Protein AF-0000000068125112 (afdb_homodimer)

Solvent-accessible surface area (backbone atoms only — not comparable to full-atom values): 53174 Å² total; per-residue (Å²): 128,83,69,82,81,51,43,52,24,69,34,86,68,44,39,35,29,38,34,38,37,20,48,44,50,42,70,38,46,65,47,46,39,58,64,42,50,53,56,45,29,73,60,17,17,50,37,38,30,30,38,28,36,14,78,69,53,71,76,71,11,41,48,46,48,35,49,50,35,47,52,32,53,47,47,36,57,68,40,71,85,39,63,68,61,30,50,51,36,48,52,50,34,47,50,54,46,48,50,53,39,51,51,54,39,51,46,32,63,71,70,35,78,47,64,66,59,28,51,50,48,37,51,51,42,50,51,54,47,48,49,53,49,50,47,53,52,45,35,64,75,66,61,47,84,78,50,56,60,51,49,48,54,52,40,39,49,30,13,49,51,31,17,46,48,50,20,49,42,25,45,65,71,42,30,36,42,35,65,40,82,30,54,78,66,45,82,67,65,88,75,50,86,66,89,46,72,65,52,54,52,49,50,9,46,54,46,26,51,59,51,58,70,45,58,46,31,29,32,20,27,32,22,52,52,39,72,44,74,69,15,47,59,79,30,78,58,22,89,42,38,43,55,33,38,44,29,31,38,25,53,41,60,64,22,68,31,35,34,42,34,36,88,42,61,44,49,46,27,26,58,55,92,76,25,82,82,40,44,80,40,58,66,45,36,55,68,48,45,36,44,42,24,66,38,56,38,86,71,50,51,56,68,25,49,52,51,22,59,69,30,90,73,61,32,36,37,33,29,26,13,65,88,43,67,84,53,84,27,16,36,36,41,76,46,83,88,64,47,80,83,55,63,74,67,73,86,74,79,74,76,79,72,73,66,84,68,75,73,75,76,74,72,78,74,83,66,78,82,49,65,57,30,44,46,59,25,68,52,20,29,37,42,35,35,37,42,67,71,67,52,50,64,24,57,44,52,21,50,54,31,40,45,30,34,74,43,66,45,52,70,56,37,38,13,31,49,80,47,37,38,24,35,31,28,63,54,73,85,56,56,66,63,38,55,54,51,33,54,57,58,46,44,77,62,22,53,67,33,73,47,73,65,20,18,39,42,33,42,33,14,82,50,39,64,74,38,76,32,51,67,8,51,57,35,31,53,36,21,75,69,70,44,59,73,43,29,34,23,20,23,65,75,30,40,43,44,36,30,30,29,49,40,89,48,43,64,59,50,51,42,54,48,46,48,52,53,69,68,57,62,118,129,82,69,82,80,52,45,54,25,68,34,85,69,44,38,35,29,38,29,38,38,19,48,45,50,42,70,38,45,64,45,44,39,59,64,41,49,53,57,43,28,72,60,18,17,49,38,36,29,30,39,29,38,13,78,68,50,71,77,70,11,41,47,47,47,35,49,49,35,46,52,33,51,46,48,36,57,70,40,72,86,38,65,69,61,30,49,52,37,50,53,50,35,48,51,54,45,48,50,53,38,49,52,54,38,50,48,32,63,70,72,35,78,48,64,68,58,26,49,50,48,37,51,50,41,48,50,53,47,49,48,53,50,49,47,52,51,44,34,65,74,67,62,46,84,76,50,57,60,51,49,46,56,53,39,40,49,30,14,50,51,31,17,45,47,49,20,48,42,24,46,64,70,42,29,36,43,34,64,40,82,30,53,79,68,45,81,65,66,89,75,50,86,66,91,45,72,66,52,53,52,50,50,9,46,54,45,25,52,60,50,59,71,45,57,47,30,29,32,18,27,34,22,51,51,39,72,45,75,69,15,46,59,80,29,75,59,22,90,40,39,43,54,32,37,42,30,32,38,26,54,41,60,63,22,67,32,36,35,43,34,35,89,43,59,43,48,48,26,26,59,55,91,78,25,82,83,39,43,79,40,59,65,44,37,55,68,48,44,36,43,42,25,66,39,56,40,87,70,49,49,57,69,26,49,52,49,22,57,69,31,88,73,60,32,36,37,33,30,26,15,63,88,43,68,85,53,84,27,16,34,37,40,75,46,85,89,64,47,80,83,55,62,74,65,72,86,73,78,72,76,79,73,74,65,84,68,73,72,74,74,74,72,78,74,85,64,77,84,50,63,60,32,43,45,59,26,68,52,21,29,36,42,36,34,35,44,67,72,69,51,50,64,23,55,44,52,22,50,53,31,41,46,30,33,74,44,66,46,53,69,56,37,35,13,30,50,79,48,37,39,24,36,32,28,62,55,71,86,55,56,66,61,37,55,53,51,34,56,58,58,46,45,79,61,22,54,68,33,73,46,73,66,20,18,38,42,33,39,31,13,84,51,39,65,76,38,74,32,52,69,8,52,56,35,32,53,37,21,75,69,71,46,57,73,45,30,35,23,20,24,65,75,31,39,43,44,35,32,31,29,49,40,89,46,44,65,58,49,51,42,52,48,46,48,51,52,69,69,56,63,118

pLDDT: mean 83.74, std 16.55, range [23.48, 98.56]

InterPro domains:
  IPR001048 Aspartate/glutamate/uridylate kinase [PF00696] (15-321)
  IPR001341 Aspartate kinase [TIGR00657] (15-518)
  IPR002912 ACT domain [PS51671] (459-522)
  IPR018042 Aspartate kinase, conserved site [PS00324] (17-25)
  IPR036393 Acetylglutamate kinase-like superfamily [G3DSA:3.40.1160.10] (15-335)
  IPR036393 Acetylglutamate kinase-like superfamily [SSF53633] (15-335)
  IPR041747 Aspartokinase HOM3, catalytic domain [cd04247] (14-335)
  IPR045865 ACT-like domain [SSF55021] (370-447)
  IPR045865 ACT-like domain [SSF55021] (446-518)
  IPR054352 Aspartokinase, ACT domain [PF22468] (457-516)

Structure (mmCIF, N/CA/C/O backbone):
data_AF-0000000068125112-model_v1
#
loop_
_entity.id
_entity.type
_entity.pdbx_description
1 polymer Aspartokinase
#
loop_
_atom_site.group_PDB
_atom_site.id
_atom_site.type_symbol
_atom_site.label_atom_id
_atom_site.label_alt_id
_atom_site.label_comp_id
_atom_site.label_asym_id
_atom_site.label_entity_id
_atom_site.label_seq_id
_atom_site.pdbx_PDB_ins_code
_atom_site.Cartn_x
_atom_site.Cartn_y
_atom_site.Cartn_z
_atom_site.occupancy
_atom_site.B_iso_or_equiv
_atom_site.auth_seq_id
_atom_site.auth_comp_id
_atom_site.auth_asym_id
_atom_site.auth_atom_id
_atom_site.pdbx_PDB_model_num
ATOM 1 N N . MET A 1 1 ? -2.592 -62.75 -36.188 1 27.77 1 MET A N 1
ATOM 2 C CA . MET A 1 1 ? -2.682 -62.469 -34.75 1 27.77 1 MET A CA 1
ATOM 3 C C . MET A 1 1 ? -2.936 -60.969 -34.5 1 27.77 1 MET A C 1
ATOM 5 O O . MET A 1 1 ? -2.186 -60.125 -34.969 1 27.77 1 MET A O 1
ATOM 9 N N . ALA A 1 2 ? -4.109 -60.531 -34.406 1 40.06 2 ALA A N 1
ATOM 10 C CA . ALA A 1 2 ? -4.539 -59.125 -34.312 1 40.06 2 ALA A CA 1
ATOM 11 C C . ALA A 1 2 ? -3.775 -58.406 -33.219 1 40.06 2 ALA A C 1
ATOM 13 O O . ALA A 1 2 ? -3.584 -58.938 -32.125 1 40.06 2 ALA A O 1
ATOM 14 N N . GLY A 1 3 ? -2.666 -57.688 -33.406 1 43.34 3 GLY A N 1
ATOM 15 C CA . GLY A 1 3 ? -1.862 -56.969 -32.438 1 43.34 3 GLY A CA 1
ATOM 16 C C . GLY A 1 3 ? -2.666 -56.469 -31.25 1 43.34 3 GLY A C 1
ATOM 17 O O . GLY A 1 3 ? -3.891 -56.375 -31.312 1 43.34 3 GLY A O 1
ATOM 18 N N . PRO A 1 4 ? -2.197 -56.781 -30.016 1 57.75 4 PRO A N 1
ATOM 19 C CA . PRO A 1 4 ? -2.977 -56.531 -28.797 1 57.75 4 PRO A CA 1
ATOM 20 C C . PRO A 1 4 ? -3.725 -55.188 -28.828 1 57.75 4 PRO A C 1
ATOM 22 O O . PRO A 1 4 ? -3.217 -54.219 -29.375 1 57.75 4 PRO A O 1
ATOM 25 N N . GLN A 1 5 ? -5.035 -55.219 -28.828 1 79.31 5 GLN A N 1
ATOM 26 C CA . GLN A 1 5 ? -5.973 -54.094 -28.938 1 79.31 5 GLN A CA 1
ATOM 27 C C . GLN A 1 5 ? -5.656 -53 -27.906 1 79.31 5 GLN A C 1
ATOM 29 O O . GLN A 1 5 ? -5.543 -53.312 -26.703 1 79.31 5 GLN A O 1
ATOM 34 N N . LEU A 1 6 ? -5.043 -51.875 -28.328 1 91.12 6 LEU A N 1
ATOM 35 C CA . LEU A 1 6 ? -4.723 -50.75 -27.469 1 91.12 6 LEU A CA 1
ATOM 36 C C . LEU A 1 6 ? -5.965 -50.25 -26.734 1 91.12 6 LEU A C 1
ATOM 38 O O . LEU A 1 6 ? -7.074 -50.312 -27.266 1 91.12 6 LEU A O 1
ATOM 42 N N . LEU A 1 7 ? -5.758 -50 -25.469 1 94.38 7 LEU A N 1
ATOM 43 C CA . LEU A 1 7 ? -6.816 -49.406 -24.656 1 94.38 7 LEU A CA 1
ATOM 44 C C . LEU A 1 7 ? -7.285 -48.062 -25.266 1 94.38 7 LEU A C 1
ATOM 46 O O . LEU A 1 7 ? -6.465 -47.219 -25.609 1 94.38 7 LEU A O 1
ATOM 50 N N . GLN A 1 8 ? -8.617 -47.938 -25.406 1 94.5 8 GLN A N 1
ATOM 51 C CA . GLN A 1 8 ? -9.18 -46.75 -26.047 1 94.5 8 GLN A CA 1
ATOM 52 C C . GLN A 1 8 ? -9.711 -45.781 -25 1 94.5 8 GLN A C 1
ATOM 54 O O . GLN A 1 8 ? -10.086 -46.156 -23.906 1 94.5 8 GLN A O 1
ATOM 59 N N . ASN A 1 9 ? -9.766 -44.5 -25.359 1 95.38 9 ASN A N 1
ATOM 60 C CA . ASN A 1 9 ? -10.273 -43.406 -24.547 1 95.38 9 ASN A CA 1
ATOM 61 C C . ASN A 1 9 ? -11.766 -43.156 -24.797 1 95.38 9 ASN A C 1
ATOM 63 O O . ASN A 1 9 ? -12.156 -42.094 -25.25 1 95.38 9 ASN A O 1
ATOM 67 N N . ASP A 1 10 ? -12.641 -44.062 -24.5 1 92.06 10 ASP A N 1
ATOM 68 C CA . ASP A 1 10 ? -14.047 -44 -24.891 1 92.06 10 ASP A CA 1
ATOM 69 C C . ASP A 1 10 ? -14.961 -44.25 -23.688 1 92.06 10 ASP A C 1
ATOM 71 O O . ASP A 1 10 ? -16.125 -44.625 -23.844 1 92.06 10 ASP A O 1
ATOM 75 N N . SER A 1 11 ? -14.453 -44.031 -22.547 1 92.06 11 SER A N 1
ATOM 76 C CA . SER A 1 11 ? -15.289 -44.188 -21.359 1 92.06 11 SER A CA 1
ATOM 77 C C . SER A 1 11 ? -16.453 -43.219 -21.359 1 92.06 11 SER A C 1
ATOM 79 O O . SER A 1 11 ? -16.297 -42.062 -21.75 1 92.06 11 SER A O 1
ATOM 81 N N . PRO A 1 12 ? -17.562 -43.656 -20.859 1 89.56 12 PRO A N 1
ATOM 82 C CA . PRO A 1 12 ? -18.719 -42.781 -20.797 1 89.56 12 PRO A CA 1
ATOM 83 C C . PRO A 1 12 ? -18.75 -41.906 -19.531 1 89.56 12 PRO A C 1
ATOM 85 O O . PRO A 1 12 ? -19.594 -41.031 -19.406 1 89.56 12 PRO A O 1
ATOM 88 N N . ASN A 1 13 ? -17.844 -42.094 -18.625 1 89.44 13 ASN A N 1
ATOM 89 C CA . ASN A 1 13 ? -17.859 -41.5 -17.297 1 89.44 13 ASN A CA 1
ATOM 90 C C . ASN A 1 13 ? -17.297 -40.094 -17.312 1 89.44 13 ASN A C 1
ATOM 92 O O . ASN A 1 13 ? -16.828 -39.594 -16.281 1 89.44 13 ASN A O 1
ATOM 96 N N . GLY A 1 14 ? -17.203 -39.406 -18.391 1 92.19 14 GLY A N 1
ATOM 97 C CA . GLY A 1 14 ? -16.828 -38 -18.438 1 92.19 14 GLY A CA 1
ATOM 98 C C . GLY A 1 14 ? -15.344 -37.812 -18.672 1 92.19 14 GLY A C 1
ATOM 99 O O . GLY A 1 14 ? -14.586 -38.75 -18.797 1 92.19 14 GLY A O 1
ATOM 100 N N . TRP A 1 15 ? -14.844 -36.5 -18.609 1 96.5 15 TRP A N 1
ATOM 101 C CA . TRP A 1 15 ? -13.477 -36.125 -18.953 1 96.5 15 TRP A CA 1
ATOM 102 C C . TRP A 1 15 ? -12.672 -35.75 -17.703 1 96.5 15 TRP A C 1
ATOM 104 O O . TRP A 1 15 ? -13.195 -35.125 -16.781 1 96.5 15 TRP A O 1
ATOM 114 N N . ILE A 1 16 ? -11.469 -36.219 -17.594 1 97.62 16 ILE A N 1
ATOM 115 C CA . ILE A 1 16 ? -10.469 -35.75 -16.625 1 97.62 16 ILE A CA 1
ATOM 116 C C . ILE A 1 16 ? -9.242 -35.219 -17.359 1 97.62 16 ILE A C 1
ATOM 118 O O . ILE A 1 16 ? -8.727 -35.875 -18.281 1 97.62 16 ILE A O 1
ATOM 122 N N . VAL A 1 17 ? -8.867 -34.031 -17 1 98.12 17 VAL A N 1
ATOM 123 C CA . VAL A 1 17 ? -7.66 -33.469 -17.578 1 98.12 17 VAL A CA 1
ATOM 124 C C . VAL A 1 17 ? -6.492 -33.625 -16.609 1 98.12 17 VAL A C 1
ATOM 126 O O . VAL A 1 17 ? -6.594 -33.219 -15.445 1 98.12 17 VAL A O 1
ATOM 129 N N . GLN A 1 18 ? -5.422 -34.188 -17.078 1 98.25 18 GLN A N 1
ATOM 130 C CA . GLN A 1 18 ? -4.242 -34.406 -16.25 1 98.25 18 GLN A CA 1
ATOM 131 C C . GLN A 1 18 ? -3.049 -33.594 -16.766 1 98.25 18 GLN A C 1
ATOM 133 O O . GLN A 1 18 ? -2.656 -33.75 -17.922 1 98.25 18 GLN A O 1
ATOM 138 N N . LYS A 1 19 ? -2.541 -32.75 -15.969 1 97 19 LYS A N 1
ATOM 139 C CA . LYS A 1 19 ? -1.338 -32 -16.312 1 97 19 LYS A CA 1
ATOM 140 C C . LYS A 1 19 ? -0.123 -32.531 -15.555 1 97 19 LYS A C 1
ATOM 142 O O . LYS A 1 19 ? -0.168 -32.688 -14.336 1 97 19 LYS A O 1
ATOM 147 N N . PHE A 1 20 ? 0.963 -32.812 -16.266 1 96.44 20 PHE A N 1
ATOM 148 C CA . PHE A 1 20 ? 2.18 -33.344 -15.656 1 96.44 20 PHE A CA 1
ATOM 149 C C . PHE A 1 20 ? 3.324 -32.344 -15.781 1 96.44 20 PHE A C 1
ATOM 151 O O . PHE A 1 20 ? 3.604 -31.844 -16.875 1 96.44 20 PHE A O 1
ATOM 158 N N . GLY A 1 21 ? 3.957 -32.094 -14.672 1 91.25 21 GLY A N 1
ATOM 159 C CA . GLY A 1 21 ? 5.113 -31.203 -14.664 1 91.25 21 GLY A CA 1
ATOM 160 C C . GLY A 1 21 ? 6.324 -31.797 -15.359 1 91.25 21 GLY A C 1
ATOM 161 O O . GLY A 1 21 ? 6.418 -33.031 -15.516 1 91.25 21 GLY A O 1
ATOM 162 N N . GLY A 1 22 ? 7.254 -30.953 -15.664 1 90.69 22 GLY A N 1
ATOM 163 C CA . GLY A 1 22 ? 8.414 -31.344 -16.438 1 90.69 22 GLY A CA 1
ATOM 164 C C . GLY A 1 22 ? 9.32 -32.312 -15.711 1 90.69 22 GLY A C 1
ATOM 165 O O . GLY A 1 22 ? 9.836 -33.281 -16.312 1 90.69 22 GLY A O 1
ATOM 166 N N . THR A 1 23 ? 9.531 -32.094 -14.492 1 90.88 23 THR A N 1
ATOM 167 C CA . THR A 1 23 ? 10.383 -32.969 -13.703 1 90.88 23 THR A CA 1
ATOM 168 C C . THR A 1 23 ? 9.734 -34.344 -13.539 1 90.88 23 THR A C 1
ATOM 170 O O . THR A 1 23 ? 10.422 -35.375 -13.562 1 90.88 23 THR A O 1
ATOM 173 N N . SER A 1 24 ? 8.492 -34.344 -13.406 1 93 24 SER A N 1
ATOM 174 C CA . SER A 1 24 ? 7.77 -35.594 -13.305 1 93 24 SER A CA 1
ATOM 175 C C . SER A 1 24 ? 7.875 -36.406 -14.594 1 93 24 SER A C 1
ATOM 177 O O . SER A 1 24 ? 8.109 -37.625 -14.562 1 93 24 SER A O 1
ATOM 179 N N . VAL A 1 25 ? 7.746 -35.719 -15.695 1 94.5 25 VAL A N 1
ATOM 180 C CA . VAL A 1 25 ? 7.801 -36.375 -17 1 94.5 25 VAL A CA 1
ATOM 181 C C . VAL A 1 25 ? 9.211 -36.906 -17.25 1 94.5 25 VAL A C 1
ATOM 183 O O . VAL A 1 25 ? 9.391 -37.938 -17.875 1 94.5 25 VAL A O 1
ATOM 186 N N . GLY A 1 26 ? 10.133 -36.125 -16.781 1 93.5 26 GLY A N 1
ATOM 187 C CA . GLY A 1 26 ? 11.516 -36.531 -17 1 93.5 26 GLY A CA 1
ATOM 188 C C . GLY A 1 26 ? 11.953 -37.688 -16.141 1 93.5 26 GLY A C 1
ATOM 189 O O . GLY A 1 26 ? 12.617 -38.625 -16.625 1 93.5 26 GLY A O 1
ATOM 190 N N . LYS A 1 27 ? 11.547 -37.75 -14.938 1 93.12 27 LYS A N 1
ATOM 191 C CA . LYS A 1 27 ? 12.039 -38.719 -13.969 1 93.12 27 LYS A CA 1
ATOM 192 C C . LYS A 1 27 ? 11.156 -39.969 -13.945 1 93.12 27 LYS A C 1
ATOM 194 O O . LYS A 1 27 ? 11.648 -41.094 -13.75 1 93.12 27 LYS A O 1
ATOM 199 N N . PHE A 1 28 ? 9.859 -39.781 -14.109 1 95.38 28 PHE A N 1
ATOM 200 C CA . PHE A 1 28 ? 8.945 -40.875 -13.875 1 95.38 28 PHE A CA 1
ATOM 201 C C . PHE A 1 28 ? 7.988 -41.062 -15.047 1 95.38 28 PHE A C 1
ATOM 203 O O . PHE A 1 28 ? 6.777 -41.156 -14.852 1 95.38 28 PHE A O 1
ATOM 210 N N . PRO A 1 29 ? 8.469 -41.094 -16.25 1 96.12 29 PRO A N 1
ATOM 211 C CA . PRO A 1 29 ? 7.539 -41.25 -17.375 1 96.12 29 PRO A CA 1
ATOM 212 C C . PRO A 1 29 ? 6.82 -42.594 -17.375 1 96.12 29 PRO A C 1
ATOM 214 O O . PRO A 1 29 ? 5.656 -42.688 -17.766 1 96.12 29 PRO A O 1
ATOM 217 N N . ASP A 1 30 ? 7.445 -43.625 -16.922 1 95.31 30 ASP A N 1
ATOM 218 C CA . ASP A 1 30 ? 6.867 -44.969 -16.875 1 95.31 30 ASP A CA 1
ATOM 219 C C . ASP A 1 30 ? 5.719 -45.031 -15.875 1 95.31 30 ASP A C 1
ATOM 221 O O . ASP A 1 30 ? 4.656 -45.562 -16.172 1 95.31 30 ASP A O 1
ATOM 225 N N . ARG A 1 31 ? 5.969 -44.438 -14.75 1 95.5 31 ARG A N 1
ATOM 226 C CA . ARG A 1 31 ? 4.922 -44.406 -13.727 1 95.5 31 ARG A CA 1
ATOM 227 C C . ARG A 1 31 ? 3.709 -43.625 -14.211 1 95.5 31 ARG A C 1
ATOM 229 O O . ARG A 1 31 ? 2.568 -44 -13.922 1 95.5 31 ARG A O 1
ATOM 236 N N . ILE A 1 32 ? 3.963 -42.531 -14.828 1 97.62 32 ILE A N 1
ATOM 237 C CA . ILE A 1 32 ? 2.893 -41.719 -15.352 1 97.62 32 ILE A CA 1
ATOM 238 C C . ILE A 1 32 ? 2.055 -42.5 -16.344 1 97.62 32 ILE A C 1
ATOM 240 O O . ILE A 1 32 ? 0.825 -42.5 -16.266 1 97.62 32 ILE A O 1
ATOM 244 N N . ALA A 1 33 ? 2.691 -43.25 -17.25 1 97.25 33 ALA A N 1
ATOM 245 C CA . ALA A 1 33 ? 2.01 -43.969 -18.312 1 97.25 33 ALA A CA 1
ATOM 246 C C . ALA A 1 33 ? 1.287 -45.188 -17.75 1 97.25 33 ALA A C 1
ATOM 248 O O . ALA A 1 33 ? 0.117 -45.438 -18.062 1 97.25 33 ALA A O 1
ATOM 249 N N . GLU A 1 34 ? 1.907 -45.875 -16.844 1 95.62 34 GLU A N 1
ATOM 250 C CA . GLU A 1 34 ? 1.411 -47.188 -16.406 1 95.62 34 GLU A CA 1
ATOM 251 C C . GLU A 1 34 ? 0.464 -47.062 -15.227 1 95.62 34 GLU A C 1
ATOM 253 O O . GLU A 1 34 ? -0.612 -47.656 -15.203 1 95.62 34 GLU A O 1
ATOM 258 N N . ASP A 1 35 ? 0.909 -46.25 -14.305 1 95.94 35 ASP A N 1
ATOM 259 C CA . ASP A 1 35 ? 0.207 -46.25 -13.023 1 95.94 35 ASP A CA 1
ATOM 260 C C . ASP A 1 35 ? -0.874 -45.156 -12.992 1 95.94 35 ASP A C 1
ATOM 262 O O . ASP A 1 35 ? -1.814 -45.25 -12.203 1 95.94 35 ASP A O 1
ATOM 266 N N . ILE A 1 36 ? -0.751 -44.156 -13.742 1 97.5 36 ILE A N 1
ATOM 267 C CA . ILE A 1 36 ? -1.68 -43.031 -13.625 1 97.5 36 ILE A CA 1
ATOM 268 C C . ILE A 1 36 ? -2.59 -43 -14.852 1 97.5 36 ILE A C 1
ATOM 270 O O . ILE A 1 36 ? -3.771 -43.344 -14.766 1 97.5 36 ILE A O 1
ATOM 274 N N . ILE A 1 37 ? -2.021 -42.781 -16.062 1 97.69 37 ILE A N 1
ATOM 275 C CA . ILE A 1 37 ? -2.836 -42.531 -17.25 1 97.69 37 ILE A CA 1
ATOM 276 C C . ILE A 1 37 ? -3.607 -43.812 -17.609 1 97.69 37 ILE A C 1
ATOM 278 O O . ILE A 1 37 ? -4.824 -43.781 -17.781 1 97.69 37 ILE A O 1
ATOM 282 N N . ARG A 1 38 ? -2.93 -44.938 -17.703 1 96.19 38 ARG A N 1
ATOM 283 C CA . ARG A 1 38 ? -3.574 -46.188 -18.062 1 96.19 38 ARG A CA 1
ATOM 284 C C . ARG A 1 38 ? -4.684 -46.531 -17.078 1 96.19 38 ARG A C 1
ATOM 286 O O . ARG A 1 38 ? -5.738 -47.031 -17.484 1 96.19 38 ARG A O 1
ATOM 293 N N . ALA A 1 39 ? -4.434 -46.281 -15.836 1 94.62 39 ALA A N 1
ATOM 294 C CA . ALA A 1 39 ? -5.41 -46.594 -14.797 1 94.62 39 ALA A CA 1
ATOM 295 C C . ALA A 1 39 ? -6.66 -45.719 -14.938 1 94.62 39 ALA A C 1
ATOM 297 O O . ALA A 1 39 ? -7.773 -46.188 -14.695 1 94.62 39 ALA A O 1
ATOM 298 N N . TYR A 1 40 ? -6.5 -44.5 -15.289 1 95.69 40 TYR A N 1
ATOM 299 C CA . TYR A 1 40 ? -7.621 -43.562 -15.375 1 95.69 40 TYR A CA 1
ATOM 300 C C . TYR A 1 40 ? -8.406 -43.781 -16.672 1 95.69 40 TYR A C 1
ATOM 302 O O . TYR A 1 40 ? -9.625 -43.562 -16.703 1 95.69 40 TYR A O 1
ATOM 310 N N . VAL A 1 41 ? -7.762 -44.188 -17.75 1 95.75 41 VAL A N 1
ATOM 311 C CA . VAL A 1 41 ? -8.383 -44.344 -19.047 1 95.75 41 VAL A CA 1
ATOM 312 C C . VAL A 1 41 ? -9.453 -45.438 -18.984 1 95.75 41 VAL A C 1
ATOM 314 O O . VAL A 1 41 ? -10.422 -45.406 -19.75 1 95.75 41 VAL A O 1
ATOM 317 N N . LYS A 1 42 ? -9.328 -46.281 -18.031 1 93.19 42 LYS A N 1
ATOM 318 C CA . LYS A 1 42 ? -10.281 -47.406 -17.875 1 93.19 42 LYS A CA 1
ATOM 319 C C . LYS A 1 42 ? -11.641 -46.875 -17.438 1 93.19 42 LYS A C 1
ATOM 321 O O . LYS A 1 42 ? -12.672 -47.438 -17.812 1 93.19 42 LYS A O 1
ATOM 326 N N . ASP A 1 43 ? -11.586 -45.812 -16.688 1 93.81 43 ASP A N 1
ATOM 327 C CA . ASP A 1 43 ? -12.82 -45.406 -16.031 1 93.81 43 ASP A CA 1
ATOM 328 C C . ASP A 1 43 ? -13.25 -44 -16.5 1 93.81 43 ASP A C 1
ATOM 330 O O . ASP A 1 43 ? -14.359 -43.562 -16.219 1 93.81 43 ASP A O 1
ATOM 334 N N . HIS A 1 44 ? -12.359 -43.312 -17.219 1 95.56 44 HIS A N 1
ATOM 335 C CA . HIS A 1 44 ? -12.648 -41.938 -17.609 1 95.56 44 HIS A CA 1
ATOM 336 C C . HIS A 1 44 ? -12.078 -41.656 -19 1 95.56 44 HIS A C 1
ATOM 338 O O . HIS A 1 44 ? -11.203 -42.375 -19.484 1 95.56 44 HIS A O 1
ATOM 344 N N . ARG A 1 45 ? -12.602 -40.625 -19.625 1 96.69 45 ARG A N 1
ATOM 345 C CA . ARG A 1 45 ? -11.914 -40.031 -20.766 1 96.69 45 ARG A CA 1
ATOM 346 C C . ARG A 1 45 ? -10.82 -39.062 -20.312 1 96.69 45 ARG A C 1
ATOM 348 O O . ARG A 1 45 ? -11.047 -38.25 -19.422 1 96.69 45 ARG A O 1
ATOM 355 N N . LEU A 1 46 ? -9.742 -39.219 -20.922 1 97.62 46 LEU A N 1
ATOM 356 C CA . LEU A 1 46 ? -8.594 -38.5 -20.375 1 97.62 46 LEU A CA 1
ATOM 357 C C . LEU A 1 46 ? -7.984 -37.594 -21.438 1 97.62 46 LEU A C 1
ATOM 359 O O . LEU A 1 46 ? -7.996 -37.906 -22.625 1 97.62 46 LEU A O 1
ATOM 363 N N . VAL A 1 47 ? -7.535 -36.469 -20.984 1 98 47 VAL A N 1
ATOM 364 C CA . VAL A 1 47 ? -6.625 -35.594 -21.719 1 98 47 VAL A CA 1
ATOM 365 C C . VAL A 1 47 ? -5.344 -35.375 -20.906 1 98 47 VAL A C 1
ATOM 367 O O . VAL A 1 47 ? -5.391 -35.188 -19.703 1 98 47 VAL A O 1
ATOM 370 N N . VAL A 1 48 ? -4.246 -35.469 -21.578 1 98.5 48 VAL A N 1
ATOM 371 C CA . VAL A 1 48 ? -2.957 -35.344 -20.906 1 98.5 48 VAL A CA 1
ATOM 372 C C . VAL A 1 48 ? -2.229 -34.094 -21.422 1 98.5 48 VAL A C 1
ATOM 374 O O . VAL A 1 48 ? -2.064 -33.938 -22.641 1 98.5 48 VAL A O 1
ATOM 377 N N . VAL A 1 49 ? -1.885 -33.219 -20.547 1 98.06 49 VAL A N 1
ATOM 378 C CA . VAL A 1 49 ? -1.08 -32.062 -20.875 1 98.06 49 VAL A CA 1
ATOM 379 C C . VAL A 1 49 ? 0.302 -32.188 -20.234 1 98.06 49 VAL A C 1
ATOM 381 O O . VAL A 1 49 ? 0.419 -32.344 -19.016 1 98.06 49 VAL A O 1
ATOM 384 N N . CYS A 1 50 ? 1.362 -32.062 -21.016 1 96.62 50 CYS A N 1
ATOM 385 C CA . CYS A 1 50 ? 2.709 -32.281 -20.484 1 96.62 50 CYS A CA 1
ATOM 386 C C . CYS A 1 50 ? 3.549 -31 -20.656 1 96.62 50 CYS A C 1
ATOM 388 O O . CYS A 1 50 ? 3.473 -30.328 -21.672 1 96.62 50 CYS A O 1
ATOM 390 N N . SER A 1 51 ? 4.312 -30.734 -19.609 1 94.5 51 SER A N 1
ATOM 391 C CA . SER A 1 51 ? 5.355 -29.719 -19.719 1 94.5 51 SER A CA 1
ATOM 392 C C . SER A 1 51 ? 6.621 -30.312 -20.328 1 94.5 51 SER A C 1
ATOM 394 O O . SER A 1 51 ? 6.719 -31.516 -20.547 1 94.5 51 SER A O 1
ATOM 396 N N . ALA A 1 52 ? 7.547 -29.406 -20.609 1 94.69 52 ALA A N 1
ATOM 397 C CA . ALA A 1 52 ? 8.828 -29.859 -21.156 1 94.69 52 ALA A CA 1
ATOM 398 C C . ALA A 1 52 ? 9.578 -30.719 -20.156 1 94.69 52 ALA A C 1
ATOM 400 O O . ALA A 1 52 ? 9.547 -30.453 -18.953 1 94.69 52 ALA A O 1
ATOM 401 N N . ARG A 1 53 ? 10.211 -31.656 -20.688 1 93.44 53 ARG A N 1
ATOM 402 C CA . ARG A 1 53 ? 10.891 -32.625 -19.844 1 93.44 53 ARG A CA 1
ATOM 403 C C . ARG A 1 53 ? 12.109 -32.031 -19.172 1 93.44 53 ARG A C 1
ATOM 405 O O . ARG A 1 53 ? 12.852 -31.266 -19.781 1 93.44 53 ARG A O 1
ATOM 412 N N . SER A 1 54 ? 12.242 -32.406 -17.828 1 90.31 54 SER A N 1
ATOM 413 C CA . SER A 1 54 ? 13.43 -32.031 -17.078 1 90.31 54 SER A CA 1
ATOM 414 C C . SER A 1 54 ? 13.953 -33.188 -16.234 1 90.31 54 SER A C 1
ATOM 416 O O . SER A 1 54 ? 13.18 -33.906 -15.609 1 90.31 54 SER A O 1
ATOM 418 N N . THR A 1 55 ? 15.273 -33.625 -16.328 1 77.56 55 THR A N 1
ATOM 419 C CA . THR A 1 55 ? 15.859 -34.781 -15.672 1 77.56 55 THR A CA 1
ATOM 420 C C . THR A 1 55 ? 16.266 -34.438 -14.234 1 77.56 55 THR A C 1
ATOM 422 O O . THR A 1 55 ? 16.844 -35.281 -13.539 1 77.56 55 THR A O 1
ATOM 425 N N . GLY A 1 56 ? 15.961 -33.406 -13.594 1 67.69 56 GLY A N 1
ATOM 426 C CA . GLY A 1 56 ? 16.172 -33.219 -12.172 1 67.69 56 GLY A CA 1
ATOM 427 C C . GLY A 1 56 ? 16.516 -31.781 -11.797 1 67.69 56 GLY A C 1
ATOM 428 O O . GLY A 1 56 ? 15.914 -31.219 -10.875 1 67.69 56 GLY A O 1
ATOM 429 N N . LYS A 1 57 ? 17.672 -31.281 -12.297 1 64.88 57 LYS A N 1
ATOM 430 C CA . LYS A 1 57 ? 18.047 -29.922 -11.914 1 64.88 57 LYS A CA 1
ATOM 431 C C . LYS A 1 57 ? 17.406 -28.891 -12.828 1 64.88 57 LYS A C 1
ATOM 433 O O . LYS A 1 57 ? 17.406 -29.047 -14.047 1 64.88 57 LYS A O 1
ATOM 438 N N . LYS A 1 58 ? 16.719 -27.984 -12.266 1 60.41 58 LYS A N 1
ATOM 439 C CA . LYS A 1 58 ? 16.016 -26.938 -13 1 60.41 58 LYS A CA 1
ATOM 440 C C . LYS A 1 58 ? 16.922 -26.297 -14.055 1 60.41 58 LYS A C 1
ATOM 442 O O . LYS A 1 58 ? 16.484 -26.047 -15.18 1 60.41 58 LYS A O 1
ATOM 447 N N . VAL A 1 59 ? 18.172 -26.219 -13.805 1 65.12 59 VAL A N 1
ATOM 448 C CA . VAL A 1 59 ? 19.094 -25.531 -14.703 1 65.12 59 VAL A CA 1
ATOM 449 C C . VAL A 1 59 ? 19.344 -26.391 -15.938 1 65.12 59 VAL A C 1
ATOM 451 O O . VAL A 1 59 ? 19.547 -25.859 -17.031 1 65.12 59 VAL A O 1
ATOM 454 N N . THR A 1 60 ? 19.172 -27.641 -15.812 1 74.44 60 THR A N 1
ATOM 455 C CA . THR A 1 60 ? 19.438 -28.531 -16.938 1 74.44 60 THR A CA 1
ATOM 456 C C . THR A 1 60 ? 18.141 -28.984 -17.594 1 74.44 60 THR A C 1
ATOM 458 O O . THR A 1 60 ? 18.141 -29.906 -18.406 1 74.44 60 THR A O 1
ATOM 461 N N . GLY A 1 61 ? 17.188 -28.344 -17.219 1 86.88 61 GLY A N 1
ATOM 462 C CA . GLY A 1 61 ? 15.898 -28.656 -17.828 1 86.88 61 GLY A CA 1
ATOM 463 C C . GLY A 1 61 ? 15.789 -28.172 -19.266 1 86.88 61 GLY A C 1
ATOM 464 O O . GLY A 1 61 ? 16.531 -27.266 -19.672 1 86.88 61 GLY A O 1
ATOM 465 N N . THR A 1 62 ? 14.977 -28.828 -20.047 1 92.56 62 THR A N 1
ATOM 466 C CA . THR A 1 62 ? 14.805 -28.516 -21.453 1 92.56 62 THR A CA 1
ATOM 467 C C . THR A 1 62 ? 14.383 -27.062 -21.641 1 92.56 62 THR A C 1
ATOM 469 O O . THR A 1 62 ? 14.898 -26.359 -22.516 1 92.56 62 THR A O 1
ATOM 472 N N . THR A 1 63 ? 13.461 -26.609 -20.828 1 90.44 63 THR A N 1
ATOM 473 C CA . THR A 1 63 ? 12.992 -25.234 -20.938 1 90.44 63 THR A CA 1
ATOM 474 C C . THR A 1 63 ? 14.133 -24.25 -20.688 1 90.44 63 THR A C 1
ATOM 476 O O . THR A 1 63 ? 14.297 -23.281 -21.438 1 90.44 63 THR A O 1
ATOM 479 N N . SER A 1 64 ? 14.883 -24.5 -19.656 1 88.94 64 SER A N 1
ATOM 480 C CA . SER A 1 64 ? 16.016 -23.641 -19.344 1 88.94 64 SER A CA 1
ATOM 481 C C . SER A 1 64 ? 17.031 -23.609 -20.484 1 88.94 64 SER A C 1
ATOM 483 O O . SER A 1 64 ? 17.562 -22.562 -20.812 1 88.94 64 SER A O 1
ATOM 485 N N . ARG A 1 65 ? 17.312 -24.703 -21.047 1 92.56 65 ARG A N 1
ATOM 486 C CA . ARG A 1 65 ? 18.25 -24.797 -22.156 1 92.56 65 ARG A CA 1
ATOM 487 C C . ARG A 1 65 ? 17.703 -24.062 -23.375 1 92.56 65 ARG A C 1
ATOM 489 O O . ARG A 1 65 ? 18.469 -23.406 -24.109 1 92.56 65 ARG A O 1
ATOM 496 N N . LEU A 1 66 ? 16.469 -24.203 -23.625 1 93.94 66 LEU A N 1
ATOM 497 C CA . LEU A 1 66 ? 15.859 -23.5 -24.75 1 93.94 66 LEU A CA 1
ATOM 498 C C . LEU A 1 66 ? 15.891 -21.984 -24.547 1 93.94 66 LEU A C 1
ATOM 500 O O . LEU A 1 66 ? 16.031 -21.219 -25.5 1 93.94 66 LEU A O 1
ATOM 504 N N . LEU A 1 67 ? 15.75 -21.609 -23.281 1 91.19 67 LEU A N 1
ATOM 505 C CA . LEU A 1 67 ? 15.875 -20.188 -22.969 1 91.19 67 LEU A CA 1
ATOM 506 C C . LEU A 1 67 ? 17.297 -19.703 -23.25 1 91.19 67 LEU A C 1
ATOM 508 O O . LEU A 1 67 ? 17.484 -18.562 -23.688 1 91.19 67 LEU A O 1
ATOM 512 N N . GLU A 1 68 ? 18.234 -20.516 -22.984 1 91.62 68 GLU A N 1
ATOM 513 C CA . GLU A 1 68 ? 19.609 -20.188 -23.344 1 91.62 68 GLU A CA 1
ATOM 514 C C . GLU A 1 68 ? 19.781 -20.047 -24.844 1 91.62 68 GLU A C 1
ATOM 516 O O . GLU A 1 68 ? 20.484 -19.156 -25.312 1 91.62 68 GLU A O 1
ATOM 521 N N . VAL A 1 69 ? 19.203 -20.922 -25.516 1 93.12 69 VAL A N 1
ATOM 522 C CA . VAL A 1 69 ? 19.234 -20.859 -26.984 1 93.12 69 VAL A CA 1
ATOM 523 C C . VAL A 1 69 ? 18.625 -19.531 -27.453 1 93.12 69 VAL A C 1
ATOM 525 O O . VAL A 1 69 ? 19.156 -18.891 -28.344 1 93.12 69 VAL A O 1
ATOM 528 N N . PHE A 1 70 ? 17.531 -19.172 -26.859 1 92 70 PHE A N 1
ATOM 529 C CA . PHE A 1 70 ? 16.875 -17.922 -27.219 1 92 70 PHE A CA 1
ATOM 530 C C . PHE A 1 70 ? 17.781 -16.734 -26.922 1 92 70 PHE A C 1
ATOM 532 O O . PHE A 1 70 ? 17.828 -15.773 -27.688 1 92 70 PHE A O 1
ATOM 539 N N . LYS A 1 71 ? 18.359 -16.75 -25.797 1 90.62 71 LYS A N 1
ATOM 540 C CA . LYS A 1 71 ? 19.297 -15.68 -25.438 1 90.62 71 LYS A CA 1
ATOM 541 C C . LYS A 1 71 ? 20.391 -15.531 -26.484 1 90.62 71 LYS A C 1
ATOM 543 O O . LYS A 1 71 ? 20.766 -14.414 -26.844 1 90.62 71 LYS A O 1
ATOM 548 N N . ASN A 1 72 ? 20.906 -16.609 -26.922 1 90.5 72 ASN A N 1
ATOM 549 C CA . ASN A 1 72 ? 21.906 -16.609 -27.984 1 90.5 72 ASN A CA 1
ATOM 550 C C . ASN A 1 72 ? 21.344 -16.031 -29.281 1 90.5 72 ASN A C 1
ATOM 552 O O . ASN A 1 72 ? 22.016 -15.258 -29.969 1 90.5 72 ASN A O 1
ATOM 556 N N . LEU A 1 73 ? 20.172 -16.422 -29.562 1 88.81 73 LEU A N 1
ATOM 557 C CA . LEU A 1 73 ? 19.5 -15.914 -30.75 1 88.81 73 LEU A CA 1
ATOM 558 C C . LEU A 1 73 ? 19.344 -14.398 -30.672 1 88.81 73 LEU A C 1
ATOM 560 O O . LEU A 1 73 ? 19.547 -13.703 -31.672 1 88.81 73 LEU A O 1
ATOM 564 N N . LYS A 1 74 ? 18.891 -13.953 -29.562 1 88.69 74 LYS A N 1
ATOM 565 C CA . LYS A 1 74 ? 18.719 -12.523 -29.359 1 88.69 74 LYS A CA 1
ATOM 566 C C . LYS A 1 74 ? 20.047 -11.789 -29.516 1 88.69 74 LYS A C 1
ATOM 568 O O . LYS A 1 74 ? 20.094 -10.695 -30.078 1 88.69 74 LYS A O 1
ATOM 573 N N . ALA A 1 75 ? 21.094 -12.359 -28.984 1 86.38 75 ALA A N 1
ATOM 574 C CA . ALA A 1 75 ? 22.438 -11.773 -29.078 1 86.38 75 ALA A CA 1
ATOM 575 C C . ALA A 1 75 ? 22.922 -11.727 -30.531 1 86.38 75 ALA A C 1
ATOM 577 O O . ALA A 1 75 ? 23.578 -10.773 -30.938 1 86.38 75 ALA A O 1
ATOM 578 N N . ILE A 1 76 ? 22.688 -12.719 -31.234 1 85.12 76 ILE A N 1
ATOM 579 C CA . ILE A 1 76 ? 23.047 -12.781 -32.656 1 85.12 76 ILE A CA 1
ATOM 580 C C . ILE A 1 76 ? 22.391 -11.617 -33.406 1 85.12 76 ILE A C 1
ATOM 582 O O . ILE A 1 76 ? 23.031 -10.969 -34.219 1 85.12 76 ILE A O 1
ATOM 586 N N . ALA A 1 77 ? 21.125 -11.406 -33 1 79.94 77 ALA A N 1
ATOM 587 C CA . ALA A 1 77 ? 20.391 -10.32 -33.656 1 79.94 77 ALA A CA 1
ATOM 588 C C . ALA A 1 77 ? 20.984 -8.961 -33.281 1 79.94 77 ALA A C 1
ATOM 590 O O . ALA A 1 77 ? 20.969 -8.023 -34.062 1 79.94 77 ALA A O 1
ATOM 591 N N . ALA A 1 78 ? 21.438 -8.898 -32.094 1 78.81 78 ALA A N 1
ATOM 592 C CA . ALA A 1 78 ? 21.969 -7.633 -31.594 1 78.81 78 ALA A CA 1
ATOM 593 C C . ALA A 1 78 ? 23.328 -7.328 -32.219 1 78.81 78 ALA A C 1
ATOM 595 O O . ALA A 1 78 ? 23.688 -6.164 -32.406 1 78.81 78 ALA A O 1
ATOM 596 N N . TYR A 1 79 ? 24.125 -8.344 -32.406 1 74.38 79 TYR A N 1
ATOM 597 C CA . TYR A 1 79 ? 25.469 -8.172 -32.938 1 74.38 79 TYR A CA 1
ATOM 598 C C . TYR A 1 79 ? 25.453 -8.211 -34.469 1 74.38 79 TYR A C 1
ATOM 600 O O . TYR A 1 79 ? 26.188 -9 -35.062 1 74.38 79 TYR A O 1
ATOM 608 N N . ALA A 1 80 ? 24.719 -7.43 -35.031 1 68.12 80 ALA A N 1
ATOM 609 C CA . ALA A 1 80 ? 24.469 -7.469 -36.469 1 68.12 80 ALA A CA 1
ATOM 610 C C . ALA A 1 80 ? 25.781 -7.316 -37.25 1 68.12 80 ALA A C 1
ATOM 612 O O . ALA A 1 80 ? 25.922 -7.883 -38.344 1 68.12 80 ALA A O 1
ATOM 613 N N . SER A 1 81 ? 26.734 -6.672 -36.75 1 76.75 81 SER A N 1
ATOM 614 C CA . SER A 1 81 ? 27.875 -6.301 -37.562 1 76.75 81 SER A CA 1
ATOM 615 C C . SER A 1 81 ? 29.078 -7.207 -37.281 1 76.75 81 SER A C 1
ATOM 617 O O . SER A 1 81 ? 30.078 -7.152 -38 1 76.75 81 SER A O 1
ATOM 619 N N . ASP A 1 82 ? 28.938 -8.094 -36.344 1 82.88 82 ASP A N 1
ATOM 620 C CA . ASP A 1 82 ? 30.047 -8.945 -35.969 1 82.88 82 ASP A CA 1
ATOM 621 C C . ASP A 1 82 ? 29.781 -10.406 -36.312 1 82.88 82 ASP A C 1
ATOM 623 O O . ASP A 1 82 ? 29.281 -11.164 -35.5 1 82.88 82 ASP A O 1
ATOM 627 N N . GLU A 1 83 ? 30.25 -10.789 -37.469 1 84.25 83 GLU A N 1
ATOM 628 C CA . GLU A 1 83 ? 29.938 -12.125 -38 1 84.25 83 GLU A CA 1
ATOM 629 C C . GLU A 1 83 ? 30.625 -13.203 -37.156 1 84.25 83 GLU A C 1
ATOM 631 O O . GLU A 1 83 ? 30.062 -14.289 -36.969 1 84.25 83 GLU A O 1
ATOM 636 N N . HIS A 1 84 ? 31.812 -12.898 -36.688 1 88.38 84 HIS A N 1
ATOM 637 C CA . HIS A 1 84 ? 32.531 -13.875 -35.875 1 88.38 84 HIS A CA 1
ATOM 638 C C . HIS A 1 84 ? 31.812 -14.148 -34.562 1 88.38 84 HIS A C 1
ATOM 640 O O . HIS A 1 84 ? 31.703 -15.305 -34.156 1 88.38 84 HIS A O 1
ATOM 646 N N . LYS A 1 85 ? 31.328 -13.109 -33.969 1 87.38 85 LYS A N 1
ATOM 647 C CA . LYS A 1 85 ? 30.562 -13.266 -32.719 1 87.38 85 LYS A CA 1
ATOM 648 C C . LYS A 1 85 ? 29.234 -13.977 -32.969 1 87.38 85 LYS A C 1
ATOM 650 O O . LYS A 1 85 ? 28.812 -14.805 -32.156 1 87.38 85 LYS A O 1
ATOM 655 N N . GLN A 1 86 ? 28.703 -13.664 -34.062 1 89 86 GLN A N 1
ATOM 656 C CA . GLN A 1 86 ? 27.438 -14.312 -34.438 1 89 86 GLN A CA 1
ATOM 657 C C . GLN A 1 86 ? 27.641 -15.812 -34.625 1 89 86 GLN A C 1
ATOM 659 O O . GLN A 1 86 ? 26.812 -16.609 -34.188 1 89 86 GLN A O 1
ATOM 664 N N . ASP A 1 87 ? 28.703 -16.141 -35.281 1 91 87 ASP A N 1
ATOM 665 C CA . ASP A 1 87 ? 28.984 -17.547 -35.562 1 91 87 ASP A CA 1
ATOM 666 C C . ASP A 1 87 ? 29.266 -18.312 -34.281 1 91 87 ASP A C 1
ATOM 668 O O . ASP A 1 87 ? 28.875 -19.469 -34.125 1 91 87 ASP A O 1
ATOM 672 N N . ALA A 1 88 ? 29.953 -17.688 -33.438 1 92.38 88 ALA A N 1
ATOM 673 C CA . ALA A 1 88 ? 30.25 -18.312 -32.156 1 92.38 88 ALA A CA 1
ATOM 674 C C . ALA A 1 88 ? 28.969 -18.562 -31.359 1 92.38 88 ALA A C 1
ATOM 676 O O . ALA A 1 88 ? 28.812 -19.625 -30.734 1 92.38 88 ALA A O 1
ATOM 677 N N . LEU A 1 89 ? 28.109 -17.609 -31.375 1 92.5 89 LEU A N 1
ATOM 678 C CA . LEU A 1 89 ? 26.828 -17.719 -30.672 1 92.5 89 LEU A CA 1
ATOM 679 C C . LEU A 1 89 ? 25.953 -18.797 -31.297 1 92.5 89 LEU A C 1
ATOM 681 O O . LEU A 1 89 ? 25.266 -19.547 -30.594 1 92.5 89 LEU A O 1
ATOM 685 N N . LEU A 1 90 ? 26.016 -18.859 -32.562 1 92.06 90 LEU A N 1
ATOM 686 C CA . LEU A 1 90 ? 25.25 -19.875 -33.281 1 92.06 90 LEU A CA 1
ATOM 687 C C . LEU A 1 90 ? 25.781 -21.266 -32.969 1 92.06 90 LEU A C 1
ATOM 689 O O . LEU A 1 90 ? 25.016 -22.219 -32.812 1 92.06 90 LEU A O 1
ATOM 693 N N . LYS A 1 91 ? 27.062 -21.391 -32.969 1 93.94 91 LYS A N 1
ATOM 694 C CA . LYS A 1 91 ? 27.688 -22.656 -32.625 1 93.94 91 LYS A CA 1
ATOM 695 C C . LYS A 1 91 ? 27.312 -23.109 -31.203 1 93.94 91 LYS A C 1
ATOM 697 O O . LYS A 1 91 ? 27.047 -24.281 -30.969 1 93.94 91 LYS A O 1
ATOM 702 N N . ASP A 1 92 ? 27.281 -22.219 -30.391 1 94.81 92 ASP A N 1
ATOM 703 C CA . ASP A 1 92 ? 26.875 -22.516 -29.016 1 94.81 92 ASP A CA 1
ATOM 704 C C . ASP A 1 92 ? 25.422 -22.953 -28.953 1 94.81 92 ASP A C 1
ATOM 706 O O . ASP A 1 92 ? 25.094 -23.906 -28.234 1 94.81 92 ASP A O 1
ATOM 710 N N . ALA A 1 93 ? 24.578 -22.234 -29.609 1 94.44 93 ALA A N 1
ATOM 711 C CA . ALA A 1 93 ? 23.172 -22.594 -29.656 1 94.44 93 ALA A CA 1
ATOM 712 C C . ALA A 1 93 ? 22.969 -23.984 -30.219 1 94.44 93 ALA A C 1
ATOM 714 O O . ALA A 1 93 ? 22.141 -24.766 -29.734 1 94.44 93 ALA A O 1
ATOM 715 N N . LYS A 1 94 ? 23.734 -24.297 -31.219 1 94.69 94 LYS A N 1
ATOM 716 C CA . LYS A 1 94 ? 23.656 -25.625 -31.844 1 94.69 94 LYS A CA 1
ATOM 717 C C . LYS A 1 94 ? 24.109 -26.703 -30.875 1 94.69 94 LYS A C 1
ATOM 719 O O . LYS A 1 94 ? 23.547 -27.812 -30.859 1 94.69 94 LYS A O 1
ATOM 724 N N . ARG A 1 95 ? 25.094 -26.391 -30.125 1 95.56 95 ARG A N 1
ATOM 725 C CA . ARG A 1 95 ? 25.594 -27.344 -29.141 1 95.56 95 ARG A CA 1
ATOM 726 C C . ARG A 1 95 ? 24.516 -27.656 -28.094 1 95.56 95 ARG A C 1
ATOM 728 O O . ARG A 1 95 ? 24.297 -28.812 -27.734 1 95.56 95 ARG A O 1
ATOM 735 N N . VAL A 1 96 ? 23.875 -26.641 -27.625 1 94.88 96 VAL A N 1
ATOM 736 C CA . VAL A 1 96 ? 22.812 -26.812 -26.641 1 94.88 96 VAL A CA 1
ATOM 737 C C . VAL A 1 96 ? 21.672 -27.641 -27.234 1 94.88 96 VAL A C 1
ATOM 739 O O . VAL A 1 96 ? 21.109 -28.5 -26.562 1 94.88 96 VAL A O 1
ATOM 742 N N . MET A 1 97 ? 21.391 -27.422 -28.5 1 95 97 MET A N 1
ATOM 743 C CA . MET A 1 97 ? 20.344 -28.172 -29.188 1 95 97 MET A CA 1
ATOM 744 C C . MET A 1 97 ? 20.734 -29.641 -29.312 1 95 97 MET A C 1
ATOM 746 O O . MET A 1 97 ? 19.875 -30.531 -29.203 1 95 97 MET A O 1
ATOM 750 N N . GLN A 1 98 ? 21.953 -29.859 -29.562 1 95 98 GLN A N 1
ATOM 751 C CA . GLN A 1 98 ? 22.438 -31.234 -29.656 1 95 98 GLN A CA 1
ATOM 752 C C . GLN A 1 98 ? 22.312 -31.953 -28.312 1 95 98 GLN A C 1
ATOM 754 O O . GLN A 1 98 ? 21.984 -33.125 -28.266 1 95 98 GLN A O 1
ATOM 759 N N . ASP A 1 99 ? 22.594 -31.234 -27.312 1 94.38 99 ASP A N 1
ATOM 760 C CA . ASP A 1 99 ? 22.438 -31.797 -25.984 1 94.38 99 ASP A CA 1
ATOM 761 C C . ASP A 1 99 ? 20.984 -32.188 -25.703 1 94.38 99 ASP A C 1
ATOM 763 O O . ASP A 1 99 ? 20.703 -33.25 -25.156 1 94.38 99 ASP A O 1
ATOM 767 N N . ILE A 1 100 ? 20.094 -31.297 -26.062 1 95.06 100 ILE A N 1
ATOM 768 C CA . ILE A 1 100 ? 18.672 -31.547 -25.891 1 95.06 100 ILE A CA 1
ATOM 769 C C . ILE A 1 100 ? 18.281 -32.781 -26.688 1 95.06 100 ILE A C 1
ATOM 771 O O . ILE A 1 100 ? 17.594 -33.688 -26.156 1 95.06 100 ILE A O 1
ATOM 775 N N . CYS A 1 101 ? 18.719 -32.875 -27.891 1 96 101 CYS A N 1
ATOM 776 C CA . CYS A 1 101 ? 18.422 -34 -28.766 1 96 101 CYS A CA 1
ATOM 777 C C . CYS A 1 101 ? 18.938 -35.312 -28.188 1 96 101 CYS A C 1
ATOM 779 O O . CYS A 1 101 ? 18.219 -36.312 -28.156 1 96 101 CYS A O 1
ATOM 781 N N . SER A 1 102 ? 20.125 -35.25 -27.719 1 95.62 102 SER A N 1
ATOM 782 C CA . SER A 1 102 ? 20.75 -36.438 -27.156 1 95.62 102 SER A CA 1
ATOM 783 C C . SER A 1 102 ? 20.016 -36.906 -25.906 1 95.62 102 SER A C 1
ATOM 785 O O . SER A 1 102 ? 19.812 -38.125 -25.719 1 95.62 102 SER A O 1
ATOM 787 N N . ASP A 1 103 ? 19.688 -36.031 -25.141 1 94 103 ASP A N 1
ATOM 788 C CA . ASP A 1 103 ? 18.969 -36.375 -23.906 1 94 103 ASP A CA 1
ATOM 789 C C . ASP A 1 103 ? 17.625 -37 -24.219 1 94 103 ASP A C 1
ATOM 791 O O . ASP A 1 103 ? 17.234 -37.969 -23.578 1 94 103 ASP A O 1
ATOM 795 N N . HIS A 1 104 ? 16.906 -36.469 -25.125 1 95.75 104 HIS A N 1
ATOM 796 C CA . HIS A 1 104 ? 15.586 -36.969 -25.453 1 95.75 104 HIS A CA 1
ATOM 797 C C . HIS A 1 104 ? 15.656 -38.312 -26.172 1 95.75 104 HIS A C 1
ATOM 799 O O . HIS A 1 104 ? 14.812 -39.188 -25.953 1 95.75 104 HIS A O 1
ATOM 805 N N . THR A 1 105 ? 16.625 -38.469 -27 1 96.56 105 THR A N 1
ATOM 806 C CA . THR A 1 105 ? 16.797 -39.75 -27.672 1 96.56 105 THR A CA 1
ATOM 807 C C . THR A 1 105 ? 17.219 -40.844 -26.656 1 96.56 105 THR A C 1
ATOM 809 O O . THR A 1 105 ? 16.781 -41.969 -26.75 1 96.56 105 THR A O 1
ATOM 812 N N . ALA A 1 106 ? 18.078 -40.406 -25.766 1 95.62 106 ALA A N 1
ATOM 813 C CA . ALA A 1 106 ? 18.484 -41.344 -24.703 1 95.62 106 ALA A CA 1
ATOM 814 C C . ALA A 1 106 ? 17.297 -41.781 -23.859 1 95.62 106 ALA A C 1
ATOM 816 O O . ALA A 1 106 ? 17.203 -42.906 -23.422 1 95.62 106 ALA A O 1
ATOM 817 N N . ALA A 1 107 ? 16.453 -40.875 -23.625 1 95.31 107 ALA A N 1
ATOM 818 C CA . ALA A 1 107 ? 15.25 -41.188 -22.844 1 95.31 107 ALA A CA 1
ATOM 819 C C . ALA A 1 107 ? 14.352 -42.188 -23.578 1 95.31 107 ALA A C 1
ATOM 821 O O . ALA A 1 107 ? 13.766 -43.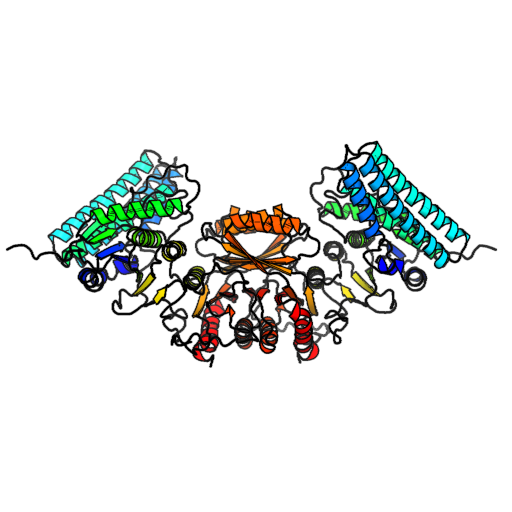062 -22.969 1 95.31 107 ALA A O 1
ATOM 822 N N . ALA A 1 108 ? 14.172 -42 -24.875 1 96.19 108 ALA A N 1
ATOM 823 C CA . ALA A 1 108 ? 13.383 -42.906 -25.688 1 96.19 108 ALA A CA 1
ATOM 824 C C . ALA A 1 108 ? 13.945 -44.344 -25.594 1 96.19 108 ALA A C 1
ATOM 826 O O . ALA A 1 108 ? 13.188 -45.312 -25.469 1 96.19 108 ALA A O 1
ATOM 827 N N . ASP A 1 109 ? 15.273 -44.438 -25.578 1 96.06 109 ASP A N 1
ATOM 828 C CA . ASP A 1 109 ? 15.938 -45.719 -25.516 1 96.06 109 ASP A CA 1
ATOM 829 C C . ASP A 1 109 ? 15.766 -46.344 -24.125 1 96.06 109 ASP A C 1
ATOM 831 O O . ASP A 1 109 ? 15.625 -47.562 -24.016 1 96.06 109 ASP A O 1
ATOM 835 N N . LYS A 1 110 ? 15.734 -45.562 -23.25 1 95.88 110 LYS A N 1
ATOM 836 C CA . LYS A 1 110 ? 15.703 -46.062 -21.875 1 95.88 110 LYS A CA 1
ATOM 837 C C . LYS A 1 110 ? 14.297 -46.5 -21.484 1 95.88 110 LYS A C 1
ATOM 839 O O . LYS A 1 110 ? 14.133 -47.531 -20.812 1 95.88 110 LYS A O 1
ATOM 844 N N . PHE A 1 111 ? 13.273 -45.812 -21.922 1 96.5 111 PHE A N 1
ATOM 845 C CA . PHE A 1 111 ? 11.961 -46 -21.328 1 96.5 111 PHE A CA 1
ATOM 846 C C . PHE A 1 111 ? 11.023 -46.719 -22.281 1 96.5 111 PHE A C 1
ATOM 848 O O . PHE A 1 111 ? 10.055 -47.344 -21.844 1 96.5 111 PHE A O 1
ATOM 855 N N . ILE A 1 112 ? 11.219 -46.594 -23.578 1 95.94 112 ILE A N 1
ATOM 856 C CA . ILE A 1 112 ? 10.328 -47.25 -24.531 1 95.94 112 ILE A CA 1
ATOM 857 C C . ILE A 1 112 ? 10.828 -48.656 -24.844 1 95.94 112 ILE A C 1
ATOM 859 O O . ILE A 1 112 ? 11.961 -48.844 -25.297 1 95.94 112 ILE A O 1
ATOM 863 N N . GLN A 1 113 ? 10.039 -49.625 -24.703 1 95.25 113 GLN A N 1
ATOM 864 C CA . GLN A 1 113 ? 10.414 -51.031 -24.844 1 95.25 113 GLN A CA 1
ATOM 865 C C . GLN A 1 113 ? 10.32 -51.5 -26.297 1 95.25 113 GLN A C 1
ATOM 867 O O . GLN A 1 113 ? 11.18 -52.219 -26.781 1 95.25 113 GLN A O 1
ATOM 872 N N . ASP A 1 114 ? 9.25 -51.062 -26.984 1 95.44 114 ASP A N 1
ATOM 873 C CA . ASP A 1 114 ? 9.078 -51.438 -28.391 1 95.44 114 ASP A CA 1
ATOM 874 C C . ASP A 1 114 ? 10.109 -50.719 -29.266 1 95.44 114 ASP A C 1
ATOM 876 O O . ASP A 1 114 ? 10.141 -49.5 -29.344 1 95.44 114 ASP A O 1
ATOM 880 N N . ALA A 1 115 ? 10.852 -51.469 -29.938 1 94.81 115 ALA A N 1
ATOM 881 C CA . ALA A 1 115 ? 11.969 -50.938 -30.719 1 94.81 115 ALA A CA 1
ATOM 882 C C . ALA A 1 115 ? 11.469 -50.062 -31.859 1 94.81 115 ALA A C 1
ATOM 884 O O . ALA A 1 115 ? 12.109 -49.062 -32.219 1 94.81 115 ALA A O 1
ATOM 885 N N . GLU A 1 116 ? 10.414 -50.406 -32.469 1 95.5 116 GLU A N 1
ATOM 886 C CA . GLU A 1 116 ? 9.867 -49.625 -33.562 1 95.5 116 GLU A CA 1
ATOM 887 C C . GLU A 1 116 ? 9.367 -48.281 -33.062 1 95.5 116 GLU A C 1
ATOM 889 O O . GLU A 1 116 ? 9.602 -47.25 -33.719 1 95.5 116 GLU A O 1
ATOM 894 N N . LEU A 1 117 ? 8.656 -48.344 -31.984 1 95.38 117 LEU A N 1
ATOM 895 C CA . LEU A 1 117 ? 8.156 -47.094 -31.422 1 95.38 117 LEU A CA 1
ATOM 896 C C . LEU A 1 117 ? 9.305 -46.188 -30.984 1 95.38 117 LEU A C 1
ATOM 898 O O . LEU A 1 117 ? 9.258 -45 -31.172 1 95.38 117 LEU A O 1
ATOM 902 N N . ALA A 1 118 ? 10.305 -46.781 -30.375 1 96.56 118 ALA A N 1
ATOM 903 C CA . ALA A 1 118 ? 11.484 -46 -29.953 1 96.56 118 ALA A CA 1
ATOM 904 C C . ALA A 1 118 ? 12.156 -45.344 -31.141 1 96.56 118 ALA A C 1
ATOM 906 O O . ALA A 1 118 ? 12.594 -44.188 -31.047 1 96.56 118 ALA A O 1
ATOM 907 N N . ALA A 1 119 ? 12.258 -46.062 -32.219 1 96.81 119 ALA A N 1
ATOM 908 C CA . ALA A 1 119 ? 12.875 -45.531 -33.406 1 96.81 119 ALA A CA 1
ATOM 909 C C . ALA A 1 119 ? 12.078 -44.344 -33.969 1 96.81 119 ALA A C 1
ATOM 911 O O . ALA A 1 119 ? 12.648 -43.344 -34.438 1 96.81 119 ALA A O 1
ATOM 912 N N . ILE A 1 120 ? 10.828 -44.5 -33.906 1 95.5 120 ILE A N 1
ATOM 913 C CA . ILE A 1 120 ? 9.953 -43.469 -34.438 1 95.5 120 ILE A CA 1
ATOM 914 C C . ILE A 1 120 ? 10.141 -42.188 -33.625 1 95.5 120 ILE A C 1
ATOM 916 O O . ILE A 1 120 ? 10.305 -41.094 -34.188 1 95.5 120 ILE A O 1
ATOM 920 N N . VAL A 1 121 ? 10.102 -42.25 -32.281 1 96.19 121 VAL A N 1
ATOM 921 C CA . VAL A 1 121 ? 10.219 -41.094 -31.438 1 96.19 121 VAL A CA 1
ATOM 922 C C . VAL A 1 121 ? 11.602 -40.469 -31.594 1 96.19 121 VAL A C 1
ATOM 924 O O . VAL A 1 121 ? 11.742 -39.219 -31.594 1 96.19 121 VAL A O 1
ATOM 927 N N . LYS A 1 122 ? 12.602 -41.25 -31.703 1 97.38 122 LYS A N 1
ATOM 928 C CA . LYS A 1 122 ? 13.961 -40.75 -31.891 1 97.38 122 LYS A CA 1
ATOM 929 C C . LYS A 1 122 ? 14.078 -39.969 -33.219 1 97.38 122 LYS A C 1
ATOM 931 O O . LYS A 1 122 ? 14.672 -38.906 -33.25 1 97.38 122 LYS A O 1
ATOM 936 N N . GLU A 1 123 ? 13.523 -40.531 -34.188 1 97.12 123 GLU A N 1
ATOM 937 C CA . GLU A 1 123 ? 13.555 -39.875 -35.5 1 97.12 123 GLU A CA 1
ATOM 938 C C . GLU A 1 123 ? 12.828 -38.531 -35.438 1 97.12 123 GLU A C 1
ATOM 940 O O . GLU A 1 123 ? 13.312 -37.531 -35.969 1 97.12 123 GLU A O 1
ATOM 945 N N . GLU A 1 124 ? 11.711 -38.594 -34.875 1 95.5 124 GLU A N 1
ATOM 946 C CA . GLU A 1 124 ? 10.93 -37.344 -34.75 1 95.5 124 GLU A CA 1
ATOM 947 C C . GLU A 1 124 ? 11.672 -36.312 -33.906 1 95.5 124 GLU A C 1
ATOM 949 O O . GLU A 1 124 ? 11.609 -35.125 -34.188 1 95.5 124 GLU A O 1
ATOM 954 N N . THR A 1 125 ? 12.305 -36.719 -32.844 1 96.94 125 THR A N 1
ATOM 955 C CA . THR A 1 125 ? 13.078 -35.844 -32 1 96.94 125 THR A CA 1
ATOM 956 C C . THR A 1 125 ? 14.203 -35.188 -32.781 1 96.94 125 THR A C 1
ATOM 958 O O . THR A 1 125 ? 14.398 -33.969 -32.688 1 96.94 125 THR A O 1
ATOM 961 N N . VAL A 1 126 ? 14.898 -35.938 -33.531 1 96.75 126 VAL A N 1
ATOM 962 C CA . VAL A 1 126 ? 16.016 -35.438 -34.312 1 96.75 126 VAL A CA 1
ATOM 963 C C . VAL A 1 126 ? 15.484 -34.438 -35.344 1 96.75 126 VAL A C 1
ATOM 965 O O . VAL A 1 126 ? 16.094 -33.375 -35.562 1 96.75 126 VAL A O 1
ATOM 968 N N . LYS A 1 127 ? 14.406 -34.781 -35.938 1 95.69 127 LYS A N 1
ATOM 969 C CA . LYS A 1 127 ? 13.805 -33.906 -36.938 1 95.69 127 LYS A CA 1
ATOM 970 C C . LYS A 1 127 ? 13.414 -32.562 -36.344 1 95.69 127 LYS A C 1
ATOM 972 O O . LYS A 1 127 ? 13.672 -31.516 -36.938 1 95.69 127 LYS A O 1
ATOM 977 N N . GLU A 1 128 ? 12.766 -32.625 -35.188 1 94.5 128 GLU A N 1
ATOM 978 C CA . GLU A 1 128 ? 12.336 -31.391 -34.531 1 94.5 128 GLU A CA 1
ATOM 979 C C . GLU A 1 128 ? 13.539 -30.547 -34.125 1 94.5 128 GLU A C 1
ATOM 981 O O . GLU A 1 128 ? 13.5 -29.312 -34.219 1 94.5 128 GLU A O 1
ATOM 986 N N . CYS A 1 129 ? 14.547 -31.125 -33.594 1 95.5 129 CYS A N 1
ATOM 987 C CA . CYS A 1 129 ? 15.75 -30.391 -33.188 1 95.5 129 CYS A CA 1
ATOM 988 C C . CYS A 1 129 ? 16.406 -29.734 -34.406 1 95.5 129 CYS A C 1
ATOM 990 O O . CYS A 1 129 ? 16.875 -28.609 -34.312 1 95.5 129 CYS A O 1
ATOM 992 N N . GLN A 1 130 ? 16.406 -30.484 -35.5 1 94.12 130 GLN A N 1
ATOM 993 C CA . GLN A 1 130 ? 16.984 -29.938 -36.719 1 94.12 130 GLN A CA 1
ATOM 994 C C . GLN A 1 130 ? 16.188 -28.75 -37.219 1 94.12 130 GLN A C 1
ATOM 996 O O . GLN A 1 130 ? 16.766 -27.781 -37.75 1 94.12 130 GLN A O 1
ATOM 1001 N N . LEU A 1 131 ? 14.953 -28.844 -37.094 1 92.25 131 LEU A N 1
ATOM 1002 C CA . LEU A 1 131 ? 14.094 -27.734 -37.5 1 92.25 131 LEU A CA 1
ATOM 1003 C C . LEU A 1 131 ? 14.43 -26.469 -36.719 1 92.25 131 LEU A C 1
ATOM 1005 O O . LEU A 1 131 ? 14.461 -25.375 -37.281 1 92.25 131 LEU A O 1
ATOM 1009 N N . LEU A 1 132 ? 14.602 -26.578 -35.438 1 92.56 132 LEU A N 1
ATOM 1010 C CA . LEU A 1 132 ? 14.93 -25.406 -34.625 1 92.56 132 LEU A CA 1
ATOM 1011 C C . LEU A 1 132 ? 16.312 -24.875 -34.969 1 92.56 132 LEU A C 1
ATOM 1013 O O . LEU A 1 132 ? 16.516 -23.656 -34.969 1 92.56 132 LEU A O 1
ATOM 1017 N N . ILE A 1 133 ? 17.25 -25.781 -35.281 1 92.75 133 ILE A N 1
ATOM 1018 C CA . ILE A 1 133 ? 18.594 -25.359 -35.719 1 92.75 133 ILE A CA 1
ATOM 1019 C C . ILE A 1 133 ? 18.484 -24.562 -37 1 92.75 133 ILE A C 1
ATOM 1021 O O . ILE A 1 133 ? 19.141 -23.531 -37.156 1 92.75 133 ILE A O 1
ATOM 1025 N N . GLU A 1 134 ? 17.703 -25.031 -37.875 1 91.25 134 GLU A N 1
ATOM 1026 C CA . GLU A 1 134 ? 17.484 -24.328 -39.156 1 91.25 134 GLU A CA 1
ATOM 1027 C C . GLU A 1 134 ? 16.859 -22.953 -38.906 1 91.25 134 GLU A C 1
ATOM 1029 O O . GLU A 1 134 ? 17.188 -21.984 -39.594 1 91.25 134 GLU A O 1
ATOM 1034 N N . TYR A 1 135 ? 15.961 -22.969 -38 1 88.19 135 TYR A N 1
ATOM 1035 C CA . TYR A 1 135 ? 15.359 -21.688 -37.625 1 88.19 135 TYR A CA 1
ATOM 1036 C C . TYR A 1 135 ? 16.422 -20.703 -37.125 1 88.19 135 TYR A C 1
ATOM 1038 O O . TYR A 1 135 ? 16.406 -19.531 -37.5 1 88.19 135 TYR A O 1
ATOM 1046 N N . LEU A 1 136 ? 17.297 -21.141 -36.312 1 88.88 136 LEU A N 1
ATOM 1047 C CA . LEU A 1 136 ? 18.375 -20.312 -35.781 1 88.88 136 LEU A CA 1
ATOM 1048 C C . LEU A 1 136 ? 19.266 -19.797 -36.906 1 88.88 136 LEU A C 1
ATOM 1050 O O . LEU A 1 136 ? 19.625 -18.609 -36.938 1 88.88 136 LEU A O 1
ATOM 1054 N N . GLU A 1 137 ? 19.547 -20.641 -37.812 1 89.81 137 GLU A N 1
ATOM 1055 C CA . GLU A 1 137 ? 20.375 -20.281 -38.969 1 89.81 137 GLU A CA 1
ATOM 1056 C C . GLU A 1 137 ? 19.656 -19.25 -39.844 1 89.81 137 GLU A C 1
ATOM 1058 O O . GLU A 1 137 ? 20.281 -18.312 -40.344 1 89.81 137 GLU A O 1
ATOM 1063 N N . ALA A 1 138 ? 18.406 -19.5 -40 1 86.44 138 ALA A N 1
ATOM 1064 C CA . ALA A 1 138 ? 17.594 -18.578 -40.781 1 86.44 138 ALA A CA 1
ATOM 1065 C C . ALA A 1 138 ? 17.516 -17.203 -40.125 1 86.44 138 ALA A C 1
ATOM 1067 O O . ALA A 1 138 ? 17.547 -16.172 -40.781 1 86.44 138 ALA A O 1
ATOM 1068 N N . ALA A 1 139 ? 17.266 -17.25 -38.844 1 84.19 139 ALA A N 1
ATOM 1069 C CA . ALA A 1 139 ? 17.188 -16 -38.094 1 84.19 139 ALA A CA 1
ATOM 1070 C C . ALA A 1 139 ? 18.469 -15.195 -38.219 1 84.19 139 ALA A C 1
ATOM 1072 O O . ALA A 1 139 ? 18.438 -13.969 -38.312 1 84.19 139 ALA A O 1
ATOM 1073 N N . LYS A 1 140 ? 19.641 -15.844 -38.156 1 84.94 140 LYS A N 1
ATOM 1074 C CA . LYS A 1 140 ? 20.922 -15.18 -38.344 1 84.94 140 LYS A CA 1
ATOM 1075 C C . LYS A 1 140 ? 21.062 -14.633 -39.75 1 84.94 140 LYS A C 1
ATOM 1077 O O . LYS A 1 140 ? 21.406 -13.469 -39.969 1 84.94 140 LYS A O 1
ATOM 1082 N N . ARG A 1 141 ? 20.75 -15.469 -40.75 1 83.12 141 ARG A N 1
ATOM 1083 C CA . ARG A 1 141 ? 20.969 -15.164 -42.156 1 83.12 141 ARG A CA 1
ATOM 1084 C C . ARG A 1 141 ? 20.078 -14.016 -42.594 1 83.12 141 ARG A C 1
ATOM 1086 O O . ARG A 1 141 ? 20.5 -13.148 -43.344 1 83.12 141 ARG A O 1
ATOM 1093 N N . PHE A 1 142 ? 18.812 -14.055 -42.156 1 79.06 142 PHE A N 1
ATOM 1094 C CA . PHE A 1 142 ? 17.844 -13.094 -42.656 1 79.06 142 PHE A CA 1
ATOM 1095 C C . PHE A 1 142 ? 17.562 -12.008 -41.625 1 79.06 142 PHE A C 1
ATOM 1097 O O . PHE A 1 142 ? 16.641 -11.195 -41.812 1 79.06 142 PHE A O 1
ATOM 1104 N N . HIS A 1 143 ? 18.203 -11.969 -40.562 1 77.81 143 HIS A N 1
ATOM 1105 C CA . HIS A 1 143 ? 18.078 -10.953 -39.531 1 77.81 143 HIS A CA 1
ATOM 1106 C C . HIS A 1 143 ? 16.641 -10.805 -39.062 1 77.81 143 HIS A C 1
ATOM 1108 O O . HIS A 1 143 ? 16.109 -9.695 -39.031 1 77.81 143 HIS A O 1
ATOM 1114 N N . LEU A 1 144 ? 16.141 -11.953 -38.75 1 77.06 144 LEU A N 1
ATOM 1115 C CA . LEU A 1 144 ? 14.75 -11.945 -38.312 1 77.06 144 LEU A CA 1
ATOM 1116 C C . LEU A 1 144 ? 14.617 -11.266 -36.938 1 77.06 144 LEU A C 1
ATOM 1118 O O . LEU A 1 144 ? 15.539 -11.305 -36.125 1 77.06 144 LEU A O 1
ATOM 1122 N N . GLU A 1 145 ? 13.523 -10.648 -36.75 1 77.5 145 GLU A N 1
ATOM 1123 C CA . GLU A 1 145 ? 13.242 -9.992 -35.5 1 77.5 145 GLU A CA 1
ATOM 1124 C C . GLU A 1 145 ? 12.969 -11.016 -34.375 1 77.5 145 GLU A C 1
ATOM 1126 O O . GLU A 1 145 ? 12.242 -11.984 -34.594 1 77.5 145 GLU A O 1
ATOM 1131 N N . VAL A 1 146 ? 13.742 -10.875 -33.281 1 81.25 146 VAL A N 1
ATOM 1132 C CA . VAL A 1 146 ? 13.586 -11.742 -32.125 1 81.25 146 VAL A CA 1
ATOM 1133 C C . VAL A 1 146 ? 12.758 -11.023 -31.047 1 81.25 146 VAL A C 1
ATOM 1135 O O . VAL A 1 146 ? 13.281 -10.195 -30.312 1 81.25 146 VAL A O 1
ATOM 1138 N N . ASN A 1 147 ? 11.461 -11.297 -31.094 1 81.81 147 ASN A N 1
ATOM 1139 C CA . ASN A 1 147 ? 10.547 -10.68 -30.125 1 81.81 147 ASN A CA 1
ATOM 1140 C C . ASN A 1 147 ? 9.969 -11.703 -29.156 1 81.81 147 ASN A C 1
ATOM 1142 O O . ASN A 1 147 ? 10.469 -12.828 -29.078 1 81.81 147 ASN A O 1
ATOM 1146 N N . SER A 1 148 ? 8.969 -11.375 -28.406 1 82.56 148 SER A N 1
ATOM 1147 C CA . SER A 1 148 ? 8.367 -12.234 -27.391 1 82.56 148 SER A CA 1
ATOM 1148 C C . SER A 1 148 ? 7.703 -13.453 -28.031 1 82.56 148 SER A C 1
ATOM 1150 O O . SER A 1 148 ? 7.684 -14.531 -27.438 1 82.56 148 SER A O 1
ATOM 1152 N N . ARG A 1 149 ? 7.305 -13.281 -29.188 1 81.69 149 ARG A N 1
ATOM 1153 C CA . ARG A 1 149 ? 6.66 -14.383 -29.891 1 81.69 149 ARG A CA 1
ATOM 1154 C C . ARG A 1 149 ? 7.68 -15.453 -30.281 1 81.69 149 ARG A C 1
ATOM 1156 O O . ARG A 1 149 ? 7.387 -16.641 -30.219 1 81.69 149 ARG A O 1
ATOM 1163 N N . ALA A 1 150 ? 8.758 -14.969 -30.688 1 85.19 150 ALA A N 1
ATOM 1164 C CA . ALA A 1 150 ? 9.836 -15.898 -31.031 1 85.19 150 ALA A CA 1
ATOM 1165 C C . ALA A 1 150 ? 10.281 -16.688 -29.797 1 85.19 150 ALA A C 1
ATOM 1167 O O . ALA A 1 150 ? 10.594 -17.875 -29.891 1 85.19 150 ALA A O 1
ATOM 1168 N N . LYS A 1 151 ? 10.281 -16.031 -28.734 1 89.62 151 LYS A N 1
ATOM 1169 C CA . LYS A 1 151 ? 10.641 -16.672 -27.469 1 89.62 151 LYS A CA 1
ATOM 1170 C C . LYS A 1 151 ? 9.672 -17.812 -27.141 1 89.62 151 LYS A C 1
ATOM 1172 O O . LYS A 1 151 ? 10.094 -18.922 -26.828 1 89.62 151 LYS A O 1
ATOM 1177 N N . ASP A 1 152 ? 8.422 -17.5 -27.281 1 90 152 ASP A N 1
ATOM 1178 C CA . ASP A 1 152 ? 7.395 -18.5 -27 1 90 152 ASP A CA 1
ATOM 1179 C C . ASP A 1 152 ? 7.527 -19.703 -27.922 1 90 152 ASP A C 1
ATOM 1181 O O . ASP A 1 152 ? 7.371 -20.844 -27.484 1 90 152 ASP A O 1
ATOM 1185 N N . ARG A 1 153 ? 7.816 -19.453 -29.094 1 87.06 153 ARG A N 1
ATOM 1186 C CA . ARG A 1 153 ? 7.93 -20.531 -30.094 1 87.06 153 ARG A CA 1
ATOM 1187 C C . ARG A 1 153 ? 9.133 -21.406 -29.797 1 87.06 153 ARG A C 1
ATOM 1189 O O . ARG A 1 153 ? 9.047 -22.641 -29.906 1 87.06 153 ARG A O 1
ATOM 1196 N N . VAL A 1 154 ? 10.172 -20.797 -29.469 1 91.5 154 VAL A N 1
ATOM 1197 C CA . VAL A 1 154 ? 11.383 -21.547 -29.172 1 91.5 154 VAL A CA 1
ATOM 1198 C C . VAL A 1 154 ? 11.148 -22.453 -27.969 1 91.5 154 VAL A C 1
ATOM 1200 O O . VAL A 1 154 ? 11.484 -23.625 -27.984 1 91.5 154 VAL A O 1
ATOM 1203 N N . ILE A 1 155 ? 10.547 -21.953 -26.984 1 91.94 155 ILE A N 1
ATOM 1204 C CA . ILE A 1 155 ? 10.352 -22.672 -25.734 1 91.94 155 ILE A CA 1
ATOM 1205 C C . ILE A 1 155 ? 9.32 -23.781 -25.938 1 91.94 155 ILE A C 1
ATOM 1207 O O . ILE A 1 155 ? 9.414 -24.844 -25.328 1 91.94 155 ILE A O 1
ATOM 1211 N N . SER A 1 156 ? 8.391 -23.547 -26.828 1 93.19 156 SER A N 1
ATOM 1212 C CA . SER A 1 156 ? 7.328 -24.5 -27.078 1 93.19 156 SER A CA 1
ATOM 1213 C C . SER A 1 156 ? 7.883 -25.812 -27.656 1 93.19 156 SER A C 1
ATOM 1215 O O . SER A 1 156 ? 7.242 -26.859 -27.562 1 93.19 156 SER A O 1
ATOM 1217 N N . PHE A 1 157 ? 9.062 -25.781 -28.172 1 93.94 157 PHE A N 1
ATOM 1218 C CA . PHE A 1 157 ? 9.695 -26.984 -28.734 1 93.94 157 PHE A CA 1
ATOM 1219 C C . PHE A 1 157 ? 9.906 -28.031 -27.656 1 93.94 157 PHE A C 1
ATOM 1221 O O . PHE A 1 157 ? 9.828 -29.234 -27.922 1 93.94 157 PHE A O 1
ATOM 1228 N N . GLY A 1 158 ? 10.195 -27.547 -26.516 1 95.31 158 GLY A N 1
ATOM 1229 C CA . GLY A 1 158 ? 10.375 -28.484 -25.422 1 95.31 158 GLY A CA 1
ATOM 1230 C C . GLY A 1 158 ? 9.141 -29.312 -25.125 1 95.31 158 GLY A C 1
ATOM 1231 O O . GLY A 1 158 ? 9.242 -30.516 -24.859 1 95.31 158 GLY A O 1
ATOM 1232 N N . GLU A 1 159 ? 8.031 -28.719 -25.156 1 95.88 159 GLU A N 1
ATOM 1233 C CA . GLU A 1 159 ? 6.77 -29.406 -24.906 1 95.88 159 GLU A CA 1
ATOM 1234 C C . GLU A 1 159 ? 6.418 -30.359 -26.047 1 95.88 159 GLU A C 1
ATOM 1236 O O . GLU A 1 159 ? 5.836 -31.422 -25.812 1 95.88 159 GLU A O 1
ATOM 1241 N N . LYS A 1 160 ? 6.785 -29.969 -27.234 1 95.94 160 LYS A N 1
ATOM 1242 C CA . LYS A 1 160 ? 6.555 -30.844 -28.375 1 95.94 160 LYS A CA 1
ATOM 1243 C C . LYS A 1 160 ? 7.293 -32.188 -28.203 1 95.94 160 LYS A C 1
ATOM 1245 O O . LYS A 1 160 ? 6.711 -33.25 -28.406 1 95.94 160 LYS A O 1
ATOM 1250 N N . LEU A 1 161 ? 8.508 -32 -27.859 1 97.06 161 LEU A N 1
ATOM 1251 C CA . LEU A 1 161 ? 9.312 -33.219 -27.672 1 97.06 161 LEU A CA 1
ATOM 1252 C C . LEU A 1 161 ? 8.742 -34.062 -26.547 1 97.06 161 LEU A C 1
ATOM 1254 O O . LEU A 1 161 ? 8.656 -35.281 -26.672 1 97.06 161 LEU A O 1
ATOM 1258 N N . SER A 1 162 ? 8.344 -33.438 -25.516 1 97.06 162 SER A N 1
ATOM 1259 C CA . SER A 1 162 ? 7.82 -34.125 -24.359 1 97.06 162 SER A CA 1
ATOM 1260 C C . SER A 1 162 ? 6.52 -34.844 -24.672 1 97.06 162 SER A C 1
ATOM 1262 O O . SER A 1 162 ? 6.34 -36 -24.297 1 97.06 162 SER A O 1
ATOM 1264 N N . CYS A 1 163 ? 5.672 -34.219 -25.344 1 97.81 163 CYS A N 1
ATOM 1265 C CA . CYS A 1 163 ? 4.367 -34.781 -25.672 1 97.81 163 CYS A CA 1
ATOM 1266 C C . CYS A 1 163 ? 4.5 -35.938 -26.656 1 97.81 163 CYS A C 1
ATOM 1268 O O . CYS A 1 163 ? 3.799 -36.969 -26.531 1 97.81 163 CYS A O 1
ATOM 1270 N N . ARG A 1 164 ? 5.359 -35.812 -27.641 1 96.88 164 ARG A N 1
ATOM 1271 C CA . ARG A 1 164 ? 5.605 -36.906 -28.578 1 96.88 164 ARG A CA 1
ATOM 1272 C C . ARG A 1 164 ? 6.156 -38.125 -27.844 1 96.88 164 ARG A C 1
ATOM 1274 O O . ARG A 1 164 ? 5.738 -39.25 -28.109 1 96.88 164 ARG A O 1
ATOM 1281 N N . PHE A 1 165 ? 7.039 -37.844 -27 1 97.44 165 PHE A N 1
ATOM 1282 C CA . PHE A 1 165 ? 7.625 -38.906 -26.188 1 97.44 165 PHE A CA 1
ATOM 1283 C C . PHE A 1 165 ? 6.555 -39.594 -25.359 1 97.44 165 PHE A C 1
ATOM 1285 O O . PHE A 1 165 ? 6.469 -40.844 -25.344 1 97.44 165 PHE A O 1
ATOM 1292 N N . MET A 1 166 ? 5.723 -38.844 -24.703 1 98 166 MET A N 1
ATOM 1293 C CA . MET A 1 166 ? 4.703 -39.406 -23.828 1 98 166 MET A CA 1
ATOM 1294 C C . MET A 1 166 ? 3.648 -40.156 -24.625 1 98 166 MET A C 1
ATOM 1296 O O . MET A 1 166 ? 3.164 -41.219 -24.188 1 98 166 MET A O 1
ATOM 1300 N N . ALA A 1 167 ? 3.256 -39.656 -25.75 1 97.69 167 ALA A N 1
ATOM 1301 C CA . ALA A 1 167 ? 2.297 -40.344 -26.594 1 97.69 167 ALA A CA 1
ATOM 1302 C C . ALA A 1 167 ? 2.824 -41.719 -27 1 97.69 167 ALA A C 1
ATOM 1304 O O . ALA A 1 167 ? 2.086 -42.719 -26.984 1 97.69 167 ALA A O 1
ATOM 1305 N N . CYS A 1 168 ? 4.074 -41.75 -27.359 1 96.81 168 CYS A N 1
ATOM 1306 C CA . CYS A 1 168 ? 4.695 -43.031 -27.734 1 96.81 168 CYS A CA 1
ATOM 1307 C C . CYS A 1 168 ? 4.82 -43.969 -26.547 1 96.81 168 CYS A C 1
ATOM 1309 O O . CYS A 1 168 ? 4.625 -45.156 -26.672 1 96.81 168 CYS A O 1
ATOM 1311 N N . MET A 1 169 ? 5.133 -43.375 -25.5 1 96.5 169 MET A N 1
ATOM 1312 C CA . MET A 1 169 ? 5.234 -44.156 -24.266 1 96.5 169 MET A CA 1
ATOM 1313 C C . MET A 1 169 ? 3.902 -44.812 -23.922 1 96.5 169 MET A C 1
ATOM 1315 O O . MET A 1 169 ? 3.875 -45.969 -23.469 1 96.5 169 MET A O 1
ATOM 1319 N N . LEU A 1 170 ? 2.871 -44.094 -24.094 1 97.62 170 LEU A N 1
ATOM 1320 C CA . LEU A 1 170 ? 1.542 -44.625 -23.812 1 97.62 170 LEU A CA 1
ATOM 1321 C C . LEU A 1 170 ? 1.201 -45.781 -24.75 1 97.62 170 LEU A C 1
ATOM 1323 O O . LEU A 1 170 ? 0.686 -46.812 -24.328 1 97.62 170 LEU A O 1
ATOM 1327 N N . LYS A 1 171 ? 1.519 -45.656 -26 1 96.62 171 LYS A N 1
ATOM 1328 C CA . LYS A 1 171 ? 1.304 -46.75 -26.969 1 96.62 171 LYS A CA 1
ATOM 1329 C C . LYS A 1 171 ? 2.123 -47.969 -26.594 1 96.62 171 LYS A C 1
ATOM 1331 O O . LYS A 1 171 ? 1.639 -49.094 -26.703 1 96.62 171 LYS A O 1
ATOM 1336 N N . ASP A 1 172 ? 3.287 -47.656 -26.172 1 96.56 172 ASP A N 1
ATOM 1337 C CA . ASP A 1 172 ? 4.184 -48.719 -25.734 1 96.56 172 ASP A CA 1
ATOM 1338 C C . ASP A 1 172 ? 3.594 -49.469 -24.562 1 96.56 172 ASP A C 1
ATOM 1340 O O . ASP A 1 172 ? 3.863 -50.688 -24.391 1 96.56 172 ASP A O 1
ATOM 1344 N N . ARG A 1 173 ? 2.787 -48.844 -23.812 1 95.69 173 ARG A N 1
ATOM 1345 C CA . ARG A 1 173 ? 2.209 -49.438 -22.625 1 95.69 173 ARG A CA 1
ATOM 1346 C C . ARG A 1 173 ? 0.75 -49.812 -22.859 1 95.69 173 ARG A C 1
ATOM 1348 O O . ARG A 1 173 ? -0.003 -50 -21.891 1 95.69 173 ARG A O 1
ATOM 1355 N N . GLY A 1 174 ? 0.311 -49.812 -24 1 95 174 GLY A N 1
ATOM 1356 C CA . GLY A 1 174 ? -0.972 -50.406 -24.359 1 95 174 GLY A CA 1
ATOM 1357 C C . GLY A 1 174 ? -2.104 -49.375 -24.375 1 95 174 GLY A C 1
ATOM 1358 O O . GLY A 1 174 ? -3.277 -49.75 -24.328 1 95 174 GLY A O 1
ATOM 1359 N N . VAL A 1 175 ? -1.839 -48.156 -24.391 1 96.88 175 VAL A N 1
ATOM 1360 C CA . VAL A 1 175 ? -2.859 -47.094 -24.453 1 96.88 175 VAL A CA 1
ATOM 1361 C C . VAL A 1 175 ? -2.795 -46.406 -25.797 1 96.88 175 VAL A C 1
ATOM 1363 O O . VAL A 1 175 ? -1.725 -45.969 -26.234 1 96.88 175 VAL A O 1
ATOM 1366 N N . ASP A 1 176 ? -3.887 -46.344 -26.469 1 96.88 176 ASP A N 1
ATOM 1367 C CA . ASP A 1 176 ? -3.936 -45.625 -27.734 1 96.88 176 ASP A CA 1
ATOM 1368 C C . ASP A 1 176 ? -3.895 -44.094 -27.5 1 96.88 176 ASP A C 1
ATOM 1370 O O . ASP A 1 176 ? -4.836 -43.531 -26.938 1 96.88 176 ASP A O 1
ATOM 1374 N N . ALA A 1 177 ? -2.844 -43.531 -27.859 1 97.75 177 ALA A N 1
ATOM 1375 C CA . ALA A 1 177 ? -2.646 -42.094 -27.578 1 97.75 177 ALA A CA 1
ATOM 1376 C C . ALA A 1 177 ? -2.248 -41.344 -28.859 1 97.75 177 ALA A C 1
ATOM 1378 O O . ALA A 1 177 ? -1.757 -41.938 -29.812 1 97.75 177 ALA A O 1
ATOM 1379 N N . GLU A 1 178 ? -2.525 -40.094 -28.844 1 97.69 178 GLU A N 1
ATOM 1380 C CA . GLU A 1 178 ? -2.217 -39.25 -29.984 1 97.69 178 GLU A CA 1
ATOM 1381 C C . GLU A 1 178 ? -1.602 -37.906 -29.531 1 97.69 178 GLU A C 1
ATOM 1383 O O . GLU A 1 178 ? -2.09 -37.281 -28.594 1 97.69 178 GLU A O 1
ATOM 1388 N N . TYR A 1 179 ? -0.521 -37.625 -30.203 1 97.44 179 TYR A N 1
ATOM 1389 C CA . TYR A 1 179 ? 0.135 -36.344 -29.984 1 97.44 179 TYR A CA 1
ATOM 1390 C C . TYR A 1 179 ? -0.662 -35.219 -30.609 1 97.44 179 TYR A C 1
ATOM 1392 O O . TYR A 1 179 ? -1.039 -35.281 -31.781 1 97.44 179 TYR A O 1
ATOM 1400 N N . VAL A 1 180 ? -0.944 -34.125 -29.781 1 97.38 180 VAL A N 1
ATOM 1401 C CA . VAL A 1 180 ? -1.704 -32.969 -30.266 1 97.38 180 VAL A CA 1
ATOM 1402 C C . VAL A 1 180 ? -0.89 -31.688 -30.062 1 97.38 180 VAL A C 1
ATOM 1404 O O . VAL A 1 180 ? -0.561 -31.328 -28.922 1 97.38 180 VAL A O 1
ATOM 1407 N N . ASP A 1 181 ? -0.597 -30.969 -31.109 1 95.5 181 ASP A N 1
ATOM 1408 C CA . ASP A 1 181 ? 0.105 -29.688 -31.078 1 95.5 181 ASP A CA 1
ATOM 1409 C C . ASP A 1 181 ? -0.878 -28.531 -31.156 1 95.5 181 ASP A C 1
ATOM 1411 O O . ASP A 1 181 ? -1.601 -28.375 -32.125 1 95.5 181 ASP A O 1
ATOM 1415 N N . LEU A 1 182 ? -0.821 -27.688 -30.172 1 94.5 182 LEU A N 1
ATOM 1416 C CA . LEU A 1 182 ? -1.771 -26.578 -30.109 1 94.5 182 LEU A CA 1
ATOM 1417 C C . LEU A 1 182 ? -1.119 -25.281 -30.562 1 94.5 182 LEU A C 1
ATOM 1419 O O . LEU A 1 182 ? -1.732 -24.219 -30.5 1 94.5 182 LEU A O 1
ATOM 1423 N N . ALA A 1 183 ? 0.061 -25.234 -31.047 1 88.44 183 ALA A N 1
ATOM 1424 C CA . ALA A 1 183 ? 0.866 -24.047 -31.312 1 88.44 183 ALA A CA 1
ATOM 1425 C C . ALA A 1 183 ? 0.16 -23.109 -32.281 1 88.44 183 ALA A C 1
ATOM 1427 O O . ALA A 1 183 ? 0.311 -21.891 -32.219 1 88.44 183 ALA A O 1
ATOM 1428 N N . ASP A 1 184 ? -0.615 -23.656 -33.156 1 84.31 184 ASP A N 1
ATOM 1429 C CA . ASP A 1 184 ? -1.177 -22.812 -34.219 1 84.31 184 ASP A CA 1
ATOM 1430 C C . ASP A 1 184 ? -2.703 -22.828 -34.188 1 84.31 184 ASP A C 1
ATOM 1432 O O . ASP A 1 184 ? -3.359 -22.641 -35.219 1 84.31 184 ASP A O 1
ATOM 1436 N N . VAL A 1 185 ? -3.184 -23.016 -33.031 1 83.62 185 VAL A N 1
ATOM 1437 C CA . VAL A 1 185 ? -4.633 -23.172 -32.938 1 83.62 185 VAL A CA 1
ATOM 1438 C C . VAL A 1 185 ? -5.289 -21.797 -32.781 1 83.62 185 VAL A C 1
ATOM 1440 O O . VAL A 1 185 ? -6.398 -21.578 -33.281 1 83.62 185 VAL A O 1
ATOM 1443 N N . LEU A 1 186 ? -4.617 -20.938 -32 1 79.81 186 LEU A N 1
ATOM 1444 C CA . LEU A 1 186 ? -5.203 -19.625 -31.766 1 79.81 186 LEU A CA 1
ATOM 1445 C C . LEU A 1 186 ? -4.742 -18.625 -32.812 1 79.81 186 LEU A C 1
ATOM 1447 O O . LEU A 1 186 ? -3.541 -18.469 -33.062 1 79.81 186 LEU A O 1
ATOM 1451 N N . HIS A 1 187 ? -5.672 -18.141 -33.688 1 68.12 187 HIS A N 1
ATOM 1452 C CA . HIS A 1 187 ? -5.363 -17.094 -34.656 1 68.12 187 HIS A CA 1
ATOM 1453 C C . HIS A 1 187 ? -5.902 -15.742 -34.219 1 68.12 187 HIS A C 1
ATOM 1455 O O . HIS A 1 187 ? -7.055 -15.406 -34.5 1 68.12 187 HIS A O 1
ATOM 1461 N N . LEU A 1 188 ? -5.344 -15.32 -33.156 1 60.78 188 LEU A N 1
ATOM 1462 C CA . LEU A 1 188 ? -5.953 -14.078 -32.688 1 60.78 188 LEU A CA 1
ATOM 1463 C C . LEU A 1 188 ? -5.414 -12.883 -33.469 1 60.78 188 LEU A C 1
ATOM 1465 O O . LEU A 1 188 ? -4.238 -12.859 -33.844 1 60.78 188 LEU A O 1
ATOM 1469 N N . ASP A 1 189 ? -6.395 -12.07 -33.875 1 55.38 189 ASP A N 1
ATOM 1470 C CA . ASP A 1 189 ? -6.109 -10.797 -34.531 1 55.38 189 ASP A CA 1
ATOM 1471 C C . ASP A 1 189 ? -5.27 -9.891 -33.625 1 55.38 189 ASP A C 1
ATOM 1473 O O . ASP A 1 189 ? -5.41 -9.914 -32.406 1 55.38 189 ASP A O 1
ATOM 1477 N N . ALA A 1 190 ? -4.16 -9.453 -34.125 1 51.84 190 ALA A N 1
ATOM 1478 C CA . ALA A 1 190 ? -3.184 -8.531 -33.562 1 51.84 190 ALA A CA 1
ATOM 1479 C C . ALA A 1 190 ? -3.871 -7.445 -32.75 1 51.84 190 ALA A C 1
ATOM 1481 O O . ALA A 1 190 ? -3.227 -6.762 -31.938 1 51.84 190 ALA A O 1
ATOM 1482 N N . SER A 1 191 ? -5.121 -7.277 -32.938 1 51.47 191 SER A N 1
ATOM 1483 C CA . SER A 1 191 ? -5.758 -6.074 -32.406 1 51.47 191 SER A CA 1
ATOM 1484 C C . SER A 1 191 ? -6.207 -6.266 -30.969 1 51.47 191 SER A C 1
ATOM 1486 O O . SER A 1 191 ? -6.656 -5.32 -30.328 1 51.47 191 SER A O 1
ATOM 1488 N N . ILE A 1 192 ? -6.102 -7.461 -30.531 1 55.66 192 ILE A N 1
ATOM 1489 C CA . ILE A 1 192 ? -6.625 -7.645 -29.188 1 55.66 192 ILE A CA 1
ATOM 1490 C C . ILE A 1 192 ? -5.59 -7.188 -28.172 1 55.66 192 ILE A C 1
ATOM 1492 O O . ILE A 1 192 ? -4.488 -7.738 -28.094 1 55.66 192 ILE A O 1
ATOM 1496 N N . GLU A 1 193 ? -5.809 -6.062 -27.672 1 55.94 193 GLU A N 1
ATOM 1497 C CA . GLU A 1 193 ? -4.883 -5.406 -26.75 1 55.94 193 GLU A CA 1
ATOM 1498 C C . GLU A 1 193 ? -4.887 -6.082 -25.391 1 55.94 193 GLU A C 1
ATOM 1500 O O . GLU A 1 193 ? -3.91 -5.996 -24.641 1 55.94 193 GLU A O 1
ATOM 1505 N N . ARG A 1 194 ? -6.137 -6.855 -25.047 1 60.5 194 ARG A N 1
ATOM 1506 C CA . ARG A 1 194 ? -6.203 -7.363 -23.672 1 60.5 194 ARG A CA 1
ATOM 1507 C C . ARG A 1 194 ? -6.793 -8.773 -23.641 1 60.5 194 ARG A C 1
ATOM 1509 O O . ARG A 1 194 ? -7.676 -9.102 -24.438 1 60.5 194 ARG A O 1
ATOM 1516 N N . LEU A 1 195 ? -6.113 -9.672 -22.797 1 71.88 195 LEU A N 1
ATOM 1517 C CA . LEU A 1 195 ? -6.648 -11.008 -22.547 1 71.88 195 LEU A CA 1
ATOM 1518 C C . LEU A 1 195 ? -7.906 -10.938 -21.688 1 71.88 195 LEU A C 1
ATOM 1520 O O . LEU A 1 195 ? -7.82 -10.773 -20.469 1 71.88 195 LEU A O 1
ATOM 1524 N N . ASP A 1 196 ? -9.07 -10.859 -22.344 1 73.69 196 ASP A N 1
ATOM 1525 C CA . ASP A 1 196 ? -10.32 -10.742 -21.594 1 73.69 196 ASP A CA 1
ATOM 1526 C C . ASP A 1 196 ? -11.062 -12.078 -21.562 1 73.69 196 ASP A C 1
ATOM 1528 O O . ASP A 1 196 ? -10.539 -13.102 -22 1 73.69 196 ASP A O 1
ATOM 1532 N N . ALA A 1 197 ? -12.281 -12.062 -21.016 1 76.81 197 ALA A N 1
ATOM 1533 C CA . ALA A 1 197 ? -13.086 -13.266 -20.828 1 76.81 197 ALA A CA 1
ATOM 1534 C C . ALA A 1 197 ? -13.461 -13.891 -22.172 1 76.81 197 ALA A C 1
ATOM 1536 O O . ALA A 1 197 ? -13.539 -15.109 -22.297 1 76.81 197 ALA A O 1
ATOM 1537 N N . THR A 1 198 ? -13.586 -13.078 -23.125 1 81.12 198 THR A N 1
ATOM 1538 C CA . THR A 1 198 ? -13.938 -13.562 -24.453 1 81.12 198 THR A CA 1
ATOM 1539 C C . THR A 1 198 ? -12.781 -14.336 -25.062 1 81.12 198 THR A C 1
ATOM 1541 O O . THR A 1 198 ? -13 -15.367 -25.719 1 81.12 198 THR A O 1
ATOM 1544 N N . PHE A 1 199 ? -11.625 -13.891 -24.812 1 83.25 199 PHE A N 1
ATOM 1545 C CA . PHE A 1 199 ? -10.438 -14.578 -25.312 1 83.25 199 PHE A CA 1
ATOM 1546 C C . PHE A 1 199 ? -10.352 -15.984 -24.734 1 83.25 199 PHE A C 1
ATOM 1548 O O . PHE A 1 199 ? -10.141 -16.953 -25.453 1 83.25 199 PHE A O 1
ATOM 1555 N N . TYR A 1 200 ? -10.547 -16.078 -23.5 1 86.75 200 TYR A N 1
ATOM 1556 C CA . TYR A 1 200 ? -10.383 -17.359 -22.828 1 86.75 200 TYR A CA 1
ATOM 1557 C C . TYR A 1 200 ? -11.5 -18.328 -23.234 1 86.75 200 TYR A C 1
ATOM 1559 O O . TYR A 1 200 ? -11.273 -19.531 -23.344 1 86.75 200 TYR A O 1
ATOM 1567 N N . ARG A 1 201 ? -12.617 -17.797 -23.453 1 88.69 201 ARG A N 1
ATOM 1568 C CA . ARG A 1 201 ? -13.719 -18.641 -23.906 1 88.69 201 ARG A CA 1
ATOM 1569 C C . ARG A 1 201 ? -13.438 -19.219 -25.297 1 88.69 201 ARG A C 1
ATOM 1571 O O . ARG A 1 201 ? -13.656 -20.406 -25.531 1 88.69 201 ARG A O 1
ATOM 1578 N N . GLU A 1 202 ? -12.961 -18.359 -26.078 1 88.62 202 GLU A N 1
ATOM 1579 C CA . GLU A 1 202 ? -12.625 -18.797 -27.438 1 88.62 202 GLU A CA 1
ATOM 1580 C C . GLU A 1 202 ? -11.477 -19.797 -27.422 1 88.62 202 GLU A C 1
ATOM 1582 O O . GLU A 1 202 ? -11.492 -20.781 -28.156 1 88.62 202 GLU A O 1
ATOM 1587 N N . ALA A 1 203 ? -10.539 -19.531 -26.703 1 90.88 203 ALA A N 1
ATOM 1588 C CA . ALA A 1 203 ? -9.406 -20.438 -26.594 1 90.88 203 ALA A CA 1
ATOM 1589 C C . ALA A 1 203 ? -9.844 -21.797 -26.078 1 90.88 203 ALA A C 1
ATOM 1591 O O . ALA A 1 203 ? -9.398 -22.828 -26.594 1 90.88 203 ALA A O 1
ATOM 1592 N N . ALA A 1 204 ? -10.727 -21.828 -25.094 1 94.31 204 ALA A N 1
ATOM 1593 C CA . ALA A 1 204 ? -11.227 -23.078 -24.531 1 94.31 204 ALA A CA 1
ATOM 1594 C C . ALA A 1 204 ? -11.984 -23.891 -25.578 1 94.31 204 ALA A C 1
ATOM 1596 O O . ALA A 1 204 ? -11.828 -25.109 -25.656 1 94.31 204 ALA A O 1
ATOM 1597 N N . GLU A 1 205 ? -12.703 -23.203 -26.344 1 94.44 205 GLU A N 1
ATOM 1598 C CA . GLU A 1 205 ? -13.492 -23.875 -27.375 1 94.44 205 GLU A CA 1
ATOM 1599 C C . GLU A 1 205 ? -12.602 -24.469 -28.453 1 94.44 205 GLU A C 1
ATOM 1601 O O . GLU A 1 205 ? -12.82 -25.609 -28.891 1 94.44 205 GLU A O 1
ATOM 1606 N N . VAL A 1 206 ? -11.656 -23.719 -28.859 1 94.44 206 VAL A N 1
ATOM 1607 C CA . VAL A 1 206 ? -10.758 -24.172 -29.922 1 94.44 206 VAL A CA 1
ATOM 1608 C C . VAL A 1 206 ? -9.922 -25.344 -29.422 1 94.44 206 VAL A C 1
ATOM 1610 O O . VAL A 1 206 ? -9.703 -26.312 -30.156 1 94.44 206 VAL A O 1
ATOM 1613 N N . ILE A 1 207 ? -9.477 -25.297 -28.281 1 96.12 207 ILE A N 1
ATOM 1614 C CA . ILE A 1 207 ? -8.688 -26.359 -27.688 1 96.12 207 ILE A CA 1
ATOM 1615 C C . ILE A 1 207 ? -9.531 -27.625 -27.578 1 96.12 207 ILE A C 1
ATOM 1617 O O . ILE A 1 207 ? -9.086 -28.719 -27.922 1 96.12 207 ILE A O 1
ATOM 1621 N N . ALA A 1 208 ? -10.758 -27.469 -27.109 1 96.94 208 ALA A N 1
ATOM 1622 C CA . ALA A 1 208 ? -11.664 -28.609 -26.969 1 96.94 208 ALA A CA 1
ATOM 1623 C C . ALA A 1 208 ? -11.922 -29.281 -28.328 1 96.94 208 ALA A C 1
ATOM 1625 O O . ALA A 1 208 ? -11.969 -30.5 -28.422 1 96.94 208 ALA A O 1
ATOM 1626 N N . LYS A 1 209 ? -12.062 -28.438 -29.312 1 96.38 209 LYS A N 1
ATOM 1627 C CA . LYS A 1 209 ? -12.305 -28.969 -30.656 1 96.38 209 LYS A CA 1
ATOM 1628 C C . LYS A 1 209 ? -11.133 -29.828 -31.125 1 96.38 209 LYS A C 1
ATOM 1630 O O . LYS A 1 209 ? -11.336 -30.906 -31.703 1 96.38 209 LYS A O 1
ATOM 1635 N N . LYS A 1 210 ? -9.969 -29.359 -30.891 1 96.5 210 LYS A N 1
ATOM 1636 C CA . LYS A 1 210 ? -8.781 -30.094 -31.281 1 96.5 210 LYS A CA 1
ATOM 1637 C C . LYS A 1 210 ? -8.664 -31.406 -30.516 1 96.5 210 LYS A C 1
ATOM 1639 O O . LYS A 1 210 ? -8.242 -32.438 -31.062 1 96.5 210 LYS A O 1
ATOM 1644 N N . ILE A 1 211 ? -9.008 -31.391 -29.297 1 96.94 211 ILE A N 1
ATOM 1645 C CA . ILE A 1 211 ? -8.93 -32.562 -28.438 1 96.94 211 ILE A CA 1
ATOM 1646 C C . ILE A 1 211 ? -9.992 -33.562 -28.875 1 96.94 211 ILE A C 1
ATOM 1648 O O . ILE A 1 211 ? -9.703 -34.781 -28.969 1 96.94 211 ILE A O 1
ATOM 1652 N N . LEU A 1 212 ? -11.164 -33.156 -29.156 1 96.5 212 LEU A N 1
ATOM 1653 C CA . LEU A 1 212 ? -12.266 -34.031 -29.547 1 96.5 212 LEU A CA 1
ATOM 1654 C C . LEU A 1 212 ? -12 -34.688 -30.891 1 96.5 212 LEU A C 1
ATOM 1656 O O . LEU A 1 212 ? -12.508 -35.75 -31.188 1 96.5 212 LEU A O 1
ATOM 1660 N N . ALA A 1 213 ? -11.195 -34.031 -31.672 1 96.5 213 ALA A N 1
ATOM 1661 C CA . ALA A 1 213 ? -10.844 -34.594 -33 1 96.5 213 ALA A CA 1
ATOM 1662 C C . ALA A 1 213 ? -10.031 -35.875 -32.875 1 96.5 213 ALA A C 1
ATOM 1664 O O . ALA A 1 213 ? -9.914 -36.625 -33.812 1 96.5 213 ALA A O 1
ATOM 1665 N N . CYS A 1 214 ? -9.531 -36.094 -31.656 1 96.81 214 CYS A N 1
ATOM 1666 C CA . CYS A 1 214 ? -8.75 -37.312 -31.438 1 96.81 214 CYS A CA 1
ATOM 1667 C C . CYS A 1 214 ? -9.664 -38.531 -31.281 1 96.81 214 CYS A C 1
ATOM 1669 O O . CYS A 1 214 ? -9.188 -39.688 -31.281 1 96.81 214 CYS A O 1
ATOM 1671 N N . GLU A 1 215 ? -10.906 -38.375 -31.078 1 95.25 215 GLU A N 1
ATOM 1672 C CA . GLU A 1 215 ? -11.906 -39.406 -30.953 1 95.25 215 GLU A CA 1
ATOM 1673 C C . GLU A 1 215 ? -11.602 -40.312 -29.75 1 95.25 215 GLU A C 1
ATOM 1675 O O . GLU A 1 215 ? -11.5 -39.844 -28.625 1 95.25 215 GLU A O 1
ATOM 1680 N N . ASN A 1 216 ? -11.234 -41.594 -30.109 1 95.38 216 ASN A N 1
ATOM 1681 C CA . ASN A 1 216 ? -11.086 -42.562 -29 1 95.38 216 ASN A CA 1
ATOM 1682 C C . ASN A 1 216 ? -9.625 -42.719 -28.609 1 95.38 216 ASN A C 1
ATOM 1684 O O . ASN A 1 216 ? -9.273 -43.719 -27.938 1 95.38 216 ASN A O 1
ATOM 1688 N N . ARG A 1 217 ? -8.758 -41.875 -29.016 1 97.25 217 ARG A N 1
ATOM 1689 C CA . ARG A 1 217 ? -7.363 -41.875 -28.594 1 97.25 217 ARG A CA 1
ATOM 1690 C C . ARG A 1 217 ? -7.133 -40.875 -27.469 1 97.25 217 ARG A C 1
ATOM 1692 O O . ARG A 1 217 ? -7.793 -39.844 -27.422 1 97.25 217 ARG A O 1
ATOM 1699 N N . VAL A 1 218 ? -6.266 -41.188 -26.609 1 97.88 218 VAL A N 1
ATOM 1700 C CA . VAL A 1 218 ? -5.934 -40.25 -25.531 1 97.88 218 VAL A CA 1
ATOM 1701 C C . VAL A 1 218 ? -5.102 -39.094 -26.078 1 97.88 218 VAL A C 1
ATOM 1703 O O . VAL A 1 218 ? -3.959 -39.281 -26.5 1 97.88 218 VAL A O 1
ATOM 1706 N N . PRO A 1 219 ? -5.656 -37.906 -26.062 1 98.44 219 PRO A N 1
ATOM 1707 C CA . PRO A 1 219 ? -4.879 -36.75 -26.547 1 98.44 219 PRO A CA 1
ATOM 1708 C C . PRO A 1 219 ? -3.766 -36.344 -25.578 1 98.44 219 PRO A C 1
ATOM 1710 O O . PRO A 1 219 ? -4.016 -36.156 -24.391 1 98.44 219 PRO A O 1
ATOM 1713 N N . VAL A 1 220 ? -2.566 -36.312 -26.031 1 98.5 220 VAL A N 1
ATOM 1714 C CA . VAL A 1 220 ? -1.429 -35.719 -25.328 1 98.5 220 VAL A CA 1
ATOM 1715 C C . VAL A 1 220 ? -1.102 -34.344 -25.906 1 98.5 220 VAL A C 1
ATOM 1717 O O . VAL A 1 220 ? -0.511 -34.25 -26.984 1 98.5 220 VAL A O 1
ATOM 1720 N N . VAL A 1 221 ? -1.381 -33.344 -25.125 1 97.88 221 VAL A N 1
ATOM 1721 C CA . VAL A 1 221 ? -1.497 -32 -25.672 1 97.88 221 VAL A CA 1
ATOM 1722 C C . VAL A 1 221 ? -0.348 -31.141 -25.156 1 97.88 221 VAL A C 1
ATOM 1724 O O . VAL A 1 221 ? 0.057 -31.266 -24 1 97.88 221 VAL A O 1
ATOM 1727 N N . THR A 1 222 ? 0.16 -30.281 -25.984 1 96.62 222 THR A N 1
ATOM 1728 C CA . THR A 1 222 ? 1.183 -29.328 -25.594 1 96.62 222 THR A CA 1
ATOM 1729 C C . THR A 1 222 ? 0.583 -28.219 -24.734 1 96.62 222 THR A C 1
ATOM 1731 O O . THR A 1 222 ? -0.594 -27.875 -24.891 1 96.62 222 THR A O 1
ATOM 1734 N N . GLY A 1 223 ? 1.36 -27.641 -23.859 1 94.12 223 GLY A N 1
ATOM 1735 C CA . GLY A 1 223 ? 0.919 -26.531 -23.047 1 94.12 223 GLY A CA 1
ATOM 1736 C C . GLY A 1 223 ? 0.831 -25.219 -23.812 1 94.12 223 GLY A C 1
ATOM 1737 O O . GLY A 1 223 ? -0.057 -24.406 -23.562 1 94.12 223 GLY A O 1
ATOM 1738 N N . PHE A 1 224 ? 1.798 -25.047 -24.688 1 91.44 224 PHE A N 1
ATOM 1739 C CA . PHE A 1 224 ? 1.771 -23.875 -25.562 1 91.44 224 PHE A CA 1
ATOM 1740 C C . PHE A 1 224 ? 0.609 -23.953 -26.547 1 91.44 224 PHE A C 1
ATOM 1742 O O . PHE A 1 224 ? 0.496 -24.906 -27.297 1 91.44 224 PHE A O 1
ATOM 1749 N N . PHE A 1 225 ? -0.214 -22.922 -26.5 1 89.12 225 PHE A N 1
ATOM 1750 C CA . PHE A 1 225 ? -1.422 -23 -27.312 1 89.12 225 PHE A CA 1
ATOM 1751 C C . PHE A 1 225 ? -1.509 -21.828 -28.281 1 89.12 225 PHE A C 1
ATOM 1753 O O . PHE A 1 225 ? -2.605 -21.375 -28.625 1 89.12 225 PHE A O 1
ATOM 1760 N N . GLY A 1 226 ? -0.354 -21.266 -28.562 1 84 226 GLY A N 1
ATOM 1761 C CA . GLY A 1 226 ? -0.33 -20.266 -29.609 1 84 226 GLY A CA 1
ATOM 1762 C C . GLY A 1 226 ? 0.096 -18.891 -29.125 1 84 226 GLY A C 1
ATOM 1763 O O . GLY A 1 226 ? 0.491 -18.734 -27.969 1 84 226 GLY A O 1
ATOM 1764 N N . ASN A 1 227 ? -0.024 -17.969 -30.078 1 78.56 227 ASN A N 1
ATOM 1765 C CA . ASN A 1 227 ? 0.429 -16.609 -29.812 1 78.56 227 ASN A CA 1
ATOM 1766 C C . ASN A 1 227 ? -0.648 -15.797 -29.094 1 78.56 227 ASN A C 1
ATOM 1768 O O . ASN A 1 227 ? -1.822 -15.859 -29.469 1 78.56 227 ASN A O 1
ATOM 1772 N N . VAL A 1 228 ? -0.21 -15.242 -27.969 1 78.5 228 VAL A N 1
ATOM 1773 C CA . VAL A 1 228 ? -1.095 -14.359 -27.219 1 78.5 228 VAL A CA 1
ATOM 1774 C C . VAL A 1 228 ? -0.554 -12.938 -27.25 1 78.5 228 VAL A C 1
ATOM 1776 O O . VAL A 1 228 ? 0.653 -12.727 -27.391 1 78.5 228 VAL A O 1
ATOM 1779 N N . PRO A 1 229 ? -1.484 -12 -27.234 1 71.69 229 PRO A N 1
ATOM 1780 C CA . PRO A 1 229 ? -1 -10.617 -27.172 1 71.69 229 PRO A CA 1
ATOM 1781 C C . PRO A 1 229 ? -0.03 -10.383 -26.016 1 71.69 229 PRO A C 1
ATOM 1783 O O . PRO A 1 229 ? -0.317 -10.766 -24.891 1 71.69 229 PRO A O 1
ATOM 1786 N N . GLY A 1 230 ? 1.114 -9.852 -26.297 1 69.75 230 GLY A N 1
ATOM 1787 C CA . GLY A 1 230 ? 2.113 -9.555 -25.281 1 69.75 230 GLY A CA 1
ATOM 1788 C C . GLY A 1 230 ? 3.016 -10.734 -24.969 1 69.75 230 GLY A C 1
ATOM 1789 O O . GLY A 1 230 ? 4.016 -10.586 -24.266 1 69.75 230 GLY A O 1
ATOM 1790 N N . GLY A 1 231 ? 2.658 -11.898 -25.578 1 75.56 231 GLY A N 1
ATOM 1791 C CA . GLY A 1 231 ? 3.457 -13.086 -25.312 1 75.56 231 GLY A CA 1
ATOM 1792 C C . GLY A 1 231 ? 2.979 -13.859 -24.109 1 75.56 231 GLY A C 1
ATOM 1793 O O . GLY A 1 231 ? 2.393 -13.289 -23.188 1 75.56 231 GLY A O 1
ATOM 1794 N N . LEU A 1 232 ? 3.268 -15.109 -24.109 1 78.31 232 LEU A N 1
ATOM 1795 C CA . LEU A 1 232 ? 2.854 -15.969 -23 1 78.31 232 LEU A CA 1
ATOM 1796 C C . LEU A 1 232 ? 3.809 -15.836 -21.828 1 78.31 232 LEU A C 1
ATOM 1798 O O . LEU A 1 232 ? 3.387 -15.508 -20.703 1 78.31 232 LEU A O 1
ATOM 1802 N N . LEU A 1 233 ? 5.059 -15.938 -22.109 1 76.94 233 LEU A N 1
ATOM 1803 C CA . LEU A 1 233 ? 6.066 -15.961 -21.047 1 76.94 233 LEU A CA 1
ATOM 1804 C C . LEU A 1 233 ? 6.344 -14.547 -20.531 1 76.94 233 LEU A C 1
ATOM 1806 O O . LEU A 1 233 ? 6.504 -14.352 -19.328 1 76.94 233 LEU A O 1
ATOM 1810 N N . ASP A 1 234 ? 6.406 -13.648 -21.469 1 72.62 234 ASP A N 1
ATOM 1811 C CA . ASP A 1 234 ? 6.754 -12.281 -21.109 1 72.62 234 ASP A CA 1
ATOM 1812 C C . ASP A 1 234 ? 5.504 -11.461 -20.797 1 72.62 234 ASP A C 1
ATOM 1814 O O . ASP A 1 234 ? 5.602 -10.32 -20.328 1 72.62 234 ASP A O 1
ATOM 1818 N N . GLY A 1 235 ? 4.414 -12.023 -21.078 1 67.31 235 GLY A N 1
ATOM 1819 C CA . GLY A 1 235 ? 3.168 -11.297 -20.875 1 67.31 235 GLY A CA 1
ATOM 1820 C C . GLY A 1 235 ? 2.529 -11.578 -19.531 1 67.31 235 GLY A C 1
ATOM 1821 O O . GLY A 1 235 ? 3.227 -11.805 -18.547 1 67.31 235 GLY A O 1
ATOM 1822 N N . ASP A 1 236 ? 1.236 -11.586 -19.5 1 64.94 236 ASP A N 1
ATOM 1823 C CA . ASP A 1 236 ? 0.438 -11.664 -18.281 1 64.94 236 ASP A CA 1
ATOM 1824 C C . ASP A 1 236 ? 0.43 -13.086 -17.734 1 64.94 236 ASP A C 1
ATOM 1826 O O . ASP A 1 236 ? 0.18 -13.297 -16.531 1 64.94 236 ASP A O 1
ATOM 1830 N N . VAL A 1 237 ? 0.696 -14.109 -18.562 1 72.75 237 VAL A N 1
ATOM 1831 C CA . VAL A 1 237 ? 0.543 -15.5 -18.141 1 72.75 237 VAL A CA 1
ATOM 1832 C C . VAL A 1 237 ? 1.83 -15.984 -17.484 1 72.75 237 VAL A C 1
ATOM 1834 O O . VAL A 1 237 ? 1.794 -16.578 -16.406 1 72.75 237 VAL A O 1
ATOM 1837 N N . GLY A 1 238 ? 2.891 -15.719 -18.141 1 73.56 238 GLY A N 1
ATOM 1838 C CA . GLY A 1 238 ? 4.172 -16.109 -17.562 1 73.56 238 GLY A CA 1
ATOM 1839 C C . GLY A 1 238 ? 4.43 -17.594 -17.641 1 73.56 238 GLY A C 1
ATOM 1840 O O . GLY A 1 238 ? 4.012 -18.266 -18.594 1 73.56 238 GLY A O 1
ATOM 1841 N N . ARG A 1 239 ? 5.141 -18.188 -16.656 1 70.06 239 ARG A N 1
ATOM 1842 C CA . ARG A 1 239 ? 5.637 -19.547 -16.703 1 70.06 239 ARG A CA 1
ATOM 1843 C C . ARG A 1 239 ? 4.512 -20.547 -16.438 1 70.06 239 ARG A C 1
ATOM 1845 O O . ARG A 1 239 ? 4.645 -21.734 -16.734 1 70.06 239 ARG A O 1
ATOM 1852 N N . GLY A 1 240 ? 3.412 -20.188 -16.016 1 78.69 240 GLY A N 1
ATOM 1853 C CA . GLY A 1 240 ? 2.307 -21.078 -15.688 1 78.69 240 GLY A CA 1
ATOM 1854 C C . GLY A 1 240 ? 1.371 -21.312 -16.859 1 78.69 240 GLY A C 1
ATOM 1855 O O . GLY A 1 240 ? 0.252 -21.797 -16.672 1 78.69 240 GLY A O 1
ATOM 1856 N N . TYR A 1 241 ? 1.896 -21.156 -18.078 1 86.5 241 TYR A N 1
ATOM 1857 C CA . TYR A 1 241 ? 1.015 -21.219 -19.234 1 86.5 241 TYR A CA 1
ATOM 1858 C C . TYR A 1 241 ? 0.573 -22.656 -19.516 1 86.5 241 TYR A C 1
ATOM 1860 O O . TYR A 1 241 ? -0.507 -22.875 -20.062 1 86.5 241 TYR A O 1
ATOM 1868 N N . THR A 1 242 ? 1.379 -23.625 -19.094 1 92.38 242 THR A N 1
ATOM 1869 C CA . THR A 1 242 ? 0.962 -25.016 -19.297 1 92.38 242 THR A CA 1
ATOM 1870 C C . THR A 1 242 ? -0.228 -25.344 -18.391 1 92.38 242 THR A C 1
ATOM 1872 O O . THR A 1 242 ? -1.143 -26.062 -18.812 1 92.38 242 THR A O 1
ATOM 1875 N N . ASP A 1 243 ? -0.207 -24.875 -17.172 1 90.19 243 ASP A N 1
ATOM 1876 C CA . ASP A 1 243 ? -1.342 -25.047 -16.281 1 90.19 243 ASP A CA 1
ATOM 1877 C C . ASP A 1 243 ? -2.59 -24.359 -16.828 1 90.19 243 ASP A C 1
ATOM 1879 O O . ASP A 1 243 ? -3.695 -24.906 -16.719 1 90.19 243 ASP A O 1
ATOM 1883 N N . LEU A 1 244 ? -2.312 -23.234 -17.344 1 89.94 244 LEU A N 1
ATOM 1884 C CA . LEU A 1 244 ? -3.424 -22.5 -17.938 1 89.94 244 LEU A CA 1
ATOM 1885 C C . LEU A 1 244 ? -4.035 -23.266 -19.094 1 89.94 244 LEU A C 1
ATOM 1887 O O . LEU A 1 244 ? -5.262 -23.359 -19.219 1 89.94 244 LEU A O 1
ATOM 1891 N N . CYS A 1 245 ? -3.23 -23.828 -19.938 1 94.19 245 CYS A N 1
ATOM 1892 C CA . CYS A 1 245 ? -3.711 -24.625 -21.062 1 94.19 245 CYS A CA 1
ATOM 1893 C C . CYS A 1 245 ? -4.555 -25.797 -20.562 1 94.19 245 CYS A C 1
ATOM 1895 O O . CYS A 1 245 ? -5.617 -26.078 -21.125 1 94.19 245 CYS A O 1
ATOM 1897 N N . ALA A 1 246 ? -4.074 -26.422 -19.547 1 96 246 ALA A N 1
ATOM 1898 C CA . ALA A 1 246 ? -4.816 -27.531 -18.969 1 96 246 ALA A CA 1
ATOM 1899 C C . ALA A 1 246 ? -6.18 -27.078 -18.453 1 96 246 ALA A C 1
ATOM 1901 O O . ALA A 1 246 ? -7.176 -27.781 -18.625 1 96 246 ALA A O 1
ATOM 1902 N N . SER A 1 247 ? -6.188 -25.969 -17.844 1 94.81 247 SER A N 1
ATOM 1903 C CA . SER A 1 247 ? -7.445 -25.438 -17.328 1 94.81 247 SER A CA 1
ATOM 1904 C C . SER A 1 247 ? -8.406 -25.094 -18.469 1 94.81 247 SER A C 1
ATOM 1906 O O . SER A 1 247 ? -9.609 -25.328 -18.359 1 94.81 247 SER A O 1
ATOM 1908 N N . LEU A 1 248 ? -7.875 -24.531 -19.516 1 94.62 248 LEU A N 1
ATOM 1909 C CA . LEU A 1 248 ? -8.703 -24.188 -20.672 1 94.62 248 LEU A CA 1
ATOM 1910 C C . LEU A 1 248 ? -9.266 -25.438 -21.328 1 94.62 248 LEU A C 1
ATOM 1912 O O . LEU A 1 248 ? -10.422 -25.453 -21.766 1 94.62 248 LEU A O 1
ATOM 1916 N N . ALA A 1 249 ? -8.492 -26.453 -21.391 1 97.12 249 ALA A N 1
ATOM 1917 C CA . ALA A 1 249 ? -8.969 -27.734 -21.906 1 97.12 249 ALA A CA 1
ATOM 1918 C C . ALA A 1 249 ? -10.094 -28.281 -21.031 1 97.12 249 ALA A C 1
ATOM 1920 O O . ALA A 1 249 ? -11.102 -28.781 -21.547 1 97.12 249 ALA A O 1
ATOM 1921 N N . ALA A 1 250 ? -9.898 -28.188 -19.766 1 97 250 ALA A N 1
ATOM 1922 C CA . ALA A 1 250 ? -10.914 -28.672 -18.828 1 97 250 ALA A CA 1
ATOM 1923 C C . ALA A 1 250 ? -12.227 -27.906 -18.984 1 97 250 ALA A C 1
ATOM 1925 O O . ALA A 1 250 ? -13.305 -28.5 -19 1 97 250 ALA A O 1
ATOM 1926 N N . VAL A 1 251 ? -12.125 -26.641 -19.109 1 95.69 251 VAL A N 1
ATOM 1927 C CA . VAL A 1 251 ? -13.305 -25.797 -19.266 1 95.69 251 VAL A CA 1
ATOM 1928 C C . VAL A 1 251 ? -14 -26.109 -20.594 1 95.69 251 VAL A C 1
ATOM 1930 O O . VAL A 1 251 ? -15.219 -26.281 -20.641 1 95.69 251 VAL A O 1
ATOM 1933 N N . GLY A 1 252 ? -13.219 -26.172 -21.609 1 96.12 252 GLY A N 1
ATOM 1934 C CA . GLY A 1 252 ? -13.773 -26.453 -22.938 1 96.12 252 GLY A CA 1
ATOM 1935 C C . GLY A 1 252 ? -14.477 -27.797 -23.016 1 96.12 252 GLY A C 1
ATOM 1936 O O . GLY A 1 252 ? -15.484 -27.938 -23.719 1 96.12 252 GLY A O 1
ATOM 1937 N N . LEU A 1 253 ? -14 -28.766 -22.281 1 96.69 253 LEU A N 1
ATOM 1938 C CA . LEU A 1 253 ? -14.531 -30.109 -22.328 1 96.69 253 LEU A CA 1
ATOM 1939 C C . LEU A 1 253 ? -15.57 -30.328 -21.219 1 96.69 253 LEU A C 1
ATOM 1941 O O . LEU A 1 253 ? -16.188 -31.391 -21.141 1 96.69 253 LEU A O 1
ATOM 1945 N N . LYS A 1 254 ? -15.734 -29.297 -20.375 1 95.25 254 LYS A N 1
ATOM 1946 C CA . LYS A 1 254 ? -16.562 -29.438 -19.172 1 95.25 254 LYS A CA 1
ATOM 1947 C C . LYS A 1 254 ? -16.172 -30.672 -18.375 1 95.25 254 LYS A C 1
ATOM 1949 O O . LYS A 1 254 ? -17.016 -31.516 -18.047 1 95.25 254 LYS A O 1
ATOM 1954 N N . ALA A 1 255 ? -14.898 -30.703 -18.125 1 96.38 255 ALA A N 1
ATOM 1955 C CA . ALA A 1 255 ? -14.32 -31.844 -17.422 1 96.38 255 ALA A CA 1
ATOM 1956 C C . ALA A 1 255 ? -14.828 -31.938 -15.992 1 96.38 255 ALA A C 1
ATOM 1958 O O . ALA A 1 255 ? -15.219 -30.922 -15.398 1 96.38 255 ALA A O 1
ATOM 1959 N N . ASP A 1 256 ? -14.75 -33.125 -15.469 1 95 256 ASP A N 1
ATOM 1960 C CA . ASP A 1 256 ? -15.164 -33.375 -14.086 1 95 256 ASP A CA 1
ATOM 1961 C C . ASP A 1 256 ? -14.102 -32.875 -13.102 1 95 256 ASP A C 1
ATOM 1963 O O . ASP A 1 256 ? -14.414 -32.531 -11.969 1 95 256 ASP A O 1
ATOM 1967 N N . GLU A 1 257 ? -12.914 -32.969 -13.562 1 94.75 257 GLU A N 1
ATOM 1968 C CA . GLU A 1 257 ? -11.805 -32.625 -12.672 1 94.75 257 GLU A CA 1
ATOM 1969 C C . GLU A 1 257 ? -10.547 -32.312 -13.461 1 94.75 257 GLU A C 1
ATOM 1971 O O . GLU A 1 257 ? -10.305 -32.875 -14.523 1 94.75 257 GLU A O 1
ATOM 1976 N N . LEU A 1 258 ? -9.852 -31.328 -12.977 1 96 258 LEU A N 1
ATOM 1977 C CA . LEU A 1 258 ? -8.492 -31.047 -13.43 1 96 258 LEU A CA 1
ATOM 1978 C C . LEU A 1 258 ? -7.461 -31.516 -12.414 1 96 258 LEU A C 1
ATOM 1980 O O . LEU A 1 258 ? -7.492 -31.109 -11.258 1 96 258 LEU A O 1
ATOM 1984 N N . GLN A 1 259 ? -6.602 -32.375 -12.867 1 95.94 259 GLN A N 1
ATOM 1985 C CA . GLN A 1 259 ? -5.57 -32.906 -11.977 1 95.94 259 GLN A CA 1
ATOM 1986 C C . GLN A 1 259 ? -4.195 -32.375 -12.344 1 95.94 259 GLN A C 1
ATOM 1988 O O . GLN A 1 259 ? -3.773 -32.438 -13.5 1 95.94 259 GLN A O 1
ATOM 1993 N N . ILE A 1 260 ? -3.594 -31.781 -11.398 1 93.75 260 ILE A N 1
ATOM 1994 C CA . ILE A 1 260 ? -2.215 -31.328 -11.562 1 93.75 260 ILE A CA 1
ATOM 1995 C C . ILE A 1 260 ? -1.271 -32.281 -10.836 1 93.75 260 ILE A C 1
ATOM 1997 O O . ILE A 1 260 ? -1.298 -32.406 -9.609 1 93.75 260 ILE A O 1
ATOM 2001 N N . TRP A 1 261 ? -0.453 -32.969 -11.602 1 95.12 261 TRP A N 1
ATOM 2002 C CA . TRP A 1 261 ? 0.449 -33.969 -11.055 1 95.12 261 TRP A CA 1
ATOM 2003 C C . TRP A 1 261 ? 1.86 -33.406 -10.906 1 95.12 261 TRP A C 1
ATOM 2005 O O . TRP A 1 261 ? 2.455 -32.938 -11.875 1 95.12 261 TRP A O 1
ATOM 2015 N N . LYS A 1 262 ? 2.305 -33.469 -9.719 1 90.06 262 LYS A N 1
ATOM 2016 C CA . LYS A 1 262 ? 3.646 -33.031 -9.359 1 90.06 262 LYS A CA 1
ATOM 2017 C C . LYS A 1 262 ? 4.398 -34.094 -8.586 1 90.06 262 LYS A C 1
ATOM 2019 O O . LYS A 1 262 ? 4.113 -35.281 -8.727 1 90.06 262 LYS A O 1
ATOM 2024 N N . GLU A 1 263 ? 5.5 -33.719 -7.91 1 87.38 263 GLU A N 1
ATOM 2025 C CA . GLU A 1 263 ? 6.289 -34.688 -7.137 1 87.38 263 GLU A CA 1
ATOM 2026 C C . GLU A 1 263 ? 6.012 -34.531 -5.641 1 87.38 263 GLU A C 1
ATOM 2028 O O . GLU A 1 263 ? 6.832 -34.938 -4.812 1 87.38 263 GLU A O 1
ATOM 2033 N N . VAL A 1 264 ? 4.879 -33.844 -5.32 1 85.88 264 VAL A N 1
ATOM 2034 C CA . VAL A 1 264 ? 4.477 -33.656 -3.93 1 85.88 264 VAL A CA 1
ATOM 2035 C C . VAL A 1 264 ? 3.051 -34.188 -3.73 1 85.88 264 VAL A C 1
ATOM 2037 O O . VAL A 1 264 ? 2.262 -34.219 -4.676 1 85.88 264 VAL A O 1
ATOM 2040 N N . ASP A 1 265 ? 2.701 -34.562 -2.514 1 89.38 265 ASP A N 1
ATOM 2041 C CA . ASP A 1 265 ? 1.413 -35.188 -2.217 1 89.38 265 ASP A CA 1
ATOM 2042 C C . ASP A 1 265 ? 0.283 -34.156 -2.289 1 89.38 265 ASP A C 1
ATOM 2044 O O . ASP A 1 265 ? -0.887 -34.531 -2.42 1 89.38 265 ASP A O 1
ATOM 2048 N N . GLY A 1 266 ? 0.602 -33 -2.297 1 89.56 266 GLY A N 1
ATOM 2049 C CA . GLY A 1 266 ? -0.374 -31.922 -2.301 1 89.56 266 GLY A CA 1
ATOM 2050 C C . GLY A 1 266 ? 0.127 -30.672 -1.623 1 89.56 266 GLY A C 1
ATOM 2051 O O . GLY A 1 266 ? 1.325 -30.375 -1.649 1 89.56 266 GLY A O 1
ATOM 2052 N N . ILE A 1 267 ? -0.804 -29.906 -1.188 1 88.81 267 ILE A N 1
ATOM 2053 C CA . ILE A 1 267 ? -0.475 -28.703 -0.45 1 88.81 267 ILE A CA 1
ATOM 2054 C C . ILE A 1 267 ? -0.406 -29 1.044 1 88.81 267 ILE A C 1
ATOM 2056 O O . ILE A 1 267 ? -1.294 -29.656 1.591 1 88.81 267 ILE A O 1
ATOM 2060 N N . PHE A 1 268 ? 0.677 -28.547 1.616 1 89.81 268 PHE A N 1
ATOM 2061 C CA . PHE A 1 268 ? 0.865 -28.797 3.039 1 89.81 268 PHE A CA 1
ATOM 2062 C C . PHE A 1 268 ? 0.621 -27.547 3.854 1 89.81 268 PHE A C 1
ATOM 2064 O O . PHE A 1 268 ? 0.596 -26.438 3.305 1 89.81 268 PHE A O 1
ATOM 2071 N N . THR A 1 269 ? 0.447 -27.719 5.117 1 91.25 269 THR A N 1
ATOM 2072 C CA . THR A 1 269 ? 0.248 -26.609 6.031 1 91.25 269 THR A CA 1
ATOM 2073 C C . THR A 1 269 ? 1.497 -25.734 6.098 1 91.25 269 THR A C 1
ATOM 2075 O O . THR A 1 269 ? 1.423 -24.562 6.48 1 91.25 269 THR A O 1
ATOM 2078 N N . ALA A 1 270 ? 2.574 -26.297 5.832 1 91.19 270 ALA A N 1
ATOM 2079 C CA . ALA A 1 270 ? 3.865 -25.625 5.695 1 91.19 270 ALA A CA 1
ATOM 2080 C C . ALA A 1 270 ? 4.809 -26.438 4.812 1 91.19 270 ALA A C 1
ATOM 2082 O O . ALA A 1 270 ? 4.52 -27.594 4.477 1 91.19 270 ALA A O 1
ATOM 2083 N N . ASP A 1 271 ? 5.855 -25.891 4.387 1 87.19 271 ASP A N 1
ATOM 2084 C CA . ASP A 1 271 ? 6.852 -26.641 3.625 1 87.19 271 ASP A CA 1
ATOM 2085 C C . ASP A 1 271 ? 7.363 -27.844 4.422 1 87.19 271 ASP A C 1
ATOM 2087 O O . ASP A 1 271 ? 8.07 -27.672 5.418 1 87.19 271 ASP A O 1
ATOM 2091 N N . PRO A 1 272 ? 7.043 -28.969 3.979 1 88.19 272 PRO A N 1
ATOM 2092 C CA . PRO A 1 272 ? 7.41 -30.172 4.746 1 88.19 272 PRO A CA 1
ATOM 2093 C C . PRO A 1 272 ? 8.922 -30.359 4.848 1 88.19 272 PRO A C 1
ATOM 2095 O O . PRO A 1 272 ? 9.398 -31.078 5.738 1 88.19 272 PRO A O 1
ATOM 2098 N N . SER A 1 273 ? 9.68 -29.828 3.947 1 85.56 273 SER A N 1
ATOM 2099 C CA . SER A 1 273 ? 11.133 -29.938 4 1 85.56 273 SER A CA 1
ATOM 2100 C C . SER A 1 273 ? 11.711 -29.062 5.121 1 85.56 273 SER A C 1
ATOM 2102 O O . SER A 1 273 ? 12.789 -29.359 5.637 1 85.56 273 SER A O 1
ATOM 2104 N N . LYS A 1 274 ? 10.984 -28.094 5.527 1 88 274 LYS A N 1
ATOM 2105 C CA . LYS A 1 274 ? 11.453 -27.156 6.539 1 88 274 LYS A CA 1
ATOM 2106 C C . LYS A 1 274 ? 10.75 -27.391 7.875 1 88 274 LYS A C 1
ATOM 2108 O O . LYS A 1 274 ? 11.32 -27.109 8.938 1 88 274 LYS A O 1
ATOM 2113 N N . VAL A 1 275 ? 9.531 -27.797 7.766 1 92.31 275 VAL A N 1
ATOM 2114 C CA . VAL A 1 275 ? 8.719 -28.031 8.961 1 92.31 275 VAL A CA 1
ATOM 2115 C C . VAL A 1 275 ? 8.289 -29.5 9.016 1 92.31 275 VAL A C 1
ATOM 2117 O O . VAL A 1 275 ? 7.297 -29.891 8.398 1 92.31 275 VAL A O 1
ATOM 2120 N N . PRO A 1 276 ? 8.836 -30.25 9.852 1 89.12 276 PRO A N 1
ATOM 2121 C CA . PRO A 1 276 ? 8.555 -31.688 9.906 1 89.12 276 PRO A CA 1
ATOM 2122 C C . PRO A 1 276 ? 7.121 -31.984 10.328 1 89.12 276 PRO A C 1
ATOM 2124 O O . PRO A 1 276 ? 6.582 -33.031 9.984 1 89.12 276 PRO A O 1
ATOM 2127 N N . THR A 1 277 ? 6.516 -31.109 11.023 1 89.31 277 THR A N 1
ATOM 2128 C CA . THR A 1 277 ? 5.164 -31.344 11.523 1 89.31 277 THR A CA 1
ATOM 2129 C C . THR A 1 277 ? 4.125 -30.906 10.5 1 89.31 277 THR A C 1
ATOM 2131 O O . THR A 1 277 ? 2.924 -30.953 10.766 1 89.31 277 THR A O 1
ATOM 2134 N N . ALA A 1 278 ? 4.594 -30.547 9.359 1 91.56 278 ALA A N 1
ATOM 2135 C CA . ALA A 1 278 ? 3.672 -30.125 8.305 1 91.56 278 ALA A CA 1
ATOM 2136 C C . ALA A 1 278 ? 2.723 -31.25 7.918 1 91.56 278 ALA A C 1
ATOM 2138 O O . ALA A 1 278 ? 3.123 -32.406 7.863 1 91.56 278 ALA A O 1
ATOM 2139 N N . ARG A 1 279 ? 1.503 -30.906 7.719 1 91.94 279 ARG A N 1
ATOM 2140 C CA . ARG A 1 279 ? 0.481 -31.891 7.355 1 91.94 279 ARG A CA 1
ATOM 2141 C C . ARG A 1 279 ? -0.153 -31.547 6.012 1 91.94 279 ARG A C 1
ATOM 2143 O O . ARG A 1 279 ? -0.237 -30.359 5.641 1 91.94 279 ARG A O 1
ATOM 2150 N N . LEU A 1 280 ? -0.629 -32.594 5.352 1 91.62 280 LEU A N 1
ATOM 2151 C CA . LEU A 1 280 ? -1.319 -32.406 4.078 1 91.62 280 LEU A CA 1
ATOM 2152 C C . LEU A 1 280 ? -2.695 -31.781 4.285 1 91.62 280 LEU A C 1
ATOM 2154 O O . LEU A 1 280 ? -3.432 -32.188 5.188 1 91.62 280 LEU A O 1
ATOM 2158 N N . VAL A 1 281 ? -3.016 -30.75 3.521 1 90.44 281 VAL A N 1
ATOM 2159 C CA . VAL A 1 281 ? -4.332 -30.125 3.557 1 90.44 281 VAL A CA 1
ATOM 2160 C C . VAL A 1 281 ? -5.266 -30.828 2.574 1 90.44 281 VAL A C 1
ATOM 2162 O O . VAL A 1 281 ? -5.004 -30.859 1.37 1 90.44 281 VAL A O 1
ATOM 2165 N N . PRO A 1 282 ? -6.324 -31.406 3.008 1 90.5 282 PRO A N 1
ATOM 2166 C CA . PRO A 1 282 ? -7.195 -32.156 2.105 1 90.5 282 PRO A CA 1
ATOM 2167 C C . PRO A 1 282 ? -7.934 -31.266 1.111 1 90.5 282 PRO A C 1
ATOM 2169 O O . PRO A 1 282 ? -8.117 -31.641 -0.047 1 90.5 282 PRO A O 1
ATOM 2172 N N . SER A 1 283 ? -8.383 -30.156 1.616 1 90.5 283 SER A N 1
ATOM 2173 C CA . SER A 1 283 ? -9.141 -29.25 0.76 1 90.5 283 SER A CA 1
ATOM 2174 C C . SER A 1 283 ? -8.828 -27.797 1.084 1 90.5 283 SER A C 1
ATOM 2176 O O . SER A 1 283 ? -8.633 -27.438 2.248 1 90.5 283 SER A O 1
ATOM 2178 N N . ILE A 1 284 ? -8.766 -27 0.026 1 87.38 284 ILE A N 1
ATOM 2179 C CA . ILE A 1 284 ? -8.539 -25.578 0.2 1 87.38 284 ILE A CA 1
ATOM 2180 C C . ILE A 1 284 ? -9.43 -24.797 -0.764 1 87.38 284 ILE A C 1
ATOM 2182 O O . ILE A 1 284 ? -9.883 -25.328 -1.778 1 87.38 284 ILE A O 1
ATOM 2186 N N . THR A 1 285 ? -9.641 -23.547 -0.443 1 83.62 285 THR A N 1
ATOM 2187 C CA . THR A 1 285 ? -10.406 -22.688 -1.337 1 83.62 285 THR A CA 1
ATOM 2188 C C . THR A 1 285 ? -9.5 -22.078 -2.408 1 83.62 285 THR A C 1
ATOM 2190 O O . THR A 1 285 ? -8.289 -21.984 -2.225 1 83.62 285 THR A O 1
ATOM 2193 N N . PRO A 1 286 ? -10.133 -21.672 -3.525 1 80.19 286 PRO A N 1
ATOM 2194 C CA . PRO A 1 286 ? -9.336 -21.016 -4.574 1 80.19 286 PRO A CA 1
ATOM 2195 C C . PRO A 1 286 ? -8.594 -19.781 -4.07 1 80.19 286 PRO A C 1
ATOM 2197 O O . PRO A 1 286 ? -7.457 -19.531 -4.477 1 80.19 286 PRO A O 1
ATOM 2200 N N . SER A 1 287 ? -9.211 -19.031 -3.213 1 79.12 287 SER A N 1
ATOM 2201 C CA . SER A 1 287 ? -8.578 -17.828 -2.678 1 79.12 287 SER A CA 1
ATOM 2202 C C . SER A 1 287 ? -7.344 -18.188 -1.845 1 79.12 287 SER A C 1
ATOM 2204 O O . SER A 1 287 ? -6.312 -17.516 -1.942 1 79.12 287 SER A O 1
ATOM 2206 N N . GLU A 1 288 ? -7.469 -19.156 -1.037 1 84.19 288 GLU A N 1
ATOM 2207 C CA . GLU A 1 288 ? -6.336 -19.625 -0.238 1 84.19 288 GLU A CA 1
ATOM 2208 C C . GLU A 1 288 ? -5.195 -20.109 -1.127 1 84.19 288 GLU A C 1
ATOM 2210 O O . GLU A 1 288 ? -4.031 -19.781 -0.886 1 84.19 288 GLU A O 1
ATOM 2215 N N . ALA A 1 289 ? -5.59 -20.891 -2.098 1 83.19 289 ALA A N 1
ATOM 2216 C CA . ALA A 1 289 ? -4.59 -21.438 -3.014 1 83.19 289 ALA A CA 1
ATOM 2217 C C . ALA A 1 289 ? -3.84 -20.312 -3.732 1 83.19 289 ALA A C 1
ATOM 2219 O O . ALA A 1 289 ? -2.629 -20.406 -3.943 1 83.19 289 ALA A O 1
ATOM 2220 N N . ALA A 1 290 ? -4.551 -19.359 -4.109 1 78.69 290 ALA A N 1
ATOM 2221 C CA . ALA A 1 290 ? -3.943 -18.219 -4.789 1 78.69 290 ALA A CA 1
ATOM 2222 C C . ALA A 1 290 ? -2.932 -17.516 -3.887 1 78.69 290 ALA A C 1
ATOM 2224 O O . ALA A 1 290 ? -1.838 -17.156 -4.332 1 78.69 290 ALA A O 1
ATOM 2225 N N . GLU A 1 291 ? -3.258 -17.297 -2.654 1 82.5 291 GLU A N 1
ATOM 2226 C CA . GLU A 1 291 ? -2.371 -16.656 -1.692 1 82.5 291 GLU A CA 1
ATOM 2227 C C . GLU A 1 291 ? -1.104 -17.484 -1.474 1 82.5 291 GLU A C 1
ATOM 2229 O O . GLU A 1 291 ? -0.001 -16.922 -1.426 1 82.5 291 GLU A O 1
ATOM 2234 N N . LEU A 1 292 ? -1.327 -18.719 -1.338 1 82.62 292 LEU A N 1
ATOM 2235 C CA . LEU A 1 292 ? -0.196 -19.609 -1.085 1 82.62 292 LEU A CA 1
ATOM 2236 C C . LEU A 1 292 ? 0.76 -19.625 -2.273 1 82.62 292 LEU A C 1
ATOM 2238 O O . LEU A 1 292 ? 1.979 -19.594 -2.096 1 82.62 292 LEU A O 1
ATOM 2242 N N . THR A 1 293 ? 0.208 -19.656 -3.436 1 74.62 293 THR A N 1
ATOM 2243 C CA . THR A 1 293 ? 1.018 -19.656 -4.648 1 74.62 293 THR A CA 1
ATOM 2244 C C . THR A 1 293 ? 1.813 -18.359 -4.773 1 74.62 293 THR A C 1
ATOM 2246 O O . THR A 1 293 ? 2.994 -18.375 -5.125 1 74.62 293 THR A O 1
ATOM 2249 N N . PHE A 1 294 ? 1.211 -17.344 -4.422 1 70.62 294 PHE A N 1
ATOM 2250 C CA . PHE A 1 294 ? 1.821 -16.016 -4.539 1 70.62 294 PHE A CA 1
ATOM 2251 C C . PHE A 1 294 ? 2.984 -15.875 -3.564 1 70.62 294 PHE A C 1
ATOM 2253 O O . PHE A 1 294 ? 3.994 -15.242 -3.885 1 70.62 294 PHE A O 1
ATOM 2260 N N . TYR A 1 295 ? 2.854 -16.438 -2.508 1 70.38 295 TYR A N 1
ATOM 2261 C CA . TYR A 1 295 ? 3.869 -16.234 -1.479 1 70.38 295 TYR A CA 1
ATOM 2262 C C . TYR A 1 295 ? 4.84 -17.406 -1.432 1 70.38 295 TYR A C 1
ATOM 2264 O O . TYR A 1 295 ? 5.488 -17.641 -0.411 1 70.38 295 TYR A O 1
ATOM 2272 N N . GLY A 1 296 ? 4.887 -18.109 -2.547 1 63.81 296 GLY A N 1
ATOM 2273 C CA . GLY A 1 296 ? 6.055 -18.953 -2.686 1 63.81 296 GLY A CA 1
ATOM 2274 C C . GLY A 1 296 ? 5.707 -20.438 -2.779 1 63.81 296 GLY A C 1
ATOM 2275 O O . GLY A 1 296 ? 6.586 -21.266 -3.01 1 63.81 296 GLY A O 1
ATOM 2276 N N . SER A 1 297 ? 4.484 -20.594 -2.516 1 59 297 SER A N 1
ATOM 2277 C CA . SER A 1 297 ? 4.152 -22.016 -2.66 1 59 297 SER A CA 1
ATOM 2278 C C . SER A 1 297 ? 3.754 -22.344 -4.098 1 59 297 SER A C 1
ATOM 2280 O O . SER A 1 297 ? 2.914 -21.656 -4.688 1 59 297 SER A O 1
ATOM 2282 N N . GLU A 1 298 ? 4.688 -22.781 -4.738 1 60.19 298 GLU A N 1
ATOM 2283 C CA . GLU A 1 298 ? 4.41 -23.109 -6.133 1 60.19 298 GLU A CA 1
ATOM 2284 C C . GLU A 1 298 ? 3.238 -24.094 -6.246 1 60.19 298 GLU A C 1
ATOM 2286 O O . GLU A 1 298 ? 3.438 -25.297 -6.359 1 60.19 298 GLU A O 1
ATOM 2291 N N . VAL A 1 299 ? 2.057 -23.594 -6.082 1 65.25 299 VAL A N 1
ATOM 2292 C CA . VAL A 1 299 ? 0.952 -24.547 -6.102 1 65.25 299 VAL A CA 1
ATOM 2293 C C . VAL A 1 299 ? 0.203 -24.453 -7.426 1 65.25 299 VAL A C 1
ATOM 2295 O O . VAL A 1 299 ? 0.164 -25.406 -8.203 1 65.25 299 VAL A O 1
ATOM 2298 N N . ILE A 1 300 ? -0.445 -23.484 -7.664 1 73.75 300 ILE A N 1
ATOM 2299 C CA . ILE A 1 300 ? -1.302 -23.375 -8.844 1 73.75 300 ILE A CA 1
ATOM 2300 C C . ILE A 1 300 ? -1.265 -21.938 -9.367 1 73.75 300 ILE A C 1
ATOM 2302 O O . ILE A 1 300 ? -1.304 -20.984 -8.594 1 73.75 300 ILE A O 1
ATOM 2306 N N . HIS A 1 301 ? -1.022 -21.844 -10.633 1 73.81 301 HIS A N 1
ATOM 2307 C CA . HIS A 1 301 ? -1.058 -20.531 -11.25 1 73.81 301 HIS A CA 1
ATOM 2308 C C . HIS A 1 301 ? -2.422 -19.875 -11.062 1 73.81 301 HIS A C 1
ATOM 2310 O O . HIS A 1 301 ? -3.455 -20.531 -11.156 1 73.81 301 HIS A O 1
ATOM 2316 N N . HIS A 1 302 ? -2.502 -18.641 -10.797 1 71.31 302 HIS A N 1
ATOM 2317 C CA . HIS A 1 302 ? -3.738 -17.953 -10.453 1 71.31 302 HIS A CA 1
ATOM 2318 C C . HIS A 1 302 ? -4.711 -17.953 -11.625 1 71.31 302 HIS A C 1
ATOM 2320 O O . HIS A 1 302 ? -5.922 -18.094 -11.438 1 71.31 302 HIS A O 1
ATOM 2326 N N . LEU A 1 303 ? -4.188 -17.781 -12.828 1 75.12 303 LEU A N 1
ATOM 2327 C CA . LEU A 1 303 ? -5.062 -17.766 -14 1 75.12 303 LEU A CA 1
ATOM 2328 C C . LEU A 1 303 ? -5.73 -19.109 -14.203 1 75.12 303 LEU A C 1
ATOM 2330 O O . LEU A 1 303 ? -6.871 -19.188 -14.664 1 75.12 303 LEU A O 1
ATOM 2334 N N . THR A 1 304 ? -4.973 -20.078 -13.836 1 79.44 304 THR A N 1
ATOM 2335 C CA . THR A 1 304 ? -5.52 -21.422 -13.898 1 79.44 304 THR A CA 1
ATOM 2336 C C . THR A 1 304 ? -6.711 -21.578 -12.953 1 79.44 304 THR A C 1
ATOM 2338 O O . THR A 1 304 ? -7.77 -22.062 -13.352 1 79.44 304 THR A O 1
ATOM 2341 N N . MET A 1 305 ? -6.508 -21.062 -11.852 1 79.5 305 MET A N 1
ATOM 2342 C CA . MET A 1 305 ? -7.555 -21.156 -10.836 1 79.5 305 MET A CA 1
ATOM 2343 C C . MET A 1 305 ? -8.781 -20.344 -11.242 1 79.5 305 MET A C 1
ATOM 2345 O O . MET A 1 305 ? -9.914 -20.797 -11.07 1 79.5 305 MET A O 1
ATOM 2349 N N . ASP A 1 306 ? -8.586 -19.297 -11.781 1 77.5 306 ASP A N 1
ATOM 2350 C CA . ASP A 1 306 ? -9.672 -18.406 -12.172 1 77.5 306 ASP A CA 1
ATOM 2351 C C . ASP A 1 306 ? -10.539 -19.047 -13.258 1 77.5 306 ASP A C 1
ATOM 2353 O O . ASP A 1 306 ? -11.766 -18.891 -13.25 1 77.5 306 ASP A O 1
ATOM 2357 N N . GLN A 1 307 ? -9.945 -19.656 -14.18 1 82.31 307 GLN A N 1
ATOM 2358 C CA . GLN A 1 307 ? -10.664 -20.266 -15.297 1 82.31 307 GLN A CA 1
ATOM 2359 C C . GLN A 1 307 ? -11.57 -21.391 -14.82 1 82.31 307 GLN A C 1
ATOM 2361 O O . GLN A 1 307 ? -12.703 -21.531 -15.281 1 82.31 307 GLN A O 1
ATOM 2366 N N . VAL A 1 308 ? -11.094 -22.141 -13.898 1 83.44 308 VAL A N 1
ATOM 2367 C CA . VAL A 1 308 ? -11.844 -23.328 -13.516 1 83.44 308 VAL A CA 1
ATOM 2368 C C . VAL A 1 308 ? -12.898 -22.953 -12.477 1 83.44 308 VAL A C 1
ATOM 2370 O O . VAL A 1 308 ? -13.977 -23.562 -12.438 1 83.44 308 VAL A O 1
ATOM 2373 N N . ILE A 1 309 ? -12.594 -22 -11.664 1 76.62 309 ILE A N 1
ATOM 2374 C CA . ILE A 1 309 ? -13.523 -21.578 -10.625 1 76.62 309 ILE A CA 1
ATOM 2375 C C . ILE A 1 309 ? -14.734 -20.906 -11.266 1 76.62 309 ILE A C 1
ATOM 2377 O O . ILE A 1 309 ? -15.867 -21.094 -10.812 1 76.62 309 ILE A O 1
ATOM 2381 N N . LYS A 1 310 ? -14.516 -20.203 -12.312 1 79.25 310 LYS A N 1
ATOM 2382 C CA . LYS A 1 310 ? -15.57 -19.422 -12.938 1 79.25 310 LYS A CA 1
ATOM 2383 C C . LYS A 1 310 ? -16.281 -20.234 -14.023 1 79.25 310 LYS A C 1
ATOM 2385 O O . LYS A 1 310 ? -17.25 -19.75 -14.625 1 79.25 310 LYS A O 1
ATOM 2390 N N . ALA A 1 311 ? -15.836 -21.375 -14.219 1 85.69 311 ALA A N 1
ATOM 2391 C CA . ALA A 1 311 ? -16.469 -22.234 -15.211 1 85.69 311 ALA A CA 1
ATOM 2392 C C . ALA A 1 311 ? -17.875 -22.641 -14.781 1 85.69 311 ALA A C 1
ATOM 2394 O O . ALA A 1 311 ? -18.219 -22.547 -13.594 1 85.69 311 ALA A O 1
ATOM 2395 N N . THR A 1 312 ? -18.719 -22.875 -15.719 1 83.88 312 THR A N 1
ATOM 2396 C CA . THR A 1 312 ? -20.062 -23.375 -15.453 1 83.88 312 THR A CA 1
ATOM 2397 C C . THR A 1 312 ? -20.234 -24.781 -16.031 1 83.88 312 THR A C 1
ATOM 2399 O O . THR A 1 312 ? -20.359 -24.953 -17.25 1 83.88 312 THR A O 1
ATOM 2402 N N . PRO A 1 313 ? -20.406 -25.766 -15.117 1 85.56 313 PRO A N 1
ATOM 2403 C CA . PRO A 1 313 ? -20.203 -25.812 -13.664 1 85.56 313 PRO A CA 1
ATOM 2404 C C . PRO A 1 313 ? -18.75 -25.641 -13.266 1 85.56 313 PRO A C 1
ATOM 2406 O O . PRO A 1 313 ? -17.844 -25.875 -14.086 1 85.56 313 PRO A O 1
ATOM 2409 N N . PRO A 1 314 ? -18.469 -25.297 -12.055 1 89.12 314 PRO A N 1
ATOM 2410 C CA . PRO A 1 314 ? -17.078 -25.188 -11.617 1 89.12 314 PRO A CA 1
ATOM 2411 C C . PRO A 1 314 ? -16.328 -26.516 -11.648 1 89.12 314 PRO A C 1
ATOM 2413 O O . PRO A 1 314 ? -16.922 -27.562 -11.359 1 89.12 314 PRO A O 1
ATOM 2416 N N . ILE A 1 315 ? -15.125 -26.453 -11.992 1 92.88 315 ILE A N 1
ATOM 2417 C CA . ILE A 1 315 ? -14.305 -27.656 -12.109 1 92.88 315 ILE A CA 1
ATOM 2418 C C . ILE A 1 315 ? -13.297 -27.703 -10.961 1 92.88 315 ILE A C 1
ATOM 2420 O O . ILE A 1 315 ? -12.484 -26.797 -10.805 1 92.88 315 ILE A O 1
ATOM 2424 N N . PRO A 1 316 ? -13.328 -28.688 -10.18 1 92.75 316 PRO A N 1
ATOM 2425 C CA . PRO A 1 316 ? -12.352 -28.797 -9.102 1 92.75 316 PRO A CA 1
ATOM 2426 C C . PRO A 1 316 ? -10.945 -29.109 -9.609 1 92.75 316 PRO A C 1
ATOM 2428 O O . PRO A 1 316 ? -10.789 -29.797 -10.617 1 92.75 316 PRO A O 1
ATOM 2431 N N . ILE A 1 317 ? -9.977 -28.609 -8.93 1 93.06 317 ILE A N 1
ATOM 2432 C CA . ILE A 1 317 ? -8.578 -28.891 -9.211 1 93.06 317 ILE A CA 1
ATOM 2433 C C . ILE A 1 317 ? -8.008 -29.812 -8.133 1 93.06 317 ILE A C 1
ATOM 2435 O O . ILE A 1 317 ? -8.219 -29.578 -6.938 1 93.06 317 ILE A O 1
ATOM 2439 N N . ARG A 1 318 ? -7.387 -30.844 -8.539 1 93.88 318 ARG A N 1
ATOM 2440 C CA . ARG A 1 318 ? -6.738 -31.75 -7.594 1 93.88 318 ARG A CA 1
ATOM 2441 C C . ARG A 1 318 ? -5.23 -31.781 -7.828 1 93.88 318 ARG A C 1
ATOM 2443 O O . ARG A 1 318 ? -4.777 -31.906 -8.969 1 93.88 318 ARG A O 1
ATOM 2450 N N . ILE A 1 319 ? -4.539 -31.594 -6.801 1 92.31 319 ILE A N 1
ATOM 2451 C CA . ILE A 1 319 ? -3.086 -31.703 -6.848 1 92.31 319 ILE A CA 1
ATOM 2452 C C . ILE A 1 319 ? -2.658 -33.094 -6.344 1 92.31 319 ILE A C 1
ATOM 2454 O O . ILE A 1 319 ? -2.979 -33.469 -5.215 1 92.31 319 ILE A O 1
ATOM 2458 N N . LYS A 1 320 ? -1.889 -33.781 -7.152 1 94.62 320 LYS A N 1
ATOM 2459 C CA . LYS A 1 320 ? -1.526 -35.156 -6.824 1 94.62 320 LYS A CA 1
ATOM 2460 C C . LYS A 1 320 ? -0.034 -35.375 -7.039 1 94.62 320 LYS A C 1
ATOM 2462 O O . LYS A 1 320 ? 0.662 -34.531 -7.602 1 94.62 320 LYS A O 1
ATOM 2467 N N . ASN A 1 321 ? 0.406 -36.531 -6.527 1 94.31 321 ASN A N 1
ATOM 2468 C CA . ASN A 1 321 ? 1.812 -36.906 -6.566 1 94.31 321 ASN A CA 1
ATOM 2469 C C . ASN A 1 321 ? 2.045 -38.094 -7.516 1 94.31 321 ASN A C 1
ATOM 2471 O O . ASN A 1 321 ? 1.44 -39.156 -7.359 1 94.31 321 ASN A O 1
ATOM 2475 N N . VAL A 1 322 ? 2.977 -37.938 -8.43 1 95.31 322 VAL A N 1
ATOM 2476 C CA . VAL A 1 322 ? 3.281 -39 -9.406 1 95.31 322 VAL A CA 1
ATOM 2477 C C . VAL A 1 322 ? 3.912 -40.188 -8.695 1 95.31 322 VAL A C 1
ATOM 2479 O O . VAL A 1 322 ? 3.791 -41.312 -9.156 1 95.31 322 VAL A O 1
ATOM 2482 N N . LYS A 1 323 ? 4.613 -39.938 -7.551 1 94.5 323 LYS A N 1
ATOM 2483 C CA . LYS A 1 323 ? 5.266 -41 -6.793 1 94.5 323 LYS A CA 1
ATOM 2484 C C . LYS A 1 323 ? 4.266 -41.75 -5.93 1 94.5 323 LYS A C 1
ATOM 2486 O O . LYS A 1 323 ? 4.523 -42.875 -5.512 1 94.5 323 LYS A O 1
ATOM 2491 N N . ASN A 1 324 ? 3.168 -41.125 -5.664 1 94 324 ASN A N 1
ATOM 2492 C CA . ASN A 1 324 ? 2.092 -41.688 -4.863 1 94 324 ASN A CA 1
ATOM 2493 C C . ASN A 1 324 ? 0.73 -41.469 -5.52 1 94 324 ASN A C 1
ATOM 2495 O O . ASN A 1 324 ? -0.122 -40.781 -4.973 1 94 324 ASN A O 1
ATOM 2499 N N . PRO A 1 325 ? 0.472 -42.219 -6.656 1 93.81 325 PRO A N 1
ATOM 2500 C CA . PRO A 1 325 ? -0.72 -41.969 -7.469 1 93.81 325 PRO A CA 1
ATOM 2501 C C . PRO A 1 325 ? -2.018 -42.281 -6.723 1 93.81 325 PRO A C 1
ATOM 2503 O O . PRO A 1 325 ? -3.078 -41.75 -7.086 1 93.81 325 PRO A O 1
ATOM 2506 N N . ARG A 1 326 ? -1.992 -43.094 -5.711 1 91.81 326 ARG A N 1
ATOM 2507 C CA . ARG A 1 326 ? -3.199 -43.5 -4.988 1 91.81 326 ARG A CA 1
ATOM 2508 C C . ARG A 1 326 ? -3.555 -42.469 -3.92 1 91.81 326 ARG A C 1
ATOM 2510 O O . ARG A 1 326 ? -4.652 -42.5 -3.359 1 91.81 326 ARG A O 1
ATOM 2517 N N . GLY A 1 327 ? -2.641 -41.594 -3.67 1 91.81 327 GLY A N 1
ATOM 2518 C CA . GLY A 1 327 ? -2.918 -40.562 -2.689 1 91.81 327 GLY A CA 1
ATOM 2519 C C . GLY A 1 327 ? -4.074 -39.656 -3.082 1 91.81 327 GLY A C 1
ATOM 2520 O O . GLY A 1 327 ? -4.305 -39.406 -4.27 1 91.81 327 GLY A O 1
ATOM 2521 N N . GLU A 1 328 ? -4.812 -39.188 -2.148 1 91.44 328 GLU A N 1
ATOM 2522 C CA . GLU A 1 328 ? -5.973 -38.344 -2.416 1 91.44 328 GLU A CA 1
ATOM 2523 C C . GLU A 1 328 ? -5.551 -36.938 -2.861 1 91.44 328 GLU A C 1
ATOM 2525 O O . GLU A 1 328 ? -6.273 -36.281 -3.611 1 91.44 328 GLU A O 1
ATOM 2530 N N . GLY A 1 329 ? -4.355 -36.531 -2.48 1 93.62 329 GLY A N 1
ATOM 2531 C CA . GLY A 1 329 ? -3.877 -35.219 -2.805 1 93.62 329 GLY A CA 1
ATOM 2532 C C . GLY A 1 329 ? -4.684 -34.094 -2.143 1 93.62 329 GLY A C 1
ATOM 2533 O O . GLY A 1 329 ? -5.285 -34.312 -1.089 1 93.62 329 GLY A O 1
ATOM 2534 N N . THR A 1 330 ? -4.594 -32.875 -2.598 1 93.12 330 THR A N 1
ATOM 2535 C CA . THR A 1 330 ? -5.348 -31.703 -2.137 1 93.12 330 THR A CA 1
ATOM 2536 C C . THR A 1 330 ? -6.336 -31.25 -3.203 1 93.12 330 THR A C 1
ATOM 2538 O O . THR A 1 330 ? -5.98 -31.125 -4.379 1 93.12 330 THR A O 1
ATOM 2541 N N . ILE A 1 331 ? -7.574 -31.047 -2.807 1 92.81 331 ILE A N 1
ATOM 2542 C CA . ILE A 1 331 ? -8.586 -30.594 -3.758 1 92.81 331 ILE A CA 1
ATOM 2543 C C . ILE A 1 331 ? -8.883 -29.109 -3.547 1 92.81 331 ILE A C 1
ATOM 2545 O O . ILE A 1 331 ? -8.992 -28.656 -2.408 1 92.81 331 ILE A O 1
ATOM 2549 N N . VAL A 1 332 ? -8.852 -28.391 -4.625 1 89 332 VAL A N 1
ATOM 2550 C CA . VAL A 1 332 ? -9.25 -26.984 -4.602 1 89 332 VAL A CA 1
ATOM 2551 C C . VAL A 1 332 ? -10.695 -26.844 -5.09 1 89 332 VAL A C 1
ATOM 2553 O O . VAL A 1 332 ? -10.984 -27.109 -6.258 1 89 332 VAL A O 1
ATOM 2556 N N . LYS A 1 333 ? -11.633 -26.5 -4.203 1 82 333 LYS A N 1
ATOM 2557 C CA . LYS A 1 333 ? -13.047 -26.375 -4.57 1 82 333 LYS A CA 1
ATOM 2558 C C . LYS A 1 333 ? -13.617 -25.031 -4.125 1 82 333 LYS A C 1
ATOM 2560 O O . LYS A 1 333 ? -13.273 -24.531 -3.057 1 82 333 LYS A O 1
ATOM 2565 N N . PRO A 1 334 ? -14.242 -24.375 -5.109 1 71.06 334 PRO A N 1
ATOM 2566 C CA . PRO A 1 334 ? -14.883 -23.109 -4.73 1 71.06 334 PRO A CA 1
ATOM 2567 C C . PRO A 1 334 ? -15.914 -23.281 -3.617 1 71.06 334 PRO A C 1
ATOM 2569 O O . PRO A 1 334 ? -16.594 -24.312 -3.553 1 71.06 334 PRO A O 1
ATOM 2572 N N . ASP A 1 335 ? -15.641 -22.703 -2.436 1 60.97 335 ASP A N 1
ATOM 2573 C CA . ASP A 1 335 ? -16.688 -22.703 -1.427 1 60.97 335 ASP A CA 1
ATOM 2574 C C . ASP A 1 335 ? -17.812 -21.75 -1.813 1 60.97 335 ASP A C 1
ATOM 2576 O O . ASP A 1 335 ? -17.594 -20.547 -1.994 1 60.97 335 ASP A O 1
ATOM 2580 N N . PRO A 1 336 ? -18.984 -22.375 -2.283 1 51.97 336 PRO A N 1
ATOM 2581 C CA . PRO A 1 336 ? -20.109 -21.484 -2.643 1 51.97 336 PRO A CA 1
ATOM 2582 C C . PRO A 1 336 ? -20.359 -20.406 -1.593 1 51.97 336 PRO A C 1
ATOM 2584 O O . PRO A 1 336 ? -20.844 -19.328 -1.926 1 51.97 336 PRO A O 1
ATOM 2587 N N . LEU A 1 337 ? -20.219 -20.766 -0.349 1 47.03 337 LEU A N 1
ATOM 2588 C CA . LEU A 1 337 ? -20.562 -19.812 0.703 1 47.03 337 LEU A CA 1
ATOM 2589 C C . LEU A 1 337 ? -19.5 -18.75 0.852 1 47.03 337 LEU A C 1
ATOM 2591 O O . LEU A 1 337 ? -19.75 -17.688 1.427 1 47.03 337 LEU A O 1
ATOM 2595 N N . LEU A 1 338 ? -18.312 -19.016 0.424 1 49.06 338 LEU A N 1
ATOM 2596 C CA . LEU A 1 338 ? -17.219 -18.094 0.725 1 49.06 338 LEU A CA 1
ATOM 2597 C C . LEU A 1 338 ? -16.703 -17.438 -0.547 1 49.06 338 LEU A C 1
ATOM 2599 O O . LEU A 1 338 ? -15.508 -17.109 -0.644 1 49.06 338 LEU A O 1
ATOM 2603 N N . ALA A 1 339 ? -17.5 -17.359 -1.51 1 42.25 339 ALA A N 1
ATOM 2604 C CA . ALA A 1 339 ? -17.062 -16.719 -2.748 1 42.25 339 ALA A CA 1
ATOM 2605 C C . ALA A 1 339 ? -16.516 -15.32 -2.48 1 42.25 339 ALA A C 1
ATOM 2607 O O . ALA A 1 339 ? -17.109 -14.555 -1.719 1 42.25 339 ALA A O 1
ATOM 2608 N N . PRO A 1 340 ? -15.375 -15.047 -2.826 1 45.34 340 PRO A N 1
ATOM 2609 C CA . PRO A 1 340 ? -14.664 -13.789 -2.574 1 45.34 340 PRO A CA 1
ATOM 2610 C C . PRO A 1 340 ? -15.508 -12.562 -2.895 1 45.34 340 PRO A C 1
ATOM 2612 O O . PRO A 1 340 ? -15.195 -11.453 -2.439 1 45.34 340 PRO A O 1
ATOM 2615 N N . ASP A 1 341 ? -16.453 -12.719 -3.846 1 41.84 341 ASP A N 1
ATOM 2616 C CA . ASP A 1 341 ? -17.25 -11.562 -4.25 1 41.84 341 ASP A CA 1
ATOM 2617 C C . ASP A 1 341 ? -18.062 -11.023 -3.08 1 41.84 341 ASP A C 1
ATOM 2619 O O . ASP A 1 341 ? -18.938 -10.172 -3.266 1 41.84 341 ASP A O 1
ATOM 2623 N N . GLN A 1 342 ? -17.969 -11.672 -2.025 1 45.12 342 GLN A N 1
ATOM 2624 C CA . GLN A 1 342 ? -18.922 -11.242 -0.999 1 45.12 342 GLN A CA 1
ATOM 2625 C C . GLN A 1 342 ? -18.5 -9.906 -0.392 1 45.12 342 GLN A C 1
ATOM 2627 O O . GLN A 1 342 ? -17.312 -9.664 -0.161 1 45.12 342 GLN A O 1
ATOM 2632 N N . THR A 1 343 ? -19.359 -9.008 -0.612 1 47.16 343 THR A N 1
ATOM 2633 C CA . THR A 1 343 ? -19.359 -7.676 -0.015 1 47.16 343 THR A CA 1
ATOM 2634 C C . THR A 1 343 ? -18.734 -7.703 1.377 1 47.16 343 THR A C 1
ATOM 2636 O O . THR A 1 343 ? -19 -8.617 2.164 1 47.16 343 THR A O 1
ATOM 2639 N N . LEU A 1 344 ? -17.625 -7.066 1.451 1 51.56 344 LEU A N 1
ATOM 2640 C CA . LEU A 1 344 ? -17.047 -6.891 2.777 1 51.56 344 LEU A CA 1
ATOM 2641 C C . LEU A 1 344 ? -18.141 -6.77 3.836 1 51.56 344 LEU A C 1
ATOM 2643 O O . LEU A 1 344 ? -19.047 -5.953 3.699 1 51.56 344 LEU A O 1
ATOM 2647 N N . GLN A 1 345 ? -18.562 -7.867 4.488 1 51.09 345 GLN A N 1
ATOM 2648 C CA . GLN A 1 345 ? -19.516 -7.734 5.59 1 51.09 345 GLN A CA 1
ATOM 2649 C C . GLN A 1 345 ? -18.797 -7.473 6.91 1 51.09 345 GLN A C 1
ATOM 2651 O O . GLN A 1 345 ? -17.719 -8 7.145 1 51.09 345 GLN A O 1
ATOM 2656 N N . ARG A 1 346 ? -19.359 -6.406 7.496 1 53.28 346 ARG A N 1
ATOM 2657 C CA . ARG A 1 346 ? -18.906 -6.156 8.859 1 53.28 346 ARG A CA 1
ATOM 2658 C C . ARG A 1 346 ? -19.016 -7.414 9.711 1 53.28 346 ARG A C 1
ATOM 2660 O O . ARG A 1 346 ? -19.938 -8.211 9.531 1 53.28 346 ARG A O 1
ATOM 2667 N N . HIS A 1 347 ? -18.094 -7.77 10.414 1 46.62 347 HIS A N 1
ATOM 2668 C CA . HIS A 1 347 ? -18.281 -8.836 11.391 1 46.62 347 HIS A CA 1
ATOM 2669 C C . HIS A 1 347 ? -19.562 -8.633 12.188 1 46.62 347 HIS A C 1
ATOM 2671 O O . HIS A 1 347 ? -19.766 -7.586 12.812 1 46.62 347 HIS A O 1
ATOM 2677 N N . GLN A 1 348 ? -20.906 -8.969 11.734 1 38.38 348 GLN A N 1
ATOM 2678 C CA . GLN A 1 348 ? -22.125 -8.898 12.531 1 38.38 348 GLN A CA 1
ATOM 2679 C C . GLN A 1 348 ? -21.891 -9.43 13.938 1 38.38 348 GLN A C 1
ATOM 2681 O O . GLN A 1 348 ? -21.281 -10.477 14.125 1 38.38 348 GLN A O 1
ATOM 2686 N N . GLN A 1 349 ? -22.125 -8.492 14.906 1 36.34 349 GLN A N 1
ATOM 2687 C CA . GLN A 1 349 ? -22.438 -8.945 16.25 1 36.34 349 GLN A CA 1
ATOM 2688 C C . GLN A 1 349 ? -23.656 -9.867 16.25 1 36.34 349 GLN A C 1
ATOM 2690 O O . GLN A 1 349 ? -24.797 -9.406 16.234 1 36.34 349 GLN A O 1
ATOM 2695 N N . ASN A 1 350 ? -24.062 -10.812 15.539 1 31.7 350 ASN A N 1
ATOM 2696 C CA . ASN A 1 350 ? -25.25 -11.602 15.867 1 31.7 350 ASN A CA 1
ATOM 2697 C C . ASN A 1 350 ? -25.344 -11.875 17.375 1 31.7 350 ASN A C 1
ATOM 2699 O O . ASN A 1 350 ? -24.516 -12.609 17.922 1 31.7 350 ASN A O 1
ATOM 2703 N N . GLY A 1 351 ? -25.828 -11.008 18.234 1 28.31 351 GLY A N 1
ATOM 2704 C CA . GLY A 1 351 ? -26.656 -11.531 19.312 1 28.31 351 GLY A CA 1
ATOM 2705 C C . GLY A 1 351 ? -27.734 -12.492 18.812 1 28.31 351 GLY A C 1
ATOM 2706 O O . GLY A 1 351 ? -28 -13.508 19.469 1 28.31 351 GLY A O 1
ATOM 2707 N N . THR A 1 352 ? -28.859 -12.023 18.062 1 25.7 352 THR A N 1
ATOM 2708 C CA . THR A 1 352 ? -30.031 -12.891 18 1 25.7 352 THR A CA 1
ATOM 2709 C C . THR A 1 352 ? -29.797 -14.062 17.062 1 25.7 352 THR A C 1
ATOM 2711 O O . THR A 1 352 ? -29.609 -13.859 15.859 1 25.7 352 THR A O 1
ATOM 2714 N N . CYS A 1 353 ? -29.266 -15.141 17.531 1 23.78 353 CYS A N 1
ATOM 2715 C CA . CYS A 1 353 ? -29.562 -16.5 17.109 1 23.78 353 CYS A CA 1
ATOM 2716 C C . CYS A 1 353 ? -31.031 -16.656 16.75 1 23.78 353 CYS A C 1
ATOM 2718 O O . CYS A 1 353 ? -31.891 -16.828 17.625 1 23.78 353 CYS A O 1
ATOM 2720 N N . ASN A 1 354 ? -31.719 -15.852 16.062 1 23.5 354 ASN A N 1
ATOM 2721 C CA . ASN A 1 354 ? -32.969 -16.547 15.734 1 23.5 354 ASN A CA 1
ATOM 2722 C C . ASN A 1 354 ? -32.688 -17.906 15.117 1 23.5 354 ASN A C 1
ATOM 2724 O O . ASN A 1 354 ? -31.797 -18.062 14.297 1 23.5 354 ASN A O 1
ATOM 2728 N N . GLY A 1 355 ? -33.25 -19.016 15.844 1 25.95 355 GLY A N 1
ATOM 2729 C CA . GLY A 1 355 ? -33.5 -20.438 15.773 1 25.95 355 GLY A CA 1
ATOM 2730 C C . GLY A 1 355 ? -33.969 -20.891 14.406 1 25.95 355 GLY A C 1
ATOM 2731 O O . GLY A 1 355 ? -34.531 -21.984 14.273 1 25.95 355 GLY A O 1
ATOM 2732 N N . THR A 1 356 ? -34.312 -20.141 13.477 1 23.75 356 THR A N 1
ATOM 2733 C CA . THR A 1 356 ? -34.844 -21.156 12.57 1 23.75 356 THR A CA 1
ATOM 2734 C C . THR A 1 356 ? -33.812 -22.234 12.312 1 23.75 356 THR A C 1
ATOM 2736 O O . THR A 1 356 ? -32.719 -21.938 11.82 1 23.75 356 THR A O 1
ATOM 2739 N N . LYS A 1 357 ? -34.031 -23.375 13.055 1 25.45 357 LYS A N 1
ATOM 2740 C CA . LYS A 1 357 ? -33.75 -24.812 12.992 1 25.45 357 LYS A CA 1
ATOM 2741 C C . LYS A 1 357 ? -33.688 -25.297 11.547 1 25.45 357 LYS A C 1
ATOM 2743 O O . LYS A 1 357 ? -34.688 -25.703 10.984 1 25.45 357 LYS A O 1
ATOM 2748 N N . THR A 1 358 ? -33.375 -24.531 10.547 1 24.38 358 THR A N 1
ATOM 2749 C CA . THR A 1 358 ? -33.469 -25.516 9.484 1 24.38 358 THR A CA 1
ATOM 2750 C C . THR A 1 358 ? -32.656 -26.766 9.836 1 24.38 358 THR A C 1
ATOM 2752 O O . THR A 1 358 ? -31.547 -26.672 10.344 1 24.38 358 THR A O 1
ATOM 2755 N N . ASN A 1 359 ? -33.281 -27.984 10.203 1 26.86 359 ASN A N 1
ATOM 2756 C CA . ASN A 1 359 ? -33.031 -29.391 10.469 1 26.86 359 ASN A CA 1
ATOM 2757 C C . ASN A 1 359 ? -31.891 -29.938 9.594 1 26.86 359 ASN A C 1
ATOM 2759 O O . ASN A 1 359 ? -31.672 -31.141 9.516 1 26.86 359 ASN A O 1
ATOM 2763 N N . GLY A 1 360 ? -31.719 -29.453 8.383 1 27.02 360 GLY A N 1
ATOM 2764 C CA . GLY A 1 360 ? -30.891 -30.453 7.723 1 27.02 360 GLY A CA 1
ATOM 2765 C C . GLY A 1 360 ? -29.547 -30.656 8.391 1 27.02 360 GLY A C 1
ATOM 2766 O O . GLY A 1 360 ? -29.031 -29.75 9.062 1 27.02 360 GLY A O 1
ATOM 2767 N N . THR A 1 361 ? -29.141 -31.875 8.844 1 29.05 361 THR A N 1
ATOM 2768 C CA . THR A 1 361 ? -28.031 -32.625 9.414 1 29.05 361 THR A CA 1
ATOM 2769 C C . THR A 1 361 ? -26.688 -32.094 8.945 1 29.05 361 THR A C 1
ATOM 2771 O O . THR A 1 361 ? -25.656 -32.719 9.109 1 29.05 361 THR A O 1
ATOM 2774 N N . GLY A 1 362 ? -26.641 -31.125 8.086 1 29.5 362 GLY A N 1
ATOM 2775 C CA . GLY A 1 362 ? -25.219 -31.047 7.746 1 29.5 362 GLY A CA 1
ATOM 2776 C C . GLY A 1 362 ? -24.344 -30.641 8.906 1 29.5 362 GLY A C 1
ATOM 2777 O O . GLY A 1 362 ? -24.703 -29.734 9.672 1 29.5 362 GLY A O 1
ATOM 2778 N N . GLN A 1 363 ? -23.547 -31.5 9.523 1 29.22 363 GLN A N 1
ATOM 2779 C CA . GLN A 1 363 ? -22.547 -31.469 10.586 1 29.22 363 GLN A CA 1
ATOM 2780 C C . GLN A 1 363 ? -21.781 -30.156 10.602 1 29.22 363 GLN A C 1
ATOM 2782 O O . GLN A 1 363 ? -21.047 -29.844 9.664 1 29.22 363 GLN A O 1
ATOM 2787 N N . LYS A 1 364 ? -22.312 -29.078 11.078 1 39.06 364 LYS A N 1
ATOM 2788 C CA . LYS A 1 364 ? -21.469 -28 11.594 1 39.06 364 LYS A CA 1
ATOM 2789 C C . LYS A 1 364 ? -20.172 -28.547 12.156 1 39.06 364 LYS A C 1
ATOM 2791 O O . LYS A 1 364 ? -20.172 -29.203 13.211 1 39.06 364 LYS A O 1
ATOM 2796 N N . SER A 1 365 ? -19.172 -29.188 11.43 1 36.06 365 SER A N 1
ATOM 2797 C CA . SER A 1 365 ? -17.938 -29.703 12.008 1 36.06 365 SER A CA 1
ATOM 2798 C C . SER A 1 365 ? -17.344 -28.734 13.023 1 36.06 365 SER A C 1
ATOM 2800 O O . SER A 1 365 ? -17.172 -27.547 12.727 1 36.06 365 SER A O 1
ATOM 2802 N N . ASN A 1 366 ? -17.484 -28.781 14.297 1 41.12 366 ASN A N 1
ATOM 2803 C CA . ASN A 1 366 ? -16.953 -28.297 15.562 1 41.12 366 ASN A CA 1
ATOM 2804 C C . ASN A 1 366 ? -15.445 -28.094 15.492 1 41.12 366 ASN A C 1
ATOM 2806 O O . ASN A 1 366 ? -14.75 -28.172 16.5 1 41.12 366 ASN A O 1
ATOM 2810 N N . LYS A 1 367 ? -14.852 -28.188 14.406 1 47.16 367 LYS A N 1
ATOM 2811 C CA . LYS A 1 367 ? -13.391 -28.078 14.422 1 47.16 367 LYS A CA 1
ATOM 2812 C C . LYS A 1 367 ? -12.961 -26.625 14.602 1 47.16 367 LYS A C 1
ATOM 2814 O O . LYS A 1 367 ? -13.523 -25.719 13.984 1 47.16 367 LYS A O 1
ATOM 2819 N N . PRO A 1 368 ? -12.203 -26.406 15.742 1 52.72 368 PRO A N 1
ATOM 2820 C CA . PRO A 1 368 ? -11.656 -25.062 15.984 1 52.72 368 PRO A CA 1
ATOM 2821 C C . PRO A 1 368 ? -11.094 -24.422 14.727 1 52.72 368 PRO A C 1
ATOM 2823 O O . PRO A 1 368 ? -10.484 -25.094 13.898 1 52.72 368 PRO A O 1
ATOM 2826 N N . LYS A 1 369 ? -11.57 -23.25 14.445 1 68.38 369 LYS A N 1
ATOM 2827 C CA . LYS A 1 369 ? -11.133 -22.469 13.281 1 68.38 369 LYS A CA 1
ATOM 2828 C C . LYS A 1 369 ? -9.625 -22.219 13.32 1 68.38 369 LYS A C 1
ATOM 2830 O O . LYS A 1 369 ? -9.07 -21.906 14.375 1 68.38 369 LYS A O 1
ATOM 2835 N N . ARG A 1 370 ? -8.852 -22.828 12.445 1 78.38 370 ARG A N 1
ATOM 2836 C CA . ARG A 1 370 ? -7.402 -22.703 12.359 1 78.38 370 ARG A CA 1
ATOM 2837 C C . ARG A 1 370 ? -6.984 -22.141 11 1 78.38 370 ARG A C 1
ATOM 2839 O O . ARG A 1 370 ? -7.758 -22.172 10.047 1 78.38 370 ARG A O 1
ATOM 2846 N N . PRO A 1 371 ? -5.781 -21.5 11.047 1 87.75 371 PRO A N 1
ATOM 2847 C CA . PRO A 1 371 ? -5.23 -21.156 9.734 1 87.75 371 PRO A CA 1
ATOM 2848 C C . PRO A 1 371 ? -4.961 -22.375 8.859 1 87.75 371 PRO A C 1
ATOM 2850 O O . PRO A 1 371 ? -4.801 -23.484 9.375 1 87.75 371 PRO A O 1
ATOM 2853 N N . THR A 1 372 ? -5.008 -22.219 7.656 1 88.25 372 THR A N 1
ATOM 2854 C CA . THR A 1 372 ? -4.836 -23.328 6.719 1 88.25 372 THR A CA 1
ATOM 2855 C C . THR A 1 372 ? -3.357 -23.641 6.516 1 88.25 372 THR A C 1
ATOM 2857 O O . THR A 1 372 ? -2.967 -24.797 6.469 1 88.25 372 THR A O 1
ATOM 2860 N N . ALA A 1 373 ? -2.557 -22.594 6.371 1 91.62 373 ALA A N 1
ATOM 2861 C CA . ALA A 1 373 ? -1.148 -22.844 6.078 1 91.62 373 ALA A CA 1
ATOM 2862 C C . ALA A 1 373 ? -0.293 -21.625 6.402 1 91.62 373 ALA A C 1
ATOM 2864 O O . ALA A 1 373 ? -0.808 -20.516 6.52 1 91.62 373 ALA A O 1
ATOM 2865 N N . VAL A 1 374 ? 0.971 -21.875 6.625 1 92.62 374 VAL A N 1
ATOM 2866 C CA . VAL A 1 374 ? 1.984 -20.828 6.789 1 92.62 374 VAL A CA 1
ATOM 2867 C C . VAL A 1 374 ? 3.053 -20.984 5.707 1 92.62 374 VAL A C 1
ATOM 2869 O O . VAL A 1 374 ? 3.449 -22.094 5.367 1 92.62 374 VAL A O 1
ATOM 2872 N N . THR A 1 375 ? 3.453 -19.938 5.125 1 91.38 375 THR A N 1
ATOM 2873 C CA . THR A 1 375 ? 4.418 -20 4.035 1 91.38 375 THR A CA 1
ATOM 2874 C C . THR A 1 375 ? 5.453 -18.891 4.164 1 91.38 375 THR A C 1
ATOM 2876 O O . THR A 1 375 ? 5.254 -17.938 4.918 1 91.38 375 THR A O 1
ATOM 2879 N N . ILE A 1 376 ? 6.555 -19.094 3.473 1 92.38 376 ILE A N 1
ATOM 2880 C CA . ILE A 1 376 ? 7.637 -18.125 3.439 1 92.38 376 ILE A CA 1
ATOM 2881 C C . ILE A 1 376 ? 8.008 -17.812 1.992 1 92.38 376 ILE A C 1
ATOM 2883 O O . ILE A 1 376 ? 8.039 -18.719 1.147 1 92.38 376 ILE A O 1
ATOM 2887 N N . LYS A 1 377 ? 8.141 -16.625 1.695 1 90 377 LYS A N 1
ATOM 2888 C CA . LYS A 1 377 ? 8.711 -16.172 0.43 1 90 377 LYS A CA 1
ATOM 2889 C C . LYS A 1 377 ? 10.086 -15.539 0.639 1 90 377 LYS A C 1
ATOM 2891 O O . LYS A 1 377 ? 10.211 -14.539 1.348 1 90 377 LYS A O 1
ATOM 2896 N N . ASP A 1 378 ? 11.086 -16.078 -0.026 1 90.06 378 ASP A N 1
ATOM 2897 C CA . ASP A 1 378 ? 12.469 -15.664 0.201 1 90.06 378 ASP A CA 1
ATOM 2898 C C . ASP A 1 378 ? 12.883 -14.57 -0.781 1 90.06 378 ASP A C 1
ATOM 2900 O O . ASP A 1 378 ? 12.102 -14.164 -1.642 1 90.06 378 ASP A O 1
ATOM 2904 N N . LYS A 1 379 ? 14.094 -14.047 -0.614 1 90.44 379 LYS A N 1
ATOM 2905 C CA . LYS A 1 379 ? 14.727 -13.055 -1.483 1 90.44 379 LYS A CA 1
ATOM 2906 C C . LYS A 1 379 ? 13.883 -11.789 -1.588 1 90.44 379 LYS A C 1
ATOM 2908 O O . LYS A 1 379 ? 13.586 -11.328 -2.689 1 90.44 379 LYS A O 1
ATOM 2913 N N . ILE A 1 380 ? 13.523 -11.344 -0.47 1 92.75 380 ILE A N 1
ATOM 2914 C CA . ILE A 1 380 ? 12.711 -10.141 -0.401 1 92.75 380 ILE A CA 1
ATOM 2915 C C . ILE A 1 380 ? 13.594 -8.945 -0.036 1 92.75 380 ILE A C 1
ATOM 2917 O O . ILE A 1 380 ? 14.492 -9.062 0.796 1 92.75 380 ILE A O 1
ATOM 2921 N N . SER A 1 381 ? 13.383 -7.875 -0.673 1 93.44 381 SER A N 1
ATOM 2922 C CA . SER A 1 381 ? 13.953 -6.586 -0.307 1 93.44 381 SER A CA 1
ATOM 2923 C C . SER A 1 381 ? 12.867 -5.562 -0.002 1 93.44 381 SER A C 1
ATOM 2925 O O . SER A 1 381 ? 11.773 -5.621 -0.577 1 93.44 381 SER A O 1
ATOM 2927 N N . ILE A 1 382 ? 13.172 -4.703 0.952 1 93.81 382 ILE A N 1
ATOM 2928 C CA . ILE A 1 382 ? 12.242 -3.615 1.26 1 93.81 382 ILE A CA 1
ATOM 2929 C C . ILE A 1 382 ? 12.797 -2.299 0.718 1 93.81 382 ILE A C 1
ATOM 2931 O O . ILE A 1 382 ? 13.977 -1.987 0.91 1 93.81 382 ILE A O 1
ATOM 2935 N N . ILE A 1 383 ? 11.977 -1.594 -0.021 1 93.19 383 ILE A N 1
ATOM 2936 C CA . ILE A 1 383 ? 12.266 -0.214 -0.4 1 93.19 383 ILE A CA 1
ATOM 2937 C C . ILE A 1 383 ? 11.477 0.74 0.499 1 93.19 383 ILE A C 1
ATOM 2939 O O . ILE A 1 383 ? 10.25 0.718 0.513 1 93.19 383 ILE A O 1
ATOM 2943 N N . ASN A 1 384 ? 12.164 1.429 1.247 1 91.25 384 ASN A N 1
ATOM 2944 C CA . ASN A 1 384 ? 11.539 2.443 2.092 1 91.25 384 ASN A CA 1
ATOM 2945 C C . ASN A 1 384 ? 11.727 3.844 1.515 1 91.25 384 ASN A C 1
ATOM 2947 O O . ASN A 1 384 ? 12.859 4.273 1.269 1 91.25 384 ASN A O 1
ATOM 2951 N N . ILE A 1 385 ? 10.648 4.52 1.304 1 88.31 385 ILE A N 1
ATOM 2952 C CA . ILE A 1 385 ? 10.688 5.852 0.716 1 88.31 385 ILE A CA 1
ATOM 2953 C C . ILE A 1 385 ? 10.172 6.875 1.724 1 88.31 385 ILE A C 1
ATOM 2955 O O . ILE A 1 385 ? 9.055 6.75 2.229 1 88.31 385 ILE A O 1
ATOM 2959 N N . HIS A 1 386 ? 10.945 7.703 2.074 1 81.88 386 HIS A N 1
ATOM 2960 C CA . HIS A 1 386 ? 10.555 8.852 2.893 1 81.88 386 HIS A CA 1
ATOM 2961 C C . HIS A 1 386 ? 10.203 10.055 2.025 1 81.88 386 HIS A C 1
ATOM 2963 O O . HIS A 1 386 ? 11.078 10.633 1.379 1 81.88 386 HIS A O 1
ATOM 2969 N N . SER A 1 387 ? 8.891 10.25 2.061 1 74.56 387 SER A N 1
ATOM 2970 C CA . SER A 1 387 ? 8.422 11.328 1.192 1 74.56 387 SER A CA 1
ATOM 2971 C C . SER A 1 387 ? 8.953 12.68 1.648 1 74.56 387 SER A C 1
ATOM 2973 O O . SER A 1 387 ? 8.984 12.969 2.846 1 74.56 387 SER A O 1
ATOM 2975 N N . ASN A 1 388 ? 9.68 13.297 0.86 1 56.22 388 ASN A N 1
ATOM 2976 C CA . ASN A 1 388 ? 10.125 14.648 1.182 1 56.22 388 ASN A CA 1
ATOM 2977 C C . ASN A 1 388 ? 8.977 15.656 1.116 1 56.22 388 ASN A C 1
ATOM 2979 O O . ASN A 1 388 ? 9.211 16.859 1.107 1 56.22 388 ASN A O 1
ATOM 2983 N N . LYS A 1 389 ? 7.742 15.047 1.709 1 54.25 389 LYS A N 1
ATOM 2984 C CA . LYS A 1 389 ? 6.523 15.719 2.145 1 54.25 389 LYS A CA 1
ATOM 2985 C C . LYS A 1 389 ? 6.07 16.75 1.117 1 54.25 389 LYS A C 1
ATOM 2987 O O . LYS A 1 389 ? 5.145 17.531 1.375 1 54.25 389 LYS A O 1
ATOM 2992 N N . ARG A 1 390 ? 6.875 16.859 -0.043 1 47.19 390 ARG A N 1
ATOM 2993 C CA . ARG A 1 390 ? 6.504 17.984 -0.898 1 47.19 390 ARG A CA 1
ATOM 2994 C C . ARG A 1 390 ? 5.191 17.703 -1.628 1 47.19 390 ARG A C 1
ATOM 2996 O O . ARG A 1 390 ? 4.523 18.641 -2.088 1 47.19 390 ARG A O 1
ATOM 3003 N N . SER A 1 391 ? 4.879 16.5 -1.607 1 48.34 391 SER A N 1
ATOM 3004 C CA . SER A 1 391 ? 3.793 16.234 -2.549 1 48.34 391 SER A CA 1
ATOM 3005 C C . SER A 1 391 ? 2.537 15.766 -1.826 1 48.34 391 SER A C 1
ATOM 3007 O O . SER A 1 391 ? 2.617 15.211 -0.727 1 48.34 391 SER A O 1
ATOM 3009 N N . ILE A 1 392 ? 1.493 16.359 -2.205 1 54.34 392 ILE A N 1
ATOM 3010 C CA . ILE A 1 392 ? 0.187 15.859 -1.794 1 54.34 392 ILE A CA 1
ATOM 3011 C C . ILE A 1 392 ? 0.19 14.328 -1.826 1 54.34 392 ILE A C 1
ATOM 3013 O O . ILE A 1 392 ? 0.677 13.727 -2.783 1 54.34 392 ILE A O 1
ATOM 3017 N N . ALA A 1 393 ? -0.248 13.734 -0.793 1 61.91 393 ALA A N 1
ATOM 3018 C CA . ALA A 1 393 ? -0.192 12.297 -0.54 1 61.91 393 ALA A CA 1
ATOM 3019 C C . ALA A 1 393 ? -0.682 11.508 -1.751 1 61.91 393 ALA A C 1
ATOM 3021 O O . ALA A 1 393 ? -0.058 10.523 -2.15 1 61.91 393 ALA A O 1
ATOM 3022 N N . HIS A 1 394 ? -1.673 12.055 -2.424 1 67.31 394 HIS A N 1
ATOM 3023 C CA . HIS A 1 394 ? -2.236 11.242 -3.494 1 67.31 394 HIS A CA 1
ATOM 3024 C C . HIS A 1 394 ? -1.359 11.289 -4.742 1 67.31 394 HIS A C 1
ATOM 3026 O O . HIS A 1 394 ? -1.275 10.305 -5.48 1 67.31 394 HIS A O 1
ATOM 3032 N N . THR A 1 395 ? -0.654 12.359 -4.965 1 73.5 395 THR A N 1
ATOM 3033 C CA . THR A 1 395 ? 0.233 12.453 -6.121 1 73.5 395 THR A CA 1
ATOM 3034 C C . THR A 1 395 ? 1.498 11.625 -5.895 1 73.5 395 THR A C 1
ATOM 3036 O O . THR A 1 395 ? 2.016 11.008 -6.824 1 73.5 395 THR A O 1
ATOM 3039 N N . PHE A 1 396 ? 1.829 11.664 -4.695 1 81.81 396 PHE A N 1
ATOM 3040 C CA . PHE A 1 396 ? 3.041 10.945 -4.316 1 81.81 396 PHE A CA 1
ATOM 3041 C C . PHE A 1 396 ? 2.9 9.453 -4.609 1 81.81 396 PHE A C 1
ATOM 3043 O O . PHE A 1 396 ? 3.77 8.859 -5.25 1 81.81 396 PHE A O 1
ATOM 3050 N N . LEU A 1 397 ? 1.844 8.859 -4.215 1 85.69 397 LEU A N 1
ATOM 3051 C CA . LEU A 1 397 ? 1.627 7.43 -4.395 1 85.69 397 LEU A CA 1
ATOM 3052 C C . LEU A 1 397 ? 1.474 7.082 -5.871 1 85.69 397 LEU A C 1
ATOM 3054 O O . LEU A 1 397 ? 2.014 6.078 -6.336 1 85.69 397 LEU A O 1
ATOM 3058 N N . ALA A 1 398 ? 0.774 7.922 -6.555 1 87.25 398 ALA A N 1
ATOM 3059 C CA . ALA A 1 398 ? 0.596 7.684 -7.984 1 87.25 398 ALA A CA 1
ATOM 3060 C C . ALA A 1 398 ? 1.938 7.68 -8.711 1 87.25 398 ALA A C 1
ATOM 3062 O O . ALA A 1 398 ? 2.186 6.82 -9.562 1 87.25 398 ALA A O 1
ATOM 3063 N N . ARG A 1 399 ? 2.738 8.602 -8.344 1 88.06 399 ARG A N 1
ATOM 3064 C CA . ARG A 1 399 ? 4.055 8.703 -8.969 1 88.06 399 ARG A CA 1
ATOM 3065 C C . ARG A 1 399 ? 4.93 7.508 -8.602 1 88.06 399 ARG A C 1
ATOM 3067 O O . ARG A 1 399 ? 5.625 6.949 -9.453 1 88.06 399 ARG A O 1
ATOM 3074 N N . LEU A 1 400 ? 4.93 7.227 -7.375 1 90.06 400 LEU A N 1
ATOM 3075 C CA . LEU A 1 400 ? 5.727 6.117 -6.863 1 90.06 400 LEU A CA 1
ATOM 3076 C C . LEU A 1 400 ? 5.398 4.828 -7.609 1 90.06 400 LEU A C 1
ATOM 3078 O O . LEU A 1 400 ? 6.297 4.156 -8.117 1 90.06 400 LEU A O 1
ATOM 3082 N N . PHE A 1 401 ? 4.18 4.473 -7.793 1 89.94 401 PHE A N 1
ATOM 3083 C CA . PHE A 1 401 ? 3.791 3.201 -8.398 1 89.94 401 PHE A CA 1
ATOM 3084 C C . PHE A 1 401 ? 3.885 3.275 -9.914 1 89.94 401 PHE A C 1
ATOM 3086 O O . PHE A 1 401 ? 4.016 2.248 -10.586 1 89.94 401 PHE A O 1
ATOM 3093 N N . ALA A 1 402 ? 3.799 4.477 -10.414 1 90.94 402 ALA A N 1
ATOM 3094 C CA . ALA A 1 402 ? 4.078 4.641 -11.844 1 90.94 402 ALA A CA 1
ATOM 3095 C C . ALA A 1 402 ? 5.527 4.289 -12.164 1 90.94 402 ALA A C 1
ATOM 3097 O O . ALA A 1 402 ? 5.809 3.67 -13.188 1 90.94 402 ALA A O 1
ATOM 3098 N N . ILE A 1 403 ? 6.383 4.707 -11.312 1 92.38 403 ILE A N 1
ATOM 3099 C CA . ILE A 1 403 ? 7.805 4.434 -11.5 1 92.38 403 ILE A CA 1
ATOM 3100 C C . ILE A 1 403 ? 8.055 2.932 -11.391 1 92.38 403 ILE A C 1
ATOM 3102 O O . ILE A 1 403 ? 8.773 2.357 -12.211 1 92.38 403 ILE A O 1
ATOM 3106 N N . LEU A 1 404 ? 7.5 2.314 -10.398 1 89.5 404 LEU A N 1
ATOM 3107 C CA . LEU A 1 404 ? 7.668 0.875 -10.242 1 89.5 404 LEU A CA 1
ATOM 3108 C C . LEU A 1 404 ? 7.113 0.124 -11.445 1 89.5 404 LEU A C 1
ATOM 3110 O O . LEU A 1 404 ? 7.703 -0.865 -11.891 1 89.5 404 LEU A O 1
ATOM 3114 N N . ASN A 1 405 ? 6.035 0.593 -11.93 1 86.62 405 ASN A N 1
ATOM 3115 C CA . ASN A 1 405 ? 5.441 -0.001 -13.125 1 86.62 405 ASN A CA 1
ATOM 3116 C C . ASN A 1 405 ? 6.348 0.168 -14.344 1 86.62 405 ASN A C 1
ATOM 3118 O O . ASN A 1 405 ? 6.492 -0.756 -15.148 1 86.62 405 ASN A O 1
ATOM 3122 N N . LYS A 1 406 ? 6.848 1.342 -14.492 1 88.06 406 LYS A N 1
ATOM 3123 C CA . LYS A 1 406 ? 7.754 1.642 -15.594 1 88.06 406 LYS A CA 1
ATOM 3124 C C . LYS A 1 406 ? 8.906 0.642 -15.648 1 88.06 406 LYS A C 1
ATOM 3126 O O . LYS A 1 406 ? 9.305 0.207 -16.734 1 88.06 406 LYS A O 1
ATOM 3131 N N . HIS A 1 407 ? 9.391 0.265 -14.555 1 87.12 407 HIS A N 1
ATOM 3132 C CA . HIS A 1 407 ? 10.539 -0.636 -14.492 1 87.12 407 HIS A CA 1
ATOM 3133 C C . HIS A 1 407 ? 10.094 -2.078 -14.266 1 87.12 407 HIS A C 1
ATOM 3135 O O . HIS A 1 407 ? 10.922 -2.951 -14 1 87.12 407 HIS A O 1
ATOM 3141 N N . ARG A 1 408 ? 8.797 -2.367 -14.188 1 80.88 408 ARG A N 1
ATOM 3142 C CA . ARG A 1 408 ? 8.188 -3.689 -14.086 1 80.88 408 ARG A CA 1
ATOM 3143 C C . ARG A 1 408 ? 8.578 -4.371 -12.781 1 80.88 408 ARG A C 1
ATOM 3145 O O . ARG A 1 408 ? 8.953 -5.547 -12.773 1 80.88 408 ARG A O 1
ATOM 3152 N N . VAL A 1 409 ? 8.609 -3.572 -11.75 1 83.69 409 VAL A N 1
ATOM 3153 C CA . VAL A 1 409 ? 8.883 -4.117 -10.422 1 83.69 409 VAL A CA 1
ATOM 3154 C C . VAL A 1 409 ? 7.566 -4.488 -9.734 1 83.69 409 VAL A C 1
ATOM 3156 O O . VAL A 1 409 ? 6.719 -3.623 -9.5 1 83.69 409 VAL A O 1
ATOM 3159 N N . SER A 1 410 ? 7.434 -5.754 -9.5 1 80.62 410 SER A N 1
ATOM 3160 C CA . SER A 1 410 ? 6.219 -6.227 -8.836 1 80.62 410 SER A CA 1
ATOM 3161 C C . SER A 1 410 ? 6.324 -6.086 -7.32 1 80.62 410 SER A C 1
ATOM 3163 O O . SER A 1 410 ? 7.344 -6.453 -6.727 1 80.62 410 SER A O 1
ATOM 3165 N N . VAL A 1 411 ? 5.273 -5.539 -6.703 1 86.81 411 VAL A N 1
ATOM 3166 C CA . VAL A 1 411 ? 5.238 -5.285 -5.266 1 86.81 411 VAL A CA 1
ATOM 3167 C C . VAL A 1 411 ? 4.438 -6.383 -4.566 1 86.81 411 VAL A C 1
ATOM 3169 O O . VAL A 1 411 ? 3.332 -6.723 -4.996 1 86.81 411 VAL A O 1
ATOM 3172 N N . ASP A 1 412 ? 5.051 -6.883 -3.504 1 87 412 ASP A N 1
ATOM 3173 C CA . ASP A 1 412 ? 4.379 -7.941 -2.758 1 87 412 ASP A CA 1
ATOM 3174 C C . ASP A 1 412 ? 3.576 -7.367 -1.593 1 87 412 ASP A C 1
ATOM 3176 O O . ASP A 1 412 ? 2.465 -7.824 -1.315 1 87 412 ASP A O 1
ATOM 3180 N N . LEU A 1 413 ? 4.164 -6.539 -0.888 1 90.06 413 LEU A N 1
ATOM 3181 C CA . LEU A 1 413 ? 3.52 -5.922 0.266 1 90.06 413 LEU A CA 1
ATOM 3182 C C . LEU A 1 413 ? 3.742 -4.414 0.272 1 90.06 413 LEU A C 1
ATOM 3184 O O . LEU A 1 413 ? 4.797 -3.936 -0.153 1 90.06 413 LEU A O 1
ATOM 3188 N N . ILE A 1 414 ? 2.766 -3.684 0.729 1 89.88 414 ILE A N 1
ATOM 3189 C CA . ILE A 1 414 ? 2.854 -2.234 0.878 1 89.88 414 ILE A CA 1
ATOM 3190 C C . ILE A 1 414 ? 2.418 -1.834 2.285 1 89.88 414 ILE A C 1
ATOM 3192 O O . ILE A 1 414 ? 1.447 -2.375 2.818 1 89.88 414 ILE A O 1
ATOM 3196 N N . SER A 1 415 ? 3.127 -1.042 2.834 1 88.06 415 SER A N 1
ATOM 3197 C CA . SER A 1 415 ? 2.744 -0.407 4.09 1 88.06 415 SER A CA 1
ATOM 3198 C C . SER A 1 415 ? 3.025 1.092 4.062 1 88.06 415 SER A C 1
ATOM 3200 O O . SER A 1 415 ? 4 1.534 3.451 1 88.06 415 SER A O 1
ATOM 3202 N N . THR A 1 416 ? 2.117 1.857 4.707 1 83.44 416 THR A N 1
ATOM 3203 C CA . THR A 1 416 ? 2.279 3.305 4.629 1 83.44 416 THR A CA 1
ATOM 3204 C C . THR A 1 416 ? 2.119 3.941 6.008 1 83.44 416 THR A C 1
ATOM 3206 O O . THR A 1 416 ? 1.469 3.371 6.887 1 83.44 416 THR A O 1
ATOM 3209 N N . SER A 1 417 ? 2.834 4.957 6.172 1 76.62 417 SER A N 1
ATOM 3210 C CA . SER A 1 417 ? 2.615 5.926 7.238 1 76.62 417 SER A CA 1
ATOM 3211 C C . SER A 1 417 ? 2.393 7.328 6.676 1 76.62 417 SER A C 1
ATOM 3213 O O . SER A 1 417 ? 2.059 7.484 5.5 1 76.62 417 SER A O 1
ATOM 3215 N N . GLU A 1 418 ? 2.525 8.336 7.508 1 69.94 418 GLU A N 1
ATOM 3216 C CA . GLU A 1 418 ? 2.32 9.695 7.02 1 69.94 418 GLU A CA 1
ATOM 3217 C C . GLU A 1 418 ? 3.334 10.055 5.934 1 69.94 418 GLU A C 1
ATOM 3219 O O . GLU A 1 418 ? 2.959 10.523 4.859 1 69.94 418 GLU A O 1
ATOM 3224 N N . VAL A 1 419 ? 4.633 9.742 6.266 1 72.62 419 VAL A N 1
ATOM 3225 C CA . VAL A 1 419 ? 5.645 10.25 5.348 1 72.62 419 VAL A CA 1
ATOM 3226 C C . VAL A 1 419 ? 6.453 9.094 4.777 1 72.62 419 VAL A C 1
ATOM 3228 O O . VAL A 1 419 ? 7.363 9.305 3.971 1 72.62 419 VAL A O 1
ATOM 3231 N N . HIS A 1 420 ? 6.051 7.922 5.188 1 79.75 420 HIS A N 1
ATOM 3232 C CA . HIS A 1 420 ? 6.844 6.785 4.727 1 79.75 420 HIS A CA 1
ATOM 3233 C C . HIS A 1 420 ? 5.98 5.797 3.949 1 79.75 420 HIS A C 1
ATOM 3235 O O . HIS A 1 420 ? 4.816 5.582 4.285 1 79.75 420 HIS A O 1
ATOM 3241 N N . VAL A 1 421 ? 6.637 5.297 2.965 1 87 421 VAL A N 1
ATOM 3242 C CA . VAL A 1 421 ? 6.066 4.168 2.238 1 87 421 VAL A CA 1
ATOM 3243 C C . VAL A 1 421 ? 7.09 3.035 2.164 1 87 421 VAL A C 1
ATOM 3245 O O . VAL A 1 421 ? 8.242 3.254 1.771 1 87 421 VAL A O 1
ATOM 3248 N N . SER A 1 422 ? 6.668 1.93 2.611 1 91.38 422 SER A N 1
ATOM 3249 C CA . SER A 1 422 ? 7.508 0.737 2.523 1 91.38 422 SER A CA 1
ATOM 3250 C C . SER A 1 422 ? 6.918 -0.282 1.556 1 91.38 422 SER A C 1
ATOM 3252 O O . SER A 1 422 ? 5.734 -0.624 1.648 1 91.38 422 SER A O 1
ATOM 3254 N N . VAL A 1 423 ? 7.777 -0.697 0.67 1 92.12 423 VAL A N 1
ATOM 3255 C CA . VAL A 1 423 ? 7.344 -1.692 -0.305 1 92.12 423 VAL A CA 1
ATOM 3256 C C . VAL A 1 423 ? 8.281 -2.898 -0.263 1 92.12 423 VAL A C 1
ATOM 3258 O O . VAL A 1 423 ? 9.5 -2.742 -0.281 1 92.12 423 VAL A O 1
ATOM 3261 N N . ALA A 1 424 ? 7.707 -4.059 -0.112 1 92.19 424 ALA A N 1
ATOM 3262 C CA . ALA A 1 424 ? 8.477 -5.301 -0.192 1 92.19 424 ALA A CA 1
ATOM 3263 C C . ALA A 1 424 ? 8.453 -5.867 -1.608 1 92.19 424 ALA A C 1
ATOM 3265 O O . ALA A 1 424 ? 7.387 -6.012 -2.211 1 92.19 424 ALA A O 1
ATOM 3266 N N . VAL A 1 425 ? 9.656 -6.195 -2.119 1 89.62 425 VAL A N 1
ATOM 3267 C CA . VAL A 1 425 ? 9.797 -6.652 -3.496 1 89.62 425 VAL A CA 1
ATOM 3268 C C . VAL A 1 425 ? 10.594 -7.957 -3.527 1 89.62 425 VAL A C 1
ATOM 3270 O O . VAL A 1 425 ? 11.562 -8.117 -2.779 1 89.62 425 VAL A O 1
ATOM 3273 N N . HIS A 1 426 ? 10.109 -8.828 -4.328 1 86.31 426 HIS A N 1
ATOM 3274 C CA . HIS A 1 426 ? 10.82 -10.078 -4.543 1 86.31 426 HIS A CA 1
ATOM 3275 C C . HIS A 1 426 ? 11.953 -9.906 -5.555 1 86.31 426 HIS A C 1
ATOM 3277 O O . HIS A 1 426 ? 11.727 -9.438 -6.672 1 86.31 426 HIS A O 1
ATOM 3283 N N . MET A 1 427 ? 13.195 -10.227 -5.219 1 76.38 427 MET A N 1
ATOM 3284 C CA . MET A 1 427 ? 14.375 -10.031 -6.059 1 76.38 427 MET A CA 1
ATOM 3285 C C . MET A 1 427 ? 14.625 -11.258 -6.93 1 76.38 427 MET A C 1
ATOM 3287 O O . MET A 1 427 ? 15.609 -11.305 -7.672 1 76.38 427 MET A O 1
ATOM 3291 N N . GLY A 1 428 ? 13.883 -12.211 -6.824 1 59.5 428 GLY A N 1
ATOM 3292 C CA . GLY A 1 428 ? 14.203 -13.414 -7.582 1 59.5 428 GLY A CA 1
ATOM 3293 C C . GLY A 1 428 ? 14.461 -13.141 -9.055 1 59.5 428 GLY A C 1
ATOM 3294 O O . GLY A 1 428 ? 15.547 -13.406 -9.562 1 59.5 428 GLY A O 1
ATOM 3295 N N . ASN A 1 429 ? 13.406 -13.172 -9.883 1 53.19 429 ASN A N 1
ATOM 3296 C CA . ASN A 1 429 ? 13.562 -13.273 -11.328 1 53.19 429 ASN A CA 1
ATOM 3297 C C . ASN A 1 429 ? 13.953 -11.938 -11.945 1 53.19 429 ASN A C 1
ATOM 3299 O O . ASN A 1 429 ? 14.203 -11.852 -13.148 1 53.19 429 ASN A O 1
ATOM 3303 N N . ALA A 1 430 ? 13.539 -10.836 -11.281 1 50.34 430 ALA A N 1
ATOM 3304 C CA . ALA A 1 430 ? 13.711 -9.57 -11.984 1 50.34 430 ALA A CA 1
ATOM 3305 C C . ALA A 1 430 ? 15.188 -9.219 -12.133 1 50.34 430 ALA A C 1
ATOM 3307 O O . ALA A 1 430 ? 16.016 -9.578 -11.281 1 50.34 430 ALA A O 1
ATOM 3308 N N . GLU A 1 431 ? 15.523 -8.914 -13.328 1 58.28 431 GLU A N 1
ATOM 3309 C CA . GLU A 1 431 ? 16.828 -8.328 -13.672 1 58.28 431 GLU A CA 1
ATOM 3310 C C . GLU A 1 431 ? 17.219 -7.246 -12.672 1 58.28 431 GLU A C 1
ATOM 3312 O O . GLU A 1 431 ? 16.484 -6.262 -12.5 1 58.28 431 GLU A O 1
ATOM 3317 N N . MET A 1 432 ? 18.062 -7.613 -11.688 1 65.81 432 MET A N 1
ATOM 3318 C CA . MET A 1 432 ? 18.688 -6.691 -10.742 1 65.81 432 MET A CA 1
ATOM 3319 C C . MET A 1 432 ? 18.844 -5.305 -11.367 1 65.81 432 MET A C 1
ATOM 3321 O O . MET A 1 432 ? 18.766 -4.293 -10.664 1 65.81 432 MET A O 1
ATOM 3325 N N . THR A 1 433 ? 18.812 -5.395 -12.641 1 74.12 433 THR A N 1
ATOM 3326 C CA . THR A 1 433 ? 19.016 -4.133 -13.336 1 74.12 433 THR A CA 1
ATOM 3327 C C . THR A 1 433 ? 17.766 -3.262 -13.258 1 74.12 433 THR A C 1
ATOM 3329 O O . THR A 1 433 ? 17.859 -2.057 -13.016 1 74.12 433 THR A O 1
ATOM 3332 N N . ASN A 1 434 ? 16.625 -3.881 -13.344 1 82.62 434 ASN A N 1
ATOM 3333 C CA . ASN A 1 434 ? 15.383 -3.121 -13.273 1 82.62 434 ASN A CA 1
ATOM 3334 C C . ASN A 1 434 ? 15.141 -2.576 -11.867 1 82.62 434 ASN A C 1
ATOM 3336 O O . ASN A 1 434 ? 14.656 -1.453 -11.711 1 82.62 434 ASN A O 1
ATOM 3340 N N . PHE A 1 435 ? 15.57 -3.328 -10.883 1 87.25 435 PHE A N 1
ATOM 3341 C CA . PHE A 1 435 ? 15.391 -2.93 -9.492 1 87.25 435 PHE A CA 1
ATOM 3342 C C . PHE A 1 435 ? 16.234 -1.703 -9.164 1 87.25 435 PHE A C 1
ATOM 3344 O O . PHE A 1 435 ? 15.727 -0.738 -8.578 1 87.25 435 PHE A O 1
ATOM 3351 N N . ASP A 1 436 ? 17.406 -1.764 -9.57 1 89.62 436 ASP A N 1
ATOM 3352 C CA . ASP A 1 436 ? 18.312 -0.653 -9.297 1 89.62 436 ASP A CA 1
ATOM 3353 C C . ASP A 1 436 ? 17.859 0.613 -10.023 1 89.62 436 ASP A C 1
ATOM 3355 O O . ASP A 1 436 ? 17.984 1.718 -9.492 1 89.62 436 ASP A O 1
ATOM 3359 N N . ALA A 1 437 ? 17.406 0.386 -11.211 1 91.38 437 ALA A N 1
ATOM 3360 C CA . ALA A 1 437 ? 16.906 1.521 -11.977 1 91.38 437 ALA A CA 1
ATOM 3361 C C . ALA A 1 437 ? 15.672 2.137 -11.305 1 91.38 437 ALA A C 1
ATOM 3363 O O . ALA A 1 437 ? 15.516 3.359 -11.281 1 91.38 437 ALA A O 1
ATOM 3364 N N . ALA A 1 438 ? 14.875 1.297 -10.82 1 92 438 ALA A N 1
ATOM 3365 C CA . ALA A 1 438 ? 13.688 1.775 -10.117 1 92 438 ALA A CA 1
ATOM 3366 C C . ALA A 1 438 ? 14.07 2.568 -8.875 1 92 438 ALA A C 1
ATOM 3368 O O . ALA A 1 438 ? 13.516 3.641 -8.617 1 92 438 ALA A O 1
ATOM 3369 N N . VAL A 1 439 ? 15.016 2.064 -8.109 1 92.62 439 VAL A N 1
ATOM 3370 C CA . VAL A 1 439 ? 15.461 2.709 -6.879 1 92.62 439 VAL A CA 1
ATOM 3371 C C . VAL A 1 439 ? 16.031 4.086 -7.195 1 92.62 439 VAL A C 1
ATOM 3373 O O . VAL A 1 439 ? 15.789 5.051 -6.469 1 92.62 439 VAL A O 1
ATOM 3376 N N . LYS A 1 440 ? 16.734 4.152 -8.227 1 93.06 440 LYS A N 1
ATOM 3377 C CA . LYS A 1 440 ? 17.312 5.422 -8.648 1 93.06 440 LYS A CA 1
ATOM 3378 C C . LYS A 1 440 ? 16.219 6.43 -9.008 1 93.06 440 LYS A C 1
ATOM 3380 O O . LYS A 1 440 ? 16.25 7.574 -8.555 1 93.06 440 LYS A O 1
ATOM 3385 N N . ASP A 1 441 ? 15.258 5.969 -9.758 1 93.5 441 ASP A N 1
ATOM 3386 C CA . ASP A 1 441 ? 14.18 6.848 -10.18 1 93.5 441 ASP A CA 1
ATOM 3387 C C . ASP A 1 441 ? 13.312 7.262 -8.992 1 93.5 441 ASP A C 1
ATOM 3389 O O . ASP A 1 441 ? 12.758 8.367 -8.977 1 93.5 441 ASP A O 1
ATOM 3393 N N . LEU A 1 442 ? 13.172 6.387 -8.047 1 91.94 442 LEU A N 1
ATOM 3394 C CA . LEU A 1 442 ? 12.375 6.684 -6.855 1 91.94 442 LEU A CA 1
ATOM 3395 C C . LEU A 1 442 ? 13.023 7.785 -6.027 1 91.94 442 LEU A C 1
ATOM 3397 O O . LEU A 1 442 ? 12.375 8.398 -5.18 1 91.94 442 LEU A O 1
ATOM 3401 N N . GLY A 1 443 ? 14.273 7.984 -6.211 1 86.88 443 GLY A N 1
ATOM 3402 C CA . GLY A 1 443 ? 14.977 9.078 -5.559 1 86.88 443 GLY A CA 1
ATOM 3403 C C . GLY A 1 443 ? 14.352 10.438 -5.836 1 86.88 443 GLY A C 1
ATOM 3404 O O . GLY A 1 443 ? 14.508 11.367 -5.047 1 86.88 443 GLY A O 1
ATOM 3405 N N . ASP A 1 444 ? 13.617 10.5 -6.918 1 80.62 444 ASP A N 1
ATOM 3406 C CA . ASP A 1 444 ? 12.93 11.742 -7.277 1 80.62 444 ASP A CA 1
ATOM 3407 C C . ASP A 1 444 ? 11.734 11.992 -6.359 1 80.62 444 ASP A C 1
ATOM 3409 O O . ASP A 1 444 ? 11.25 13.117 -6.25 1 80.62 444 ASP A O 1
ATOM 3413 N N . CYS A 1 445 ? 11.281 10.945 -5.785 1 80.06 445 CYS A N 1
ATOM 3414 C CA . CYS A 1 445 ? 10.102 11.062 -4.934 1 80.06 445 CYS A CA 1
ATOM 3415 C C . CYS A 1 445 ? 10.5 11.359 -3.494 1 80.06 445 CYS A C 1
ATOM 3417 O O . CYS A 1 445 ? 9.688 11.883 -2.723 1 80.06 445 CYS A O 1
ATOM 3419 N N . GLY A 1 446 ? 11.68 10.992 -3.1 1 81.19 446 GLY A N 1
ATOM 3420 C CA . GLY A 1 446 ? 12.125 11.18 -1.729 1 81.19 446 GLY A CA 1
ATOM 3421 C C . GLY A 1 446 ? 13.414 10.438 -1.418 1 81.19 446 GLY A C 1
ATOM 3422 O O . GLY A 1 446 ? 14.156 10.062 -2.328 1 81.19 446 GLY A O 1
ATOM 3423 N N . ASP A 1 447 ? 13.641 10.406 -0.094 1 83.5 447 ASP A N 1
ATOM 3424 C CA . ASP A 1 447 ? 14.805 9.641 0.353 1 83.5 447 ASP A CA 1
ATOM 3425 C C . ASP A 1 447 ? 14.508 8.141 0.35 1 83.5 447 ASP A C 1
ATOM 3427 O O . ASP A 1 447 ? 13.578 7.688 1.021 1 83.5 447 ASP A O 1
ATOM 3431 N N . VAL A 1 448 ? 15.391 7.434 -0.386 1 89.88 448 VAL A N 1
ATOM 3432 C CA . VAL A 1 448 ? 15.117 6.012 -0.573 1 89.88 448 VAL A CA 1
ATOM 3433 C C . VAL A 1 448 ? 16.172 5.184 0.157 1 89.88 448 VAL A C 1
ATOM 3435 O O . VAL A 1 448 ? 17.375 5.473 0.072 1 89.88 448 VAL A O 1
ATOM 3438 N N . SER A 1 449 ? 15.711 4.301 0.918 1 90.25 449 SER A N 1
ATOM 3439 C CA . SER A 1 449 ? 16.562 3.311 1.562 1 90.25 449 SER A CA 1
ATOM 3440 C C . SER A 1 449 ? 16.125 1.891 1.229 1 90.25 449 SER A C 1
ATOM 3442 O O . SER A 1 449 ? 14.922 1.626 1.104 1 90.25 449 SER A O 1
ATOM 3444 N N . VAL A 1 450 ? 17.172 0.985 1.042 1 92.62 450 VAL A N 1
ATOM 3445 C CA . VAL A 1 450 ? 16.859 -0.387 0.663 1 92.62 450 VAL A CA 1
ATOM 3446 C C . VAL A 1 450 ? 17.438 -1.356 1.687 1 92.62 450 VAL A C 1
ATOM 3448 O O . VAL A 1 450 ? 18.578 -1.175 2.146 1 92.62 450 VAL A O 1
ATOM 3451 N N . LEU A 1 451 ? 16.625 -2.254 2.117 1 92.06 451 LEU A N 1
ATOM 3452 C CA . LEU A 1 451 ? 17.062 -3.35 2.977 1 92.06 451 LEU A CA 1
ATOM 3453 C C . LEU A 1 451 ? 16.938 -4.688 2.256 1 92.06 451 LEU A C 1
ATOM 3455 O O . LEU A 1 451 ? 15.875 -5.016 1.729 1 92.06 451 LEU A O 1
ATOM 3459 N N . HIS A 1 452 ? 18.062 -5.457 2.189 1 92.19 452 HIS A N 1
ATOM 3460 C CA . HIS A 1 452 ? 18.062 -6.758 1.526 1 92.19 452 HIS A CA 1
ATOM 3461 C C . HIS A 1 452 ? 18.094 -7.895 2.543 1 92.19 452 HIS A C 1
ATOM 3463 O O . HIS A 1 452 ? 18.219 -7.652 3.746 1 92.19 452 HIS A O 1
ATOM 3469 N N . GLY A 1 453 ? 17.938 -9.117 2.061 1 93.06 453 GLY A N 1
ATOM 3470 C CA . GLY A 1 453 ? 18.094 -10.305 2.889 1 93.06 453 GLY A CA 1
ATOM 3471 C C . GLY A 1 453 ? 16.906 -10.57 3.795 1 93.06 453 GLY A C 1
ATOM 3472 O O . GLY A 1 453 ? 17.078 -10.938 4.957 1 93.06 453 GLY A O 1
ATOM 3473 N N . LEU A 1 454 ? 15.734 -10.297 3.295 1 95.19 454 LEU A N 1
ATOM 3474 C CA . LEU A 1 454 ? 14.523 -10.469 4.086 1 95.19 454 LEU A CA 1
ATOM 3475 C C . LEU A 1 454 ? 13.641 -11.57 3.506 1 95.19 454 LEU A C 1
ATOM 3477 O O . LEU A 1 454 ? 13.977 -12.156 2.475 1 95.19 454 LEU A O 1
ATOM 3481 N N . ALA A 1 455 ? 12.586 -11.906 4.27 1 95.44 455 ALA A N 1
ATOM 3482 C CA . ALA A 1 455 ? 11.602 -12.898 3.852 1 95.44 455 ALA A CA 1
ATOM 3483 C C . ALA A 1 455 ? 10.195 -12.484 4.289 1 95.44 455 ALA A C 1
ATOM 3485 O O . ALA A 1 455 ? 10.031 -11.805 5.305 1 95.44 455 ALA A O 1
ATOM 3486 N N . ILE A 1 456 ? 9.227 -12.828 3.484 1 94.38 456 ILE A N 1
ATOM 3487 C CA . ILE A 1 456 ? 7.832 -12.609 3.865 1 94.38 456 ILE A CA 1
ATOM 3488 C C . ILE A 1 456 ? 7.273 -13.867 4.512 1 94.38 456 ILE A C 1
ATOM 3490 O O . ILE A 1 456 ? 7.363 -14.961 3.945 1 94.38 456 ILE A O 1
ATOM 3494 N N . LEU A 1 457 ? 6.836 -13.758 5.688 1 94.75 457 LEU A N 1
ATOM 3495 C CA . LEU A 1 457 ? 6.102 -14.797 6.398 1 94.75 457 LEU A CA 1
ATOM 3496 C C . LEU A 1 457 ? 4.598 -14.547 6.328 1 94.75 457 LEU A C 1
ATOM 3498 O O . LEU A 1 457 ? 4.125 -13.469 6.695 1 94.75 457 LEU A O 1
ATOM 3502 N N . SER A 1 458 ? 3.844 -15.523 5.816 1 92.75 458 SER A N 1
ATOM 3503 C CA . SER A 1 458 ? 2.414 -15.305 5.617 1 92.75 458 SER A CA 1
ATOM 3504 C C . SER A 1 458 ? 1.592 -16.438 6.207 1 92.75 458 SER A C 1
ATOM 3506 O O . SER A 1 458 ? 1.935 -17.609 6.035 1 92.75 458 SER A O 1
ATOM 3508 N N . LEU A 1 459 ? 0.622 -16.062 6.945 1 91.81 459 LEU A N 1
ATOM 3509 C CA . LEU A 1 459 ? -0.414 -16.984 7.418 1 91.81 459 LEU A CA 1
ATOM 3510 C C . LEU A 1 459 ? -1.661 -16.891 6.547 1 91.81 459 LEU A C 1
ATOM 3512 O O . LEU A 1 459 ? -2.18 -15.789 6.312 1 91.81 459 LEU A O 1
ATOM 3516 N N . VAL A 1 460 ? -2.086 -17.984 6.031 1 89.81 460 VAL A N 1
ATOM 3517 C CA . VAL A 1 460 ? -3.221 -18 5.117 1 89.81 460 VAL A CA 1
A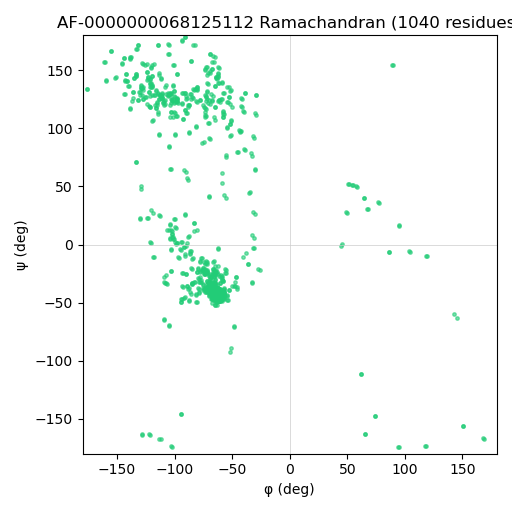TOM 3518 C C . VAL A 1 460 ? -4.328 -18.891 5.672 1 89.81 460 VAL A C 1
ATOM 3520 O O . VAL A 1 460 ? -4.055 -19.953 6.234 1 89.81 460 VAL A O 1
ATOM 3523 N N . GLY A 1 461 ? -5.621 -18.406 5.539 1 87.81 461 GLY A N 1
ATOM 3524 C CA . GLY A 1 461 ? -6.766 -19.188 5.969 1 87.81 461 GLY A CA 1
ATOM 3525 C C . GLY A 1 461 ? -8.094 -18.516 5.66 1 87.81 461 GLY A C 1
ATOM 3526 O O . GLY A 1 461 ? -8.289 -17.344 5.969 1 87.81 461 GLY A O 1
ATOM 3527 N N . ALA A 1 462 ? -8.977 -19.25 5.145 1 77.94 462 ALA A N 1
ATOM 3528 C CA . ALA A 1 462 ? -10.289 -18.719 4.801 1 77.94 462 ALA A CA 1
ATOM 3529 C C . ALA A 1 462 ? -11.102 -18.391 6.055 1 77.94 462 ALA A C 1
ATOM 3531 O O . ALA A 1 462 ? -11.922 -17.469 6.055 1 77.94 462 ALA A O 1
ATOM 3532 N N . GLU A 1 463 ? -10.781 -19.078 7.098 1 76.44 463 GLU A N 1
ATOM 3533 C CA . GLU A 1 463 ? -11.57 -18.922 8.312 1 76.44 463 GLU A CA 1
ATOM 3534 C C . GLU A 1 463 ? -10.961 -17.875 9.242 1 76.44 463 GLU A C 1
ATOM 3536 O O . GLU A 1 463 ? -11.5 -17.609 10.32 1 76.44 463 GLU A O 1
ATOM 3541 N N . MET A 1 464 ? -9.953 -17.312 8.805 1 79.5 464 MET A N 1
ATOM 3542 C CA . MET A 1 464 ? -9.25 -16.375 9.688 1 79.5 464 MET A CA 1
ATOM 3543 C C . MET A 1 464 ? -10.078 -15.117 9.93 1 79.5 464 MET A C 1
ATOM 3545 O O . MET A 1 464 ? -9.93 -14.469 10.961 1 79.5 464 MET A O 1
ATOM 3549 N N . LYS A 1 465 ? -10.875 -14.75 9 1 72.19 465 LYS A N 1
ATOM 3550 C CA . LYS A 1 465 ? -11.734 -13.578 9.156 1 72.19 465 LYS A CA 1
ATOM 3551 C C . LYS A 1 465 ? -12.602 -13.695 10.406 1 72.19 465 LYS A C 1
ATOM 3553 O O . LYS A 1 465 ? -12.984 -12.688 11 1 72.19 465 LYS A O 1
ATOM 3558 N N . ASN A 1 466 ? -12.82 -14.961 10.812 1 69.38 466 ASN A N 1
ATOM 3559 C CA . ASN A 1 466 ? -13.688 -15.211 11.961 1 69.38 466 ASN A CA 1
ATOM 3560 C C . ASN A 1 466 ? -12.875 -15.477 13.227 1 69.38 466 ASN A C 1
ATOM 3562 O O . ASN A 1 466 ? -13.438 -15.82 14.266 1 69.38 466 ASN A O 1
ATOM 3566 N N . MET A 1 467 ? -11.68 -15.359 13.109 1 73.06 467 MET A N 1
ATOM 3567 C CA . MET A 1 467 ? -10.805 -15.648 14.25 1 73.06 467 MET A CA 1
ATOM 3568 C C . MET A 1 467 ? -10.281 -14.359 14.875 1 73.06 467 MET A C 1
ATOM 3570 O O . MET A 1 467 ? -9.125 -13.992 14.664 1 73.06 467 MET A O 1
ATOM 3574 N N . ILE A 1 468 ? -11.109 -13.852 15.734 1 75.75 468 ILE A N 1
ATOM 3575 C CA . ILE A 1 468 ? -10.688 -12.633 16.422 1 75.75 468 ILE A CA 1
ATOM 3576 C C . ILE A 1 468 ? -9.438 -12.914 17.25 1 75.75 468 ILE A C 1
ATOM 3578 O O . ILE A 1 468 ? -9.375 -13.906 17.984 1 75.75 468 ILE A O 1
ATOM 3582 N N . GLY A 1 469 ? -8.336 -12.148 17.016 1 79 469 GLY A N 1
ATOM 3583 C CA . GLY A 1 469 ? -7.148 -12.258 17.844 1 79 469 GLY A CA 1
ATOM 3584 C C . GLY A 1 469 ? -6.02 -13.016 17.172 1 79 469 GLY A C 1
ATOM 3585 O O . GLY A 1 469 ? -4.918 -13.109 17.703 1 79 469 GLY A O 1
ATOM 3586 N N . ILE A 1 470 ? -6.273 -13.586 16.016 1 83.25 470 ILE A N 1
ATOM 3587 C CA . ILE A 1 470 ? -5.27 -14.406 15.336 1 83.25 470 ILE A CA 1
ATOM 3588 C C . ILE A 1 470 ? -4.027 -13.57 15.047 1 83.25 470 ILE A C 1
ATOM 3590 O O . ILE A 1 470 ? -2.902 -14.062 15.164 1 83.25 470 ILE A O 1
ATOM 3594 N N . SER A 1 471 ? -4.184 -12.367 14.625 1 86.5 471 SER A N 1
ATOM 3595 C CA . SER A 1 471 ? -3.035 -11.5 14.383 1 86.5 471 SER A CA 1
ATOM 3596 C C . SER A 1 471 ? -2.236 -11.273 15.664 1 86.5 471 SER A C 1
ATOM 3598 O O . SER A 1 471 ? -1.004 -11.32 15.648 1 86.5 471 SER A O 1
ATOM 3600 N N . GLY A 1 472 ? -2.971 -11.047 16.75 1 86.62 472 GLY A N 1
ATOM 3601 C CA . GLY A 1 472 ? -2.314 -10.898 18.031 1 86.62 472 GLY A CA 1
ATOM 3602 C C . GLY A 1 472 ? -1.507 -12.117 18.438 1 86.62 472 GLY A C 1
ATOM 3603 O O . GLY A 1 472 ? -0.373 -11.984 18.906 1 86.62 472 GLY A O 1
ATOM 3604 N N . LYS A 1 473 ? -2.07 -13.227 18.203 1 88.25 473 LYS A N 1
ATOM 3605 C CA . LYS A 1 473 ? -1.385 -14.469 18.531 1 88.25 473 LYS A CA 1
ATOM 3606 C C . LYS A 1 473 ? -0.141 -14.664 17.672 1 88.25 473 LYS A C 1
ATOM 3608 O O . LYS A 1 473 ? 0.917 -15.047 18.172 1 88.25 473 LYS A O 1
ATOM 3613 N N . MET A 1 474 ? -0.253 -14.438 16.391 1 91.19 474 MET A N 1
ATOM 3614 C CA . MET A 1 474 ? 0.874 -14.578 15.469 1 91.19 474 MET A CA 1
ATOM 3615 C C . MET A 1 474 ? 2.033 -13.68 15.891 1 91.19 474 MET A C 1
ATOM 3617 O O . MET A 1 474 ? 3.154 -14.156 16.078 1 91.19 474 MET A O 1
ATOM 3621 N N . PHE A 1 475 ? 1.721 -12.477 16.188 1 91 475 PHE A N 1
ATOM 3622 C CA . PHE A 1 475 ? 2.789 -11.508 16.422 1 91 475 PHE A CA 1
ATOM 3623 C C . PHE A 1 475 ? 3.324 -11.625 17.844 1 91 475 PHE A C 1
ATOM 3625 O O . PHE A 1 475 ? 4.512 -11.398 18.078 1 91 475 PHE A O 1
ATOM 3632 N N . SER A 1 476 ? 2.477 -11.977 18.75 1 90.25 476 SER A N 1
ATOM 3633 C CA . SER A 1 476 ? 2.963 -12.211 20.109 1 90.25 476 SER A CA 1
ATOM 3634 C C . SER A 1 476 ? 3.9 -13.414 20.156 1 90.25 476 SER A C 1
ATOM 3636 O O . SER A 1 476 ? 4.91 -13.391 20.859 1 90.25 476 SER A O 1
ATOM 3638 N N . THR A 1 477 ? 3.51 -14.438 19.453 1 92 477 THR A N 1
ATOM 3639 C CA . THR A 1 477 ? 4.352 -15.625 19.375 1 92 477 THR A CA 1
ATOM 3640 C C . THR A 1 477 ? 5.723 -15.281 18.797 1 92 477 THR A C 1
ATOM 3642 O O . THR A 1 477 ? 6.75 -15.711 19.328 1 92 477 THR A O 1
ATOM 3645 N N . LEU A 1 478 ? 5.762 -14.547 17.734 1 92.38 478 LEU A N 1
ATOM 3646 C CA . LEU A 1 478 ? 7.027 -14.141 17.141 1 92.38 478 LEU A CA 1
ATOM 3647 C C . LEU A 1 478 ? 7.832 -13.273 18.094 1 92.38 478 LEU A C 1
ATOM 3649 O O . LEU A 1 478 ? 9.047 -13.453 18.234 1 92.38 478 LEU A O 1
ATOM 3653 N N . GLY A 1 479 ? 7.152 -12.383 18.75 1 89.31 479 GLY A N 1
ATOM 3654 C CA . GLY A 1 479 ? 7.805 -11.539 19.734 1 89.31 479 GLY A CA 1
ATOM 3655 C C . GLY A 1 479 ? 8.391 -12.32 20.891 1 89.31 479 GLY A C 1
ATOM 3656 O O . GLY A 1 479 ? 9.516 -12.047 21.312 1 89.31 479 GLY A O 1
ATOM 3657 N N . ASP A 1 480 ? 7.664 -13.211 21.406 1 91.12 480 ASP A N 1
ATOM 3658 C CA . ASP A 1 480 ? 8.102 -14.047 22.516 1 91.12 480 ASP A CA 1
ATOM 3659 C C . ASP A 1 480 ? 9.367 -14.828 22.156 1 91.12 480 ASP A C 1
ATOM 3661 O O . ASP A 1 480 ? 10.164 -15.172 23.031 1 91.12 480 ASP A O 1
ATOM 3665 N N . HIS A 1 481 ? 9.547 -15.086 20.969 1 92.31 481 HIS A N 1
ATOM 3666 C CA . HIS A 1 481 ? 10.719 -15.828 20.516 1 92.31 481 HIS A CA 1
ATOM 3667 C C . HIS A 1 481 ? 11.766 -14.898 19.906 1 92.31 481 HIS A C 1
ATOM 3669 O O . HIS A 1 481 ? 12.648 -15.344 19.172 1 92.31 481 HIS A O 1
ATOM 3675 N N . ARG A 1 482 ? 11.555 -13.57 20.047 1 91.25 482 ARG A N 1
ATOM 3676 C CA . ARG A 1 482 ? 12.523 -12.523 19.719 1 91.25 482 ARG A CA 1
ATOM 3677 C C . ARG A 1 482 ? 12.773 -12.445 18.219 1 91.25 482 ARG A C 1
ATOM 3679 O O . ARG A 1 482 ? 13.914 -12.336 17.781 1 91.25 482 ARG A O 1
ATOM 3686 N N . ILE A 1 483 ? 11.805 -12.766 17.5 1 92.06 483 ILE A N 1
ATOM 3687 C CA . ILE A 1 483 ? 11.875 -12.539 16.062 1 92.06 483 ILE A CA 1
ATOM 3688 C C . ILE A 1 483 ? 11.383 -11.133 15.742 1 92.06 483 ILE A C 1
ATOM 3690 O O . ILE A 1 483 ? 10.242 -10.773 16.047 1 92.06 483 ILE A O 1
ATOM 3694 N N . ASN A 1 484 ? 12.203 -10.383 15.172 1 89.38 484 ASN A N 1
ATOM 3695 C CA . ASN A 1 484 ? 11.867 -9 14.852 1 89.38 484 ASN A CA 1
ATOM 3696 C C . ASN A 1 484 ? 11.031 -8.906 13.578 1 89.38 484 ASN A C 1
ATOM 3698 O O . ASN A 1 484 ? 11.289 -9.617 12.602 1 89.38 484 ASN A O 1
ATOM 3702 N N . ILE A 1 485 ? 10.031 -8.102 13.664 1 90.81 485 ILE A N 1
ATOM 3703 C CA . ILE A 1 485 ? 9.164 -7.859 12.516 1 90.81 485 ILE A CA 1
ATOM 3704 C C . ILE A 1 485 ? 9.5 -6.512 11.883 1 90.81 485 ILE A C 1
ATOM 3706 O O . ILE A 1 485 ? 9.484 -5.48 12.562 1 90.81 485 ILE A O 1
ATOM 3710 N N . GLU A 1 486 ? 9.789 -6.508 10.625 1 88.94 486 GLU A N 1
ATOM 3711 C CA . GLU A 1 486 ? 10.164 -5.289 9.914 1 88.94 486 GLU A CA 1
ATOM 3712 C C . GLU A 1 486 ? 8.938 -4.582 9.344 1 88.94 486 GLU A C 1
ATOM 3714 O O . GLU A 1 486 ? 8.938 -3.357 9.188 1 88.94 486 GLU A O 1
ATOM 3719 N N . MET A 1 487 ? 8.031 -5.367 8.938 1 91.06 487 MET A N 1
ATOM 3720 C CA . MET A 1 487 ? 6.836 -4.855 8.273 1 91.06 487 MET A CA 1
ATOM 3721 C C . MET A 1 487 ? 5.648 -5.785 8.5 1 91.06 487 MET A C 1
ATOM 3723 O O . MET A 1 487 ? 5.816 -7 8.617 1 91.06 487 MET A O 1
ATOM 3727 N N . ILE A 1 488 ? 4.504 -5.27 8.656 1 90.25 488 ILE A N 1
ATOM 3728 C CA . ILE A 1 488 ? 3.268 -6.039 8.758 1 90.25 488 ILE A CA 1
ATOM 3729 C C . ILE A 1 488 ? 2.246 -5.508 7.758 1 90.25 488 ILE A C 1
ATOM 3731 O O . ILE A 1 488 ? 2.109 -4.297 7.586 1 90.25 488 ILE A O 1
ATOM 3735 N N . SER A 1 489 ? 1.593 -6.348 7.07 1 88.31 489 SER A N 1
ATOM 3736 C CA . SER A 1 489 ? 0.501 -5.996 6.168 1 88.31 489 SER A CA 1
ATOM 3737 C C . SER A 1 489 ? -0.644 -6.996 6.266 1 88.31 489 SER A C 1
ATOM 3739 O O . SER A 1 489 ? -0.452 -8.195 6.027 1 88.31 489 SER A O 1
ATOM 3741 N N . GLN A 1 490 ? -1.755 -6.566 6.672 1 85.81 490 GLN A N 1
ATOM 3742 C CA . GLN A 1 490 ? -2.986 -7.348 6.695 1 85.81 490 GLN A CA 1
ATOM 3743 C C . GLN A 1 490 ? -4.145 -6.566 6.082 1 85.81 490 GLN A C 1
ATOM 3745 O O . GLN A 1 490 ? -4.461 -5.461 6.531 1 85.81 490 GLN A O 1
ATOM 3750 N N . GLY A 1 491 ? -4.754 -7.125 5.117 1 79.94 491 GLY A N 1
ATOM 3751 C CA . GLY A 1 491 ? -5.855 -6.465 4.441 1 79.94 491 GLY A CA 1
ATOM 3752 C C . GLY A 1 491 ? -7.207 -6.789 5.047 1 79.94 491 GLY A C 1
ATOM 3753 O O . GLY A 1 491 ? -7.301 -7.602 5.969 1 79.94 491 GLY A O 1
ATOM 3754 N N . ALA A 1 492 ? -8.164 -6.203 4.484 1 74.19 492 ALA A N 1
ATOM 3755 C CA . ALA A 1 492 ? -9.523 -6.285 5.008 1 74.19 492 ALA A CA 1
ATOM 3756 C C . ALA A 1 492 ? -10.148 -7.645 4.699 1 74.19 492 ALA A C 1
ATOM 3758 O O . ALA A 1 492 ? -11.094 -8.062 5.367 1 74.19 492 ALA A O 1
ATOM 3759 N N . SER A 1 493 ? -9.641 -8.32 3.766 1 68.94 493 SER A N 1
ATOM 3760 C CA . SER A 1 493 ? -10.18 -9.633 3.42 1 68.94 493 SER A CA 1
ATOM 3761 C C . SER A 1 493 ? -9.812 -10.68 4.465 1 68.94 493 SER A C 1
ATOM 3763 O O . SER A 1 493 ? -10.445 -11.734 4.543 1 68.94 493 SER A O 1
ATOM 3765 N N . GLU A 1 494 ? -8.914 -10.453 5.25 1 66.25 494 GLU A N 1
ATOM 3766 C CA . GLU A 1 494 ? -8.406 -11.227 6.379 1 66.25 494 GLU A CA 1
ATOM 3767 C C . GLU A 1 494 ? -8.133 -12.672 5.977 1 66.25 494 GLU A C 1
ATOM 3769 O O . GLU A 1 494 ? -8.352 -13.594 6.766 1 66.25 494 GLU A O 1
ATOM 3774 N N . ILE A 1 495 ? -7.852 -12.891 4.742 1 76.5 495 ILE A N 1
ATOM 3775 C CA . ILE A 1 495 ? -7.496 -14.227 4.297 1 76.5 495 ILE A CA 1
ATOM 3776 C C . ILE A 1 495 ? -6.008 -14.477 4.527 1 76.5 495 ILE A C 1
ATOM 3778 O O . ILE A 1 495 ? -5.562 -15.625 4.586 1 76.5 495 ILE A O 1
ATOM 3782 N N . ASN A 1 496 ? -5.344 -13.383 4.633 1 86.5 496 ASN A N 1
ATOM 3783 C CA . ASN A 1 496 ? -3.9 -13.5 4.816 1 86.5 496 ASN A CA 1
ATOM 3784 C C . ASN A 1 496 ? -3.367 -12.461 5.793 1 86.5 496 ASN A C 1
ATOM 3786 O O . ASN A 1 496 ? -3.887 -11.344 5.863 1 86.5 496 ASN A O 1
ATOM 3790 N N . ILE A 1 497 ? -2.43 -12.891 6.613 1 90.62 497 ILE A N 1
ATOM 3791 C CA . ILE A 1 497 ? -1.623 -12.016 7.457 1 90.62 497 ILE A CA 1
ATOM 3792 C C . ILE A 1 497 ? -0.145 -12.195 7.125 1 90.62 497 ILE A C 1
ATOM 3794 O O . ILE A 1 497 ? 0.398 -13.297 7.254 1 90.62 497 ILE A O 1
ATOM 3798 N N . SER A 1 498 ? 0.454 -11.141 6.688 1 92.81 498 SER A N 1
ATOM 3799 C CA . SER A 1 498 ? 1.84 -11.258 6.246 1 92.81 498 SER A CA 1
ATOM 3800 C C . SER A 1 498 ? 2.742 -10.281 6.992 1 92.81 498 SER A C 1
ATOM 3802 O O . SER A 1 498 ? 2.299 -9.211 7.402 1 92.81 498 SER A O 1
ATOM 3804 N N . CYS A 1 499 ? 3.926 -10.664 7.184 1 93.25 499 CYS A N 1
ATOM 3805 C CA . CYS A 1 499 ? 4.945 -9.789 7.754 1 93.25 499 CYS A CA 1
ATOM 3806 C C . CYS A 1 499 ? 6.312 -10.086 7.152 1 93.25 499 CYS A C 1
ATOM 3808 O O . CYS A 1 499 ? 6.523 -11.148 6.562 1 93.25 499 CYS A O 1
ATOM 3810 N N . VAL A 1 500 ? 7.148 -9.133 7.18 1 94.69 500 VAL A N 1
ATOM 3811 C CA . VAL A 1 500 ? 8.508 -9.281 6.672 1 94.69 500 VAL A CA 1
ATOM 3812 C C . VAL A 1 500 ? 9.477 -9.438 7.84 1 94.69 500 VAL A C 1
ATOM 3814 O O . VAL A 1 500 ? 9.438 -8.656 8.797 1 94.69 500 VAL A O 1
ATOM 3817 N N . ILE A 1 501 ? 10.305 -10.414 7.789 1 94.94 501 ILE A N 1
ATOM 3818 C CA . ILE A 1 501 ? 11.297 -10.703 8.82 1 94.94 501 ILE A CA 1
ATOM 3819 C C . ILE A 1 501 ? 12.656 -10.938 8.18 1 94.94 501 ILE A C 1
ATOM 3821 O O . ILE A 1 501 ? 12.773 -10.992 6.953 1 94.94 501 ILE A O 1
ATOM 3825 N N . ASP A 1 502 ? 13.633 -11.031 9.031 1 95 502 ASP A N 1
ATOM 3826 C CA . ASP A 1 502 ? 14.969 -11.367 8.531 1 95 502 ASP A CA 1
ATOM 3827 C C . ASP A 1 502 ? 14.992 -12.773 7.93 1 95 502 ASP A C 1
ATOM 3829 O O . ASP A 1 502 ? 14.422 -13.703 8.492 1 95 502 ASP A O 1
ATOM 3833 N N . ALA A 1 503 ? 15.656 -12.883 6.77 1 95 503 ALA A N 1
ATOM 3834 C CA . ALA A 1 503 ? 15.711 -14.164 6.074 1 95 503 ALA A CA 1
ATOM 3835 C C . ALA A 1 503 ? 16.328 -15.242 6.965 1 95 503 ALA A C 1
ATOM 3837 O O . ALA A 1 503 ? 15.953 -16.422 6.883 1 95 503 ALA A O 1
ATOM 3838 N N . ARG A 1 504 ? 17.25 -14.914 7.859 1 94.75 504 ARG A N 1
ATOM 3839 C CA . ARG A 1 504 ? 17.938 -15.859 8.742 1 94.75 504 ARG A CA 1
ATOM 3840 C C . ARG A 1 504 ? 16.953 -16.484 9.734 1 94.75 504 ARG A C 1
ATOM 3842 O O . ARG A 1 504 ? 17.172 -17.609 10.195 1 94.75 504 ARG A O 1
ATOM 3849 N N . ASP A 1 505 ? 15.875 -15.758 10.008 1 95.62 505 ASP A N 1
ATOM 3850 C CA . ASP A 1 505 ? 14.914 -16.219 11.008 1 95.62 505 ASP A CA 1
ATOM 3851 C C . ASP A 1 505 ? 13.711 -16.891 10.336 1 95.62 505 ASP A C 1
ATOM 3853 O O . ASP A 1 505 ? 12.805 -17.359 11.023 1 95.62 505 ASP A O 1
ATOM 3857 N N . ALA A 1 506 ? 13.68 -16.984 9.078 1 94.88 506 ALA A N 1
ATOM 3858 C CA . ALA A 1 506 ? 12.484 -17.391 8.336 1 94.88 506 ALA A CA 1
ATOM 3859 C C . ALA A 1 506 ? 12.07 -18.812 8.688 1 94.88 506 ALA A C 1
ATOM 3861 O O . ALA A 1 506 ? 10.914 -19.062 9.039 1 94.88 506 ALA A O 1
ATOM 3862 N N . GLU A 1 507 ? 12.977 -19.703 8.609 1 94.25 507 GLU A N 1
ATOM 3863 C CA . GLU A 1 507 ? 12.672 -21.109 8.898 1 94.25 507 GLU A CA 1
ATOM 3864 C C . GLU A 1 507 ? 12.266 -21.297 10.359 1 94.25 507 GLU A C 1
ATOM 3866 O O . GLU A 1 507 ? 11.312 -22.031 10.656 1 94.25 507 GLU A O 1
ATOM 3871 N N . ARG A 1 508 ? 12.977 -20.672 11.195 1 95.31 508 ARG A N 1
ATOM 3872 C CA . ARG A 1 508 ? 12.648 -20.734 12.617 1 95.31 508 ARG A CA 1
ATOM 3873 C C . ARG A 1 508 ? 11.25 -20.188 12.891 1 95.31 508 ARG A C 1
ATOM 3875 O O . ARG A 1 508 ? 10.477 -20.797 13.625 1 95.31 508 ARG A O 1
ATOM 3882 N N . ALA A 1 509 ? 10.969 -19.062 12.328 1 95.5 509 ALA A N 1
ATOM 3883 C CA . ALA A 1 509 ? 9.664 -18.422 12.508 1 95.5 509 ALA A CA 1
ATOM 3884 C C . ALA A 1 509 ? 8.547 -19.344 12.031 1 95.5 509 ALA A C 1
ATOM 3886 O O . ALA A 1 509 ? 7.508 -19.469 12.688 1 95.5 509 ALA A O 1
ATOM 3887 N N . MET A 1 510 ? 8.75 -19.922 10.906 1 94.44 510 MET A N 1
ATOM 3888 C CA . MET A 1 510 ? 7.75 -20.812 10.344 1 94.44 510 MET A CA 1
ATOM 3889 C C . MET A 1 510 ? 7.488 -22 11.273 1 94.44 510 MET A C 1
ATOM 3891 O O . MET A 1 510 ? 6.336 -22.391 11.484 1 94.44 510 MET A O 1
ATOM 3895 N N . ASN A 1 511 ? 8.523 -22.562 11.828 1 94.56 511 ASN A N 1
ATOM 3896 C CA . ASN A 1 511 ? 8.398 -23.688 12.75 1 94.56 511 ASN A CA 1
ATOM 3897 C C . ASN A 1 511 ? 7.664 -23.281 14.023 1 94.56 511 ASN A C 1
ATOM 3899 O O . ASN A 1 511 ? 6.793 -24.016 14.5 1 94.56 511 ASN A O 1
ATOM 3903 N N . ILE A 1 512 ? 8.047 -22.188 14.531 1 93.81 512 ILE A N 1
ATOM 3904 C CA . ILE A 1 512 ? 7.445 -21.688 15.766 1 93.81 512 ILE A CA 1
ATOM 3905 C C . ILE A 1 512 ? 5.953 -21.453 15.555 1 93.81 512 ILE A C 1
ATOM 3907 O O . ILE A 1 512 ? 5.133 -21.859 16.375 1 93.81 512 ILE A O 1
ATOM 3911 N N . LEU A 1 513 ? 5.617 -20.781 14.477 1 93.38 513 LEU A N 1
ATOM 3912 C CA . LEU A 1 513 ? 4.215 -20.484 14.211 1 93.38 513 LEU A CA 1
ATOM 3913 C C . LEU A 1 513 ? 3.418 -21.75 13.969 1 93.38 513 LEU A C 1
ATOM 3915 O O . LEU A 1 513 ? 2.283 -21.875 14.438 1 93.38 513 LEU A O 1
ATOM 3919 N N . HIS A 1 514 ? 4.004 -22.625 13.156 1 93 514 HIS A N 1
ATOM 3920 C CA . HIS A 1 514 ? 3.307 -23.875 12.875 1 93 514 HIS A CA 1
ATOM 3921 C C . HIS A 1 514 ? 3.025 -24.641 14.156 1 93 514 HIS A C 1
ATOM 3923 O O . HIS A 1 514 ? 1.92 -25.156 14.344 1 93 514 HIS A O 1
ATOM 3929 N N . THR A 1 515 ? 3.938 -24.734 15.055 1 90 515 THR A N 1
ATOM 3930 C CA . THR A 1 515 ? 3.787 -25.469 16.312 1 90 515 THR A CA 1
ATOM 3931 C C . THR A 1 515 ? 2.732 -24.797 17.188 1 90 515 THR A C 1
ATOM 3933 O O . THR A 1 515 ? 1.908 -25.484 17.797 1 90 515 THR A O 1
ATOM 3936 N N . ASN A 1 516 ? 2.686 -23.531 17.219 1 88.25 516 ASN A N 1
ATOM 3937 C CA . ASN A 1 516 ? 1.817 -22.812 18.141 1 88.25 516 ASN A CA 1
ATOM 3938 C C . ASN A 1 516 ? 0.407 -22.656 17.578 1 88.25 516 ASN A C 1
ATOM 3940 O O . ASN A 1 516 ? -0.566 -22.625 18.344 1 88.25 516 ASN A O 1
ATOM 3944 N N . LEU A 1 517 ? 0.28 -22.531 16.297 1 87.38 517 LEU A N 1
ATOM 3945 C CA . LEU A 1 517 ? -1.022 -22.203 15.734 1 87.38 517 LEU A CA 1
ATOM 3946 C C . LEU A 1 517 ? -1.676 -23.438 15.117 1 87.38 517 LEU A C 1
ATOM 3948 O O . LEU A 1 517 ? -2.893 -23.469 14.922 1 87.38 517 LEU A O 1
ATOM 3952 N N . PHE A 1 518 ? -0.939 -24.406 14.758 1 83.75 518 PHE A N 1
ATOM 3953 C CA . PHE A 1 518 ? -1.499 -25.562 14.07 1 83.75 518 PHE A CA 1
ATOM 3954 C C . PHE A 1 518 ? -1.505 -26.781 14.977 1 83.75 518 PHE A C 1
ATOM 3956 O O . PHE A 1 518 ? -2.34 -27.672 14.82 1 83.75 518 PHE A O 1
ATOM 3963 N N . THR A 1 519 ? -0.577 -26.922 15.836 1 71.06 519 THR A N 1
ATOM 3964 C CA . THR A 1 519 ? -0.487 -28.109 16.688 1 71.06 519 THR A CA 1
ATOM 3965 C C . THR A 1 519 ? -1.169 -27.859 18.031 1 71.06 519 THR A C 1
ATOM 3967 O O . THR A 1 519 ? -1.949 -28.688 18.5 1 71.06 519 THR A O 1
ATOM 3970 N N . PHE A 1 520 ? -0.8 -26.656 18.688 1 54.69 520 PHE A N 1
ATOM 3971 C CA . PHE A 1 520 ? -1.24 -26.453 20.062 1 54.69 520 PHE A CA 1
ATOM 3972 C C . PHE A 1 520 ? -2.506 -25.609 20.109 1 54.69 520 PHE A C 1
ATOM 3974 O O . PHE A 1 520 ? -3.023 -25.297 21.188 1 54.69 520 PHE A O 1
ATOM 3981 N N . LEU A 1 521 ? -2.928 -25.016 19.047 1 53.81 521 LEU A N 1
ATOM 3982 C CA . LEU A 1 521 ? -4.141 -24.219 19.203 1 53.81 521 LEU A CA 1
ATOM 3983 C C . LEU A 1 521 ? -5.297 -25.078 19.703 1 53.81 521 LEU A C 1
ATOM 3985 O O . LEU A 1 521 ? -5.832 -25.891 18.938 1 53.81 521 LEU A O 1
ATOM 3989 N N . GLU A 1 522 ? -5.312 -25.719 20.844 1 44.62 522 GLU A N 1
ATOM 3990 C CA . GLU A 1 522 ? -6.461 -26.297 21.531 1 44.62 522 GLU A CA 1
ATOM 3991 C C . GLU A 1 522 ? -7.438 -25.219 21.984 1 44.62 522 GLU A C 1
ATOM 3993 O O . GLU A 1 522 ? -7.027 -24.141 22.406 1 44.62 522 GLU A O 1
ATOM 3998 N N . MET B 1 1 ? 3.123 65.812 30.188 1 27.77 1 MET B N 1
ATOM 3999 C CA . MET B 1 1 ? 3.227 64.5 30.797 1 27.77 1 MET B CA 1
ATOM 4000 C C . MET B 1 1 ? 3.477 63.406 29.734 1 27.77 1 MET B C 1
ATOM 4002 O O . MET B 1 1 ? 2.725 63.312 28.766 1 27.77 1 MET B O 1
ATOM 4006 N N . ALA B 1 2 ? 4.645 63.062 29.422 1 40.38 2 ALA B N 1
ATOM 4007 C CA . ALA B 1 2 ? 5.082 62.188 28.344 1 40.38 2 ALA B CA 1
ATOM 4008 C C . ALA B 1 2 ? 4.316 60.844 28.375 1 40.38 2 ALA B C 1
ATOM 4010 O O . ALA B 1 2 ? 4.137 60.25 29.453 1 40.38 2 ALA B O 1
ATOM 4011 N N . GLY B 1 3 ? 3.217 60.594 27.688 1 43.41 3 GLY B N 1
ATOM 4012 C CA . GLY B 1 3 ? 2.398 59.406 27.656 1 43.41 3 GLY B CA 1
ATOM 4013 C C . GLY B 1 3 ? 3.186 58.125 27.938 1 43.41 3 GLY B C 1
ATOM 4014 O O . GLY B 1 3 ? 4.406 58.125 27.766 1 43.41 3 GLY B O 1
ATOM 4015 N N . PRO B 1 4 ? 2.701 57.312 28.891 1 57.47 4 PRO B N 1
ATOM 4016 C CA . PRO B 1 4 ? 3.467 56.156 29.391 1 57.47 4 PRO B CA 1
ATOM 4017 C C . PRO B 1 4 ? 4.211 55.406 28.281 1 57.47 4 PRO B C 1
ATOM 4019 O O . PRO B 1 4 ? 3.701 55.312 27.172 1 57.47 4 PRO B O 1
ATOM 4022 N N . GLN B 1 5 ? 5.512 55.406 28.281 1 79.31 5 GLN B N 1
ATOM 4023 C CA . GLN B 1 5 ? 6.449 54.844 27.312 1 79.31 5 GLN B CA 1
ATOM 4024 C C . GLN B 1 5 ? 6.125 53.375 27.016 1 79.31 5 GLN B C 1
ATOM 4026 O O . GLN B 1 5 ? 6 52.562 27.938 1 79.31 5 GLN B O 1
ATOM 4031 N N . LEU B 1 6 ? 5.512 53.062 25.859 1 91.12 6 LEU B N 1
ATOM 4032 C CA . LEU B 1 6 ? 5.188 51.719 25.422 1 91.12 6 LEU B CA 1
ATOM 4033 C C . LEU B 1 6 ? 6.418 50.812 25.469 1 91.12 6 LEU B C 1
ATOM 4035 O O . LEU B 1 6 ? 7.535 51.25 25.203 1 91.12 6 LEU B O 1
ATOM 4039 N N . LEU B 1 7 ? 6.195 49.625 25.984 1 94.44 7 LEU B N 1
ATOM 4040 C CA . LEU B 1 7 ? 7.25 48.625 25.969 1 94.44 7 LEU B CA 1
ATOM 4041 C C . LEU B 1 7 ? 7.723 48.344 24.547 1 94.44 7 LEU B C 1
ATOM 4043 O O . LEU B 1 7 ? 6.91 48.125 23.656 1 94.44 7 LEU B O 1
ATOM 4047 N N . GLN B 1 8 ? 9.047 48.375 24.359 1 94.5 8 GLN B N 1
ATOM 4048 C CA . GLN B 1 8 ? 9.625 48.219 23.031 1 94.5 8 GLN B CA 1
ATOM 4049 C C . GLN B 1 8 ? 10.141 46.781 22.828 1 94.5 8 GLN B C 1
ATOM 4051 O O . GLN B 1 8 ? 10.508 46.125 23.797 1 94.5 8 GLN B O 1
ATOM 4056 N N . ASN B 1 9 ? 10.203 46.344 21.609 1 95.5 9 ASN B N 1
ATOM 4057 C CA . ASN B 1 9 ? 10.711 45.062 21.172 1 95.5 9 ASN B CA 1
ATOM 4058 C C . ASN B 1 9 ? 12.195 45.094 20.859 1 95.5 9 ASN B C 1
ATOM 4060 O O . ASN B 1 9 ? 12.602 44.844 19.719 1 95.5 9 ASN B O 1
ATOM 4064 N N . ASP B 1 10 ? 13.07 45.375 21.781 1 92.12 10 ASP B N 1
ATOM 4065 C CA . ASP B 1 10 ? 14.477 45.656 21.5 1 92.12 10 ASP B CA 1
ATOM 4066 C C . ASP B 1 10 ? 15.383 44.812 22.406 1 92.12 10 ASP B C 1
ATOM 4068 O O . ASP B 1 10 ? 16.531 45.156 22.641 1 92.12 10 ASP B O 1
ATOM 4072 N N . SER B 1 11 ? 14.867 43.75 22.875 1 92.06 11 SER B N 1
ATOM 4073 C CA . SER B 1 11 ? 15.688 42.875 23.703 1 92.06 11 SER B CA 1
ATOM 4074 C C . SER B 1 11 ? 16.875 42.312 22.922 1 92.06 11 SER B C 1
ATOM 4076 O O . SER B 1 11 ? 16.734 41.969 21.75 1 92.06 11 SER B O 1
ATOM 4078 N N . PRO B 1 12 ? 17.969 42.156 23.594 1 89.44 12 PRO B N 1
ATOM 4079 C CA . PRO B 1 12 ? 19.141 41.594 22.922 1 89.44 12 PRO B CA 1
ATOM 4080 C C . PRO B 1 12 ? 19.156 40.062 22.938 1 89.44 12 PRO B C 1
ATOM 4082 O O . PRO B 1 12 ? 20 39.438 22.281 1 89.44 12 PRO B O 1
ATOM 4085 N N . ASN B 1 13 ? 18.234 39.438 23.609 1 89.25 13 ASN B N 1
ATOM 4086 C CA . ASN B 1 13 ? 18.25 38 23.875 1 89.25 13 ASN B CA 1
ATOM 4087 C C . ASN B 1 13 ? 17.688 37.219 22.703 1 89.25 13 ASN B C 1
ATOM 4089 O O . ASN B 1 13 ? 17.219 36.094 22.875 1 89.25 13 ASN B O 1
ATOM 4093 N N . GLY B 1 14 ? 17.594 37.719 21.531 1 92.19 14 GLY B N 1
ATOM 4094 C CA . GLY B 1 14 ? 17.219 36.938 20.359 1 92.19 14 GLY B CA 1
ATOM 4095 C C . GLY B 1 14 ? 15.734 37 20.047 1 92.19 14 GLY B C 1
ATOM 4096 O O . GLY B 1 14 ? 14.977 37.656 20.766 1 92.19 14 GLY B O 1
ATOM 4097 N N . TRP B 1 15 ? 15.242 36.188 19.016 1 96.5 15 TRP B N 1
ATOM 4098 C CA . TRP B 1 15 ? 13.883 36.25 18.5 1 96.5 15 TRP B CA 1
ATOM 4099 C C . TRP B 1 15 ? 13.078 35.031 18.938 1 96.5 15 TRP B C 1
ATOM 4101 O O . TRP B 1 15 ? 13.594 33.906 18.969 1 96.5 15 TRP B O 1
ATOM 4111 N N . ILE B 1 16 ? 11.859 35.219 19.344 1 97.62 16 ILE B N 1
ATOM 4112 C CA . ILE B 1 16 ? 10.852 34.188 19.531 1 97.62 16 ILE B CA 1
ATOM 4113 C C . ILE B 1 16 ? 9.633 34.469 18.656 1 97.62 16 ILE B C 1
ATOM 4115 O O . ILE B 1 16 ? 9.125 35.594 18.656 1 97.62 16 ILE B O 1
ATOM 4119 N N . VAL B 1 17 ? 9.258 33.469 17.906 1 98.12 17 VAL B N 1
ATOM 4120 C CA . VAL B 1 17 ? 8.055 33.625 17.094 1 98.12 17 VAL B CA 1
ATOM 4121 C C . VAL B 1 17 ? 6.883 32.938 17.781 1 98.12 17 VAL B C 1
ATOM 4123 O O . VAL B 1 17 ? 6.977 31.75 18.141 1 98.12 17 VAL B O 1
ATOM 4126 N N . GLN B 1 18 ? 5.809 33.625 17.953 1 98.25 18 GLN B N 1
ATOM 4127 C CA . GLN B 1 18 ? 4.617 33.094 18.609 1 98.25 18 GLN B CA 1
ATOM 4128 C C . GLN B 1 18 ? 3.434 33.062 17.641 1 98.25 18 GLN B C 1
ATOM 4130 O O . GLN B 1 18 ? 3.049 34.094 17.094 1 98.25 18 GLN B O 1
ATOM 4135 N N . LYS B 1 19 ? 2.92 31.922 17.406 1 97 19 LYS B N 1
ATOM 4136 C CA . LYS B 1 19 ? 1.722 31.766 16.594 1 97 19 LYS B CA 1
ATOM 4137 C C . LYS B 1 19 ? 0.5 31.469 17.453 1 97 19 LYS B C 1
ATOM 4139 O O . LYS B 1 19 ? 0.534 30.578 18.297 1 97 19 LYS B O 1
ATOM 4144 N N . PHE B 1 20 ? -0.575 32.219 17.266 1 96.5 20 PHE B N 1
ATOM 4145 C CA . PHE B 1 20 ? -1.798 32.031 18.047 1 96.5 20 PHE B CA 1
ATOM 4146 C C . PHE B 1 20 ? -2.941 31.562 17.156 1 96.5 20 PHE B C 1
ATOM 4148 O O . PHE B 1 20 ? -3.209 32.188 16.109 1 96.5 20 PHE B O 1
ATOM 4155 N N . GLY B 1 21 ? -3.588 30.516 17.594 1 91.31 21 GLY B N 1
ATOM 4156 C CA . GLY B 1 21 ? -4.746 30.016 16.875 1 91.31 21 GLY B CA 1
ATOM 4157 C C . GLY B 1 21 ? -5.945 30.938 16.953 1 91.31 21 GLY B C 1
ATOM 4158 O O . GLY B 1 21 ? -6.039 31.766 17.859 1 91.31 21 GLY B O 1
ATOM 4159 N N . GLY B 1 22 ? -6.871 30.688 16.062 1 90.94 22 GLY B N 1
ATOM 4160 C CA . GLY B 1 22 ? -8.023 31.562 15.938 1 90.94 22 GLY B CA 1
ATOM 4161 C C . GLY B 1 22 ? -8.93 31.547 17.156 1 90.94 22 GLY B C 1
ATOM 4162 O O . GLY B 1 22 ? -9.453 32.562 17.562 1 90.94 22 GLY B O 1
ATOM 4163 N N . THR B 1 23 ? -9.156 30.406 17.656 1 91 23 THR B N 1
ATOM 4164 C CA . THR B 1 23 ? -10.016 30.297 18.828 1 91 23 THR B CA 1
ATOM 4165 C C . THR B 1 23 ? -9.375 30.953 20.047 1 91 23 THR B C 1
ATOM 4167 O O . THR B 1 23 ? -10.062 31.562 20.859 1 91 23 THR B O 1
ATOM 4170 N N . SER B 1 24 ? -8.141 30.828 20.141 1 93 24 SER B N 1
ATOM 4171 C CA . SER B 1 24 ? -7.422 31.484 21.219 1 93 24 SER B CA 1
ATOM 4172 C C . SER B 1 24 ? -7.516 33 21.125 1 93 24 SER B C 1
ATOM 4174 O O . SER B 1 24 ? -7.754 33.688 22.125 1 93 24 SER B O 1
ATOM 4176 N N . VAL B 1 25 ? -7.371 33.5 19.938 1 94.62 25 VAL B N 1
ATOM 4177 C CA . VAL B 1 25 ? -7.41 34.938 19.719 1 94.62 25 VAL B CA 1
ATOM 4178 C C . VAL B 1 25 ? -8.82 35.469 19.984 1 94.62 25 VAL B C 1
ATOM 4180 O O . VAL B 1 25 ? -9 36.562 20.469 1 94.62 25 VAL B O 1
ATOM 4183 N N . GLY B 1 26 ? -9.742 34.656 19.625 1 93.62 26 GLY B N 1
ATOM 4184 C CA . GLY B 1 26 ? -11.125 35.062 19.797 1 93.62 26 GLY B CA 1
ATOM 4185 C C . GLY B 1 26 ? -11.562 35.031 21.25 1 93.62 26 GLY B C 1
ATOM 4186 O O . GLY B 1 26 ? -12.234 35.969 21.719 1 93.62 26 GLY B O 1
ATOM 4187 N N . LYS B 1 27 ? -11.172 34.094 22 1 93.38 27 LYS B N 1
ATOM 4188 C CA . LYS B 1 27 ? -11.68 33.875 23.344 1 93.38 27 LYS B CA 1
ATOM 4189 C C . LYS B 1 27 ? -10.789 34.562 24.391 1 93.38 27 LYS B C 1
ATOM 4191 O O . LYS B 1 27 ? -11.289 35.062 25.406 1 93.38 27 LYS B O 1
ATOM 4196 N N . PHE B 1 28 ? -9.5 34.562 24.141 1 95.44 28 PHE B N 1
ATOM 4197 C CA . PHE B 1 28 ? -8.586 35.031 25.188 1 95.44 28 PHE B CA 1
ATOM 4198 C C . PHE B 1 28 ? -7.621 36.062 24.656 1 95.44 28 PHE B C 1
ATOM 4200 O O . PHE B 1 28 ? -6.41 35.969 24.859 1 95.44 28 PHE B O 1
ATOM 4207 N N . PRO B 1 29 ? -8.086 37.062 23.984 1 96.19 29 PRO B N 1
ATOM 4208 C CA . PRO B 1 29 ? -7.152 38.062 23.453 1 96.19 29 PRO B CA 1
ATOM 4209 C C . PRO B 1 29 ? -6.438 38.844 24.562 1 96.19 29 PRO B C 1
ATOM 4211 O O . PRO B 1 29 ? -5.266 39.188 24.422 1 96.19 29 PRO B O 1
ATOM 4214 N N . ASP B 1 30 ? -7.074 39.062 25.656 1 95.31 30 ASP B N 1
ATOM 4215 C CA . ASP B 1 30 ? -6.5 39.812 26.766 1 95.31 30 ASP B CA 1
ATOM 4216 C C . ASP B 1 30 ? -5.363 39.031 27.422 1 95.31 30 ASP B C 1
ATOM 4218 O O . ASP B 1 30 ? -4.297 39.562 27.703 1 95.31 30 ASP B O 1
ATOM 4222 N N . ARG B 1 31 ? -5.613 37.75 27.594 1 95.5 31 ARG B N 1
ATOM 4223 C CA . ARG B 1 31 ? -4.582 36.906 28.172 1 95.5 31 ARG B CA 1
ATOM 4224 C C . ARG B 1 31 ? -3.361 36.844 27.25 1 95.5 31 ARG B C 1
ATOM 4226 O O . ARG B 1 31 ? -2.225 36.781 27.734 1 95.5 31 ARG B O 1
ATOM 4233 N N . ILE B 1 32 ? -3.607 36.719 26.016 1 97.69 32 ILE B N 1
ATOM 4234 C CA . ILE B 1 32 ? -2.529 36.656 25.047 1 97.69 32 ILE B CA 1
ATOM 4235 C C . ILE B 1 32 ? -1.684 37.906 25.125 1 97.69 32 ILE B C 1
ATOM 4237 O O . ILE B 1 32 ? -0.453 37.844 25.172 1 97.69 32 ILE B O 1
ATOM 4241 N N . ALA B 1 33 ? -2.318 39.094 25.188 1 97.25 33 ALA B N 1
ATOM 4242 C CA . ALA B 1 33 ? -1.625 40.375 25.188 1 97.25 33 ALA B CA 1
ATOM 4243 C C . ALA B 1 33 ? -0.913 40.625 26.516 1 97.25 33 ALA B C 1
ATOM 4245 O O . ALA B 1 33 ? 0.259 41 26.531 1 97.25 33 ALA B O 1
ATOM 4246 N N . GLU B 1 34 ? -1.543 40.281 27.594 1 95.62 34 GLU B N 1
ATOM 4247 C CA . GLU B 1 34 ? -1.057 40.688 28.906 1 95.62 34 GLU B CA 1
ATOM 4248 C C . GLU B 1 34 ? -0.121 39.625 29.484 1 95.62 34 GLU B C 1
ATOM 4250 O O . GLU B 1 34 ? 0.952 39.938 30 1 95.62 34 GLU B O 1
ATOM 4255 N N . ASP B 1 35 ? -0.562 38.406 29.375 1 95.94 35 ASP B N 1
ATOM 4256 C CA . ASP B 1 35 ? 0.127 37.375 30.109 1 95.94 35 ASP B CA 1
ATOM 4257 C C . ASP B 1 35 ? 1.209 36.719 29.266 1 95.94 35 ASP B C 1
ATOM 4259 O O . ASP B 1 35 ? 2.141 36.094 29.797 1 95.94 35 ASP B O 1
ATOM 4263 N N . ILE B 1 36 ? 1.099 36.75 28 1 97.56 36 ILE B N 1
ATOM 4264 C CA . ILE B 1 36 ? 2.025 36 27.156 1 97.56 36 ILE B CA 1
ATOM 4265 C C . ILE B 1 36 ? 2.947 36.969 26.422 1 97.56 36 ILE B C 1
ATOM 4267 O O . ILE B 1 36 ? 4.129 37.062 26.75 1 97.56 36 ILE B O 1
ATOM 4271 N N . ILE B 1 37 ? 2.385 37.812 25.531 1 97.75 37 ILE B N 1
ATOM 4272 C CA . ILE B 1 37 ? 3.209 38.656 24.656 1 97.75 37 ILE B CA 1
ATOM 4273 C C . ILE B 1 37 ? 3.982 39.656 25.484 1 97.75 37 ILE B C 1
ATOM 4275 O O . ILE B 1 37 ? 5.203 39.781 25.359 1 97.75 37 ILE B O 1
ATOM 4279 N N . ARG B 1 38 ? 3.307 40.406 26.359 1 96.25 38 ARG B N 1
ATOM 4280 C CA . ARG B 1 38 ? 3.951 41.438 27.172 1 96.25 38 ARG B CA 1
ATOM 4281 C C . ARG B 1 38 ? 5.055 40.812 28.031 1 96.25 38 ARG B C 1
ATOM 4283 O O . ARG B 1 38 ? 6.109 41.438 28.219 1 96.25 38 ARG B O 1
ATOM 4290 N N . ALA B 1 39 ? 4.797 39.656 28.531 1 94.69 39 ALA B N 1
ATOM 4291 C CA . ALA B 1 39 ? 5.766 38.969 29.391 1 94.69 39 ALA B CA 1
ATOM 4292 C C . ALA B 1 39 ? 7.016 38.594 28.609 1 94.69 39 ALA B C 1
ATOM 4294 O O . ALA B 1 39 ? 8.133 38.656 29.141 1 94.69 39 ALA B O 1
ATOM 4295 N N . TYR B 1 40 ? 6.859 38.156 27.406 1 95.75 40 TYR B N 1
ATOM 4296 C CA . TYR B 1 40 ? 7.98 37.688 26.609 1 95.75 40 TYR B CA 1
ATOM 4297 C C . TYR B 1 40 ? 8.781 38.844 26.047 1 95.75 40 TYR B C 1
ATOM 4299 O O . TYR B 1 40 ? 9.992 38.75 25.859 1 95.75 40 TYR B O 1
ATOM 4307 N N . VAL B 1 41 ? 8.141 39.969 25.734 1 95.75 41 VAL B N 1
ATOM 4308 C CA . VAL B 1 41 ? 8.773 41.125 25.109 1 95.75 41 VAL B CA 1
ATOM 4309 C C . VAL B 1 41 ? 9.844 41.688 26.047 1 95.75 41 VAL B C 1
ATOM 4311 O O . VAL B 1 41 ? 10.82 42.312 25.594 1 95.75 41 VAL B O 1
ATOM 4314 N N . LYS B 1 42 ? 9.711 41.438 27.297 1 93.25 42 LYS B N 1
ATOM 4315 C CA . LYS B 1 42 ? 10.664 41.938 28.281 1 93.25 42 LYS B CA 1
ATOM 4316 C C . LYS B 1 42 ? 12.023 41.25 28.125 1 93.25 42 LYS B C 1
ATOM 4318 O O . LYS B 1 42 ? 13.055 41.875 28.375 1 93.25 42 LYS B O 1
ATOM 4323 N N . ASP B 1 43 ? 11.969 40.031 27.703 1 93.88 43 ASP B N 1
ATOM 4324 C CA . ASP B 1 43 ? 13.195 39.25 27.75 1 93.88 43 ASP B CA 1
ATOM 4325 C C . ASP B 1 43 ? 13.625 38.812 26.344 1 93.88 43 ASP B C 1
ATOM 4327 O O . ASP B 1 43 ? 14.742 38.312 26.156 1 93.88 43 ASP B O 1
ATOM 4331 N N . HIS B 1 44 ? 12.742 39 25.375 1 95.62 44 HIS B N 1
ATOM 4332 C CA . HIS B 1 44 ? 13.039 38.531 24.016 1 95.62 44 HIS B CA 1
ATOM 4333 C C . HIS B 1 44 ? 12.477 39.5 22.969 1 95.62 44 HIS B C 1
ATOM 4335 O O . HIS B 1 44 ? 11.609 40.312 23.266 1 95.62 44 HIS B O 1
ATOM 4341 N N . ARG B 1 45 ? 13.008 39.406 21.781 1 96.75 45 ARG B N 1
ATOM 4342 C CA . ARG B 1 45 ? 12.328 40 20.625 1 96.75 45 ARG B CA 1
ATOM 4343 C C . ARG B 1 45 ? 11.234 39.094 20.109 1 96.75 45 ARG B C 1
ATOM 4345 O O . ARG B 1 45 ? 11.453 37.875 19.953 1 96.75 45 ARG B O 1
ATOM 4352 N N . LEU B 1 46 ? 10.156 39.688 19.875 1 97.62 46 LEU B N 1
ATOM 4353 C CA . LEU B 1 46 ? 9.008 38.812 19.594 1 97.62 46 LEU B CA 1
ATOM 4354 C C . LEU B 1 46 ? 8.414 39.156 18.219 1 97.62 46 LEU B C 1
ATOM 4356 O O . LEU B 1 46 ? 8.438 40.312 17.797 1 97.62 46 LEU B O 1
ATOM 4360 N N . VAL B 1 47 ? 7.961 38.125 17.562 1 98 47 VAL B N 1
ATOM 4361 C CA . VAL B 1 47 ? 7.059 38.219 16.422 1 98 47 VAL B CA 1
ATOM 4362 C C . VAL B 1 47 ? 5.77 37.469 16.719 1 98 47 VAL B C 1
ATOM 4364 O O . VAL B 1 47 ? 5.809 36.375 17.266 1 98 47 VAL B O 1
ATOM 4367 N N . VAL B 1 48 ? 4.676 38.062 16.391 1 98.5 48 VAL B N 1
ATOM 4368 C CA . VAL B 1 48 ? 3.381 37.469 16.672 1 98.5 48 VAL B CA 1
ATOM 4369 C C . VAL B 1 48 ? 2.66 37.156 15.359 1 98.5 48 VAL B C 1
ATOM 4371 O O . VAL B 1 48 ? 2.51 38.031 14.508 1 98.5 48 VAL B O 1
ATOM 4374 N N . VAL B 1 49 ? 2.311 35.938 15.148 1 98.06 49 VAL B N 1
ATOM 4375 C CA . VAL B 1 49 ? 1.513 35.531 14 1 98.06 49 VAL B CA 1
ATOM 4376 C C . VAL B 1 49 ? 0.124 35.094 14.461 1 98.06 49 VAL B C 1
ATOM 4378 O O . VAL B 1 49 ? -0.006 34.188 15.289 1 98.06 49 VAL B O 1
ATOM 4381 N N . CYS B 1 50 ? -0.925 35.656 13.914 1 96.69 50 CYS B N 1
ATOM 4382 C CA . CYS B 1 50 ? -2.277 35.375 14.367 1 96.69 50 CYS B CA 1
ATOM 4383 C C . CYS B 1 50 ? -3.111 34.781 13.242 1 96.69 50 CYS B C 1
ATOM 4385 O O . CYS B 1 50 ? -3.023 35.219 12.094 1 96.69 50 CYS B O 1
ATOM 4387 N N . SER B 1 51 ? -3.887 33.75 13.625 1 94.62 51 SER B N 1
ATOM 4388 C CA . SER B 1 51 ? -4.93 33.281 12.734 1 94.62 51 SER B CA 1
ATOM 4389 C C . SER B 1 51 ? -6.191 34.125 12.836 1 94.62 51 SER B C 1
ATOM 4391 O O . SER B 1 51 ? -6.281 35 13.688 1 94.62 51 SER B O 1
ATOM 4393 N N . ALA B 1 52 ? -7.113 33.844 11.93 1 94.75 52 ALA B N 1
ATOM 4394 C CA . ALA B 1 52 ? -8.391 34.531 11.977 1 94.75 52 ALA B CA 1
ATOM 4395 C C . ALA B 1 52 ? -9.148 34.219 13.258 1 94.75 52 ALA B C 1
ATOM 4397 O O . ALA B 1 52 ? -9.125 33.094 13.742 1 94.75 52 ALA B O 1
ATOM 4398 N N . ARG B 1 53 ? -9.773 35.219 13.695 1 93.56 53 ARG B N 1
ATOM 4399 C CA . ARG B 1 53 ? -10.461 35.094 14.984 1 93.56 53 ARG B CA 1
ATOM 4400 C C . ARG B 1 53 ? -11.68 34.219 14.883 1 93.56 53 ARG B C 1
ATOM 4402 O O . ARG B 1 53 ? -12.414 34.25 13.891 1 93.56 53 ARG B O 1
ATOM 4409 N N . SER B 1 54 ? -11.836 33.344 15.977 1 90.38 54 SER B N 1
ATOM 4410 C CA . SER B 1 54 ? -13.031 32.5 16.094 1 90.38 54 SER B CA 1
ATOM 4411 C C . SER B 1 54 ? -13.562 32.5 17.531 1 90.38 54 SER B C 1
ATOM 4413 O O . SER B 1 54 ? -12.797 32.375 18.484 1 90.38 54 SER B O 1
ATOM 4415 N N . THR B 1 55 ? -14.836 32.875 17.797 1 77.69 55 THR B N 1
ATOM 4416 C CA . THR B 1 55 ? -15.422 33 19.125 1 77.69 55 THR B CA 1
ATOM 4417 C C . THR B 1 55 ? -15.844 31.656 19.688 1 77.69 55 THR B C 1
ATOM 4419 O O . THR B 1 55 ? -16.438 31.578 20.766 1 77.69 55 THR B O 1
ATOM 4422 N N . GLY B 1 56 ? -15.477 30.516 19.141 1 66.88 56 GLY B N 1
ATOM 4423 C CA . GLY B 1 56 ? -15.727 29.234 19.797 1 66.88 56 GLY B CA 1
ATOM 4424 C C . GLY B 1 56 ? -16.094 28.125 18.828 1 66.88 56 GLY B C 1
ATOM 4425 O O . GLY B 1 56 ? -15.578 27.016 18.938 1 66.88 56 GLY B O 1
ATOM 4426 N N . LYS B 1 57 ? -17.219 28.406 18.125 1 63 57 LYS B N 1
ATOM 4427 C CA . LYS B 1 57 ? -17.609 27.297 17.266 1 63 57 LYS B CA 1
ATOM 4428 C C . LYS B 1 57 ? -16.969 27.422 15.891 1 63 57 LYS B C 1
ATOM 4430 O O . LYS B 1 57 ? -16.984 28.484 15.281 1 63 57 LYS B O 1
ATOM 4435 N N . LYS B 1 58 ? -16.375 26.375 15.57 1 59.62 58 LYS B N 1
ATOM 4436 C CA . LYS B 1 58 ? -15.656 26.344 14.297 1 59.62 58 LYS B CA 1
ATOM 4437 C C . LYS B 1 58 ? -16.547 26.828 13.156 1 59.62 58 LYS B C 1
ATOM 4439 O O . LYS B 1 58 ? -16.094 27.578 12.289 1 59.62 58 LYS B O 1
ATOM 4444 N N . VAL B 1 59 ? -17.75 26.531 13.203 1 64.75 59 VAL B N 1
ATOM 4445 C CA . VAL B 1 59 ? -18.672 26.859 12.125 1 64.75 59 VAL B CA 1
ATOM 4446 C C . VAL B 1 59 ? -18.906 28.359 12.094 1 64.75 59 VAL B C 1
ATOM 4448 O O . VAL B 1 59 ? -19.094 28.953 11.016 1 64.75 59 VAL B O 1
ATOM 4451 N N . THR B 1 60 ? -18.766 28.969 13.18 1 74.44 60 THR B N 1
ATOM 4452 C CA . THR B 1 60 ? -19.031 30.391 13.242 1 74.44 60 THR B CA 1
ATOM 4453 C C . THR B 1 60 ? -17.734 31.188 13.234 1 74.44 60 THR B C 1
ATOM 4455 O O . THR B 1 60 ? -17.719 32.375 13.516 1 74.44 60 THR B O 1
ATOM 4458 N N . GLY B 1 61 ? -16.781 30.516 12.961 1 87.06 61 GLY B N 1
ATOM 4459 C CA . GLY B 1 61 ? -15.492 31.188 12.867 1 87.06 61 GLY B CA 1
ATOM 4460 C C . GLY B 1 61 ? -15.375 32.062 11.641 1 87.06 61 GLY B C 1
ATOM 4461 O O . GLY B 1 61 ? -16.109 31.891 10.664 1 87.06 61 GLY B O 1
ATOM 4462 N N . THR B 1 62 ? -14.555 33.094 11.742 1 92.62 62 THR B N 1
ATOM 4463 C CA . THR B 1 62 ? -14.375 34.062 10.664 1 92.62 62 THR B CA 1
ATOM 4464 C C . THR B 1 62 ? -13.938 33.344 9.383 1 92.62 62 THR B C 1
ATOM 4466 O O . THR B 1 62 ? -14.438 33.656 8.297 1 92.62 62 THR B O 1
ATOM 4469 N N . THR B 1 63 ? -13.023 32.438 9.492 1 90.44 63 THR B N 1
ATOM 4470 C CA . THR B 1 63 ? -12.547 31.719 8.305 1 90.44 63 THR B CA 1
ATOM 4471 C C . THR B 1 63 ? -13.688 30.953 7.641 1 90.44 63 THR B C 1
ATOM 4473 O O . THR B 1 63 ? -13.844 31 6.418 1 90.44 63 THR B O 1
ATOM 4476 N N . SER B 1 64 ? -14.469 30.25 8.438 1 88.88 64 SER B N 1
ATOM 4477 C CA . SER B 1 64 ? -15.602 29.5 7.902 1 88.88 64 SER B CA 1
ATOM 4478 C C . SER B 1 64 ? -16.609 30.422 7.219 1 88.88 64 SER B C 1
ATOM 4480 O O . SER B 1 64 ? -17.141 30.094 6.156 1 88.88 64 SER B O 1
ATOM 4482 N N . ARG B 1 65 ? -16.875 31.516 7.777 1 92.69 65 ARG B N 1
ATOM 4483 C CA . ARG B 1 65 ? -17.797 32.5 7.199 1 92.69 65 ARG B CA 1
ATOM 4484 C C . ARG B 1 65 ? -17.25 33.062 5.895 1 92.69 65 ARG B C 1
ATOM 4486 O O . ARG B 1 65 ? -18 33.281 4.941 1 92.69 65 ARG B O 1
ATOM 4493 N N . LEU B 1 66 ? -16 33.312 5.875 1 94 66 LEU B N 1
ATOM 4494 C CA . LEU B 1 66 ? -15.383 33.844 4.656 1 94 66 LEU B CA 1
ATOM 4495 C C . LEU B 1 66 ? -15.414 32.781 3.553 1 94 66 LEU B C 1
ATOM 4497 O O . LEU B 1 66 ? -15.539 33.125 2.373 1 94 66 LEU B O 1
ATOM 4501 N N . LEU B 1 67 ? -15.281 31.531 3.973 1 91.25 67 LEU B N 1
ATOM 4502 C CA . LEU B 1 67 ? -15.414 30.453 2.994 1 91.25 67 LEU B CA 1
ATOM 4503 C C . LEU B 1 67 ? -16.828 30.406 2.42 1 91.25 67 LEU B C 1
ATOM 4505 O O . LEU B 1 67 ? -17.016 30.109 1.237 1 91.25 67 LEU B O 1
ATOM 4509 N N . GLU B 1 68 ? -17.766 30.688 3.223 1 91.69 68 GLU B N 1
ATOM 4510 C CA . GLU B 1 68 ? -19.141 30.797 2.75 1 91.69 68 GLU B CA 1
ATOM 4511 C C . GLU B 1 68 ? -19.297 31.938 1.759 1 91.69 68 GLU B C 1
ATOM 4513 O O . GLU B 1 68 ? -19.984 31.812 0.751 1 91.69 68 GLU B O 1
ATOM 4518 N N . VAL B 1 69 ? -18.719 33 2.086 1 93.25 69 VAL B N 1
ATOM 4519 C CA . VAL B 1 69 ? -18.719 34.156 1.192 1 93.25 69 VAL B CA 1
ATOM 4520 C C . VAL B 1 69 ? -18.109 33.75 -0.151 1 93.25 69 VAL B C 1
ATOM 4522 O O . VAL B 1 69 ? -18.625 34.125 -1.208 1 93.25 69 VAL B O 1
ATOM 4525 N N . PHE B 1 70 ? -17.016 33.062 -0.104 1 92.25 70 PHE B N 1
ATOM 4526 C CA . PHE B 1 70 ? -16.359 32.625 -1.33 1 92.25 70 PHE B CA 1
ATOM 4527 C C . PHE B 1 70 ? -17.266 31.688 -2.127 1 92.25 70 PHE B C 1
ATOM 4529 O O . PHE B 1 70 ? -17.312 31.766 -3.357 1 92.25 70 PHE B O 1
ATOM 4536 N N . LYS B 1 71 ? -17.859 30.797 -1.469 1 90.75 71 LYS B N 1
ATOM 4537 C CA . LYS B 1 71 ? -18.797 29.891 -2.135 1 90.75 71 LYS B CA 1
ATOM 4538 C C . LYS B 1 71 ? -19.875 30.672 -2.879 1 90.75 71 LYS B C 1
ATOM 4540 O O . LYS B 1 71 ? -20.25 30.312 -4.004 1 90.75 71 LYS B O 1
ATOM 4545 N N . ASN B 1 72 ? -20.391 31.656 -2.244 1 90.69 72 ASN B N 1
ATOM 4546 C CA . ASN B 1 72 ? -21.375 32.531 -2.877 1 90.69 72 ASN B CA 1
ATOM 4547 C C . ASN B 1 72 ? -20.797 33.25 -4.09 1 90.69 72 ASN B C 1
ATOM 4549 O O . ASN B 1 72 ? -21.469 33.375 -5.121 1 90.69 72 ASN B O 1
ATOM 4553 N N . LEU B 1 73 ? -19.625 33.688 -3.928 1 88.94 73 LEU B N 1
ATOM 4554 C CA . LEU B 1 73 ? -18.938 34.375 -5.027 1 88.94 73 LEU B CA 1
ATOM 4555 C C . LEU B 1 73 ? -18.781 33.406 -6.219 1 88.94 73 LEU B C 1
ATOM 4557 O O . LEU B 1 73 ? -18.984 33.812 -7.363 1 88.94 73 LEU B O 1
ATOM 4561 N N . LYS B 1 74 ? -18.344 32.25 -5.938 1 88.81 74 LYS B N 1
ATOM 4562 C CA . LYS B 1 74 ? -18.172 31.25 -6.988 1 88.81 74 LYS B CA 1
ATOM 4563 C C . LYS B 1 74 ? -19.5 30.969 -7.68 1 88.81 74 LYS B C 1
ATOM 4565 O O . LYS B 1 74 ? -19.547 30.797 -8.898 1 88.81 74 LYS B O 1
ATOM 4570 N N . ALA B 1 75 ? -20.547 30.875 -6.91 1 86.5 75 ALA B N 1
ATOM 4571 C CA . ALA B 1 75 ? -21.891 30.625 -7.449 1 86.5 75 ALA B CA 1
ATOM 4572 C C . ALA B 1 75 ? -22.359 31.781 -8.328 1 86.5 75 ALA B C 1
ATOM 4574 O O . ALA B 1 75 ? -23.016 31.562 -9.344 1 86.5 75 ALA B O 1
ATOM 4575 N N . ILE B 1 76 ? -22.125 32.938 -7.934 1 85.19 76 ILE B N 1
ATOM 4576 C CA . ILE B 1 76 ? -22.469 34.125 -8.703 1 85.19 76 ILE B CA 1
ATOM 4577 C C . ILE B 1 76 ? -21.812 34.062 -10.078 1 85.19 76 ILE B C 1
ATOM 4579 O O . ILE B 1 76 ? -22.438 34.344 -11.094 1 85.19 76 ILE B O 1
ATOM 4583 N N . ALA B 1 77 ? -20.547 33.594 -10.023 1 79.88 77 ALA B N 1
ATOM 4584 C CA . ALA B 1 77 ? -19.812 33.5 -11.281 1 79.88 77 ALA B CA 1
ATOM 4585 C C . ALA B 1 77 ? -20.406 32.406 -12.164 1 79.88 77 ALA B C 1
ATOM 4587 O O . ALA B 1 77 ? -20.375 32.5 -13.391 1 79.88 77 ALA B O 1
ATOM 4588 N N . ALA B 1 78 ? -20.859 31.391 -11.547 1 78.88 78 ALA B N 1
ATOM 4589 C CA . ALA B 1 78 ? -21.406 30.266 -12.289 1 78.88 78 ALA B CA 1
ATOM 4590 C C . ALA B 1 78 ? -22.766 30.594 -12.906 1 78.88 78 ALA B C 1
ATOM 4592 O O . ALA B 1 78 ? -23.109 30.078 -13.969 1 78.88 78 ALA B O 1
ATOM 4593 N N . TYR B 1 79 ? -23.547 31.359 -12.18 1 74 79 TYR B N 1
ATOM 4594 C CA . TYR B 1 79 ? -24.891 31.703 -12.648 1 74 79 TYR B CA 1
ATOM 4595 C C . TYR B 1 79 ? -24.859 32.969 -13.492 1 74 79 TYR B C 1
ATOM 4597 O O . TYR B 1 79 ? -25.578 33.938 -13.203 1 74 79 TYR B O 1
ATOM 4605 N N . ALA B 1 80 ? -24.141 32.969 -14.469 1 68.06 80 ALA B N 1
ATOM 4606 C CA . ALA B 1 80 ? -23.875 34.156 -15.273 1 68.06 80 ALA B CA 1
ATOM 4607 C C . ALA B 1 80 ? -25.172 34.719 -15.859 1 68.06 80 ALA B C 1
ATOM 4609 O O . ALA B 1 80 ? -25.297 35.938 -16.047 1 68.06 80 ALA B O 1
ATOM 4610 N N . SER B 1 81 ? -26.125 33.969 -16.078 1 76.69 81 SER B N 1
ATOM 4611 C CA . SER B 1 81 ? -27.281 34.406 -16.859 1 76.69 81 SER B CA 1
ATOM 4612 C C . SER B 1 81 ? -28.469 34.719 -15.961 1 76.69 81 SER B C 1
ATOM 4614 O O . SER B 1 81 ? -29.469 35.281 -16.406 1 76.69 81 SER B O 1
ATOM 4616 N N . ASP B 1 82 ? -28.328 34.469 -14.703 1 82.94 82 ASP B N 1
ATOM 4617 C CA . ASP B 1 82 ? -29.453 34.656 -13.789 1 82.94 82 ASP B CA 1
ATOM 4618 C C . ASP B 1 82 ? -29.172 35.781 -12.805 1 82.94 82 ASP B C 1
ATOM 4620 O O . ASP B 1 82 ? -28.672 35.531 -11.695 1 82.94 82 ASP B O 1
ATOM 4624 N N . GLU B 1 83 ? -29.641 36.969 -13.156 1 84.31 83 GLU B N 1
ATOM 4625 C CA . GLU B 1 83 ? -29.328 38.156 -12.359 1 84.31 83 GLU B CA 1
ATOM 4626 C C . GLU B 1 83 ? -30.016 38.094 -11 1 84.31 83 GLU B C 1
ATOM 4628 O O . GLU B 1 83 ? -29.453 38.562 -10 1 84.31 83 GLU B O 1
ATOM 4633 N N . HIS B 1 84 ? -31.203 37.562 -10.992 1 88.44 84 HIS B N 1
ATOM 4634 C CA . HIS B 1 84 ? -31.938 37.469 -9.734 1 88.44 84 HIS B CA 1
ATOM 4635 C C . HIS B 1 84 ? -31.219 36.562 -8.742 1 88.44 84 HIS B C 1
ATOM 4637 O O . HIS B 1 84 ? -31.109 36.875 -7.555 1 88.44 84 HIS B O 1
ATOM 4643 N N . LYS B 1 85 ? -30.734 35.438 -9.234 1 87.44 85 LYS B N 1
ATOM 4644 C CA . LYS B 1 85 ? -30 34.5 -8.375 1 87.44 85 LYS B CA 1
ATOM 4645 C C . LYS B 1 85 ? -28.672 35.125 -7.938 1 87.44 85 LYS B C 1
ATOM 4647 O O . LYS B 1 85 ? -28.25 34.938 -6.793 1 87.44 85 LYS B O 1
ATOM 4652 N N . GLN B 1 86 ? -28.109 35.844 -8.836 1 89.19 86 GLN B N 1
ATOM 4653 C CA . GLN B 1 86 ? -26.859 36.5 -8.508 1 89.19 86 GLN B CA 1
ATOM 4654 C C . GLN B 1 86 ? -27.047 37.531 -7.406 1 89.19 86 GLN B C 1
ATOM 4656 O O . GLN B 1 86 ? -26.234 37.625 -6.488 1 89.19 86 GLN B O 1
ATOM 4661 N N . ASP B 1 87 ? -28.109 38.25 -7.523 1 91.06 87 ASP B N 1
ATOM 4662 C CA . ASP B 1 87 ? -28.391 39.281 -6.539 1 91.06 87 ASP B CA 1
ATOM 4663 C C . ASP B 1 87 ? -28.688 38.688 -5.168 1 91.06 87 ASP B C 1
ATOM 4665 O O . ASP B 1 87 ? -28.297 39.25 -4.141 1 91.06 87 ASP B O 1
ATOM 4669 N N . ALA B 1 88 ? -29.359 37.656 -5.203 1 92.5 88 ALA B N 1
ATOM 4670 C CA . ALA B 1 88 ? -29.672 37 -3.945 1 92.5 88 ALA B CA 1
ATOM 4671 C C . ALA B 1 88 ? -28.406 36.469 -3.27 1 92.5 88 ALA B C 1
ATOM 4673 O O . ALA B 1 88 ? -28.266 36.594 -2.051 1 92.5 88 ALA B O 1
ATOM 4674 N N . LEU B 1 89 ? -27.547 35.906 -4.051 1 92.62 89 LEU B N 1
ATOM 4675 C CA . LEU B 1 89 ? -26.281 35.375 -3.541 1 92.62 89 LEU B CA 1
ATOM 4676 C C . LEU B 1 89 ? -25.406 36.531 -3.025 1 92.62 89 LEU B C 1
ATOM 4678 O O . LEU B 1 89 ? -24.719 36.375 -2.006 1 92.62 89 LEU B O 1
ATOM 4682 N N . LEU B 1 90 ? -25.438 37.594 -3.717 1 92.12 90 LEU B N 1
ATOM 4683 C CA . LEU B 1 90 ? -24.672 38.781 -3.289 1 92.12 90 LEU B CA 1
ATOM 4684 C C . LEU B 1 90 ? -25.219 39.344 -1.981 1 92.12 90 LEU B C 1
ATOM 4686 O O . LEU B 1 90 ? -24.453 39.75 -1.11 1 92.12 90 LEU B O 1
ATOM 4690 N N . LYS B 1 91 ? -26.5 39.375 -1.882 1 94.06 91 LYS B N 1
ATOM 4691 C CA . LYS B 1 91 ? -27.141 39.875 -0.652 1 94.06 91 LYS B CA 1
ATOM 4692 C C . LYS B 1 91 ? -26.766 38.969 0.531 1 94.06 91 LYS B C 1
ATOM 4694 O O . LYS B 1 91 ? -26.516 39.469 1.633 1 94.06 91 LYS B O 1
ATOM 4699 N N . ASP B 1 92 ? -26.734 37.812 0.281 1 94.94 92 ASP B N 1
ATOM 4700 C CA . ASP B 1 92 ? -26.359 36.844 1.323 1 94.94 92 ASP B CA 1
ATOM 4701 C C . ASP B 1 92 ? -24.891 37.031 1.736 1 94.94 92 ASP B C 1
ATOM 4703 O O . ASP B 1 92 ? -24.578 37 2.926 1 94.94 92 ASP B O 1
ATOM 4707 N N . ALA B 1 93 ? -24.047 37.125 0.768 1 94.56 93 ALA B N 1
ATOM 4708 C CA . ALA B 1 93 ? -22.641 37.375 1.04 1 94.56 93 ALA B CA 1
ATOM 4709 C C . ALA B 1 93 ? -22.438 38.656 1.849 1 94.56 93 ALA B C 1
ATOM 4711 O O . ALA B 1 93 ? -21.609 38.688 2.762 1 94.56 93 ALA B O 1
ATOM 4712 N N . LYS B 1 94 ? -23.172 39.656 1.521 1 94.81 94 LYS B N 1
ATOM 4713 C CA . LYS B 1 94 ? -23.094 40.906 2.238 1 94.81 94 LYS B CA 1
ATOM 4714 C C . LYS B 1 94 ? -23.578 40.75 3.682 1 94.81 94 LYS B C 1
ATOM 4716 O O . LYS B 1 94 ? -23.016 41.375 4.594 1 94.81 94 LYS B O 1
ATOM 4721 N N . ARG B 1 95 ? -24.562 40 3.854 1 95.69 95 ARG B N 1
ATOM 4722 C CA . ARG B 1 95 ? -25.062 39.719 5.199 1 95.69 95 ARG B CA 1
ATOM 4723 C C . ARG B 1 95 ? -24 39.062 6.059 1 95.69 95 ARG B C 1
ATOM 4725 O O . ARG B 1 95 ? -23.797 39.438 7.211 1 95.69 95 ARG B O 1
ATOM 4732 N N . VAL B 1 96 ? -23.375 38.062 5.504 1 95 96 VAL B N 1
ATOM 4733 C CA . VAL B 1 96 ? -22.312 37.344 6.215 1 95 96 VAL B CA 1
ATOM 4734 C C . VAL B 1 96 ? -21.172 38.312 6.555 1 95 96 VAL B C 1
ATOM 4736 O O . VAL B 1 96 ? -20.609 38.281 7.652 1 95 96 VAL B O 1
ATOM 4739 N N . MET B 1 97 ? -20.875 39.219 5.656 1 95.12 97 MET B N 1
ATOM 4740 C CA . MET B 1 97 ? -19.828 40.188 5.879 1 95.12 97 MET B CA 1
ATOM 4741 C C . MET B 1 97 ? -20.203 41.156 7 1 95.12 97 MET B C 1
ATOM 4743 O O . MET B 1 97 ? -19.344 41.562 7.785 1 95.12 97 MET B O 1
ATOM 4747 N N . GLN B 1 98 ? -21.422 41.5 7.02 1 95.06 98 GLN B N 1
ATOM 4748 C CA . GLN B 1 98 ? -21.906 42.375 8.086 1 95.06 98 GLN B CA 1
ATOM 4749 C C . GLN B 1 98 ? -21.797 41.688 9.445 1 95.06 98 GLN B C 1
ATOM 4751 O O . GLN B 1 98 ? -21.469 42.344 10.445 1 95.06 98 GLN B O 1
ATOM 4756 N N . ASP B 1 99 ? -22.094 40.469 9.438 1 94.44 99 ASP B N 1
ATOM 4757 C CA . ASP B 1 99 ? -21.953 39.719 10.672 1 94.44 99 ASP B CA 1
ATOM 4758 C C . ASP B 1 99 ? -20.5 39.688 11.148 1 94.44 99 ASP B C 1
ATOM 4760 O O . ASP B 1 99 ? -20.234 39.844 12.344 1 94.44 99 ASP B O 1
ATOM 4764 N N . ILE B 1 100 ? -19.625 39.469 10.234 1 95.12 100 ILE B N 1
ATOM 4765 C CA . ILE B 1 100 ? -18.188 39.469 10.555 1 95.12 100 ILE B CA 1
ATOM 4766 C C . ILE B 1 100 ? -17.781 40.812 11.109 1 95.12 100 ILE B C 1
ATOM 4768 O O . ILE B 1 100 ? -17.109 40.906 12.133 1 95.12 100 ILE B O 1
ATOM 4772 N N . CYS B 1 101 ? -18.219 41.844 10.461 1 96.06 101 CYS B N 1
ATOM 4773 C CA . CYS B 1 101 ? -17.906 43.219 10.875 1 96.06 101 CYS B CA 1
ATOM 4774 C C . CYS B 1 101 ? -18.438 43.5 12.273 1 96.06 101 CYS B C 1
ATOM 4776 O O . CYS B 1 101 ? -17.719 44.062 13.109 1 96.06 101 CYS B O 1
ATOM 4778 N N . SER B 1 102 ? -19.625 43.094 12.492 1 95.62 102 SER B N 1
ATOM 4779 C CA . SER B 1 102 ? -20.266 43.344 13.789 1 95.62 102 SER B CA 1
ATOM 4780 C C . SER B 1 102 ? -19.531 42.594 14.906 1 95.62 102 SER B C 1
ATOM 4782 O O . SER B 1 102 ? -19.344 43.125 15.992 1 95.62 102 SER B O 1
ATOM 4784 N N . ASP B 1 103 ? -19.219 41.438 14.625 1 94.06 103 ASP B N 1
ATOM 4785 C CA . ASP B 1 103 ? -18.516 40.625 15.617 1 94.06 103 ASP B CA 1
ATOM 4786 C C . ASP B 1 103 ? -17.172 41.25 15.977 1 94.06 103 ASP B C 1
ATOM 4788 O O . ASP B 1 103 ? -16.781 41.281 17.141 1 94.06 103 ASP B O 1
ATOM 4792 N N . HIS B 1 104 ? -16.438 41.688 15.023 1 95.81 104 HIS B N 1
ATOM 4793 C CA . HIS B 1 104 ? -15.109 42.219 15.242 1 95.81 104 HIS B CA 1
ATOM 4794 C C . HIS B 1 104 ? -15.18 43.594 15.922 1 95.81 104 HIS B C 1
ATOM 4796 O O . HIS B 1 104 ? -14.336 43.906 16.766 1 95.81 104 HIS B O 1
ATOM 4802 N N . THR B 1 105 ? -16.156 44.375 15.562 1 96.62 105 THR B N 1
ATOM 4803 C CA . THR B 1 105 ? -16.312 45.656 16.234 1 96.62 105 THR B CA 1
ATOM 4804 C C . THR B 1 105 ? -16.75 45.469 17.672 1 96.62 105 THR B C 1
ATOM 4806 O O . THR B 1 105 ? -16.312 46.188 18.562 1 96.62 105 THR B O 1
ATOM 4809 N N . ALA B 1 106 ? -17.609 44.5 17.859 1 95.69 106 ALA B N 1
ATOM 4810 C CA . ALA B 1 106 ? -18.031 44.188 19.219 1 95.69 106 ALA B CA 1
ATOM 4811 C C . ALA B 1 106 ? -16.844 43.719 20.078 1 95.69 106 ALA B C 1
ATOM 4813 O O . ALA B 1 106 ? -16.766 44.031 21.266 1 95.69 106 ALA B O 1
ATOM 4814 N N . ALA B 1 107 ? -16 43 19.484 1 95.38 107 ALA B N 1
ATOM 4815 C CA . ALA B 1 107 ? -14.812 42.531 20.203 1 95.38 107 ALA B CA 1
ATOM 4816 C C . ALA B 1 107 ? -13.914 43.719 20.578 1 95.38 107 ALA B C 1
ATOM 4818 O O . ALA B 1 107 ? -13.328 43.719 21.672 1 95.38 107 ALA B O 1
ATOM 4819 N N . ALA B 1 108 ? -13.727 44.656 19.688 1 96.25 108 ALA B N 1
ATOM 4820 C CA . ALA B 1 108 ? -12.93 45.844 19.969 1 96.25 108 ALA B CA 1
ATOM 4821 C C . ALA B 1 108 ? -13.492 46.594 21.172 1 96.25 108 ALA B C 1
ATOM 4823 O O . ALA B 1 108 ? -12.734 47.062 22.031 1 96.25 108 ALA B O 1
ATOM 4824 N N . ASP B 1 109 ? -14.812 46.656 21.25 1 96.12 109 ASP B N 1
ATOM 4825 C CA . ASP B 1 109 ? -15.477 47.344 22.344 1 96.12 109 ASP B CA 1
ATOM 4826 C C . ASP B 1 109 ? -15.32 46.594 23.656 1 96.12 109 ASP B C 1
ATOM 4828 O O . ASP B 1 109 ? -15.18 47.188 24.719 1 96.12 109 ASP B O 1
ATOM 4832 N N . LYS B 1 110 ? -15.305 45.406 23.531 1 95.88 110 LYS B N 1
ATOM 4833 C CA . LYS B 1 110 ? -15.281 44.562 24.734 1 95.88 110 LYS B CA 1
ATOM 4834 C C . LYS B 1 110 ? -13.883 44.5 25.328 1 95.88 110 LYS B C 1
ATOM 4836 O O . LYS B 1 110 ? -13.727 44.562 26.562 1 95.88 110 LYS B O 1
ATOM 4841 N N . PHE B 1 111 ? -12.859 44.438 24.5 1 96.5 111 PHE B N 1
ATOM 4842 C CA . PHE B 1 111 ? -11.547 44.062 25.016 1 96.5 111 PHE B CA 1
ATOM 4843 C C . PHE B 1 111 ? -10.602 45.25 25.062 1 96.5 111 PHE B C 1
ATOM 4845 O O . PHE B 1 111 ? -9.648 45.281 25.844 1 96.5 111 PHE B O 1
ATOM 4852 N N . ILE B 1 112 ? -10.797 46.25 24.219 1 96 112 ILE B N 1
ATOM 4853 C CA . ILE B 1 112 ? -9.898 47.406 24.188 1 96 112 ILE B CA 1
ATOM 4854 C C . ILE B 1 112 ? -10.398 48.469 25.141 1 96 112 ILE B C 1
ATOM 4856 O O . ILE B 1 112 ? -11.523 48.938 25.016 1 96 112 ILE B O 1
ATOM 4860 N N . GLN B 1 113 ? -9.609 48.906 26.031 1 95.31 113 GLN B N 1
ATOM 4861 C CA . GLN B 1 113 ? -9.992 49.844 27.094 1 95.31 113 GLN B CA 1
ATOM 4862 C C . GLN B 1 113 ? -9.883 51.281 26.625 1 95.31 113 GLN B C 1
ATOM 4864 O O . GLN B 1 113 ? -10.742 52.125 26.938 1 95.31 113 GLN B O 1
ATOM 4869 N N . ASP B 1 114 ? -8.805 51.625 25.891 1 95.5 114 ASP B N 1
ATOM 4870 C CA . ASP B 1 114 ? -8.617 52.969 25.375 1 95.5 114 ASP B CA 1
ATOM 4871 C C . ASP B 1 114 ? -9.641 53.281 24.281 1 95.5 114 ASP B C 1
ATOM 4873 O O . ASP B 1 114 ? -9.672 52.625 23.234 1 95.5 114 ASP B O 1
ATOM 4877 N N . ALA B 1 115 ? -10.383 54.25 24.484 1 94.88 115 ALA B N 1
ATOM 4878 C CA . ALA B 1 115 ? -11.484 54.562 23.594 1 94.88 115 ALA B CA 1
ATOM 4879 C C . ALA B 1 115 ? -10.977 55 22.219 1 94.88 115 ALA B C 1
ATOM 4881 O O . ALA B 1 115 ? -11.617 54.719 21.203 1 94.88 115 ALA B O 1
ATOM 4882 N N . GLU B 1 116 ? -9.914 55.688 22.188 1 95.56 116 GLU B N 1
ATOM 4883 C CA . GLU B 1 116 ? -9.352 56.125 20.922 1 95.56 116 GLU B CA 1
ATOM 4884 C C . GLU B 1 116 ? -8.852 54.938 20.094 1 95.56 116 GLU B C 1
ATOM 4886 O O . GLU B 1 116 ? -9.078 54.875 18.875 1 95.56 116 GLU B O 1
ATOM 4891 N N . LEU B 1 117 ? -8.164 54.094 20.781 1 95.38 117 LEU B N 1
ATOM 4892 C CA . LEU B 1 117 ? -7.664 52.906 20.094 1 95.38 117 LEU B CA 1
ATOM 4893 C C . LEU B 1 117 ? -8.812 52.031 19.609 1 95.38 117 LEU B C 1
ATOM 4895 O O . LEU B 1 117 ? -8.758 51.469 18.5 1 95.38 117 LEU B O 1
ATOM 4899 N N . ALA B 1 118 ? -9.812 51.875 20.422 1 96.62 118 ALA B N 1
ATOM 4900 C CA . ALA B 1 118 ? -10.992 51.094 20.031 1 96.62 118 ALA B CA 1
ATOM 4901 C C . ALA B 1 118 ? -11.656 51.688 18.797 1 96.62 118 ALA B C 1
ATOM 4903 O O . ALA B 1 118 ? -12.094 50.938 17.906 1 96.62 118 ALA B O 1
ATOM 4904 N N . ALA B 1 119 ? -11.75 52.969 18.75 1 96.88 119 ALA B N 1
ATOM 4905 C CA . ALA B 1 119 ? -12.359 53.625 17.609 1 96.88 119 ALA B CA 1
ATOM 4906 C C . ALA B 1 119 ? -11.547 53.406 16.344 1 96.88 119 ALA B C 1
ATOM 4908 O O . ALA B 1 119 ? -12.109 53.219 15.258 1 96.88 119 ALA B O 1
ATOM 4909 N N . ILE B 1 120 ? -10.297 53.438 16.516 1 95.5 120 ILE B N 1
ATOM 4910 C CA . ILE B 1 120 ? -9.414 53.25 15.375 1 95.5 120 ILE B CA 1
ATOM 4911 C C . ILE B 1 120 ? -9.609 51.844 14.797 1 95.5 120 ILE B C 1
ATOM 4913 O O . ILE B 1 120 ? -9.758 51.688 13.586 1 95.5 120 ILE B O 1
ATOM 4917 N N . VAL B 1 121 ? -9.586 50.812 15.633 1 96.19 121 VAL B N 1
ATOM 4918 C CA . VAL B 1 121 ? -9.703 49.438 15.164 1 96.19 121 VAL B CA 1
ATOM 4919 C C . VAL B 1 121 ? -11.086 49.219 14.555 1 96.19 121 VAL B C 1
ATOM 4921 O O . VAL B 1 121 ? -11.227 48.5 13.562 1 96.19 121 VAL B O 1
ATOM 4924 N N . LYS B 1 122 ? -12.094 49.781 15.141 1 97.44 122 LYS B N 1
ATOM 4925 C CA . LYS B 1 122 ? -13.445 49.656 14.609 1 97.44 122 LYS B CA 1
ATOM 4926 C C . LYS B 1 122 ? -13.555 50.25 13.219 1 97.44 122 LYS B C 1
ATOM 4928 O O . LYS B 1 122 ? -14.141 49.656 12.312 1 97.44 122 LYS B O 1
ATOM 4933 N N . GLU B 1 123 ? -12.984 51.406 13.094 1 97.12 123 GLU B N 1
ATOM 4934 C CA . GLU B 1 123 ? -13 52.062 11.797 1 97.12 123 GLU B CA 1
ATOM 4935 C C . GLU B 1 123 ? -12.273 51.25 10.742 1 97.12 123 GLU B C 1
ATOM 4937 O O . GLU B 1 123 ? -12.75 51.094 9.617 1 97.12 123 GLU B O 1
ATOM 4942 N N . GLU B 1 124 ? -11.156 50.781 11.141 1 95.56 124 GLU B N 1
ATOM 4943 C CA . GLU B 1 124 ? -10.383 49.969 10.219 1 95.56 124 GLU B CA 1
ATOM 4944 C C . GLU B 1 124 ? -11.125 48.688 9.852 1 95.56 124 GLU B C 1
ATOM 4946 O O . GLU B 1 124 ? -11.055 48.219 8.711 1 95.56 124 GLU B O 1
ATOM 4951 N N . THR B 1 125 ? -11.758 48.094 10.773 1 97 125 THR B N 1
ATOM 4952 C CA . THR B 1 125 ? -12.539 46.875 10.555 1 97 125 THR B CA 1
ATOM 4953 C C . THR B 1 125 ? -13.656 47.125 9.539 1 97 125 THR B C 1
ATOM 4955 O O . THR B 1 125 ? -13.852 46.344 8.609 1 97 125 THR B O 1
ATOM 4958 N N . VAL B 1 126 ? -14.359 48.188 9.742 1 96.81 126 VAL B N 1
ATOM 4959 C CA . VAL B 1 126 ? -15.461 48.562 8.852 1 96.81 126 VAL B CA 1
ATOM 4960 C C . VAL B 1 126 ? -14.93 48.812 7.441 1 96.81 126 VAL B C 1
ATOM 4962 O O . VAL B 1 126 ? -15.531 48.375 6.457 1 96.81 126 VAL B O 1
ATOM 4965 N N . LYS B 1 127 ? -13.852 49.5 7.395 1 95.75 127 LYS B N 1
ATOM 4966 C CA . LYS B 1 127 ? -13.234 49.781 6.105 1 95.75 127 LYS B CA 1
ATOM 4967 C C . LYS B 1 127 ? -12.852 48.5 5.367 1 95.75 127 LYS B C 1
ATOM 4969 O O . LYS B 1 127 ? -13.102 48.375 4.168 1 95.75 127 LYS B O 1
ATOM 4974 N N . GLU B 1 128 ? -12.203 47.594 6.07 1 94.62 128 GLU B N 1
ATOM 4975 C CA . GLU B 1 128 ? -11.781 46.344 5.457 1 94.62 128 GLU B CA 1
ATOM 4976 C C . GLU B 1 128 ? -12.977 45.531 5 1 94.62 128 GLU B C 1
ATOM 4978 O O . GLU B 1 128 ? -12.938 44.906 3.941 1 94.62 128 GLU B O 1
ATOM 4983 N N . CYS B 1 129 ? -14 45.438 5.766 1 95.62 129 CYS B N 1
ATOM 4984 C CA . CYS B 1 129 ? -15.203 44.719 5.395 1 95.62 129 CYS B CA 1
ATOM 4985 C C . CYS B 1 129 ? -15.852 45.312 4.156 1 95.62 129 CYS B C 1
ATOM 4987 O O . CYS B 1 129 ? -16.312 44.594 3.27 1 95.62 129 CYS B O 1
ATOM 4989 N N . GLN B 1 130 ? -15.844 46.656 4.137 1 94.25 130 GLN B N 1
ATOM 4990 C CA . GLN B 1 130 ? -16.406 47.344 2.98 1 94.25 130 GLN B CA 1
ATOM 4991 C C . GLN B 1 130 ? -15.602 47.062 1.719 1 94.25 130 GLN B C 1
ATOM 4993 O O . GLN B 1 130 ? -16.156 46.938 0.629 1 94.25 130 GLN B O 1
ATOM 4998 N N . LEU B 1 131 ? -14.359 46.969 1.886 1 92.38 131 LEU B N 1
ATOM 4999 C CA . LEU B 1 131 ? -13.492 46.656 0.754 1 92.38 131 LEU B CA 1
ATOM 5000 C C . LEU B 1 131 ? -13.836 45.312 0.173 1 92.38 131 LEU B C 1
ATOM 5002 O O . LEU B 1 131 ? -13.859 45.125 -1.048 1 92.38 131 LEU B O 1
ATOM 5006 N N . LEU B 1 132 ? -14.016 44.312 0.997 1 92.62 132 LEU B N 1
ATOM 5007 C CA . LEU B 1 132 ? -14.352 42.969 0.517 1 92.62 132 LEU B CA 1
ATOM 5008 C C . LEU B 1 132 ? -15.727 42.969 -0.145 1 92.62 132 LEU B C 1
ATOM 5010 O O . LEU B 1 132 ? -15.938 42.25 -1.132 1 92.62 132 LEU B O 1
ATOM 5014 N N . ILE B 1 133 ? -16.672 43.75 0.414 1 93 133 ILE B N 1
ATOM 5015 C CA . ILE B 1 133 ? -18 43.875 -0.181 1 93 133 ILE B CA 1
ATOM 5016 C C . ILE B 1 133 ? -17.891 44.469 -1.583 1 93 133 ILE B C 1
ATOM 5018 O O . ILE B 1 133 ? -18.531 43.969 -2.52 1 93 133 ILE B O 1
ATOM 5022 N N . GLU B 1 134 ? -17.094 45.438 -1.699 1 91.38 134 GLU B N 1
ATOM 5023 C CA . GLU B 1 134 ? -16.875 46.062 -3.004 1 91.38 134 GLU B CA 1
ATOM 5024 C C . GLU B 1 134 ? -16.234 45.062 -3.977 1 91.38 134 GLU B C 1
ATOM 5026 O O . GLU B 1 134 ? -16.547 45.062 -5.172 1 91.38 134 GLU B O 1
ATOM 5031 N N . TYR B 1 135 ? -15.352 44.312 -3.438 1 88.25 135 TYR B N 1
ATOM 5032 C CA . TYR B 1 135 ? -14.75 43.281 -4.266 1 88.25 135 TYR B CA 1
ATOM 5033 C C . TYR B 1 135 ? -15.812 42.312 -4.781 1 88.25 135 TYR B C 1
ATOM 5035 O O . TYR B 1 135 ? -15.797 41.938 -5.949 1 88.25 135 TYR B O 1
ATOM 5043 N N . LEU B 1 136 ? -16.719 41.906 -3.961 1 89 136 LEU B N 1
ATOM 5044 C CA . LEU B 1 136 ? -17.797 41 -4.344 1 89 136 LEU B CA 1
ATOM 5045 C C . LEU B 1 136 ? -18.672 41.625 -5.426 1 89 136 LEU B C 1
ATOM 5047 O O . LEU B 1 136 ? -19.031 40.969 -6.398 1 89 136 LEU B O 1
ATOM 5051 N N . GLU B 1 137 ? -18.938 42.844 -5.25 1 90 137 GLU B N 1
ATOM 5052 C CA . GLU B 1 137 ? -19.75 43.594 -6.223 1 90 137 GLU B CA 1
ATOM 5053 C C . GLU B 1 137 ? -19.016 43.719 -7.562 1 90 137 GLU B C 1
ATOM 5055 O O . GLU B 1 137 ? -19.641 43.562 -8.617 1 90 137 GLU B O 1
ATOM 5060 N N . ALA B 1 138 ? -17.766 43.969 -7.445 1 86.5 138 ALA B N 1
ATOM 5061 C CA . ALA B 1 138 ? -16.953 44.094 -8.656 1 86.5 138 ALA B CA 1
ATOM 5062 C C . ALA B 1 138 ? -16.875 42.75 -9.375 1 86.5 138 ALA B C 1
ATOM 5064 O O . ALA B 1 138 ? -16.891 42.688 -10.609 1 86.5 138 ALA B O 1
ATOM 5065 N N . ALA B 1 139 ? -16.641 41.719 -8.609 1 84.38 139 ALA B N 1
ATOM 5066 C CA . ALA B 1 139 ? -16.547 40.406 -9.195 1 84.38 139 ALA B CA 1
ATOM 5067 C C . ALA B 1 139 ? -17.844 40.031 -9.938 1 84.38 139 ALA B C 1
ATOM 5069 O O . ALA B 1 139 ? -17.797 39.406 -10.992 1 84.38 139 ALA B O 1
ATOM 5070 N N . LYS B 1 140 ? -19 40.344 -9.367 1 85.06 140 LYS B N 1
ATOM 5071 C CA . LYS B 1 140 ? -20.281 40.125 -10.023 1 85.06 140 LYS B CA 1
ATOM 5072 C C . LYS B 1 140 ? -20.406 40.969 -11.289 1 85.06 140 LYS B C 1
ATOM 5074 O O . LYS B 1 140 ? -20.75 40.469 -12.359 1 85.06 140 LYS B O 1
ATOM 5079 N N . ARG B 1 141 ? -20.078 42.25 -11.172 1 83.25 141 ARG B N 1
ATOM 5080 C CA . ARG B 1 141 ? -20.281 43.219 -12.234 1 83.25 141 ARG B CA 1
ATOM 5081 C C . ARG B 1 141 ? -19.391 42.938 -13.43 1 83.25 141 ARG B C 1
ATOM 5083 O O . ARG B 1 141 ? -19.812 43.062 -14.578 1 83.25 141 ARG B O 1
ATOM 5090 N N . PHE B 1 142 ? -18.125 42.594 -13.133 1 79.12 142 PHE B N 1
ATOM 5091 C CA . PHE B 1 142 ? -17.156 42.438 -14.203 1 79.12 142 PHE B CA 1
ATOM 5092 C C . PHE B 1 142 ? -16.875 40.969 -14.5 1 79.12 142 PHE B C 1
ATOM 5094 O O . PHE B 1 142 ? -15.961 40.656 -15.25 1 79.12 142 PHE B O 1
ATOM 5101 N N . HIS B 1 143 ? -17.531 40.125 -13.922 1 77.94 143 HIS B N 1
ATOM 5102 C CA . HIS B 1 143 ? -17.422 38.688 -14.141 1 77.94 143 HIS B CA 1
ATOM 5103 C C . HIS B 1 143 ? -15.977 38.188 -13.984 1 77.94 143 HIS B C 1
ATOM 5105 O O . HIS B 1 143 ? -15.43 37.531 -14.867 1 77.94 143 HIS B O 1
ATOM 5111 N N . LEU B 1 144 ? -15.484 38.594 -12.859 1 77.25 144 LEU B N 1
ATOM 5112 C CA . LEU B 1 144 ? -14.102 38.219 -12.602 1 77.25 144 LEU B CA 1
ATOM 5113 C C . LEU B 1 144 ? -13.977 36.719 -12.367 1 77.25 144 LEU B C 1
ATOM 5115 O O . LEU B 1 144 ? -14.906 36.062 -11.875 1 77.25 144 LEU B O 1
ATOM 5119 N N . GLU B 1 145 ? -12.875 36.219 -12.734 1 77.88 145 GLU B N 1
ATOM 5120 C CA . GLU B 1 145 ? -12.602 34.781 -12.539 1 77.88 145 GLU B CA 1
ATOM 5121 C C . GLU B 1 145 ? -12.359 34.469 -11.062 1 77.88 145 GLU B C 1
ATOM 5123 O O . GLU B 1 145 ? -11.648 35.188 -10.375 1 77.88 145 GLU B O 1
ATOM 5128 N N . VAL B 1 146 ? -13.141 33.469 -10.562 1 81.56 146 VAL B N 1
ATOM 5129 C CA . VAL B 1 146 ? -13 33 -9.188 1 81.56 146 VAL B CA 1
ATOM 5130 C C . VAL B 1 146 ? -12.188 31.719 -9.148 1 81.56 146 VAL B C 1
ATOM 5132 O O . VAL B 1 146 ? -12.711 30.641 -9.422 1 81.56 146 VAL B O 1
ATOM 5135 N N . ASN B 1 147 ? -10.891 31.891 -8.914 1 82.06 147 ASN B N 1
ATOM 5136 C CA . ASN B 1 147 ? -9.992 30.75 -8.852 1 82.06 147 ASN B CA 1
ATOM 5137 C C . ASN B 1 147 ? -9.422 30.547 -7.453 1 82.06 147 ASN B C 1
ATOM 5139 O O . ASN B 1 147 ? -9.922 31.125 -6.488 1 82.06 147 ASN B O 1
ATOM 5143 N N . SER B 1 148 ? -8.422 29.734 -7.285 1 82.81 148 SER B N 1
ATOM 5144 C CA . SER B 1 148 ? -7.828 29.406 -5.996 1 82.81 148 SER B CA 1
ATOM 5145 C C . SER B 1 148 ? -7.16 30.625 -5.363 1 82.81 148 SER B C 1
ATOM 5147 O O . SER B 1 148 ? -7.148 30.766 -4.141 1 82.81 148 SER B O 1
ATOM 5149 N N . ARG B 1 149 ? -6.758 31.469 -6.18 1 82 149 ARG B N 1
ATOM 5150 C CA . ARG B 1 149 ? -6.109 32.688 -5.676 1 82 149 ARG B CA 1
ATOM 5151 C C . ARG B 1 149 ? -7.125 33.625 -5.043 1 82 149 ARG B C 1
ATOM 5153 O O . ARG B 1 149 ? -6.832 34.281 -4.039 1 82 149 ARG B O 1
ATOM 5160 N N . ALA B 1 150 ? -8.195 33.688 -5.684 1 85.56 150 ALA B N 1
ATOM 5161 C CA . ALA B 1 150 ? -9.273 34.5 -5.125 1 85.56 150 ALA B CA 1
ATOM 5162 C C . ALA B 1 150 ? -9.734 33.969 -3.777 1 85.56 150 ALA B C 1
ATOM 5164 O O . ALA B 1 150 ? -10.055 34.719 -2.867 1 85.56 150 ALA B O 1
ATOM 5165 N N . LYS B 1 151 ? -9.742 32.719 -3.695 1 89.75 151 LYS B N 1
ATOM 5166 C CA . LYS B 1 151 ? -10.109 32.062 -2.438 1 89.75 151 LYS B CA 1
ATOM 5167 C C . LYS B 1 151 ? -9.148 32.469 -1.32 1 89.75 151 LYS B C 1
ATOM 5169 O O . LYS B 1 151 ? -9.57 32.844 -0.229 1 89.75 151 LYS B O 1
ATOM 5174 N N . ASP B 1 152 ? -7.902 32.375 -1.64 1 90.12 152 ASP B N 1
ATOM 5175 C CA . ASP B 1 152 ? -6.875 32.719 -0.662 1 90.12 152 ASP B CA 1
ATOM 5176 C C . ASP B 1 152 ? -7 34.156 -0.214 1 90.12 152 ASP B C 1
ATOM 5178 O O . ASP B 1 152 ? -6.852 34.469 0.971 1 90.12 152 ASP B O 1
ATOM 5182 N N . ARG B 1 153 ? -7.281 35 -1.1 1 87.25 153 ARG B N 1
ATOM 5183 C CA . ARG B 1 153 ? -7.387 36.406 -0.806 1 87.25 153 ARG B CA 1
ATOM 5184 C C . ARG B 1 153 ? -8.594 36.719 0.077 1 87.25 153 ARG B C 1
ATOM 5186 O O . ARG B 1 153 ? -8.508 37.5 1.011 1 87.25 153 ARG B O 1
ATOM 5193 N N . VAL B 1 154 ? -9.633 36.094 -0.241 1 91.62 154 VAL B N 1
ATOM 5194 C CA . VAL B 1 154 ? -10.844 36.281 0.54 1 91.62 154 VAL B CA 1
ATOM 5195 C C . VAL B 1 154 ? -10.625 35.812 1.975 1 91.62 154 VAL B C 1
ATOM 5197 O O . VAL B 1 154 ? -10.969 36.531 2.926 1 91.62 154 VAL B O 1
ATOM 5200 N N . ILE B 1 155 ? -10.031 34.719 2.143 1 92.06 155 ILE B N 1
ATOM 5201 C CA . ILE B 1 155 ? -9.852 34.125 3.461 1 92.06 155 ILE B CA 1
ATOM 5202 C C . ILE B 1 155 ? -8.82 34.938 4.254 1 92.06 155 ILE B C 1
ATOM 5204 O O . ILE B 1 155 ? -8.922 35.062 5.477 1 92.06 155 ILE B O 1
ATOM 5208 N N . SER B 1 156 ? -7.883 35.5 3.545 1 93.25 156 SER B N 1
ATOM 5209 C CA . SER B 1 156 ? -6.816 36.281 4.191 1 93.25 156 SER B CA 1
ATOM 5210 C C . SER B 1 156 ? -7.371 37.5 4.918 1 93.25 156 SER B C 1
ATOM 5212 O O . SER B 1 156 ? -6.734 38.031 5.832 1 93.25 156 SER B O 1
ATOM 5214 N N . PHE B 1 157 ? -8.547 37.906 4.598 1 94.06 157 PHE B N 1
ATOM 5215 C CA . PHE B 1 157 ? -9.18 39.062 5.238 1 94.06 157 PHE B CA 1
ATOM 5216 C C . PHE B 1 157 ? -9.398 38.781 6.723 1 94.06 157 PHE B C 1
ATOM 5218 O O . PHE B 1 157 ? -9.328 39.719 7.539 1 94.06 157 PHE B O 1
ATOM 5225 N N . GLY B 1 158 ? -9.703 37.594 6.977 1 95.44 158 GLY B N 1
ATOM 5226 C CA . GLY B 1 158 ? -9.898 37.219 8.375 1 95.44 158 GLY B CA 1
ATOM 5227 C C . GLY B 1 158 ? -8.672 37.469 9.234 1 95.44 158 GLY B C 1
ATOM 5228 O O . GLY B 1 158 ? -8.773 37.938 10.359 1 95.44 158 GLY B O 1
ATOM 5229 N N . GLU B 1 159 ? -7.559 37.125 8.727 1 95.88 159 GLU B N 1
ATOM 5230 C CA . GLU B 1 159 ? -6.305 37.312 9.453 1 95.88 159 GLU B CA 1
ATOM 5231 C C . GLU B 1 159 ? -5.941 38.781 9.562 1 95.88 159 GLU B C 1
ATOM 5233 O O . GLU B 1 159 ? -5.363 39.219 10.562 1 95.88 159 GLU B O 1
ATOM 5238 N N . LYS B 1 160 ? -6.293 39.562 8.57 1 96 160 LYS B N 1
ATOM 5239 C CA . LYS B 1 160 ? -6.051 41 8.617 1 96 160 LYS B CA 1
ATOM 5240 C C . LYS B 1 160 ? -6.793 41.625 9.789 1 96 160 LYS B C 1
ATOM 5242 O O . LYS B 1 160 ? -6.211 42.406 10.547 1 96 160 LYS B O 1
ATOM 5247 N N . LEU B 1 161 ? -8.008 41.25 9.844 1 97.12 161 LEU B N 1
ATOM 5248 C CA . LEU B 1 161 ? -8.82 41.781 10.938 1 97.12 161 LEU B CA 1
ATOM 5249 C C . LEU B 1 161 ? -8.258 41.375 12.289 1 97.12 161 LEU B C 1
ATOM 5251 O O . LEU B 1 161 ? -8.18 42.188 13.211 1 97.12 161 LEU B O 1
ATOM 5255 N N . SER B 1 162 ? -7.879 40.156 12.352 1 97.12 162 SER B N 1
ATOM 5256 C CA . SER B 1 162 ? -7.363 39.594 13.602 1 97.12 162 SER B CA 1
ATOM 5257 C C . SER B 1 162 ? -6.062 40.281 14.016 1 97.12 162 SER B C 1
ATOM 5259 O O . SER B 1 162 ? -5.887 40.656 15.18 1 97.12 162 SER B O 1
ATOM 5261 N N . CYS B 1 163 ? -5.199 40.469 13.117 1 97.81 163 CYS B N 1
ATOM 5262 C CA . CYS B 1 163 ? -3.893 41.031 13.406 1 97.81 163 CYS B CA 1
ATOM 5263 C C . CYS B 1 163 ? -4.02 42.531 13.781 1 97.81 163 CYS B C 1
ATOM 5265 O O . CYS B 1 163 ? -3.318 43 14.68 1 97.81 163 CYS B O 1
ATOM 5267 N N . ARG B 1 164 ? -4.863 43.25 13.094 1 96.88 164 ARG B N 1
ATOM 5268 C CA . ARG B 1 164 ? -5.105 44.656 13.445 1 96.88 164 ARG B CA 1
ATOM 5269 C C . ARG B 1 164 ? -5.664 44.781 14.859 1 96.88 164 ARG B C 1
ATOM 5271 O O . ARG B 1 164 ? -5.246 45.625 15.625 1 96.88 164 ARG B O 1
ATOM 5278 N N . PHE B 1 165 ? -6.57 43.938 15.117 1 97.5 165 PHE B N 1
ATOM 5279 C CA . PHE B 1 165 ? -7.164 43.875 16.453 1 97.5 165 PHE B CA 1
ATOM 5280 C C . PHE B 1 165 ? -6.102 43.594 17.5 1 97.5 165 PHE B C 1
ATOM 5282 O O . PHE B 1 165 ? -6.02 44.312 18.516 1 97.5 165 PHE B O 1
ATOM 5289 N N . MET B 1 166 ? -5.27 42.625 17.281 1 98 166 MET B N 1
ATOM 5290 C CA . MET B 1 166 ? -4.258 42.219 18.25 1 98 166 MET B CA 1
ATOM 5291 C C . MET B 1 166 ? -3.197 43.312 18.406 1 98 166 MET B C 1
ATOM 5293 O O . MET B 1 166 ? -2.715 43.562 19.516 1 98 166 MET B O 1
ATOM 5297 N N . ALA B 1 167 ? -2.797 43.938 17.344 1 97.69 167 ALA B N 1
ATOM 5298 C CA . ALA B 1 167 ? -1.831 45.031 17.422 1 97.69 167 ALA B CA 1
ATOM 5299 C C . ALA B 1 167 ? -2.357 46.156 18.297 1 97.69 167 ALA B C 1
ATOM 5301 O O . ALA B 1 167 ? -1.619 46.688 19.125 1 97.69 167 ALA B O 1
ATOM 5302 N N . CYS B 1 168 ? -3.6 46.469 18.125 1 96.88 168 CYS B N 1
ATOM 5303 C CA . CYS B 1 168 ? -4.223 47.531 18.922 1 96.88 168 CYS B CA 1
ATOM 5304 C C . CYS B 1 168 ? -4.355 47.094 20.391 1 96.88 168 CYS B C 1
ATOM 5306 O O . CYS B 1 168 ? -4.16 47.875 21.297 1 96.88 168 CYS B O 1
ATOM 5308 N N . MET B 1 169 ? -4.684 45.906 20.516 1 96.62 169 MET B N 1
ATOM 5309 C CA . MET B 1 169 ? -4.797 45.344 21.859 1 96.62 169 MET B CA 1
ATOM 5310 C C . MET B 1 169 ? -3.473 45.438 22.609 1 96.62 169 MET B C 1
ATOM 5312 O O . MET B 1 169 ? -3.451 45.719 23.797 1 96.62 169 MET B O 1
ATOM 5316 N N . LEU B 1 170 ? -2.439 45.156 21.938 1 97.69 170 LEU B N 1
ATOM 5317 C CA . LEU B 1 170 ? -1.113 45.219 22.547 1 97.69 170 LEU B CA 1
ATOM 5318 C C . LEU B 1 170 ? -0.765 46.656 22.938 1 97.69 170 LEU B C 1
ATOM 5320 O O . LEU B 1 170 ? -0.252 46.906 24.031 1 97.69 170 LEU B O 1
ATOM 5324 N N . LYS B 1 171 ? -1.071 47.594 22.109 1 96.69 171 LYS B N 1
ATOM 5325 C CA . LYS B 1 171 ? -0.85 49 22.438 1 96.69 171 LYS B CA 1
ATOM 5326 C C . LYS B 1 171 ? -1.676 49.438 23.641 1 96.69 171 LYS B C 1
ATOM 5328 O O . LYS B 1 171 ? -1.195 50.188 24.5 1 96.69 171 LYS B O 1
ATOM 5333 N N . ASP B 1 172 ? -2.844 48.906 23.609 1 96.69 172 ASP B N 1
ATOM 5334 C CA . ASP B 1 172 ? -3.75 49.188 24.734 1 96.69 172 ASP B CA 1
ATOM 5335 C C . ASP B 1 172 ? -3.172 48.656 26.047 1 96.69 172 ASP B C 1
ATOM 5337 O O . ASP B 1 172 ? -3.441 49.219 27.109 1 96.69 172 ASP B O 1
ATOM 5341 N N . ARG B 1 173 ? -2.369 47.688 25.953 1 95.69 173 ARG B N 1
ATOM 5342 C CA . ARG B 1 173 ? -1.803 47.062 27.141 1 95.69 173 ARG B CA 1
ATOM 5343 C C . ARG B 1 173 ? -0.344 47.438 27.328 1 95.69 173 ARG B C 1
ATOM 5345 O O . ARG B 1 173 ? 0.401 46.781 28.047 1 95.69 173 ARG B O 1
ATOM 5352 N N . GLY B 1 174 ? 0.11 48.375 26.641 1 95 174 GLY B N 1
ATOM 5353 C CA . GLY B 1 174 ? 1.396 49 26.922 1 95 174 GLY B CA 1
ATOM 5354 C C . GLY B 1 174 ? 2.527 48.406 26.094 1 95 174 GLY B C 1
ATOM 5355 O O . GLY B 1 174 ? 3.701 48.594 26.422 1 95 174 GLY B O 1
ATOM 5356 N N . VAL B 1 175 ? 2.273 47.719 25.078 1 96.94 175 VAL B N 1
ATOM 5357 C CA . VAL B 1 175 ? 3.297 47.156 24.203 1 96.94 175 VAL B CA 1
ATOM 5358 C C . VAL B 1 175 ? 3.246 47.844 22.844 1 96.94 175 VAL B C 1
ATOM 5360 O O . VAL B 1 175 ? 2.18 47.938 22.234 1 96.94 175 VAL B O 1
ATOM 5363 N N . ASP B 1 176 ? 4.344 48.344 22.422 1 96.94 176 ASP B N 1
ATOM 5364 C CA . ASP B 1 176 ? 4.406 48.969 21.094 1 96.94 176 ASP B CA 1
ATOM 5365 C C . ASP B 1 176 ? 4.367 47.906 20 1 96.94 176 ASP B C 1
ATOM 5367 O O . ASP B 1 176 ? 5.309 47.125 19.859 1 96.94 176 ASP B O 1
ATOM 5371 N N . ALA B 1 177 ? 3.309 47.844 19.312 1 97.75 177 ALA B N 1
ATOM 5372 C CA . ALA B 1 177 ? 3.113 46.812 18.297 1 97.75 177 ALA B CA 1
ATOM 5373 C C . ALA B 1 177 ? 2.727 47.406 16.953 1 97.75 177 ALA B C 1
ATOM 5375 O O . ALA B 1 177 ? 2.238 48.531 16.891 1 97.75 177 ALA B O 1
ATOM 5376 N N . GLU B 1 178 ? 3.016 46.656 15.945 1 97.69 178 GLU B N 1
ATOM 5377 C CA . GLU B 1 178 ? 2.717 47.094 14.586 1 97.69 178 GLU B CA 1
ATOM 5378 C C . GLU B 1 178 ? 2.1 45.969 13.766 1 97.69 178 GLU B C 1
ATOM 5380 O O . GLU B 1 178 ? 2.582 44.844 13.797 1 97.69 178 GLU B O 1
ATOM 5385 N N . TYR B 1 179 ? 1.021 46.344 13.133 1 97.5 179 TYR B N 1
ATOM 5386 C CA . TYR B 1 179 ? 0.366 45.438 12.211 1 97.5 179 TYR B CA 1
ATOM 5387 C C . TYR B 1 179 ? 1.171 45.281 10.922 1 97.5 179 TYR B C 1
ATOM 5389 O O . TYR B 1 179 ? 1.567 46.281 10.32 1 97.5 179 TYR B O 1
ATOM 5397 N N . VAL B 1 180 ? 1.457 44 10.516 1 97.38 180 VAL B N 1
ATOM 5398 C CA . VAL B 1 180 ? 2.221 43.688 9.305 1 97.38 180 VAL B CA 1
ATOM 5399 C C . VAL B 1 180 ? 1.405 42.812 8.375 1 97.38 180 VAL B C 1
ATOM 5401 O O . VAL B 1 180 ? 1.065 41.656 8.742 1 97.38 180 VAL B O 1
ATOM 5404 N N . ASP B 1 181 ? 1.115 43.25 7.188 1 95.62 181 ASP B N 1
ATOM 5405 C CA . ASP B 1 181 ? 0.415 42.5 6.156 1 95.62 181 ASP B CA 1
ATOM 5406 C C . ASP B 1 181 ? 1.4 41.875 5.176 1 95.62 181 ASP B C 1
ATOM 5408 O O . ASP B 1 181 ? 2.131 42.562 4.48 1 95.62 181 ASP B O 1
ATOM 5412 N N . LEU B 1 182 ? 1.341 40.562 5.062 1 94.56 182 LEU B N 1
ATOM 5413 C CA . LEU B 1 182 ? 2.293 39.875 4.199 1 94.56 182 LEU B CA 1
ATOM 5414 C C . LEU B 1 182 ? 1.649 39.5 2.869 1 94.56 182 LEU B C 1
ATOM 5416 O O . LEU B 1 182 ? 2.268 38.844 2.043 1 94.56 182 LEU B O 1
ATOM 5420 N N . ALA B 1 183 ? 0.485 39.875 2.545 1 88.56 183 ALA B N 1
ATOM 5421 C CA . ALA B 1 183 ? -0.313 39.406 1.412 1 88.56 183 ALA B CA 1
ATOM 5422 C C . ALA B 1 183 ? 0.406 39.656 0.092 1 88.56 183 ALA B C 1
ATOM 5424 O O . ALA B 1 183 ? 0.261 38.906 -0.863 1 88.56 183 ALA B O 1
ATOM 5425 N N . ASP B 1 184 ? 1.19 40.688 0.035 1 84.44 184 ASP B N 1
ATOM 5426 C CA . ASP B 1 184 ? 1.769 41.062 -1.252 1 84.44 184 ASP B CA 1
ATOM 5427 C C . ASP B 1 184 ? 3.295 41 -1.204 1 84.44 184 ASP B C 1
ATOM 5429 O O . ASP B 1 184 ? 3.967 41.719 -1.945 1 84.44 184 ASP B O 1
ATOM 5433 N N . VAL B 1 185 ? 3.754 40.188 -0.379 1 83.62 185 VAL B N 1
ATOM 5434 C CA . VAL B 1 185 ? 5.199 40.188 -0.196 1 83.62 185 VAL B CA 1
ATOM 5435 C C . VAL B 1 185 ? 5.852 39.25 -1.222 1 83.62 185 VAL B C 1
ATOM 5437 O O . VAL B 1 185 ? 6.965 39.531 -1.687 1 83.62 185 VAL B O 1
ATOM 5440 N N . LEU B 1 186 ? 5.176 38.125 -1.487 1 79.81 186 LEU B N 1
ATOM 5441 C CA . LEU B 1 186 ? 5.754 37.156 -2.418 1 79.81 186 LEU B CA 1
ATOM 5442 C C . LEU B 1 186 ? 5.312 37.469 -3.848 1 79.81 186 LEU B C 1
ATOM 5444 O O . LEU B 1 186 ? 4.113 37.562 -4.117 1 79.81 186 LEU B O 1
ATOM 5448 N N . HIS B 1 187 ? 6.258 37.875 -4.734 1 68.06 187 HIS B N 1
ATOM 5449 C CA . HIS B 1 187 ? 5.965 38.062 -6.148 1 68.06 187 HIS B CA 1
ATOM 5450 C C . HIS B 1 187 ? 6.504 36.938 -6.992 1 68.06 187 HIS B C 1
ATOM 5452 O O . HIS B 1 187 ? 7.66 36.969 -7.426 1 68.06 187 HIS B O 1
ATOM 5458 N N . LEU B 1 188 ? 5.938 35.812 -6.727 1 60.78 188 LEU B N 1
ATOM 5459 C CA . LEU B 1 188 ? 6.543 34.719 -7.465 1 60.78 188 LEU B CA 1
ATOM 5460 C C . LEU B 1 188 ? 6.012 34.656 -8.891 1 60.78 188 LEU B C 1
ATOM 5462 O O . LEU B 1 188 ? 4.836 34.969 -9.133 1 60.78 188 LEU B O 1
ATOM 5466 N N . ASP B 1 189 ? 7 34.5 -9.797 1 55.31 189 ASP B N 1
ATOM 5467 C CA . ASP B 1 189 ? 6.719 34.312 -11.219 1 55.31 189 ASP B CA 1
ATOM 5468 C C . ASP B 1 189 ? 5.879 33.062 -11.438 1 55.31 189 ASP B C 1
ATOM 5470 O O . ASP B 1 189 ? 6.004 32.062 -10.695 1 55.31 189 ASP B O 1
ATOM 5474 N N . ALA B 1 190 ? 4.777 33.219 -12.094 1 51.75 190 ALA B N 1
ATOM 5475 C CA . ALA B 1 190 ? 3.795 32.219 -12.516 1 51.75 190 ALA B CA 1
ATOM 5476 C C . ALA B 1 190 ? 4.477 30.906 -12.914 1 51.75 190 ALA B C 1
ATOM 5478 O O . ALA B 1 190 ? 3.826 29.859 -13 1 51.75 190 ALA B O 1
ATOM 5479 N N . SER B 1 191 ? 5.73 30.969 -13.141 1 51.44 191 SER B N 1
ATOM 5480 C CA . SER B 1 191 ? 6.367 29.828 -13.812 1 51.44 191 SER B CA 1
ATOM 5481 C C . SER B 1 19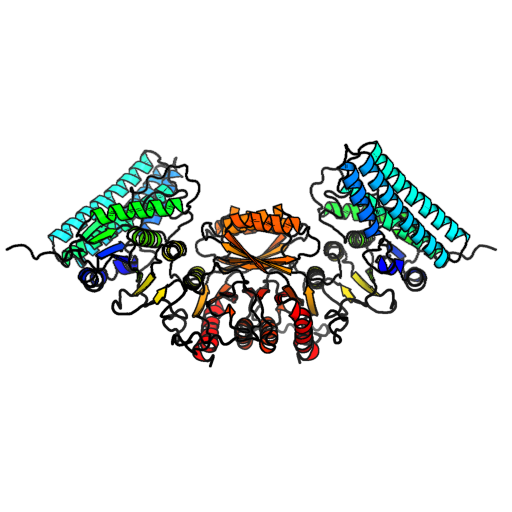1 ? 6.801 28.766 -12.812 1 51.44 191 SER B C 1
ATOM 5483 O O . SER B 1 191 ? 7.254 27.688 -13.203 1 51.44 191 SER B O 1
ATOM 5485 N N . ILE B 1 192 ? 6.672 29.109 -11.594 1 55.75 192 ILE B N 1
ATOM 5486 C CA . ILE B 1 192 ? 7.191 28.109 -10.656 1 55.75 192 ILE B CA 1
ATOM 5487 C C . ILE B 1 192 ? 6.156 27 -10.453 1 55.75 192 ILE B C 1
ATOM 5489 O O . ILE B 1 192 ? 5.047 27.266 -9.977 1 55.75 192 ILE B O 1
ATOM 5493 N N . GLU B 1 193 ? 6.379 25.953 -11.086 1 56.12 193 GLU B N 1
ATOM 5494 C CA . GLU B 1 193 ? 5.457 24.828 -11.102 1 56.12 193 GLU B CA 1
ATOM 5495 C C . GLU B 1 193 ? 5.441 24.094 -9.766 1 56.12 193 GLU B C 1
ATOM 5497 O O . GLU B 1 193 ? 4.457 23.438 -9.414 1 56.12 193 GLU B O 1
ATOM 5502 N N . ARG B 1 194 ? 6.68 24.266 -8.922 1 60.66 194 ARG B N 1
ATOM 5503 C CA . ARG B 1 194 ? 6.73 23.438 -7.715 1 60.66 194 ARG B CA 1
ATOM 5504 C C . ARG B 1 194 ? 7.312 24.234 -6.543 1 60.66 194 ARG B C 1
ATOM 5506 O O . ARG B 1 194 ? 8.195 25.062 -6.73 1 60.66 194 ARG B O 1
ATOM 5513 N N . LEU B 1 195 ? 6.625 24.078 -5.32 1 72.31 195 LEU B N 1
ATOM 5514 C CA . LEU B 1 195 ? 7.152 24.641 -4.086 1 72.31 195 LEU B CA 1
ATOM 5515 C C . LEU B 1 195 ? 8.406 23.906 -3.633 1 72.31 195 LEU B C 1
ATOM 5517 O O . LEU B 1 195 ? 8.305 22.812 -3.053 1 72.31 195 LEU B O 1
ATOM 5521 N N . ASP B 1 196 ? 9.57 24.375 -4.066 1 74 196 ASP B N 1
ATOM 5522 C CA . ASP B 1 196 ? 10.812 23.703 -3.727 1 74 196 ASP B CA 1
ATOM 5523 C C . ASP B 1 196 ? 11.555 24.438 -2.609 1 74 196 ASP B C 1
ATOM 5525 O O . ASP B 1 196 ? 11.023 25.391 -2.037 1 74 196 ASP B O 1
ATOM 5529 N N . ALA B 1 197 ? 12.766 23.969 -2.305 1 76.94 197 ALA B N 1
ATOM 5530 C CA . ALA B 1 197 ? 13.562 24.516 -1.209 1 76.94 197 ALA B CA 1
ATOM 5531 C C . ALA B 1 197 ? 13.945 25.969 -1.48 1 76.94 197 ALA B C 1
ATOM 5533 O O . ALA B 1 197 ? 14.031 26.781 -0.554 1 76.94 197 ALA B O 1
ATOM 5534 N N . THR B 1 198 ? 14.07 26.281 -2.688 1 81.25 198 THR B N 1
ATOM 5535 C CA . THR B 1 198 ? 14.438 27.641 -3.064 1 81.25 198 THR B CA 1
ATOM 5536 C C . THR B 1 198 ? 13.281 28.609 -2.795 1 81.25 198 THR B C 1
ATOM 5538 O O . THR B 1 198 ? 13.492 29.734 -2.332 1 81.25 198 THR B O 1
ATOM 5541 N N . PHE B 1 199 ? 12.117 28.141 -3.025 1 83.38 199 PHE B N 1
ATOM 5542 C CA . PHE B 1 199 ? 10.93 28.953 -2.75 1 83.38 199 PHE B CA 1
ATOM 5543 C C . PHE B 1 199 ? 10.836 29.297 -1.268 1 83.38 199 PHE B C 1
ATOM 5545 O O . PHE B 1 199 ? 10.625 30.453 -0.902 1 83.38 199 PHE B O 1
ATOM 5552 N N . TYR B 1 200 ? 11.039 28.344 -0.481 1 86.81 200 TYR B N 1
ATOM 5553 C CA . TYR B 1 200 ? 10.867 28.547 0.954 1 86.81 200 TYR B CA 1
ATOM 5554 C C . TYR B 1 200 ? 11.977 29.422 1.515 1 86.81 200 TYR B C 1
ATOM 5556 O O . TYR B 1 200 ? 11.75 30.219 2.428 1 86.81 200 TYR B O 1
ATOM 5564 N N . ARG B 1 201 ? 13.109 29.297 0.962 1 88.81 201 ARG B N 1
ATOM 5565 C CA . ARG B 1 201 ? 14.211 30.156 1.392 1 88.81 201 ARG B CA 1
ATOM 5566 C C . ARG B 1 201 ? 13.938 31.609 1.055 1 88.81 201 ARG B C 1
ATOM 5568 O O . ARG B 1 201 ? 14.156 32.5 1.885 1 88.81 201 ARG B O 1
ATOM 5575 N N . GLU B 1 202 ? 13.453 31.766 -0.107 1 88.69 202 GLU B N 1
ATOM 5576 C CA . GLU B 1 202 ? 13.133 33.125 -0.536 1 88.69 202 GLU B CA 1
ATOM 5577 C C . GLU B 1 202 ? 11.977 33.688 0.282 1 88.69 202 GLU B C 1
ATOM 5579 O O . GLU B 1 202 ? 12 34.875 0.656 1 88.69 202 GLU B O 1
ATOM 5584 N N . ALA B 1 203 ? 11.039 32.938 0.475 1 90.94 203 ALA B N 1
ATOM 5585 C CA . ALA B 1 203 ? 9.898 33.375 1.276 1 90.94 203 ALA B CA 1
ATOM 5586 C C . ALA B 1 203 ? 10.336 33.781 2.688 1 90.94 203 ALA B C 1
ATOM 5588 O O . ALA B 1 203 ? 9.891 34.781 3.229 1 90.94 203 ALA B O 1
ATOM 5589 N N . ALA B 1 204 ? 11.211 32.969 3.287 1 94.31 204 ALA B N 1
ATOM 5590 C CA . ALA B 1 204 ? 11.703 33.25 4.637 1 94.31 204 ALA B CA 1
ATOM 5591 C C . ALA B 1 204 ? 12.469 34.562 4.688 1 94.31 204 ALA B C 1
ATOM 5593 O O . ALA B 1 204 ? 12.32 35.344 5.637 1 94.31 204 ALA B O 1
ATOM 5594 N N . GLU B 1 205 ? 13.203 34.781 3.701 1 94.5 205 GLU B N 1
ATOM 5595 C CA . GLU B 1 205 ? 14.008 36 3.65 1 94.5 205 GLU B CA 1
ATOM 5596 C C . GLU B 1 205 ? 13.117 37.25 3.512 1 94.5 205 GLU B C 1
ATOM 5598 O O . GLU B 1 205 ? 13.344 38.25 4.18 1 94.5 205 GLU B O 1
ATOM 5603 N N . VAL B 1 206 ? 12.172 37.125 2.654 1 94.5 206 VAL B N 1
ATOM 5604 C CA . VAL B 1 206 ? 11.281 38.281 2.402 1 94.5 206 VAL B CA 1
ATOM 5605 C C . VAL B 1 206 ? 10.445 38.562 3.646 1 94.5 206 VAL B C 1
ATOM 5607 O O . VAL B 1 206 ? 10.227 39.719 4.004 1 94.5 206 VAL B O 1
ATOM 5610 N N . ILE B 1 207 ? 9.984 37.594 4.262 1 96.12 207 ILE B N 1
ATOM 5611 C CA . ILE B 1 207 ? 9.188 37.719 5.473 1 96.12 207 ILE B CA 1
ATOM 5612 C C . ILE B 1 207 ? 10.031 38.344 6.574 1 96.12 207 ILE B C 1
ATOM 5614 O O . ILE B 1 207 ? 9.586 39.281 7.266 1 96.12 207 ILE B O 1
ATOM 5618 N N . ALA B 1 208 ? 11.25 37.875 6.715 1 96.94 208 ALA B N 1
ATOM 5619 C CA . ALA B 1 208 ? 12.164 38.438 7.723 1 96.94 208 ALA B CA 1
ATOM 5620 C C . ALA B 1 208 ? 12.422 39.906 7.484 1 96.94 208 ALA B C 1
ATOM 5622 O O . ALA B 1 208 ? 12.477 40.719 8.43 1 96.94 208 ALA B O 1
ATOM 5623 N N . LYS B 1 209 ? 12.578 40.25 6.246 1 96.44 209 LYS B N 1
ATOM 5624 C CA . LYS B 1 209 ? 12.828 41.625 5.902 1 96.44 209 LYS B CA 1
ATOM 5625 C C . LYS B 1 209 ? 11.664 42.531 6.32 1 96.44 209 LYS B C 1
ATOM 5627 O O . LYS B 1 209 ? 11.867 43.625 6.852 1 96.44 209 LYS B O 1
ATOM 5632 N N . LYS B 1 210 ? 10.484 42.062 6.066 1 96.5 210 LYS B N 1
ATOM 5633 C CA . LYS B 1 210 ? 9.297 42.812 6.434 1 96.5 210 LYS B CA 1
ATOM 5634 C C . LYS B 1 210 ? 9.18 42.969 7.949 1 96.5 210 LYS B C 1
ATOM 5636 O O . LYS B 1 210 ? 8.75 44 8.453 1 96.5 210 LYS B O 1
ATOM 5641 N N . ILE B 1 211 ? 9.516 41.969 8.625 1 97 211 ILE B N 1
ATOM 5642 C CA . ILE B 1 211 ? 9.43 41.938 10.078 1 97 211 ILE B CA 1
ATOM 5643 C C . ILE B 1 211 ? 10.492 42.875 10.664 1 97 211 ILE B C 1
ATOM 5645 O O . ILE B 1 211 ? 10.203 43.656 11.586 1 97 211 ILE B O 1
ATOM 5649 N N . LEU B 1 212 ? 11.664 42.844 10.164 1 96.5 212 LEU B N 1
ATOM 5650 C CA . LEU B 1 212 ? 12.766 43.656 10.664 1 96.5 212 LEU B CA 1
ATOM 5651 C C . LEU B 1 212 ? 12.516 45.156 10.406 1 96.5 212 LEU B C 1
ATOM 5653 O O . LEU B 1 212 ? 13.031 46 11.125 1 96.5 212 LEU B O 1
ATOM 5657 N N . ALA B 1 213 ? 11.711 45.406 9.43 1 96.56 213 ALA B N 1
ATOM 5658 C CA . ALA B 1 213 ? 11.375 46.781 9.102 1 96.56 213 ALA B CA 1
ATOM 5659 C C . ALA B 1 213 ? 10.562 47.438 10.211 1 96.56 213 ALA B C 1
ATOM 5661 O O . ALA B 1 213 ? 10.453 48.656 10.281 1 96.56 213 ALA B O 1
ATOM 5662 N N . CYS B 1 214 ? 10.047 46.594 11.109 1 96.81 214 CYS B N 1
ATOM 5663 C CA . CYS B 1 214 ? 9.266 47.125 12.219 1 96.81 214 CYS B CA 1
ATOM 5664 C C . CYS B 1 214 ? 10.172 47.719 13.305 1 96.81 214 CYS B C 1
ATOM 5666 O O . CYS B 1 214 ? 9.703 48.375 14.227 1 96.81 214 CYS B O 1
ATOM 5668 N N . GLU B 1 215 ? 11.414 47.438 13.297 1 95.25 215 GLU B N 1
ATOM 5669 C CA . GLU B 1 215 ? 12.414 47.938 14.234 1 95.25 215 GLU B CA 1
ATOM 5670 C C . GLU B 1 215 ? 12.102 47.5 15.664 1 95.25 215 GLU B C 1
ATOM 5672 O O . GLU B 1 215 ? 11.992 46.281 15.93 1 95.25 215 GLU B O 1
ATOM 5677 N N . ASN B 1 216 ? 11.727 48.531 16.5 1 95.44 216 ASN B N 1
ATOM 5678 C CA . ASN B 1 216 ? 11.57 48.188 17.906 1 95.44 216 ASN B CA 1
ATOM 5679 C C . ASN B 1 216 ? 10.102 47.969 18.266 1 95.44 216 ASN B C 1
ATOM 5681 O O . ASN B 1 216 ? 9.742 48 19.453 1 95.44 216 ASN B O 1
ATOM 5685 N N . ARG B 1 217 ? 9.242 47.812 17.344 1 97.31 217 ARG B N 1
ATOM 5686 C CA . ARG B 1 217 ? 7.844 47.469 17.578 1 97.31 217 ARG B CA 1
ATOM 5687 C C . ARG B 1 217 ? 7.609 45.969 17.406 1 97.31 217 ARG B C 1
ATOM 5689 O O . ARG B 1 217 ? 8.266 45.312 16.594 1 97.31 217 ARG B O 1
ATOM 5696 N N . VAL B 1 218 ? 6.73 45.438 18.156 1 97.94 218 VAL B N 1
ATOM 5697 C CA . VAL B 1 218 ? 6.391 44.031 18.031 1 97.94 218 VAL B CA 1
ATOM 5698 C C . VAL B 1 218 ? 5.57 43.812 16.766 1 97.94 218 VAL B C 1
ATOM 5700 O O . VAL B 1 218 ? 4.43 44.281 16.656 1 97.94 218 VAL B O 1
ATOM 5703 N N . PRO B 1 219 ? 6.133 43.125 15.781 1 98.44 219 PRO B N 1
ATOM 5704 C CA . PRO B 1 219 ? 5.363 42.844 14.57 1 98.44 219 PRO B CA 1
ATOM 5705 C C . PRO B 1 219 ? 4.242 41.844 14.789 1 98.44 219 PRO B C 1
ATOM 5707 O O . PRO B 1 219 ? 4.484 40.75 15.32 1 98.44 219 PRO B O 1
ATOM 5710 N N . VAL B 1 220 ? 3.039 42.188 14.469 1 98.56 220 VAL B N 1
ATOM 5711 C CA . VAL B 1 220 ? 1.897 41.281 14.406 1 98.56 220 VAL B CA 1
ATOM 5712 C C . VAL B 1 220 ? 1.574 40.969 12.945 1 98.56 220 VAL B C 1
ATOM 5714 O O . VAL B 1 220 ? 0.981 41.781 12.242 1 98.56 220 VAL B O 1
ATOM 5717 N N . VAL B 1 221 ? 1.853 39.75 12.602 1 97.94 221 VAL B N 1
ATOM 5718 C CA . VAL B 1 221 ? 1.971 39.406 11.188 1 97.94 221 VAL B CA 1
ATOM 5719 C C . VAL B 1 221 ? 0.818 38.5 10.773 1 97.94 221 VAL B C 1
ATOM 5721 O O . VAL B 1 221 ? 0.402 37.625 11.539 1 97.94 221 VAL B O 1
ATOM 5724 N N . THR B 1 222 ? 0.317 38.656 9.586 1 96.69 222 THR B N 1
ATOM 5725 C CA . THR B 1 222 ? -0.706 37.812 9.016 1 96.69 222 THR B CA 1
ATOM 5726 C C . THR B 1 222 ? -0.108 36.438 8.617 1 96.69 222 THR B C 1
ATOM 5728 O O . THR B 1 222 ? 1.072 36.375 8.273 1 96.69 222 THR B O 1
ATOM 5731 N N . GLY B 1 223 ? -0.895 35.406 8.664 1 94.19 223 GLY B N 1
ATOM 5732 C CA . GLY B 1 223 ? -0.458 34.094 8.227 1 94.19 223 GLY B CA 1
ATOM 5733 C C . GLY B 1 223 ? -0.358 33.969 6.715 1 94.19 223 GLY B C 1
ATOM 5734 O O . GLY B 1 223 ? 0.531 33.281 6.203 1 94.19 223 GLY B O 1
ATOM 5735 N N . PHE B 1 224 ? -1.314 34.594 6.051 1 91.62 224 PHE B N 1
ATOM 5736 C CA . PHE B 1 224 ? -1.275 34.625 4.594 1 91.62 224 PHE B CA 1
ATOM 5737 C C . PHE B 1 224 ? -0.104 35.469 4.102 1 91.62 224 PHE B C 1
ATOM 5739 O O . PHE B 1 224 ? 0.014 36.625 4.453 1 91.62 224 PHE B O 1
ATOM 5746 N N . PHE B 1 225 ? 0.716 34.844 3.289 1 89.25 225 PHE B N 1
ATOM 5747 C CA . PHE B 1 225 ? 1.933 35.531 2.895 1 89.25 225 PHE B CA 1
ATOM 5748 C C . PHE B 1 225 ? 2.033 35.625 1.378 1 89.25 225 PHE B C 1
ATOM 5750 O O . PHE B 1 225 ? 3.135 35.656 0.824 1 89.25 225 PHE B O 1
ATOM 5757 N N . GLY B 1 226 ? 0.881 35.531 0.746 1 84.19 226 GLY B N 1
ATOM 5758 C CA . GLY B 1 226 ? 0.873 35.812 -0.682 1 84.19 226 GLY B CA 1
ATOM 5759 C C . GLY B 1 226 ? 0.443 34.625 -1.52 1 84.19 226 GLY B C 1
ATOM 5760 O O . GLY B 1 226 ? 0.032 33.594 -0.981 1 84.19 226 GLY B O 1
ATOM 5761 N N . ASN B 1 227 ? 0.582 34.875 -2.818 1 78.75 227 ASN B N 1
ATOM 5762 C CA . ASN B 1 227 ? 0.128 33.875 -3.771 1 78.75 227 ASN B CA 1
ATOM 5763 C C . ASN B 1 227 ? 1.197 32.812 -4.016 1 78.75 227 ASN B C 1
ATOM 5765 O O . ASN B 1 227 ? 2.375 33.125 -4.172 1 78.75 227 ASN B O 1
ATOM 5769 N N . VAL B 1 228 ? 0.743 31.578 -3.828 1 78.69 228 VAL B N 1
ATOM 5770 C CA . VAL B 1 228 ? 1.619 30.438 -4.098 1 78.69 228 VAL B CA 1
ATOM 5771 C C . VAL B 1 228 ? 1.084 29.641 -5.289 1 78.69 228 VAL B C 1
ATOM 5773 O O . VAL B 1 228 ? -0.121 29.641 -5.555 1 78.69 228 VAL B O 1
ATOM 5776 N N . PRO B 1 229 ? 2.025 29.094 -6.047 1 71.94 229 PRO B N 1
ATOM 5777 C CA . PRO B 1 229 ? 1.548 28.25 -7.141 1 71.94 229 PRO B CA 1
ATOM 5778 C C . PRO B 1 229 ? 0.57 27.172 -6.676 1 71.94 229 PRO B C 1
ATOM 5780 O O . PRO B 1 229 ? 0.847 26.469 -5.707 1 71.94 229 PRO B O 1
ATOM 5783 N N . GLY B 1 230 ? -0.57 27.094 -7.273 1 70 230 GLY B N 1
ATOM 5784 C CA . GLY B 1 230 ? -1.575 26.109 -6.938 1 70 230 GLY B CA 1
ATOM 5785 C C . GLY B 1 230 ? -2.486 26.531 -5.805 1 70 230 GLY B C 1
ATOM 5786 O O . GLY B 1 230 ? -3.494 25.875 -5.527 1 70 230 GLY B O 1
ATOM 5787 N N . GLY B 1 231 ? -2.125 27.703 -5.195 1 75.69 231 GLY B N 1
ATOM 5788 C CA . GLY B 1 231 ? -2.934 28.172 -4.078 1 75.69 231 GLY B CA 1
ATOM 5789 C C . GLY B 1 231 ? -2.465 27.641 -2.738 1 75.69 231 GLY B C 1
ATOM 5790 O O . GLY B 1 231 ? -1.882 26.562 -2.664 1 75.69 231 GLY B O 1
ATOM 5791 N N . LEU B 1 232 ? -2.762 28.375 -1.735 1 78.44 232 LEU B N 1
ATOM 5792 C CA . LEU B 1 232 ? -2.359 27.969 -0.391 1 78.44 232 LEU B CA 1
ATOM 5793 C C . LEU B 1 232 ? -3.32 26.938 0.18 1 78.44 232 LEU B C 1
ATOM 5795 O O . LEU B 1 232 ? -2.904 25.844 0.56 1 78.44 232 LEU B O 1
ATOM 5799 N N . LEU B 1 233 ? -4.566 27.234 0.092 1 77 233 LEU B N 1
ATOM 5800 C CA . LEU B 1 233 ? -5.582 26.391 0.717 1 77 233 LEU B CA 1
ATOM 5801 C C . LEU B 1 233 ? -5.859 25.156 -0.13 1 77 233 LEU B C 1
ATOM 5803 O O . LEU B 1 233 ? -6.043 24.062 0.406 1 77 233 LEU B O 1
ATOM 5807 N N . ASP B 1 234 ? -5.918 25.391 -1.408 1 72.81 234 ASP B N 1
ATOM 5808 C CA . ASP B 1 234 ? -6.262 24.297 -2.309 1 72.81 234 ASP B CA 1
ATOM 5809 C C . ASP B 1 234 ? -5.012 23.578 -2.799 1 72.81 234 ASP B C 1
ATOM 5811 O O . ASP B 1 234 ? -5.109 22.547 -3.461 1 72.81 234 ASP B O 1
ATOM 5815 N N . GLY B 1 235 ? -3.926 24.125 -2.498 1 67.5 235 GLY B N 1
ATOM 5816 C CA . GLY B 1 235 ? -2.68 23.531 -2.965 1 67.5 235 GLY B CA 1
ATOM 5817 C C . GLY B 1 235 ? -2.045 22.594 -1.955 1 67.5 235 GLY B C 1
ATOM 5818 O O . GLY B 1 235 ? -2.75 21.922 -1.201 1 67.5 235 GLY B O 1
ATOM 5819 N N . ASP B 1 236 ? -0.751 22.562 -1.928 1 65.19 236 ASP B N 1
ATOM 5820 C CA . ASP B 1 236 ? 0.04 21.609 -1.147 1 65.19 236 ASP B CA 1
ATOM 5821 C C . ASP B 1 236 ? 0.037 21.984 0.334 1 65.19 236 ASP B C 1
ATOM 5823 O O . ASP B 1 236 ? 0.283 21.141 1.192 1 65.19 236 ASP B O 1
ATOM 5827 N N . VAL B 1 237 ? -0.233 23.25 0.685 1 72.94 237 VAL B N 1
ATOM 5828 C CA . VAL B 1 237 ? -0.091 23.719 2.059 1 72.94 237 VAL B CA 1
ATOM 5829 C C . VAL B 1 237 ? -1.387 23.469 2.828 1 72.94 237 VAL B C 1
ATOM 5831 O O . VAL B 1 237 ? -1.364 22.938 3.936 1 72.94 237 VAL B O 1
ATOM 5834 N N . GLY B 1 238 ? -2.434 23.859 2.232 1 73.62 238 GLY B N 1
ATOM 5835 C CA . GLY B 1 238 ? -3.723 23.625 2.863 1 73.62 238 GLY B CA 1
ATOM 5836 C C . GLY B 1 238 ? -3.982 24.547 4.043 1 73.62 238 GLY B C 1
ATOM 5837 O O . GLY B 1 238 ? -3.547 25.688 4.051 1 73.62 238 GLY B O 1
ATOM 5838 N N . ARG B 1 239 ? -4.711 24.078 5.078 1 70.19 239 ARG B N 1
ATOM 5839 C CA . ARG B 1 239 ? -5.211 24.906 6.172 1 70.19 239 ARG B CA 1
ATOM 5840 C C . ARG B 1 239 ? -4.094 25.25 7.152 1 70.19 239 ARG B C 1
ATOM 5842 O O . ARG B 1 239 ? -4.223 26.188 7.949 1 70.19 239 ARG B O 1
ATOM 5849 N N . GLY B 1 240 ? -2.99 24.688 7.105 1 78.75 240 GLY B N 1
ATOM 5850 C CA . GLY B 1 240 ? -1.891 24.938 8.023 1 78.75 240 GLY B CA 1
ATOM 5851 C C . GLY B 1 240 ? -0.944 26.016 7.555 1 78.75 240 GLY B C 1
ATOM 5852 O O . GLY B 1 240 ? 0.17 26.141 8.07 1 78.75 240 GLY B O 1
ATOM 5853 N N . TYR B 1 241 ? -1.46 26.938 6.723 1 86.69 241 TYR B N 1
ATOM 5854 C CA . TYR B 1 241 ? -0.567 27.906 6.105 1 86.69 241 TYR B CA 1
ATOM 5855 C C . TYR B 1 241 ? -0.126 28.969 7.117 1 86.69 241 TYR B C 1
ATOM 5857 O O . TYR B 1 241 ? 0.959 29.531 6.996 1 86.69 241 TYR B O 1
ATOM 5865 N N . THR B 1 242 ? -0.937 29.203 8.156 1 92.38 242 THR B N 1
ATOM 5866 C CA . THR B 1 242 ? -0.524 30.156 9.172 1 92.38 242 THR B CA 1
ATOM 5867 C C . THR B 1 242 ? 0.657 29.609 9.977 1 92.38 242 THR B C 1
ATOM 5869 O O . THR B 1 242 ? 1.572 30.359 10.32 1 92.38 242 THR B O 1
ATOM 5872 N N . ASP B 1 243 ? 0.621 28.344 10.289 1 90.25 243 ASP B N 1
ATOM 5873 C CA . ASP B 1 243 ? 1.747 27.703 10.961 1 90.25 243 ASP B CA 1
ATOM 5874 C C . ASP B 1 243 ? 3 27.75 10.094 1 90.25 243 ASP B C 1
ATOM 5876 O O . ASP B 1 243 ? 4.105 27.969 10.594 1 90.25 243 ASP B O 1
ATOM 5880 N N . LEU B 1 244 ? 2.732 27.516 8.867 1 90.06 244 LEU B N 1
ATOM 5881 C CA . LEU B 1 244 ? 3.85 27.562 7.93 1 90.06 244 LEU B CA 1
ATOM 5882 C C . LEU B 1 244 ? 4.473 28.953 7.895 1 90.06 244 LEU B C 1
ATOM 5884 O O . LEU B 1 244 ? 5.699 29.094 7.902 1 90.06 244 LEU B O 1
ATOM 5888 N N . CYS B 1 245 ? 3.676 29.969 7.859 1 94.25 245 CYS B N 1
ATOM 5889 C CA . CYS B 1 245 ? 4.164 31.344 7.863 1 94.25 245 CYS B CA 1
ATOM 5890 C C . CYS B 1 245 ? 5 31.625 9.109 1 94.25 245 CYS B C 1
ATOM 5892 O O . CYS B 1 245 ? 6.066 32.219 9.023 1 94.25 245 CYS B O 1
ATOM 5894 N N . ALA B 1 246 ? 4.504 31.141 10.195 1 96 246 ALA B N 1
ATOM 5895 C CA . ALA B 1 246 ? 5.238 31.328 11.453 1 96 246 ALA B CA 1
ATOM 5896 C C . ALA B 1 246 ? 6.602 30.641 11.383 1 96 246 ALA B C 1
ATOM 5898 O O . ALA B 1 246 ? 7.598 31.172 11.875 1 96 246 ALA B O 1
ATOM 5899 N N . SER B 1 247 ? 6.605 29.5 10.836 1 94.81 247 SER B N 1
ATOM 5900 C CA . SER B 1 247 ? 7.863 28.766 10.711 1 94.81 247 SER B CA 1
ATOM 5901 C C . SER B 1 247 ? 8.828 29.484 9.781 1 94.81 247 SER B C 1
ATOM 5903 O O . SER B 1 247 ? 10.039 29.516 10.031 1 94.81 247 SER B O 1
ATOM 5905 N N . LEU B 1 248 ? 8.312 30.016 8.695 1 94.69 248 LEU B N 1
ATOM 5906 C CA . LEU B 1 248 ? 9.148 30.75 7.754 1 94.69 248 LEU B CA 1
ATOM 5907 C C . LEU B 1 248 ? 9.719 32 8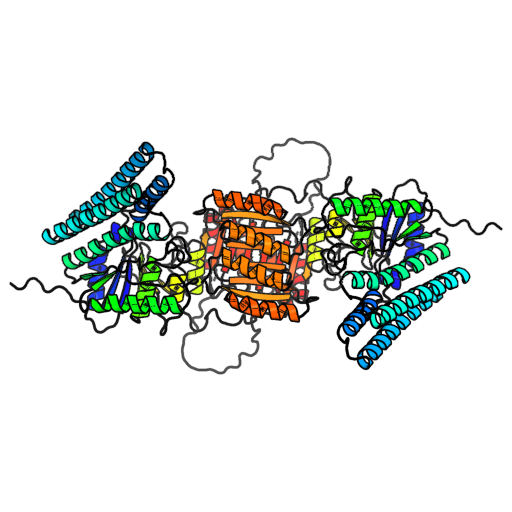.398 1 94.69 248 LEU B C 1
ATOM 5909 O O . LEU B 1 248 ? 10.875 32.375 8.164 1 94.69 248 LEU B O 1
ATOM 5913 N N . ALA B 1 249 ? 8.945 32.656 9.172 1 97.19 249 ALA B N 1
ATOM 5914 C CA . ALA B 1 249 ? 9.422 33.812 9.93 1 97.19 249 ALA B CA 1
ATOM 5915 C C . ALA B 1 249 ? 10.547 33.406 10.883 1 97.19 249 ALA B C 1
ATOM 5917 O O . ALA B 1 249 ? 11.547 34.125 11 1 97.19 249 ALA B O 1
ATOM 5918 N N . ALA B 1 250 ? 10.336 32.312 11.555 1 97.06 250 ALA B N 1
ATOM 5919 C CA . ALA B 1 250 ? 11.336 31.828 12.492 1 97.06 250 ALA B CA 1
ATOM 5920 C C . ALA B 1 250 ? 12.648 31.516 11.781 1 97.06 250 ALA B C 1
ATOM 5922 O O . ALA B 1 250 ? 13.727 31.859 12.273 1 97.06 250 ALA B O 1
ATOM 5923 N N . VAL B 1 251 ? 12.547 30.875 10.68 1 95.75 251 VAL B N 1
ATOM 5924 C CA . VAL B 1 251 ? 13.734 30.516 9.906 1 95.75 251 VAL B CA 1
ATOM 5925 C C . VAL B 1 251 ? 14.43 31.781 9.398 1 95.75 251 VAL B C 1
ATOM 5927 O O . VAL B 1 251 ? 15.656 31.906 9.523 1 95.75 251 VAL B O 1
ATOM 5930 N N . GLY B 1 252 ? 13.672 32.656 8.852 1 96.06 252 GLY B N 1
ATOM 5931 C CA . GLY B 1 252 ? 14.227 33.875 8.312 1 96.06 252 GLY B CA 1
ATOM 5932 C C . GLY B 1 252 ? 14.93 34.719 9.367 1 96.06 252 GLY B C 1
ATOM 5933 O O . GLY B 1 252 ? 15.945 35.375 9.078 1 96.06 252 GLY B O 1
ATOM 5934 N N . LEU B 1 253 ? 14.445 34.688 10.578 1 96.75 253 LEU B N 1
ATOM 5935 C CA . LEU B 1 253 ? 14.977 35.5 11.664 1 96.75 253 LEU B CA 1
ATOM 5936 C C . LEU B 1 253 ? 16 34.719 12.477 1 96.75 253 LEU B C 1
ATOM 5938 O O . LEU B 1 253 ? 16.625 35.281 13.391 1 96.75 253 LEU B O 1
ATOM 5942 N N . LYS B 1 254 ? 16.156 33.438 12.141 1 95.25 254 LYS B N 1
ATOM 5943 C CA . LYS B 1 254 ? 16.984 32.531 12.953 1 95.25 254 LYS B CA 1
ATOM 5944 C C . LYS B 1 254 ? 16.578 32.594 14.422 1 95.25 254 LYS B C 1
ATOM 5946 O O . LYS B 1 254 ? 17.406 32.844 15.297 1 95.25 254 LYS B O 1
ATOM 5951 N N . ALA B 1 255 ? 15.305 32.406 14.578 1 96.38 255 ALA B N 1
ATOM 5952 C CA . ALA B 1 255 ? 14.719 32.531 15.914 1 96.38 255 ALA B CA 1
ATOM 5953 C C . ALA B 1 255 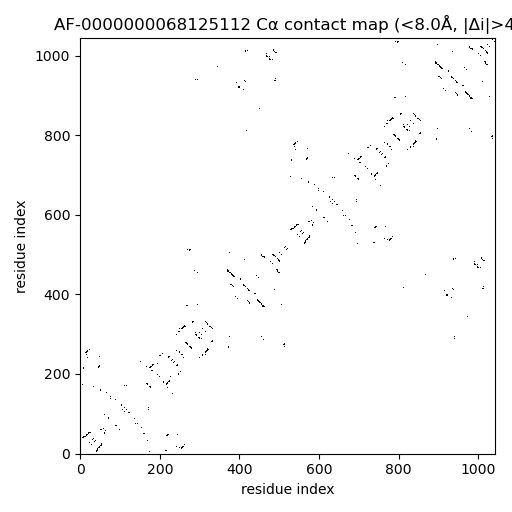? 15.211 31.391 16.828 1 96.38 255 ALA B C 1
ATOM 5955 O O . ALA B 1 255 ? 15.602 30.328 16.344 1 96.38 255 ALA B O 1
ATOM 5956 N N . ASP B 1 256 ? 15.133 31.672 18.094 1 95.06 256 ASP B N 1
ATOM 5957 C CA . ASP B 1 256 ? 15.531 30.672 19.094 1 95.06 256 ASP B CA 1
ATOM 5958 C C . ASP B 1 256 ? 14.461 29.609 19.266 1 95.06 256 ASP B C 1
ATOM 5960 O O . ASP B 1 256 ? 14.766 28.469 19.609 1 95.06 256 ASP B O 1
ATOM 5964 N N . GLU B 1 257 ? 13.281 30.031 19.062 1 94.81 257 GLU B N 1
ATOM 5965 C CA . GLU B 1 257 ? 12.164 29.125 19.297 1 94.81 257 GLU B CA 1
ATOM 5966 C C . GLU B 1 257 ? 10.906 29.578 18.562 1 94.81 257 GLU B C 1
ATOM 5968 O O . GLU B 1 257 ? 10.672 30.781 18.406 1 94.81 257 GLU B O 1
ATOM 5973 N N . LEU B 1 258 ? 10.211 28.625 18.047 1 96 258 LEU B N 1
ATOM 5974 C CA . LEU B 1 258 ? 8.859 28.828 17.531 1 96 258 LEU B CA 1
ATOM 5975 C C . LEU B 1 258 ? 7.816 28.281 18.5 1 96 258 LEU B C 1
ATOM 5977 O O . LEU B 1 258 ? 7.844 27.109 18.844 1 96 258 LEU B O 1
ATOM 5981 N N . GLN B 1 259 ? 6.961 29.172 18.953 1 95.94 259 GLN B N 1
ATOM 5982 C CA . GLN B 1 259 ? 5.926 28.75 19.891 1 95.94 259 GLN B CA 1
ATOM 5983 C C . GLN B 1 259 ? 4.551 28.75 19.219 1 95.94 259 GLN B C 1
ATOM 5985 O O . GLN B 1 259 ? 4.141 29.734 18.609 1 95.94 259 GLN B O 1
ATOM 5990 N N . ILE B 1 260 ? 3.939 27.625 19.297 1 93.81 260 ILE B N 1
ATOM 5991 C CA . ILE B 1 260 ? 2.562 27.5 18.828 1 93.81 260 ILE B CA 1
ATOM 5992 C C . ILE B 1 260 ? 1.614 27.484 20.016 1 93.81 260 ILE B C 1
ATOM 5994 O O . ILE B 1 260 ? 1.633 26.531 20.812 1 93.81 260 ILE B O 1
ATOM 5998 N N . TRP B 1 261 ? 0.806 28.5 20.109 1 95.19 261 TRP B N 1
ATOM 5999 C CA . TRP B 1 261 ? -0.101 28.656 21.25 1 95.19 261 TRP B CA 1
ATOM 6000 C C . TRP B 1 261 ? -1.514 28.203 20.875 1 95.19 261 TRP B C 1
ATOM 6002 O O . TRP B 1 261 ? -2.102 28.719 19.922 1 95.19 261 TRP B O 1
ATOM 6012 N N . LYS B 1 262 ? -1.98 27.266 21.609 1 90.12 262 LYS B N 1
ATOM 6013 C CA . LYS B 1 262 ? -3.326 26.734 21.438 1 90.12 262 LYS B CA 1
ATOM 6014 C C . LYS B 1 262 ? -4.086 26.734 22.766 1 90.12 262 LYS B C 1
ATOM 6016 O O . LYS B 1 262 ? -3.795 27.531 23.656 1 90.12 262 LYS B O 1
ATOM 6021 N N . GLU B 1 263 ? -5.18 25.969 22.859 1 87.56 263 GLU B N 1
ATOM 6022 C CA . GLU B 1 263 ? -5.977 25.906 24.078 1 87.56 263 GLU B CA 1
ATOM 6023 C C . GLU B 1 263 ? -5.719 24.609 24.828 1 87.56 263 GLU B C 1
ATOM 6025 O O . GLU B 1 263 ? -6.547 24.172 25.625 1 87.56 263 GLU B O 1
ATOM 6030 N N . VAL B 1 264 ? -4.602 23.938 24.469 1 86 264 VAL B N 1
ATOM 6031 C CA . VAL B 1 264 ? -4.215 22.688 25.125 1 86 264 VAL B CA 1
ATOM 6032 C C . VAL B 1 264 ? -2.791 22.812 25.656 1 86 264 VAL B C 1
ATOM 6034 O O . VAL B 1 264 ? -1.995 23.609 25.156 1 86 264 VAL B O 1
ATOM 6037 N N . ASP B 1 265 ? -2.443 22.047 26.688 1 89.56 265 ASP B N 1
ATOM 6038 C CA . ASP B 1 265 ? -1.158 22.156 27.375 1 89.56 265 ASP B CA 1
ATOM 6039 C C . ASP B 1 265 ? -0.026 21.609 26.5 1 89.56 265 ASP B C 1
ATOM 6041 O O . ASP B 1 265 ? 1.144 21.938 26.734 1 89.56 265 ASP B O 1
ATOM 6045 N N . GLY B 1 266 ? -0.336 20.938 25.547 1 89.62 266 GLY B N 1
ATOM 6046 C CA . GLY B 1 266 ? 0.641 20.312 24.672 1 89.62 266 GLY B CA 1
ATOM 6047 C C . GLY B 1 266 ? 0.139 19.031 24.031 1 89.62 266 GLY B C 1
ATOM 6048 O O . GLY B 1 266 ? -1.059 18.891 23.781 1 89.62 266 GLY B O 1
ATOM 6049 N N . ILE B 1 267 ? 1.069 18.234 23.672 1 88.81 267 ILE B N 1
ATOM 6050 C CA . ILE B 1 267 ? 0.739 16.938 23.109 1 88.81 267 ILE B CA 1
ATOM 6051 C C . ILE B 1 267 ? 0.659 15.891 24.219 1 88.81 267 ILE B C 1
ATOM 6053 O O . ILE B 1 267 ? 1.542 15.828 25.078 1 88.81 267 ILE B O 1
ATOM 6057 N N . PHE B 1 268 ? -0.422 15.156 24.188 1 89.88 268 PHE B N 1
ATOM 6058 C CA . PHE B 1 268 ? -0.623 14.148 25.219 1 89.88 268 PHE B CA 1
ATOM 6059 C C . PHE B 1 268 ? -0.384 12.75 24.656 1 89.88 268 PHE B C 1
ATOM 6061 O O . PHE B 1 268 ? -0.36 12.555 23.438 1 89.88 268 PHE B O 1
ATOM 6068 N N . THR B 1 269 ? -0.218 11.82 25.547 1 91.19 269 THR B N 1
ATOM 6069 C CA . THR B 1 269 ? -0.023 10.422 25.156 1 91.19 269 THR B CA 1
ATOM 6070 C C . THR B 1 269 ? -1.272 9.867 24.484 1 91.19 269 THR B C 1
ATOM 6072 O O . THR B 1 269 ? -1.2 8.883 23.75 1 91.19 269 THR B O 1
ATOM 6075 N N . ALA B 1 270 ? -2.346 10.422 24.781 1 91.19 270 ALA B N 1
ATOM 6076 C CA . ALA B 1 270 ? -3.637 10.156 24.156 1 91.19 270 ALA B CA 1
ATOM 6077 C C . ALA B 1 270 ? -4.578 11.352 24.297 1 91.19 270 ALA B C 1
ATOM 6079 O O . ALA B 1 270 ? -4.285 12.289 25.047 1 91.19 270 ALA B O 1
ATOM 6080 N N . ASP B 1 271 ? -5.625 11.383 23.609 1 87.25 271 ASP B N 1
ATOM 6081 C CA . ASP B 1 271 ? -6.617 12.445 23.766 1 87.25 271 ASP B CA 1
ATOM 6082 C C . ASP B 1 271 ? -7.133 12.492 25.203 1 87.25 271 ASP B C 1
ATOM 6084 O O . ASP B 1 271 ? -7.844 11.586 25.656 1 87.25 271 ASP B O 1
ATOM 6088 N N . PRO B 1 272 ? -6.812 13.516 25.875 1 88.19 272 PRO B N 1
ATOM 6089 C CA . PRO B 1 272 ? -7.184 13.586 27.297 1 88.19 272 PRO B CA 1
ATOM 6090 C C . PRO B 1 272 ? -8.695 13.625 27.5 1 88.19 272 PRO B C 1
ATOM 6092 O O . PRO B 1 272 ? -9.18 13.305 28.594 1 88.19 272 PRO B O 1
ATOM 6095 N N . SER B 1 273 ? -9.453 14.047 26.547 1 85.69 273 SER B N 1
ATOM 6096 C CA . SER B 1 273 ? -10.906 14.07 26.656 1 85.69 273 SER B CA 1
ATOM 6097 C C . SER B 1 273 ? -11.492 12.656 26.594 1 85.69 273 SER B C 1
ATOM 6099 O O . SER B 1 273 ? -12.57 12.406 27.125 1 85.69 273 SER B O 1
ATOM 6101 N N . LYS B 1 274 ? -10.766 11.758 26.031 1 88 274 LYS B N 1
ATOM 6102 C CA . LYS B 1 274 ? -11.234 10.391 25.828 1 88 274 LYS B CA 1
ATOM 6103 C C . LYS B 1 274 ? -10.555 9.438 26.797 1 88 274 LYS B C 1
ATOM 6105 O O . LYS B 1 274 ? -11.133 8.414 27.188 1 88 274 LYS B O 1
ATOM 6110 N N . VAL B 1 275 ? -9.32 9.75 27.094 1 92.25 275 VAL B N 1
ATOM 6111 C CA . VAL B 1 275 ? -8.523 8.906 27.969 1 92.25 275 VAL B CA 1
ATOM 6112 C C . VAL B 1 275 ? -8.094 9.703 29.203 1 92.25 275 VAL B C 1
ATOM 6114 O O . VAL B 1 275 ? -7.098 10.43 29.172 1 92.25 275 VAL B O 1
ATOM 6117 N N . PRO B 1 276 ? -8.648 9.461 30.312 1 89.06 276 PRO B N 1
ATOM 6118 C CA . PRO B 1 276 ? -8.367 10.25 31.516 1 89.06 276 PRO B CA 1
ATOM 6119 C C . PRO B 1 276 ? -6.934 10.078 32 1 89.06 276 PRO B C 1
ATOM 6121 O O . PRO B 1 276 ? -6.395 10.969 32.656 1 89.06 276 PRO B O 1
ATOM 6124 N N . THR B 1 277 ? -6.332 8.984 31.688 1 89.31 277 THR B N 1
ATOM 6125 C CA . THR B 1 277 ? -4.984 8.703 32.188 1 89.31 277 THR B CA 1
ATOM 6126 C C . THR B 1 277 ? -3.938 9.289 31.234 1 89.31 277 THR B C 1
ATOM 6128 O O . THR B 1 277 ? -2.736 9.094 31.422 1 89.31 277 THR B O 1
ATOM 6131 N N . ALA B 1 278 ? -4.402 10.023 30.281 1 91.5 278 ALA B N 1
ATOM 6132 C CA . ALA B 1 278 ? -3.477 10.625 29.328 1 91.5 278 ALA B CA 1
ATOM 6133 C C . ALA B 1 278 ? -2.527 11.594 30.031 1 91.5 278 ALA B C 1
ATOM 6135 O O . ALA B 1 278 ? -2.932 12.32 30.938 1 91.5 278 ALA B O 1
ATOM 6136 N N . ARG B 1 279 ? -1.309 11.562 29.641 1 91.88 279 ARG B N 1
ATOM 6137 C CA . ARG B 1 279 ? -0.286 12.422 30.219 1 91.88 279 ARG B CA 1
ATOM 6138 C C . ARG B 1 279 ? 0.36 13.312 29.172 1 91.88 279 ARG B C 1
ATOM 6140 O O . ARG B 1 279 ? 0.459 12.93 28 1 91.88 279 ARG B O 1
ATOM 6147 N N . LEU B 1 280 ? 0.832 14.461 29.641 1 91.69 280 LEU B N 1
ATOM 6148 C CA . LEU B 1 280 ? 1.534 15.391 28.766 1 91.69 280 LEU B CA 1
ATOM 6149 C C . LEU B 1 280 ? 2.908 14.852 28.391 1 91.69 280 LEU B C 1
ATOM 6151 O O . LEU B 1 280 ? 3.637 14.336 29.234 1 91.69 280 LEU B O 1
ATOM 6155 N N . VAL B 1 281 ? 3.238 14.875 27.109 1 90.5 281 VAL B N 1
ATOM 6156 C CA . VAL B 1 281 ? 4.555 14.477 26.625 1 90.5 281 VAL B CA 1
ATOM 6157 C C . VAL B 1 281 ? 5.496 15.68 26.641 1 90.5 281 VAL B C 1
ATOM 6159 O O . VAL B 1 281 ? 5.242 16.672 25.953 1 90.5 281 VAL B O 1
ATOM 6162 N N . PRO B 1 282 ? 6.551 15.648 27.344 1 90.5 282 PRO B N 1
ATOM 6163 C CA . PRO B 1 282 ? 7.43 16.812 27.453 1 90.5 282 PRO B CA 1
ATOM 6164 C C . PRO B 1 282 ? 8.18 17.109 26.141 1 90.5 282 PRO B C 1
ATOM 6166 O O . PRO B 1 282 ? 8.375 18.266 25.797 1 90.5 282 PRO B O 1
ATOM 6169 N N . SER B 1 283 ? 8.617 16.062 25.547 1 90.56 283 SER B N 1
ATOM 6170 C CA . SER B 1 283 ? 9.391 16.219 24.312 1 90.56 283 SER B CA 1
ATOM 6171 C C . SER B 1 283 ? 9.078 15.117 23.312 1 90.56 283 SER B C 1
ATOM 6173 O O . SER B 1 283 ? 8.867 13.969 23.688 1 90.56 283 SER B O 1
ATOM 6175 N N . ILE B 1 284 ? 9.016 15.523 22.047 1 87.38 284 ILE B N 1
ATOM 6176 C CA . ILE B 1 284 ? 8.805 14.555 20.984 1 87.38 284 ILE B CA 1
ATOM 6177 C C . ILE B 1 284 ? 9.695 14.883 19.797 1 87.38 284 ILE B C 1
ATOM 6179 O O . ILE B 1 284 ? 10.156 16.016 19.656 1 87.38 284 ILE B O 1
ATOM 6183 N N . THR B 1 285 ? 9.898 13.906 18.953 1 83.62 285 THR B N 1
ATOM 6184 C CA . THR B 1 285 ? 10.672 14.133 17.734 1 83.62 285 THR B CA 1
ATOM 6185 C C . THR B 1 285 ? 9.781 14.664 16.625 1 83.62 285 THR B C 1
ATOM 6187 O O . THR B 1 285 ? 8.562 14.469 16.641 1 83.62 285 THR B O 1
ATOM 6190 N N . PRO B 1 286 ? 10.414 15.328 15.656 1 80.19 286 PRO B N 1
ATOM 6191 C CA . PRO B 1 286 ? 9.633 15.812 14.516 1 80.19 286 PRO B CA 1
ATOM 6192 C C . PRO B 1 286 ? 8.891 14.695 13.797 1 80.19 286 PRO B C 1
ATOM 6194 O O . PRO B 1 286 ? 7.75 14.883 13.359 1 80.19 286 PRO B O 1
ATOM 6197 N N . SER B 1 287 ? 9.492 13.555 13.672 1 79.12 287 SER B N 1
ATOM 6198 C CA . SER B 1 287 ? 8.859 12.422 13 1 79.12 287 SER B CA 1
ATOM 6199 C C . SER B 1 287 ? 7.621 11.953 13.758 1 79.12 287 SER B C 1
ATOM 6201 O O . SER B 1 287 ? 6.594 11.656 13.156 1 79.12 287 SER B O 1
ATOM 6203 N N . GLU B 1 288 ? 7.746 11.859 15.031 1 84.25 288 GLU B N 1
ATOM 6204 C CA . GLU B 1 288 ? 6.609 11.469 15.859 1 84.25 288 GLU B CA 1
ATOM 6205 C C . GLU B 1 288 ? 5.473 12.484 15.742 1 84.25 288 GLU B C 1
ATOM 6207 O O . GLU B 1 288 ? 4.309 12.102 15.609 1 84.25 288 GLU B O 1
ATOM 6212 N N . ALA B 1 289 ? 5.871 13.734 15.82 1 83.25 289 ALA B N 1
ATOM 6213 C CA . ALA B 1 289 ? 4.875 14.805 15.734 1 83.25 289 ALA B CA 1
ATOM 6214 C C . ALA B 1 289 ? 4.129 14.75 14.406 1 83.25 289 ALA B C 1
ATOM 6216 O O . ALA B 1 289 ? 2.918 14.977 14.352 1 83.25 289 ALA B O 1
ATOM 6217 N N . ALA B 1 290 ? 4.844 14.5 13.406 1 78.81 290 ALA B N 1
ATOM 6218 C CA . ALA B 1 290 ? 4.238 14.391 12.078 1 78.81 290 ALA B CA 1
ATOM 6219 C C . ALA B 1 290 ? 3.221 13.258 12.031 1 78.81 290 ALA B C 1
ATOM 6221 O O . ALA B 1 290 ? 2.133 13.414 11.469 1 78.81 290 ALA B O 1
ATOM 6222 N N . GLU B 1 291 ? 3.551 12.117 12.562 1 82.56 291 GLU B N 1
ATOM 6223 C CA . GLU B 1 291 ? 2.656 10.969 12.594 1 82.56 291 GLU B CA 1
ATOM 6224 C C . GLU B 1 291 ? 1.389 11.266 13.383 1 82.56 291 GLU B C 1
ATOM 6226 O O . GLU B 1 291 ? 0.287 10.914 12.961 1 82.56 291 GLU B O 1
ATOM 6231 N N . LEU B 1 292 ? 1.611 11.875 14.484 1 82.56 292 LEU B N 1
ATOM 6232 C CA . LEU B 1 292 ? 0.478 12.188 15.344 1 82.56 292 LEU B CA 1
ATOM 6233 C C . LEU B 1 292 ? -0.473 13.164 14.664 1 82.56 292 LEU B C 1
ATOM 6235 O O . LEU B 1 292 ? -1.693 13.016 14.75 1 82.56 292 LEU B O 1
ATOM 6239 N N . THR B 1 293 ? 0.081 14.133 14.016 1 74.88 293 THR B N 1
ATOM 6240 C CA . THR B 1 293 ? -0.726 15.125 13.312 1 74.88 293 THR B CA 1
ATOM 6241 C C . THR B 1 293 ? -1.518 14.477 12.188 1 74.88 293 THR B C 1
ATOM 6243 O O . THR B 1 293 ? -2.697 14.773 11.992 1 74.88 293 THR B O 1
ATOM 6246 N N . PHE B 1 294 ? -0.917 13.602 11.562 1 70.88 294 PHE B N 1
ATOM 6247 C CA . PHE B 1 294 ? -1.521 12.93 10.414 1 70.88 294 PHE B CA 1
ATOM 6248 C C . PHE B 1 294 ? -2.689 12.055 10.859 1 70.88 294 PHE B C 1
ATOM 6250 O O . PHE B 1 294 ? -3.693 11.945 10.148 1 70.88 294 PHE B O 1
ATOM 6257 N N . TYR B 1 295 ? -2.564 11.516 11.93 1 70.75 295 TYR B N 1
ATOM 6258 C CA . TYR B 1 295 ? -3.588 10.57 12.359 1 70.75 295 TYR B CA 1
ATOM 6259 C C . TYR B 1 295 ? -4.559 11.211 13.336 1 70.75 295 TYR B C 1
ATOM 6261 O O . TYR B 1 295 ? -5.211 10.523 14.117 1 70.75 295 TYR B O 1
ATOM 6269 N N . GLY B 1 296 ? -4.598 12.531 13.258 1 63.84 296 GLY B N 1
ATOM 6270 C CA . GLY B 1 296 ? -5.766 13.133 13.875 1 63.84 296 GLY B CA 1
ATOM 6271 C C . GLY B 1 296 ? -5.418 14.07 15.016 1 63.84 296 GLY B C 1
ATOM 6272 O O . GLY B 1 296 ? -6.293 14.75 15.555 1 63.84 296 GLY B O 1
ATOM 6273 N N . SER B 1 297 ? -4.199 13.945 15.289 1 58.75 297 SER B N 1
ATOM 6274 C CA . SER B 1 297 ? -3.865 14.891 16.359 1 58.75 297 SER B CA 1
ATOM 6275 C C . SER B 1 297 ? -3.477 16.25 15.789 1 58.75 297 SER B C 1
ATOM 6277 O O . SER B 1 297 ? -2.658 16.328 14.867 1 58.75 297 SER B O 1
ATOM 6279 N N . GLU B 1 298 ? -4.391 17.031 15.781 1 60.16 298 GLU B N 1
ATOM 6280 C CA . GLU B 1 298 ? -4.117 18.359 15.242 1 60.16 298 GLU B CA 1
ATOM 6281 C C . GLU B 1 298 ? -2.941 19.016 15.961 1 60.16 298 GLU B C 1
ATOM 6283 O O . GLU B 1 298 ? -3.137 19.828 16.859 1 60.16 298 GLU B O 1
ATOM 6288 N N . VAL B 1 299 ? -1.762 18.578 15.648 1 64.88 299 VAL B N 1
ATOM 6289 C CA . VAL B 1 299 ? -0.661 19.141 16.422 1 64.88 299 VAL B CA 1
ATOM 6290 C C . VAL B 1 299 ? 0.104 20.156 15.578 1 64.88 299 VAL B C 1
ATOM 6292 O O . VAL B 1 299 ? 0.136 21.344 15.898 1 64.88 299 VAL B O 1
ATOM 6295 N N . ILE B 1 300 ? 0.763 19.781 14.664 1 73.94 300 ILE B N 1
ATOM 6296 C CA . ILE B 1 300 ? 1.638 20.672 13.898 1 73.94 300 ILE B CA 1
ATOM 6297 C C . ILE B 1 300 ? 1.61 20.266 12.422 1 73.94 300 ILE B C 1
ATOM 6299 O O . ILE B 1 300 ? 1.653 19.078 12.094 1 73.94 300 ILE B O 1
ATOM 6303 N N . HIS B 1 301 ? 1.381 21.234 11.617 1 73.88 301 HIS B N 1
ATOM 6304 C CA . HIS B 1 301 ? 1.424 20.969 10.188 1 73.88 301 HIS B CA 1
ATOM 6305 C C . HIS B 1 301 ? 2.789 20.438 9.766 1 73.88 301 HIS B C 1
ATOM 6307 O O . HIS B 1 301 ? 3.82 20.891 10.258 1 73.88 301 HIS B O 1
ATOM 6313 N N . HIS B 1 302 ? 2.871 19.5 8.922 1 71.31 302 HIS B N 1
ATOM 6314 C CA . HIS B 1 302 ? 4.105 18.812 8.57 1 71.31 302 HIS B CA 1
ATOM 6315 C C . HIS B 1 302 ? 5.09 19.766 7.891 1 71.31 302 HIS B C 1
ATOM 6317 O O . HIS B 1 302 ? 6.297 19.688 8.117 1 71.31 302 HIS B O 1
ATOM 6323 N N . LEU B 1 303 ? 4.578 20.656 7.051 1 75.12 303 LEU B N 1
ATOM 6324 C CA . LEU B 1 303 ? 5.461 21.594 6.363 1 75.12 303 LEU B CA 1
ATOM 6325 C C . LEU B 1 303 ? 6.129 22.547 7.355 1 75.12 303 LEU B C 1
ATOM 6327 O O . LEU B 1 303 ? 7.27 22.953 7.148 1 75.12 303 LEU B O 1
ATOM 6331 N N . THR B 1 304 ? 5.375 22.812 8.352 1 79.5 304 THR B N 1
ATOM 6332 C CA . THR B 1 304 ? 5.922 23.641 9.422 1 79.5 304 THR B CA 1
ATOM 6333 C C . THR B 1 304 ? 7.105 22.938 10.094 1 79.5 304 THR B C 1
ATOM 6335 O O . THR B 1 304 ? 8.164 23.547 10.273 1 79.5 304 THR B O 1
ATOM 6338 N N . MET B 1 305 ? 6.891 21.75 10.312 1 79.31 305 MET B N 1
ATOM 6339 C CA . MET B 1 305 ? 7.926 20.969 10.977 1 79.31 305 MET B CA 1
ATOM 6340 C C . MET B 1 305 ? 9.156 20.828 10.094 1 79.31 305 MET B C 1
ATOM 6342 O O . MET B 1 305 ? 10.289 20.953 10.57 1 79.31 305 MET B O 1
ATOM 6346 N N . ASP B 1 306 ? 8.969 20.656 8.914 1 77.5 306 ASP B N 1
ATOM 6347 C CA . ASP B 1 306 ? 10.062 20.453 7.965 1 77.5 306 ASP B CA 1
ATOM 6348 C C . ASP B 1 306 ? 10.938 21.703 7.867 1 77.5 306 ASP B C 1
ATOM 6350 O O . ASP B 1 306 ? 12.164 21.609 7.742 1 77.5 306 ASP B O 1
ATOM 6354 N N . GLN B 1 307 ? 10.352 22.812 7.836 1 82.19 307 GLN B N 1
ATOM 6355 C CA . GLN B 1 307 ? 11.078 24.078 7.688 1 82.19 307 GLN B CA 1
ATOM 6356 C C . GLN B 1 307 ? 11.977 24.328 8.891 1 82.19 307 GLN B C 1
ATOM 6358 O O . GLN B 1 307 ? 13.117 24.781 8.734 1 82.19 307 GLN B O 1
ATOM 6363 N N . VAL B 1 308 ? 11.492 24.016 10.016 1 83.19 308 VAL B N 1
ATOM 6364 C CA . VAL B 1 308 ? 12.234 24.391 11.219 1 83.19 308 VAL B CA 1
ATOM 6365 C C . VAL B 1 308 ? 13.289 23.328 11.523 1 83.19 308 VAL B C 1
ATOM 6367 O O . VAL B 1 308 ? 14.336 23.625 12.102 1 83.19 308 VAL B O 1
ATOM 6370 N N . ILE B 1 309 ? 12.969 22.109 11.219 1 76.81 309 ILE B N 1
ATOM 6371 C CA . ILE B 1 309 ? 13.898 21.016 11.477 1 76.81 309 ILE B CA 1
ATOM 6372 C C . ILE B 1 309 ? 15.109 21.141 10.562 1 76.81 309 ILE B C 1
ATOM 6374 O O . ILE B 1 309 ? 16.234 20.875 10.977 1 76.81 309 ILE B O 1
ATOM 6378 N N . LYS B 1 310 ? 14.914 21.594 9.391 1 79.38 310 LYS B N 1
ATOM 6379 C CA . LYS B 1 310 ? 15.977 21.656 8.398 1 79.38 310 LYS B CA 1
ATOM 6380 C C . LYS B 1 310 ? 16.688 23 8.43 1 79.38 310 LYS B C 1
ATOM 6382 O O . LYS B 1 310 ? 17.656 23.219 7.699 1 79.38 310 LYS B O 1
ATOM 6387 N N . ALA B 1 311 ? 16.234 23.828 9.258 1 85.69 311 ALA B N 1
ATOM 6388 C CA . ALA B 1 311 ? 16.875 25.125 9.383 1 85.69 311 ALA B CA 1
ATOM 6389 C C . ALA B 1 311 ? 18.281 25 9.977 1 85.69 311 ALA B C 1
ATOM 6391 O O . ALA B 1 311 ? 18.609 23.984 10.578 1 85.69 311 ALA B O 1
ATOM 6392 N N . THR B 1 312 ? 19.141 25.891 9.633 1 83.88 312 THR B N 1
ATOM 6393 C CA . THR B 1 312 ? 20.469 25.969 10.203 1 83.88 312 THR B CA 1
ATOM 6394 C C . THR B 1 312 ? 20.656 27.25 11.016 1 83.88 312 THR B C 1
ATOM 6396 O O . THR B 1 312 ? 20.781 28.328 10.453 1 83.88 312 THR B O 1
ATOM 6399 N N . PRO B 1 313 ? 20.797 27.078 12.359 1 85.56 313 PRO B N 1
ATOM 6400 C CA . PRO B 1 313 ? 20.578 25.922 13.219 1 85.56 313 PRO B CA 1
ATOM 6401 C C . PRO B 1 313 ? 19.109 25.516 13.305 1 85.56 313 PRO B C 1
ATOM 6403 O O . PRO B 1 313 ? 18.234 26.312 13 1 85.56 313 PRO B O 1
ATOM 6406 N N . PRO B 1 314 ? 18.828 24.328 13.734 1 89.12 314 PRO B N 1
ATOM 6407 C CA . PRO B 1 314 ? 17.438 23.906 13.883 1 89.12 314 PRO B CA 1
ATOM 6408 C C . PRO B 1 314 ? 16.688 24.719 14.945 1 89.12 314 PRO B C 1
ATOM 6410 O O . PRO B 1 314 ? 17.281 25.078 15.969 1 89.12 314 PRO B O 1
ATOM 6413 N N . ILE B 1 315 ? 15.492 24.953 14.695 1 92.94 315 ILE B N 1
ATOM 6414 C CA . ILE B 1 315 ? 14.664 25.766 15.594 1 92.94 315 ILE B CA 1
ATOM 6415 C C . ILE B 1 315 ? 13.648 24.859 16.297 1 92.94 315 ILE B C 1
ATOM 6417 O O . ILE B 1 315 ? 12.828 24.203 15.641 1 92.94 315 ILE B O 1
ATOM 6421 N N . PRO B 1 316 ? 13.68 24.797 17.547 1 92.81 316 PRO B N 1
ATOM 6422 C CA . PRO B 1 316 ? 12.688 23.984 18.25 1 92.81 316 PRO B CA 1
ATOM 6423 C C . PRO B 1 316 ? 11.289 24.594 18.219 1 92.81 316 PRO B C 1
ATOM 6425 O O . PRO B 1 316 ? 11.141 25.812 18.188 1 92.81 316 PRO B O 1
ATOM 6428 N N . ILE B 1 317 ? 10.312 23.734 18.172 1 93.12 317 ILE B N 1
ATOM 6429 C CA . ILE B 1 317 ? 8.906 24.141 18.234 1 93.12 317 ILE B CA 1
ATOM 6430 C C . ILE B 1 317 ? 8.336 23.797 19.609 1 93.12 317 ILE B C 1
ATOM 6432 O O . ILE B 1 317 ? 8.531 22.688 20.125 1 93.12 317 ILE B O 1
ATOM 6436 N N . ARG B 1 318 ? 7.711 24.734 20.203 1 94 318 ARG B N 1
ATOM 6437 C CA . ARG B 1 318 ? 7.055 24.5 21.484 1 94 318 ARG B CA 1
ATOM 6438 C C . ARG B 1 318 ? 5.547 24.719 21.375 1 94 318 ARG B C 1
ATOM 6440 O O . ARG B 1 318 ? 5.105 25.719 20.812 1 94 318 ARG B O 1
ATOM 6447 N N . ILE B 1 319 ? 4.84 23.766 21.812 1 92.38 319 ILE B N 1
ATOM 6448 C CA . ILE B 1 319 ? 3.389 23.875 21.875 1 92.38 319 ILE B CA 1
ATOM 6449 C C . ILE B 1 319 ? 2.953 24.266 23.281 1 92.38 319 ILE B C 1
ATOM 6451 O O . ILE B 1 319 ? 3.266 23.578 24.25 1 92.38 319 ILE B O 1
ATOM 6455 N N . LYS B 1 320 ? 2.203 25.328 23.375 1 94.69 320 LYS B N 1
ATOM 6456 C CA . LYS B 1 320 ? 1.835 25.875 24.672 1 94.69 320 LYS B CA 1
ATOM 6457 C C . LYS B 1 320 ? 0.345 26.188 24.75 1 94.69 320 LYS B C 1
ATOM 6459 O O . LYS B 1 320 ? -0.348 26.156 23.719 1 94.69 320 LYS B O 1
ATOM 6464 N N . ASN B 1 321 ? -0.107 26.453 25.969 1 94.44 321 ASN B N 1
ATOM 6465 C CA . ASN B 1 321 ? -1.514 26.719 26.25 1 94.44 321 ASN B CA 1
ATOM 6466 C C . ASN B 1 321 ? -1.741 28.172 26.656 1 94.44 321 ASN B C 1
ATOM 6468 O O . ASN B 1 321 ? -1.139 28.656 27.609 1 94.44 321 ASN B O 1
ATOM 6472 N N . VAL B 1 322 ? -2.664 28.828 26 1 95.38 322 VAL B N 1
ATOM 6473 C CA . VAL B 1 322 ? -2.963 30.234 26.281 1 95.38 322 VAL B CA 1
ATOM 6474 C C . VAL B 1 322 ? -3.602 30.359 27.656 1 95.38 322 VAL B C 1
ATOM 6476 O O . VAL B 1 322 ? -3.482 31.391 28.312 1 95.38 322 VAL B O 1
ATOM 6479 N N . LYS B 1 323 ? -4.312 29.281 28.109 1 94.56 323 LYS B N 1
ATOM 6480 C CA . LYS B 1 323 ? -4.977 29.281 29.422 1 94.56 323 LYS B CA 1
ATOM 6481 C C . LYS B 1 323 ? -3.98 29 30.547 1 94.56 323 LYS B C 1
ATOM 6483 O O . LYS B 1 323 ? -4.25 29.312 31.703 1 94.56 323 LYS B O 1
ATOM 6488 N N . ASN B 1 324 ? -2.891 28.422 30.188 1 94.06 324 ASN B N 1
ATOM 6489 C CA . ASN B 1 324 ? -1.823 28.094 31.125 1 94.06 324 ASN B CA 1
ATOM 6490 C C . ASN B 1 324 ? -0.456 28.5 30.578 1 94.06 324 ASN B C 1
ATOM 6492 O O . ASN B 1 324 ? 0.394 27.641 30.328 1 94.06 324 ASN B O 1
ATOM 6496 N N . PRO B 1 325 ? -0.188 29.844 30.516 1 93.88 325 PRO B N 1
ATOM 6497 C CA . PRO B 1 325 ? 1.011 30.359 29.844 1 93.88 325 PRO B CA 1
ATOM 6498 C C . PRO B 1 325 ? 2.303 29.922 30.547 1 93.88 325 PRO B C 1
ATOM 6500 O O . PRO B 1 325 ? 3.367 29.906 29.922 1 93.88 325 PRO B O 1
ATOM 6503 N N . ARG B 1 326 ? 2.268 29.578 31.812 1 91.75 326 ARG B N 1
ATOM 6504 C CA . ARG B 1 326 ? 3.469 29.203 32.562 1 91.75 326 ARG B CA 1
ATOM 6505 C C . ARG B 1 326 ? 3.816 27.734 32.344 1 91.75 326 ARG B C 1
ATOM 6507 O O . ARG B 1 326 ? 4.91 27.297 32.688 1 91.75 326 ARG B O 1
ATOM 6514 N N . GLY B 1 327 ? 2.904 27.031 31.766 1 92 327 GLY B N 1
ATOM 6515 C CA . GLY B 1 327 ? 3.174 25.625 31.484 1 92 327 GLY B CA 1
ATOM 6516 C C . GLY B 1 327 ? 4.336 25.422 30.531 1 92 327 GLY B C 1
ATOM 6517 O O . GLY B 1 327 ? 4.578 26.234 29.656 1 92 327 GLY B O 1
ATOM 6518 N N . GLU B 1 328 ? 5.062 24.375 30.688 1 91.5 328 GLU B N 1
ATOM 6519 C CA . GLU B 1 328 ? 6.227 24.094 29.859 1 91.5 328 GLU B CA 1
ATOM 6520 C C . GLU B 1 328 ? 5.812 23.656 28.469 1 91.5 328 GLU B C 1
ATOM 6522 O O . GLU B 1 328 ? 6.543 23.875 27.5 1 91.5 328 GLU B O 1
ATOM 6527 N N . GLY B 1 329 ? 4.617 23.109 28.359 1 93.75 329 GLY B N 1
ATOM 6528 C CA . GLY B 1 329 ? 4.145 22.609 27.078 1 93.75 329 GLY B CA 1
ATOM 6529 C C . GLY B 1 329 ? 4.949 21.422 26.578 1 93.75 329 GLY B C 1
ATOM 6530 O O . GLY B 1 329 ? 5.543 20.688 27.359 1 93.75 329 GLY B O 1
ATOM 6531 N N . THR B 1 330 ? 4.863 21.078 25.297 1 93.12 330 THR B N 1
ATOM 6532 C CA . THR B 1 330 ? 5.617 20.031 24.609 1 93.12 330 THR B CA 1
ATOM 6533 C C . THR B 1 330 ? 6.613 20.625 23.625 1 93.12 330 THR B C 1
ATOM 6535 O O . THR B 1 330 ? 6.266 21.516 22.844 1 93.12 330 THR B O 1
ATOM 6538 N N . ILE B 1 331 ? 7.852 20.188 23.703 1 92.81 331 ILE B N 1
ATOM 6539 C CA . ILE B 1 331 ? 8.875 20.703 22.797 1 92.81 331 ILE B CA 1
ATOM 6540 C C . ILE B 1 331 ? 9.164 19.656 21.719 1 92.81 331 ILE B C 1
ATOM 6542 O O . ILE B 1 331 ? 9.258 18.469 22 1 92.81 331 ILE B O 1
ATOM 6546 N N . VAL B 1 332 ? 9.133 20.109 20.484 1 89.12 332 VAL B N 1
ATOM 6547 C CA . VAL B 1 332 ? 9.531 19.281 19.359 1 89.12 332 VAL B CA 1
ATOM 6548 C C . VAL B 1 332 ? 10.969 19.594 18.969 1 89.12 332 VAL B C 1
ATOM 6550 O O . VAL B 1 332 ? 11.273 20.688 18.5 1 89.12 332 VAL B O 1
ATOM 6553 N N . LYS B 1 333 ? 11.914 18.672 19.188 1 82 333 LYS B N 1
ATOM 6554 C CA . LYS B 1 333 ? 13.32 18.891 18.875 1 82 333 LYS B CA 1
ATOM 6555 C C . LYS B 1 333 ? 13.891 17.734 18.062 1 82 333 LYS B C 1
ATOM 6557 O O . LYS B 1 333 ? 13.539 16.562 18.281 1 82 333 LYS B O 1
ATOM 6562 N N . PRO B 1 334 ? 14.531 18.125 16.953 1 71 334 PRO B N 1
ATOM 6563 C CA . PRO B 1 334 ? 15.164 17.062 16.172 1 71 334 PRO B CA 1
ATOM 6564 C C . PRO B 1 334 ? 16.188 16.266 16.969 1 71 334 PRO B C 1
ATOM 6566 O O . PRO B 1 334 ? 16.859 16.812 17.844 1 71 334 PRO B O 1
ATOM 6569 N N . ASP B 1 335 ? 15.906 14.977 17.188 1 60.94 335 ASP B N 1
ATOM 6570 C CA . ASP B 1 335 ? 16.953 14.148 17.781 1 60.94 335 ASP B CA 1
ATOM 6571 C C . ASP B 1 335 ? 18.094 13.906 16.797 1 60.94 335 ASP B C 1
ATOM 6573 O O . ASP B 1 335 ? 17.875 13.359 15.711 1 60.94 335 ASP B O 1
ATOM 6577 N N . PRO B 1 336 ? 19.25 14.648 17.047 1 52.06 336 PRO B N 1
ATOM 6578 C CA . PRO B 1 336 ? 20.375 14.43 16.141 1 52.06 336 PRO B CA 1
ATOM 6579 C C . PRO B 1 336 ? 20.641 12.953 15.875 1 52.06 336 PRO B C 1
ATOM 6581 O O . PRO B 1 336 ? 21.141 12.586 14.805 1 52.06 336 PRO B O 1
ATOM 6584 N N . LEU B 1 337 ? 20.469 12.133 16.875 1 47.06 337 LEU B N 1
ATOM 6585 C CA . LEU B 1 337 ? 20.812 10.727 16.719 1 47.06 337 LEU B CA 1
ATOM 6586 C C . LEU B 1 337 ? 19.75 9.984 15.93 1 47.06 337 LEU B C 1
ATOM 6588 O O . LEU B 1 337 ? 20 8.898 15.406 1 47.06 337 LEU B O 1
ATOM 6592 N N . LEU B 1 338 ? 18.562 10.508 15.906 1 48.94 338 LEU B N 1
ATOM 6593 C CA . LEU B 1 338 ? 17.469 9.727 15.32 1 48.94 338 LEU B CA 1
ATOM 6594 C C . LEU B 1 338 ? 16.969 10.375 14.039 1 48.94 338 LEU B C 1
ATOM 6596 O O . LEU B 1 338 ? 15.805 10.219 13.672 1 48.94 338 LEU B O 1
ATOM 6600 N N . ALA B 1 339 ? 17.766 11.125 13.406 1 41.72 339 ALA B N 1
ATOM 6601 C CA . ALA B 1 339 ? 17.328 11.766 12.164 1 41.72 339 ALA B CA 1
ATOM 6602 C C . ALA B 1 339 ? 16.812 10.727 11.172 1 41.72 339 ALA B C 1
ATOM 6604 O O . ALA B 1 339 ? 17.422 9.68 10.977 1 41.72 339 ALA B O 1
ATOM 6605 N N . PRO B 1 340 ? 15.664 10.828 10.742 1 45.22 340 PRO B N 1
ATOM 6606 C CA . PRO B 1 340 ? 14.969 9.891 9.852 1 45.22 340 PRO B CA 1
ATOM 6607 C C . PRO B 1 340 ? 15.82 9.453 8.664 1 45.22 340 PRO B C 1
ATOM 6609 O O . PRO B 1 340 ? 15.516 8.453 8.008 1 45.22 340 PRO B O 1
ATOM 6612 N N . ASP B 1 341 ? 16.75 10.336 8.258 1 41.91 341 ASP B N 1
ATOM 6613 C CA . ASP B 1 341 ? 17.547 10.008 7.082 1 41.91 341 ASP B CA 1
ATOM 6614 C C . ASP B 1 341 ? 18.375 8.75 7.309 1 41.91 341 ASP B C 1
ATOM 6616 O O . ASP B 1 341 ? 19.25 8.422 6.504 1 41.91 341 ASP B O 1
ATOM 6620 N N . GLN B 1 342 ? 18.297 8.266 8.438 1 45.06 342 GLN B N 1
ATOM 6621 C CA . GLN B 1 342 ? 19.234 7.176 8.68 1 45.06 342 GLN B CA 1
ATOM 6622 C C . GLN B 1 342 ? 18.812 5.914 7.93 1 45.06 342 GLN B C 1
ATOM 6624 O O . GLN B 1 342 ? 17.625 5.59 7.859 1 45.06 342 GLN B O 1
ATOM 6629 N N . THR B 1 343 ? 19.672 5.582 7.07 1 47.25 343 THR B N 1
ATOM 6630 C CA . THR B 1 343 ? 19.688 4.328 6.328 1 47.25 343 THR B CA 1
ATOM 6631 C C . THR B 1 343 ? 19.047 3.209 7.145 1 47.25 343 THR B C 1
ATOM 6633 O O . THR B 1 343 ? 19.297 3.09 8.344 1 47.25 343 THR B O 1
ATOM 6636 N N . LEU B 1 344 ? 17.922 2.787 6.668 1 51.47 344 LEU B N 1
ATOM 6637 C CA . LEU B 1 344 ? 17.344 1.601 7.281 1 51.47 344 LEU B CA 1
ATOM 6638 C C . LEU B 1 344 ? 18.422 0.661 7.797 1 51.47 344 LEU B C 1
ATOM 6640 O O . LEU B 1 344 ? 19.344 0.297 7.059 1 51.47 344 LEU B O 1
ATOM 6644 N N . GLN B 1 345 ? 18.859 0.767 9.07 1 51.44 345 GLN B N 1
ATOM 6645 C CA . GLN B 1 345 ? 19.797 -0.211 9.602 1 51.44 345 GLN B CA 1
ATOM 6646 C C . GLN B 1 345 ? 19.078 -1.435 10.148 1 51.44 345 GLN B C 1
ATOM 6648 O O . GLN B 1 345 ? 17.984 -1.314 10.711 1 51.44 345 GLN B O 1
ATOM 6653 N N . ARG B 1 346 ? 19.641 -2.539 9.633 1 53.69 346 ARG B N 1
ATOM 6654 C CA . ARG B 1 346 ? 19.172 -3.791 10.211 1 53.69 346 ARG B CA 1
ATOM 6655 C C . ARG B 1 346 ? 19.266 -3.76 11.734 1 53.69 346 ARG B C 1
ATOM 6657 O O . ARG B 1 346 ? 20.188 -3.143 12.289 1 53.69 346 ARG B O 1
ATOM 6664 N N . HIS B 1 347 ? 18.344 -4.109 12.406 1 46.72 347 HIS B N 1
ATOM 6665 C CA . HIS B 1 347 ? 18.516 -4.297 13.844 1 46.72 347 HIS B CA 1
ATOM 6666 C C . HIS B 1 347 ? 19.797 -5.074 14.148 1 46.72 347 HIS B C 1
ATOM 6668 O O . HIS B 1 347 ? 19.984 -6.188 13.648 1 46.72 347 HIS B O 1
ATOM 6674 N N . GLN B 1 348 ? 21.141 -4.523 14.172 1 38.47 348 GLN B N 1
ATOM 6675 C CA . GLN B 1 348 ? 22.359 -5.215 14.578 1 38.47 348 GLN B CA 1
ATOM 6676 C C . GLN B 1 348 ? 22.125 -6.07 15.82 1 38.47 348 GLN B C 1
ATOM 6678 O O . GLN B 1 348 ? 21.5 -5.617 16.781 1 38.47 348 GLN B O 1
ATOM 6683 N N . GLN B 1 349 ? 22.344 -7.402 15.609 1 36.38 349 GLN B N 1
ATOM 6684 C CA . GLN B 1 349 ? 22.656 -8.25 16.75 1 36.38 349 GLN B CA 1
ATOM 6685 C C . GLN B 1 349 ? 23.859 -7.73 17.516 1 36.38 349 GLN B C 1
ATOM 6687 O O . GLN B 1 349 ? 25 -7.977 17.125 1 36.38 349 GLN B O 1
ATOM 6692 N N . ASN B 1 350 ? 24.281 -6.605 17.859 1 31.77 350 ASN B N 1
ATOM 6693 C CA . ASN B 1 350 ? 25.469 -6.422 18.703 1 31.77 350 ASN B CA 1
ATOM 6694 C C . ASN B 1 350 ? 25.547 -7.477 19.797 1 31.77 350 ASN B C 1
ATOM 6696 O O . ASN B 1 350 ? 24.719 -7.488 20.719 1 31.77 350 ASN B O 1
ATOM 6700 N N . GLY B 1 351 ? 26.016 -8.688 19.594 1 28.44 351 GLY B N 1
ATOM 6701 C CA . GLY B 1 351 ? 26.828 -9.25 20.656 1 28.44 351 GLY B CA 1
ATOM 6702 C C . GLY B 1 351 ? 27.906 -8.297 21.156 1 28.44 351 GLY B C 1
ATOM 6703 O O . GLY B 1 351 ? 28.156 -8.211 22.359 1 28.44 351 GLY B O 1
ATOM 6704 N N . THR B 1 352 ? 29.047 -7.973 20.328 1 25.75 352 THR B N 1
ATOM 6705 C CA . THR B 1 352 ? 30.219 -7.406 21 1 25.75 352 THR B CA 1
ATOM 6706 C C . THR B 1 352 ? 29.984 -5.945 21.359 1 25.75 352 THR B C 1
ATOM 6708 O O . THR B 1 352 ? 29.797 -5.098 20.484 1 25.75 352 THR B O 1
ATOM 6711 N N . CYS B 1 353 ? 29.422 -5.664 22.484 1 23.78 353 CYS B N 1
ATOM 6712 C CA . CYS B 1 353 ? 29.703 -4.512 23.328 1 23.78 353 CYS B CA 1
ATOM 6713 C C . CYS B 1 353 ? 31.188 -4.145 23.266 1 23.78 353 CYS B C 1
ATOM 6715 O O . CYS B 1 353 ? 32 -4.777 23.922 1 23.78 353 CYS B O 1
ATOM 6717 N N . ASN B 1 354 ? 31.875 -4.07 22.219 1 23.48 354 ASN B N 1
ATOM 6718 C CA . ASN B 1 354 ? 33.125 -3.396 22.594 1 23.48 354 ASN B CA 1
ATOM 6719 C C . ASN B 1 354 ? 32.844 -2.104 23.359 1 23.48 354 ASN B C 1
ATOM 6721 O O . ASN B 1 354 ? 31.953 -1.338 22.984 1 23.48 354 ASN B O 1
ATOM 6725 N N . GLY B 1 355 ? 33.344 -2.082 24.672 1 26.2 355 GLY B N 1
ATOM 6726 C CA . GLY B 1 355 ? 33.594 -1.195 25.797 1 26.2 355 GLY B CA 1
ATOM 6727 C C . GLY B 1 355 ? 34.094 0.169 25.391 1 26.2 355 GLY B C 1
ATOM 6728 O O . GLY B 1 355 ? 34.688 0.894 26.188 1 26.2 355 GLY B O 1
ATOM 6729 N N . THR B 1 356 ? 34.406 0.492 24.219 1 23.7 356 THR B N 1
ATOM 6730 C CA . THR B 1 356 ? 34.938 1.813 24.531 1 23.7 356 THR B CA 1
ATOM 6731 C C . THR B 1 356 ? 33.938 2.65 25.281 1 23.7 356 THR B C 1
ATOM 6733 O O . THR B 1 356 ? 32.812 2.896 24.797 1 23.7 356 THR B O 1
ATOM 6736 N N . LYS B 1 357 ? 34.188 2.672 26.641 1 25.5 357 LYS B N 1
ATOM 6737 C CA . LYS B 1 357 ? 33.906 3.529 27.781 1 25.5 357 LYS B CA 1
ATOM 6738 C C . LYS B 1 357 ? 33.844 5 27.375 1 25.5 357 LYS B C 1
ATOM 6740 O O . LYS B 1 357 ? 34.875 5.688 27.375 1 25.5 357 LYS B O 1
ATOM 6745 N N . THR B 1 358 ? 33.5 5.379 26.172 1 24.58 358 THR B N 1
ATOM 6746 C CA . THR B 1 358 ? 33.594 6.82 26.375 1 24.58 358 THR B CA 1
ATOM 6747 C C . THR B 1 358 ? 32.812 7.238 27.625 1 24.58 358 THR B C 1
ATOM 6749 O O . THR B 1 358 ? 31.688 6.766 27.844 1 24.58 358 THR B O 1
ATOM 6752 N N . ASN B 1 359 ? 33.438 7.621 28.828 1 26.98 359 ASN B N 1
ATOM 6753 C CA . ASN B 1 359 ? 33.188 8.211 30.125 1 26.98 359 ASN B CA 1
ATOM 6754 C C . ASN B 1 359 ? 32.062 9.242 30.078 1 26.98 359 ASN B C 1
ATOM 6756 O O . ASN B 1 359 ? 31.859 9.984 31.031 1 26.98 359 ASN B O 1
ATOM 6760 N N . GLY B 1 360 ? 31.906 9.961 28.984 1 27.17 360 GLY B N 1
ATOM 6761 C CA . GLY B 1 360 ? 31.094 11.086 29.438 1 27.17 360 GLY B CA 1
ATOM 6762 C C . GLY B 1 360 ? 29.734 10.664 29.984 1 27.17 360 GLY B C 1
ATOM 6763 O O . GLY B 1 360 ? 29.219 9.602 29.625 1 27.17 360 GLY B O 1
ATOM 6764 N N . THR B 1 361 ? 29.328 11 31.234 1 29.06 361 THR B N 1
ATOM 6765 C CA . THR B 1 361 ? 28.234 10.969 32.188 1 29.06 361 THR B CA 1
ATOM 6766 C C . THR B 1 361 ? 26.891 11.047 31.484 1 29.06 361 THR B C 1
ATOM 6768 O O . THR B 1 361 ? 25.859 11.281 32.094 1 29.06 361 THR B O 1
ATOM 6771 N N . GLY B 1 362 ? 26.828 11.188 30.188 1 29.62 362 GLY B N 1
ATOM 6772 C CA . GLY B 1 362 ? 25.406 11.43 29.953 1 29.62 362 GLY B CA 1
ATOM 6773 C C . GLY B 1 362 ? 24.531 10.242 30.297 1 29.62 362 GLY B C 1
ATOM 6774 O O . GLY B 1 362 ? 24.891 9.102 30.031 1 29.62 362 GLY B O 1
ATOM 6775 N N . GLN B 1 363 ? 23.734 10.273 31.344 1 29.44 363 GLN B N 1
ATOM 6776 C CA . GLN B 1 363 ? 22.734 9.391 31.938 1 29.44 363 GLN B CA 1
ATOM 6777 C C . GLN B 1 363 ? 21.984 8.609 30.875 1 29.44 363 GLN B C 1
ATOM 6779 O O . GLN B 1 363 ? 21.281 9.188 30.047 1 29.44 363 GLN B O 1
ATOM 6784 N N . LYS B 1 364 ? 22.5 7.57 30.312 1 38.72 364 LYS B N 1
ATOM 6785 C CA . LYS B 1 364 ? 21.672 6.523 29.719 1 38.72 364 LYS B CA 1
ATOM 6786 C C . LYS B 1 364 ? 20.344 6.402 30.453 1 38.72 364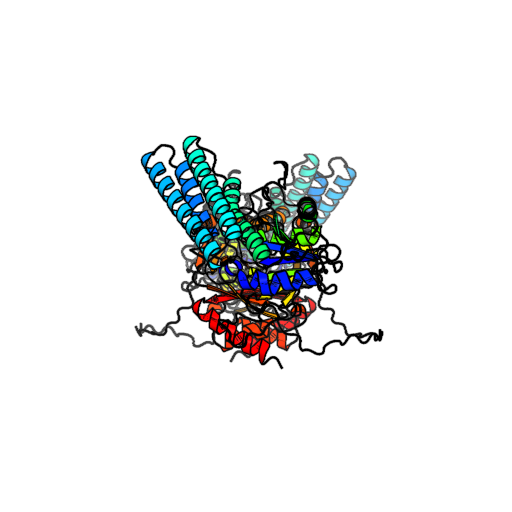 LYS B C 1
ATOM 6788 O O . LYS B 1 364 ? 20.297 5.934 31.594 1 38.72 364 LYS B O 1
ATOM 6793 N N . SER B 1 365 ? 19.359 7.367 30.516 1 35.88 365 SER B N 1
ATOM 6794 C CA . SER B 1 365 ? 18.109 7.215 31.25 1 35.88 365 SER B CA 1
ATOM 6795 C C . SER B 1 365 ? 17.516 5.832 31.031 1 35.88 365 SER B C 1
ATOM 6797 O O . SER B 1 365 ? 17.344 5.387 29.906 1 35.88 365 SER B O 1
ATOM 6799 N N . ASN B 1 366 ? 17.656 4.82 31.812 1 40.75 366 ASN B N 1
ATOM 6800 C CA . ASN B 1 366 ? 17.094 3.514 32.156 1 40.75 366 ASN B CA 1
ATOM 6801 C C . ASN B 1 366 ? 15.594 3.473 31.922 1 40.75 366 ASN B C 1
ATOM 6803 O O . ASN B 1 366 ? 14.883 2.703 32.594 1 40.75 366 ASN B O 1
ATOM 6807 N N . LYS B 1 367 ? 15.008 4.43 31.391 1 46.94 367 LYS B N 1
ATOM 6808 C CA . LYS B 1 367 ? 13.555 4.367 31.297 1 46.94 367 LYS B CA 1
ATOM 6809 C C . LYS B 1 367 ? 13.117 3.385 30.219 1 46.94 367 LYS B C 1
ATOM 6811 O O . LYS B 1 367 ? 13.688 3.363 29.125 1 46.94 367 LYS B O 1
ATOM 6816 N N . PRO B 1 368 ? 12.359 2.322 30.688 1 52.75 368 PRO B N 1
ATOM 6817 C CA . PRO B 1 368 ? 11.805 1.355 29.734 1 52.75 368 PRO B CA 1
ATOM 6818 C C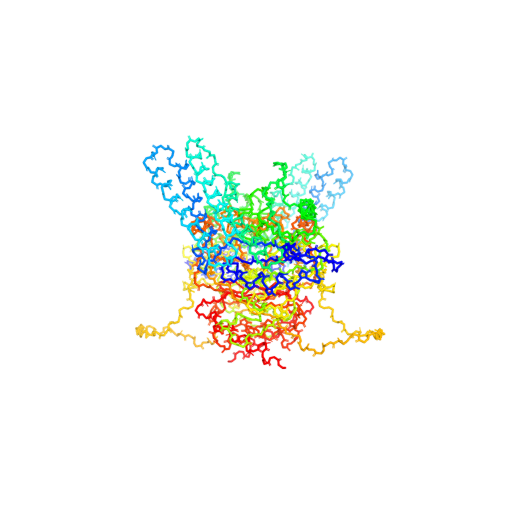 . PRO B 1 368 ? 11.25 2.018 28.469 1 52.75 368 PRO B C 1
ATOM 6820 O O . PRO B 1 368 ? 10.648 3.092 28.547 1 52.75 368 PRO B O 1
ATOM 6823 N N . LYS B 1 369 ? 11.734 1.58 27.359 1 68.38 369 LYS B N 1
ATOM 6824 C CA . LYS B 1 369 ? 11.312 2.09 26.062 1 68.38 369 LYS B CA 1
ATOM 6825 C C . LYS B 1 369 ? 9.812 1.915 25.859 1 68.38 369 LYS B C 1
ATOM 6827 O O . LYS B 1 369 ? 9.25 0.869 26.203 1 68.38 369 LYS B O 1
ATOM 6832 N N . ARG B 1 370 ? 9.039 2.984 25.859 1 78.38 370 ARG B N 1
ATOM 6833 C CA . ARG B 1 370 ? 7.586 2.986 25.688 1 78.38 370 ARG B CA 1
ATOM 6834 C C . ARG B 1 370 ? 7.188 3.768 24.438 1 78.38 370 ARG B C 1
ATOM 6836 O O . ARG B 1 370 ? 7.969 4.57 23.938 1 78.38 370 ARG B O 1
ATOM 6843 N N . PRO B 1 371 ? 5.98 3.371 23.938 1 87.75 371 PRO B N 1
ATOM 6844 C CA . PRO B 1 371 ? 5.441 4.238 22.875 1 87.75 371 PRO B CA 1
ATOM 6845 C C . PRO B 1 371 ? 5.172 5.66 23.375 1 87.75 371 PRO B C 1
ATOM 6847 O O . PRO B 1 371 ? 5.012 5.883 24.578 1 87.75 371 PRO B O 1
ATOM 6850 N N . THR B 1 372 ? 5.23 6.559 22.547 1 88.31 372 THR B N 1
ATOM 6851 C CA . THR B 1 372 ? 5.062 7.965 22.906 1 88.31 372 THR B CA 1
ATOM 6852 C C . THR B 1 372 ? 3.584 8.312 23.031 1 88.31 372 THR B C 1
ATOM 6854 O O . THR B 1 372 ? 3.193 9.031 23.969 1 88.31 372 THR B O 1
ATOM 6857 N N . ALA B 1 373 ? 2.793 7.816 22.094 1 91.56 373 ALA B N 1
ATOM 6858 C CA . ALA B 1 373 ? 1.385 8.203 22.125 1 91.56 373 ALA B CA 1
ATOM 6859 C C . ALA B 1 373 ? 0.529 7.234 21.312 1 91.56 373 ALA B C 1
ATOM 6861 O O . ALA B 1 373 ? 1.046 6.492 20.484 1 91.56 373 ALA B O 1
ATOM 6862 N N . VAL B 1 374 ? -0.737 7.207 21.641 1 92.69 374 VAL B N 1
ATOM 6863 C CA . VAL B 1 374 ? -1.751 6.477 20.891 1 92.69 374 VAL B CA 1
ATOM 6864 C C . VAL B 1 374 ? -2.814 7.449 20.375 1 92.69 374 VAL B C 1
ATOM 6866 O O . VAL B 1 374 ? -3.209 8.375 21.094 1 92.69 374 VAL B O 1
ATOM 6869 N N . THR B 1 375 ? -3.207 7.328 19.203 1 91.44 375 THR B N 1
ATOM 6870 C CA . THR B 1 375 ? -4.164 8.258 18.609 1 91.44 375 THR B CA 1
ATOM 6871 C C . THR B 1 375 ? -5.195 7.512 17.766 1 91.44 375 THR B C 1
ATOM 6873 O O . THR B 1 375 ? -5 6.344 17.438 1 91.44 375 THR B O 1
ATOM 6876 N N . ILE B 1 376 ? -6.293 8.203 17.531 1 92.44 376 ILE B N 1
ATOM 6877 C CA . ILE B 1 376 ? -7.375 7.668 16.703 1 92.44 376 ILE B CA 1
ATOM 6878 C C . ILE B 1 376 ? -7.734 8.672 15.617 1 92.44 376 ILE B C 1
ATOM 6880 O O . ILE B 1 376 ? -7.766 9.883 15.859 1 92.44 376 ILE B O 1
ATOM 6884 N N . LYS B 1 377 ? -7.875 8.219 14.469 1 90 377 LYS B N 1
ATOM 6885 C CA . LYS B 1 377 ? -8.438 8.984 13.359 1 90 377 LYS B CA 1
ATOM 6886 C C . LYS B 1 377 ? -9.812 8.461 12.961 1 90 377 LYS B C 1
ATOM 6888 O O . LYS B 1 377 ? -9.945 7.305 12.555 1 90 377 LYS B O 1
ATOM 6893 N N . ASP B 1 378 ? -10.805 9.32 13.016 1 90.06 378 ASP B N 1
ATOM 6894 C CA . ASP B 1 378 ? -12.188 8.898 12.812 1 90.06 378 ASP B CA 1
ATOM 6895 C C . ASP B 1 378 ? -12.602 9.07 11.352 1 90.06 378 ASP B C 1
ATOM 6897 O O . ASP B 1 378 ? -11.805 9.523 10.523 1 90.06 378 ASP B O 1
ATOM 6901 N N . LYS B 1 379 ? -13.812 8.633 11.016 1 90.44 379 LYS B N 1
ATOM 6902 C CA . LYS B 1 379 ? -14.445 8.766 9.703 1 90.44 379 LYS B CA 1
ATOM 6903 C C . LYS B 1 379 ? -13.594 8.117 8.617 1 90.44 379 LYS B C 1
ATOM 6905 O O . LYS B 1 379 ? -13.297 8.742 7.598 1 90.44 379 LYS B O 1
ATOM 6910 N N . ILE B 1 380 ? -13.25 6.949 8.898 1 92.75 380 ILE B N 1
ATOM 6911 C CA . ILE B 1 380 ? -12.43 6.191 7.961 1 92.75 380 ILE B CA 1
ATOM 6912 C C . ILE B 1 380 ? -13.305 5.203 7.191 1 92.75 380 ILE B C 1
ATOM 6914 O O . ILE B 1 380 ? -14.211 4.594 7.766 1 92.75 380 ILE B O 1
ATOM 6918 N N . SER B 1 381 ? -13.094 5.109 5.949 1 93.44 381 SER B N 1
ATOM 6919 C CA . SER B 1 381 ? -13.664 4.066 5.105 1 93.44 381 SER B CA 1
ATOM 6920 C C . SER B 1 381 ? -12.57 3.225 4.453 1 93.44 381 SER B C 1
ATOM 6922 O O . SER B 1 381 ? -11.477 3.725 4.176 1 93.44 381 SER B O 1
ATOM 6924 N N . ILE B 1 382 ? -12.883 1.933 4.305 1 93.69 382 ILE B N 1
ATOM 6925 C CA . ILE B 1 382 ? -11.961 1.052 3.602 1 93.69 382 ILE B CA 1
ATOM 6926 C C . ILE B 1 382 ? -12.5 0.734 2.211 1 93.69 382 ILE B C 1
ATOM 6928 O O . ILE B 1 382 ? -13.68 0.401 2.059 1 93.69 382 ILE B O 1
ATOM 6932 N N . ILE B 1 383 ? -11.68 0.94 1.208 1 93.12 383 ILE B N 1
ATOM 6933 C CA . ILE B 1 383 ? -11.953 0.45 -0.138 1 93.12 383 ILE B CA 1
ATOM 6934 C C . ILE B 1 383 ? -11.172 -0.837 -0.39 1 93.12 383 ILE B C 1
ATOM 6936 O O . ILE B 1 383 ? -9.945 -0.84 -0.354 1 93.12 383 ILE B O 1
ATOM 6940 N N . ASN B 1 384 ? -11.867 -1.854 -0.522 1 91.25 384 ASN B N 1
ATOM 6941 C CA . ASN B 1 384 ? -11.242 -3.133 -0.854 1 91.25 384 ASN B CA 1
ATOM 6942 C C . ASN B 1 384 ? -11.422 -3.477 -2.33 1 91.25 384 ASN B C 1
ATOM 6944 O O . ASN B 1 384 ? -12.555 -3.523 -2.826 1 91.25 384 ASN B O 1
ATOM 6948 N N . ILE B 1 385 ? -10.336 -3.703 -2.994 1 88.25 385 ILE B N 1
ATOM 6949 C CA . ILE B 1 385 ? -10.375 -3.998 -4.422 1 88.25 385 ILE B CA 1
ATOM 6950 C C . ILE B 1 385 ? -9.852 -5.414 -4.672 1 88.25 385 ILE B C 1
ATOM 6952 O O . ILE B 1 385 ? -8.734 -5.75 -4.266 1 88.25 385 ILE B O 1
ATOM 6956 N N . HIS B 1 386 ? -10.625 -6.188 -5.152 1 81.69 386 HIS B N 1
ATOM 6957 C CA . HIS B 1 386 ? -10.227 -7.516 -5.609 1 81.69 386 HIS B CA 1
ATOM 6958 C C . HIS B 1 386 ? -9.867 -7.504 -7.09 1 81.69 386 HIS B C 1
ATOM 6960 O O . HIS B 1 386 ? -10.734 -7.312 -7.945 1 81.69 386 HIS B O 1
ATOM 6966 N N . SER B 1 387 ? -8.547 -7.633 -7.23 1 74.31 387 SER B N 1
ATOM 6967 C CA . SER B 1 387 ? -8.07 -7.543 -8.609 1 74.31 387 SER B CA 1
ATOM 6968 C C . SER B 1 387 ? -8.602 -8.695 -9.453 1 74.31 387 SER B C 1
ATOM 6970 O O . SER B 1 387 ? -8.641 -9.844 -9 1 74.31 387 SER B O 1
ATOM 6972 N N . ASN B 1 388 ? -9.328 -8.406 -10.414 1 56.41 388 ASN B N 1
ATOM 6973 C CA . ASN B 1 388 ? -9.781 -9.445 -11.336 1 56.41 388 ASN B CA 1
ATOM 6974 C C . ASN B 1 388 ? -8.633 -9.977 -12.188 1 56.41 388 ASN B C 1
ATOM 6976 O O . ASN B 1 388 ? -8.859 -10.664 -13.188 1 56.41 388 ASN B O 1
ATOM 6980 N N . LYS B 1 389 ? -7.41 -10.148 -11.344 1 54.16 389 LYS B N 1
ATOM 6981 C CA . LYS B 1 389 ? -6.199 -10.906 -11.633 1 54.16 389 LYS B CA 1
ATOM 6982 C C . LYS B 1 389 ? -5.715 -10.656 -13.055 1 54.16 389 LYS B C 1
ATOM 6984 O O . LYS B 1 389 ? -4.789 -11.32 -13.531 1 54.16 389 LYS B O 1
ATOM 6989 N N . ARG B 1 390 ? -6.531 -9.766 -13.836 1 47.03 390 ARG B N 1
ATOM 6990 C CA . ARG B 1 390 ? -6.137 -9.719 -15.242 1 47.03 390 ARG B CA 1
ATOM 6991 C C . ARG B 1 390 ? -4.816 -8.969 -15.414 1 47.03 390 ARG B C 1
ATOM 6993 O O . ARG B 1 390 ? -4.137 -9.125 -16.438 1 47.03 390 ARG B O 1
ATOM 7000 N N . SER B 1 391 ? -4.508 -8.273 -14.414 1 48.22 391 SER B N 1
ATOM 7001 C CA . SER B 1 391 ? -3.42 -7.352 -14.734 1 48.22 391 SER B CA 1
ATOM 7002 C C . SER B 1 391 ? -2.168 -7.672 -13.922 1 48.22 391 SER B C 1
ATOM 7004 O O . SER B 1 391 ? -2.256 -8.266 -12.844 1 48.22 391 SER B O 1
ATOM 7006 N N . ILE B 1 392 ? -1.13 -7.711 -14.625 1 54.25 392 ILE B N 1
ATOM 7007 C CA . ILE B 1 392 ? 0.174 -7.754 -13.977 1 54.25 392 ILE B CA 1
ATOM 7008 C C . ILE B 1 392 ? 0.164 -6.848 -12.742 1 54.25 392 ILE B C 1
ATOM 7010 O O . ILE B 1 392 ? -0.316 -5.715 -12.805 1 54.25 392 ILE B O 1
ATOM 7014 N N . ALA B 1 393 ? 0.598 -7.352 -11.656 1 62 393 ALA B N 1
ATOM 7015 C CA . ALA B 1 393 ? 0.537 -6.727 -10.336 1 62 393 ALA B CA 1
ATOM 7016 C C . ALA B 1 393 ? 1.027 -5.285 -10.391 1 62 393 ALA B C 1
ATOM 7018 O O . ALA B 1 393 ? 0.402 -4.387 -9.82 1 62 393 ALA B O 1
ATOM 7019 N N . HIS B 1 394 ? 2.021 -5.051 -11.234 1 67.19 394 HIS B N 1
ATOM 7020 C CA . HIS B 1 394 ? 2.586 -3.705 -11.18 1 67.19 394 HIS B CA 1
ATOM 7021 C C . HIS B 1 394 ? 1.717 -2.713 -11.945 1 67.19 394 HIS B C 1
ATOM 7023 O O . HIS B 1 394 ? 1.629 -1.541 -11.578 1 67.19 394 HIS B O 1
ATOM 7029 N N . THR B 1 395 ? 1.015 -3.154 -12.961 1 73.5 395 THR B N 1
ATOM 7030 C CA . THR B 1 395 ? 0.136 -2.264 -13.703 1 73.5 395 THR B CA 1
ATOM 7031 C C . THR B 1 395 ? -1.135 -1.967 -12.914 1 73.5 395 THR B C 1
ATOM 7033 O O . THR B 1 395 ? -1.648 -0.847 -12.953 1 73.5 395 THR B O 1
ATOM 7036 N N . PHE B 1 396 ? -1.474 -2.959 -12.25 1 81.62 396 PHE B N 1
ATOM 7037 C CA . PHE B 1 396 ? -2.689 -2.85 -11.453 1 81.62 396 PHE B CA 1
ATOM 7038 C C . PHE B 1 396 ? -2.553 -1.748 -10.406 1 81.62 396 PHE B C 1
ATOM 7040 O O . PHE B 1 396 ? -3.422 -0.882 -10.297 1 81.62 396 PHE B O 1
ATOM 7047 N N . LEU B 1 397 ? -1.503 -1.733 -9.688 1 85.62 397 LEU B N 1
ATOM 7048 C CA . LEU B 1 397 ? -1.292 -0.758 -8.625 1 85.62 397 LEU B CA 1
ATOM 7049 C C . LEU B 1 397 ? -1.135 0.646 -9.195 1 85.62 397 LEU B C 1
ATOM 7051 O O . LEU B 1 397 ? -1.677 1.609 -8.648 1 85.62 397 LEU B O 1
ATOM 7055 N N . ALA B 1 398 ? -0.42 0.732 -10.273 1 87.25 398 ALA B N 1
ATOM 7056 C CA . ALA B 1 398 ? -0.236 2.035 -10.906 1 87.25 398 ALA B CA 1
ATOM 7057 C C . ALA B 1 398 ? -1.575 2.633 -11.328 1 87.25 398 ALA B C 1
ATOM 7059 O O . ALA B 1 398 ? -1.822 3.824 -11.125 1 87.25 398 ALA B O 1
ATOM 7060 N N . ARG B 1 399 ? -2.375 1.792 -11.867 1 88.06 399 ARG B N 1
ATOM 7061 C CA . ARG B 1 399 ? -3.688 2.246 -12.32 1 88.06 399 ARG B CA 1
ATOM 7062 C C . ARG B 1 399 ? -4.566 2.637 -11.133 1 88.06 399 ARG B C 1
ATOM 7064 O O . ARG B 1 399 ? -5.262 3.654 -11.18 1 88.06 399 ARG B O 1
ATOM 7071 N N . LEU B 1 400 ? -4.574 1.795 -10.195 1 90 400 LEU B N 1
ATOM 7072 C CA . LEU B 1 400 ? -5.375 2.025 -9 1 90 400 LEU B CA 1
ATOM 7073 C C . LEU B 1 400 ? -5.051 3.379 -8.383 1 90 400 LEU B C 1
ATOM 7075 O O . LEU B 1 400 ? -5.949 4.184 -8.133 1 90 400 LEU B O 1
ATOM 7079 N N . PHE B 1 401 ? -3.834 3.73 -8.195 1 89.88 401 PHE B N 1
ATOM 7080 C CA . PHE B 1 401 ? -3.447 4.957 -7.512 1 89.88 401 PHE B CA 1
ATOM 7081 C C . PHE B 1 401 ? -3.535 6.152 -8.445 1 89.88 401 PHE B C 1
ATOM 7083 O O . PHE B 1 401 ? -3.666 7.293 -8 1 89.88 401 PHE B O 1
ATOM 7090 N N . ALA B 1 402 ? -3.445 5.875 -9.719 1 90.94 402 ALA B N 1
ATOM 7091 C CA . ALA B 1 402 ? -3.715 6.941 -10.68 1 90.94 402 ALA B CA 1
ATOM 7092 C C . ALA B 1 402 ? -5.164 7.41 -10.586 1 90.94 402 ALA B C 1
ATOM 7094 O O . ALA B 1 402 ? -5.445 8.609 -10.68 1 90.94 402 ALA B O 1
ATOM 7095 N N . ILE B 1 403 ? -6.02 6.48 -10.438 1 92.38 403 ILE B N 1
ATOM 7096 C CA . ILE B 1 403 ? -7.438 6.793 -10.328 1 92.38 403 ILE B CA 1
ATOM 7097 C C . ILE B 1 403 ? -7.699 7.578 -9.047 1 92.38 403 ILE B C 1
ATOM 7099 O O . ILE B 1 403 ? -8.414 8.586 -9.055 1 92.38 403 ILE B O 1
ATOM 7103 N N . LEU B 1 404 ? -7.148 7.117 -7.965 1 89.5 404 LEU B N 1
ATOM 7104 C CA . LEU B 1 404 ? -7.324 7.82 -6.699 1 89.5 404 LEU B CA 1
ATOM 7105 C C . LEU B 1 404 ? -6.766 9.234 -6.781 1 89.5 404 LEU B C 1
ATOM 7107 O O . LEU B 1 404 ? -7.352 10.172 -6.234 1 89.5 404 LEU B O 1
ATOM 7111 N N . ASN B 1 405 ? -5.68 9.367 -7.449 1 86.75 405 ASN B N 1
ATOM 7112 C CA . ASN B 1 405 ? -5.082 10.68 -7.652 1 86.75 405 ASN B CA 1
ATOM 7113 C C . ASN B 1 405 ? -5.977 11.578 -8.5 1 86.75 405 ASN B C 1
ATOM 7115 O O . ASN B 1 405 ? -6.121 12.766 -8.211 1 86.75 405 ASN B O 1
ATOM 7119 N N . LYS B 1 406 ? -6.48 11.016 -9.547 1 88.06 406 LYS B N 1
ATOM 7120 C CA . LYS B 1 406 ? -7.379 11.742 -10.438 1 88.06 406 LYS B CA 1
ATOM 7121 C C . LYS B 1 406 ? -8.531 12.367 -9.656 1 88.06 406 LYS B C 1
ATOM 7123 O O . LYS B 1 406 ? -8.93 13.508 -9.93 1 88.06 406 LYS B O 1
ATOM 7128 N N . HIS B 1 407 ? -9.023 11.695 -8.711 1 87.12 407 HIS B N 1
ATOM 7129 C CA . HIS B 1 407 ? -10.172 12.172 -7.949 1 87.12 407 HIS B CA 1
ATOM 7130 C C . HIS B 1 407 ? -9.727 12.828 -6.645 1 87.12 407 HIS B C 1
ATOM 7132 O O . HIS B 1 407 ? -10.562 13.125 -5.781 1 87.12 407 HIS B O 1
ATOM 7138 N N . ARG B 1 408 ? -8.438 12.93 -6.352 1 80.94 408 ARG B N 1
ATOM 7139 C CA . ARG B 1 408 ? -7.828 13.609 -5.211 1 80.94 408 ARG B CA 1
ATOM 7140 C C . ARG B 1 408 ? -8.227 12.945 -3.9 1 80.94 408 ARG B C 1
ATOM 7142 O O . ARG B 1 408 ? -8.609 13.625 -2.943 1 80.94 408 ARG B O 1
ATOM 7149 N N . VAL B 1 409 ? -8.258 11.633 -3.951 1 83.56 409 VAL B N 1
ATOM 7150 C CA . VAL B 1 409 ? -8.539 10.867 -2.74 1 83.56 409 VAL B CA 1
ATOM 7151 C C . VAL B 1 409 ? -7.227 10.523 -2.035 1 83.56 409 VAL B C 1
ATOM 7153 O O . VAL B 1 409 ? -6.379 9.82 -2.598 1 83.56 409 VAL B O 1
ATOM 7156 N N . SER B 1 410 ? -7.098 11.055 -0.864 1 80.5 410 SER B N 1
ATOM 7157 C CA . SER B 1 410 ? -5.891 10.781 -0.089 1 80.5 410 SER B CA 1
ATOM 7158 C C . SER B 1 410 ? -6.004 9.469 0.672 1 80.5 410 SER B C 1
ATOM 7160 O O . SER B 1 410 ? -7.023 9.195 1.31 1 80.5 410 SER B O 1
ATOM 7162 N N . VAL B 1 411 ? -4.945 8.648 0.592 1 86.75 411 VAL B N 1
ATOM 7163 C CA . VAL B 1 411 ? -4.918 7.328 1.219 1 86.75 411 VAL B CA 1
ATOM 7164 C C . VAL B 1 411 ? -4.125 7.391 2.521 1 86.75 411 VAL B C 1
ATOM 7166 O O . VAL B 1 411 ? -3.018 7.938 2.555 1 86.75 411 VAL B O 1
ATOM 7169 N N . ASP B 1 412 ? -4.742 6.816 3.539 1 86.94 412 ASP B N 1
ATOM 7170 C CA . ASP B 1 412 ? -4.078 6.82 4.84 1 86.94 412 ASP B CA 1
ATOM 7171 C C . ASP B 1 412 ? -3.281 5.539 5.055 1 86.94 412 ASP B C 1
ATOM 7173 O O . ASP B 1 412 ? -2.176 5.57 5.602 1 86.94 412 ASP B O 1
ATOM 7177 N N . LEU B 1 413 ? -3.877 4.484 4.781 1 90.12 413 LEU B N 1
ATOM 7178 C CA . LEU B 1 413 ? -3.238 3.184 4.949 1 90.12 413 LEU B CA 1
ATOM 7179 C C . LEU B 1 413 ? -3.461 2.307 3.725 1 90.12 413 LEU B C 1
ATOM 7181 O O . LEU B 1 413 ? -4.512 2.383 3.082 1 90.12 413 LEU B O 1
ATOM 7185 N N . ILE B 1 414 ? -2.479 1.517 3.402 1 89.81 414 ILE B N 1
ATOM 7186 C CA . ILE B 1 414 ? -2.564 0.555 2.309 1 89.81 414 ILE B CA 1
ATOM 7187 C C . ILE B 1 414 ? -2.137 -0.826 2.801 1 89.81 414 ILE B C 1
ATOM 7189 O O . ILE B 1 414 ? -1.172 -0.951 3.559 1 89.81 414 ILE B O 1
ATOM 7193 N N . SER B 1 415 ? -2.844 -1.743 2.461 1 88.06 415 SER B N 1
ATOM 7194 C CA . SER B 1 415 ? -2.467 -3.137 2.676 1 88.06 415 SER B CA 1
ATOM 7195 C C . SER B 1 415 ? -2.742 -3.98 1.437 1 88.06 415 SER B C 1
ATOM 7197 O O . SER B 1 415 ? -3.713 -3.738 0.717 1 88.06 415 SER B O 1
ATOM 7199 N N . THR B 1 416 ? -1.829 -4.949 1.188 1 83.5 416 THR B N 1
ATOM 7200 C CA . THR B 1 416 ? -1.988 -5.727 -0.037 1 83.5 416 THR B CA 1
ATOM 7201 C C . THR B 1 416 ? -1.831 -7.219 0.246 1 83.5 416 THR B C 1
ATOM 7203 O O . THR B 1 416 ? -1.183 -7.605 1.22 1 83.5 416 THR B O 1
ATOM 7206 N N . SER B 1 417 ? -2.555 -7.941 -0.483 1 76.81 417 SER B N 1
ATOM 7207 C CA . SER B 1 417 ? -2.34 -9.375 -0.656 1 76.81 417 SER B CA 1
ATOM 7208 C C . SER B 1 417 ? -2.104 -9.727 -2.121 1 76.81 417 SER B C 1
ATOM 7210 O O . SER B 1 417 ? -1.763 -8.852 -2.926 1 76.81 417 SER B O 1
ATOM 7212 N N . GLU B 1 418 ? -2.219 -10.977 -2.469 1 70.56 418 GLU B N 1
ATOM 7213 C CA . GLU B 1 418 ? -2.004 -11.359 -3.859 1 70.56 418 GLU B CA 1
ATOM 7214 C C . GLU B 1 418 ? -3.012 -10.688 -4.781 1 70.56 418 GLU B C 1
ATOM 7216 O O . GLU B 1 418 ? -2.633 -10.086 -5.793 1 70.56 418 GLU B O 1
ATOM 7221 N N . VAL B 1 419 ? -4.312 -10.789 -4.336 1 72.56 419 VAL B N 1
ATOM 7222 C CA . VAL B 1 419 ? -5.32 -10.336 -5.289 1 72.56 419 VAL B CA 1
ATOM 7223 C C . VAL B 1 419 ? -6.133 -9.195 -4.684 1 72.56 419 VAL B C 1
ATOM 7225 O O . VAL B 1 419 ? -7.039 -8.664 -5.328 1 72.56 419 VAL B O 1
ATOM 7228 N N . HIS B 1 420 ? -5.738 -8.859 -3.49 1 79.81 420 HIS B N 1
ATOM 7229 C CA . HIS B 1 420 ? -6.535 -7.82 -2.84 1 79.81 420 HIS B CA 1
ATOM 7230 C C . HIS B 1 420 ? -5.676 -6.617 -2.475 1 79.81 420 HIS B C 1
ATOM 7232 O O . HIS B 1 420 ? -4.512 -6.77 -2.094 1 79.81 420 HIS B O 1
ATOM 7238 N N . VAL B 1 421 ? -6.332 -5.52 -2.646 1 87.06 421 VAL B N 1
ATOM 7239 C CA . VAL B 1 421 ? -5.762 -4.273 -2.143 1 87.06 421 VAL B CA 1
ATOM 7240 C C . VAL B 1 421 ? -6.789 -3.551 -1.27 1 87.06 421 VAL B C 1
ATOM 7242 O O . VAL B 1 421 ? -7.934 -3.354 -1.683 1 87.06 421 VAL B O 1
ATOM 7245 N N . SER B 1 422 ? -6.379 -3.273 -0.108 1 91.44 422 SER B N 1
ATOM 7246 C CA . SER B 1 422 ? -7.219 -2.508 0.808 1 91.44 422 SER B CA 1
ATOM 7247 C C . SER B 1 422 ? -6.625 -1.13 1.081 1 91.44 422 SER B C 1
ATOM 7249 O O . SER B 1 422 ? -5.445 -1.012 1.419 1 91.44 422 SER B O 1
ATOM 7251 N N . VAL B 1 423 ? -7.48 -0.161 0.904 1 92.12 423 VAL B N 1
ATOM 7252 C CA . VAL B 1 423 ? -7.043 1.209 1.152 1 92.12 423 VAL B CA 1
ATOM 7253 C C . VAL B 1 423 ? -7.984 1.877 2.154 1 92.12 423 VAL B C 1
ATOM 7255 O O . VAL B 1 423 ? -9.211 1.801 2.014 1 92.12 423 VAL B O 1
ATOM 7258 N N . ALA B 1 424 ? -7.418 2.424 3.193 1 92.19 424 ALA B N 1
ATOM 7259 C CA . ALA B 1 424 ? -8.188 3.211 4.152 1 92.19 424 ALA B CA 1
ATOM 7260 C C . ALA B 1 424 ? -8.164 4.695 3.793 1 92.19 424 ALA B C 1
ATOM 7262 O O . ALA B 1 424 ? -7.094 5.266 3.57 1 92.19 424 ALA B O 1
ATOM 7263 N N . VAL B 1 425 ? -9.359 5.305 3.758 1 89.62 425 VAL B N 1
ATOM 7264 C CA . VAL B 1 425 ? -9.5 6.691 3.33 1 89.62 425 VAL B CA 1
ATOM 7265 C C . VAL B 1 425 ? -10.297 7.473 4.371 1 89.62 425 VAL B C 1
ATOM 7267 O O . VAL B 1 425 ? -11.273 6.965 4.926 1 89.62 425 VAL B O 1
ATOM 7270 N N . HIS B 1 426 ? -9.805 8.617 4.629 1 86.31 426 HIS B N 1
ATOM 7271 C CA . HIS B 1 426 ? -10.523 9.523 5.523 1 86.31 426 HIS B CA 1
ATOM 7272 C C . HIS B 1 426 ? -11.641 10.25 4.789 1 86.31 426 HIS B C 1
ATOM 7274 O O . HIS B 1 426 ? -11.414 10.883 3.762 1 86.31 426 HIS B O 1
ATOM 7280 N N . MET B 1 427 ? -12.891 10.148 5.234 1 76.25 427 MET B N 1
ATOM 7281 C CA . MET B 1 427 ? -14.062 10.734 4.586 1 76.25 427 MET B CA 1
ATOM 7282 C C . MET B 1 427 ? -14.32 12.148 5.09 1 76.25 427 MET B C 1
ATOM 7284 O O . MET B 1 427 ? -15.305 12.781 4.707 1 76.25 427 MET B O 1
ATOM 7288 N N . GLY B 1 428 ? -13.547 12.594 5.898 1 59.19 428 GLY B N 1
ATOM 7289 C CA . GLY B 1 428 ? -13.867 13.914 6.426 1 59.19 428 GLY B CA 1
ATOM 7290 C C . GLY B 1 428 ? -14.125 14.938 5.34 1 59.19 428 GLY B C 1
ATOM 7291 O O . GLY B 1 428 ? -15.281 15.242 5.031 1 59.19 428 GLY B O 1
ATOM 7292 N N . ASN B 1 429 ? -13.102 15.672 4.914 1 53.22 429 ASN B N 1
ATOM 7293 C CA . ASN B 1 429 ? -13.273 16.906 4.156 1 53.22 429 ASN B CA 1
ATOM 7294 C C . ASN B 1 429 ? -13.602 16.625 2.693 1 53.22 429 ASN B C 1
ATOM 7296 O O . ASN B 1 429 ? -13.82 17.547 1.911 1 53.22 429 ASN B O 1
ATOM 7300 N N . ALA B 1 430 ? -13.195 15.398 2.217 1 50.06 430 ALA B N 1
ATOM 7301 C CA . ALA B 1 430 ? -13.375 15.211 0.778 1 50.06 430 ALA B CA 1
ATOM 7302 C C . ALA B 1 430 ? -14.852 15.188 0.402 1 50.06 430 ALA B C 1
ATOM 7304 O O . ALA B 1 430 ? -15.688 14.703 1.173 1 50.06 430 ALA B O 1
ATOM 7305 N N . GLU B 1 431 ? -15.141 16 -0.516 1 58.09 431 GLU B N 1
ATOM 7306 C CA . GLU B 1 431 ? -16.453 15.977 -1.17 1 58.09 431 GLU B CA 1
ATOM 7307 C C . GLU B 1 431 ? -16.875 14.555 -1.5 1 58.09 431 GLU B C 1
ATOM 7309 O O . GLU B 1 431 ? -16.156 13.836 -2.205 1 58.09 431 GLU B O 1
ATOM 7314 N N . MET B 1 432 ? -17.703 13.961 -0.653 1 65.56 432 MET B N 1
ATOM 7315 C CA . MET B 1 432 ? -18.359 12.664 -0.868 1 65.56 432 MET B CA 1
ATOM 7316 C C . MET B 1 432 ? -18.5 12.375 -2.357 1 65.56 432 MET B C 1
ATOM 7318 O O . MET B 1 432 ? -18.422 11.211 -2.773 1 65.56 432 MET B O 1
ATOM 7322 N N . THR B 1 433 ? -18.453 13.453 -3.025 1 74 433 THR B N 1
ATOM 7323 C CA . THR B 1 433 ? -18.656 13.289 -4.461 1 74 433 THR B CA 1
ATOM 7324 C C . THR B 1 433 ? -17.406 12.711 -5.117 1 74 433 THR B C 1
ATOM 7326 O O . THR B 1 433 ? -17.484 11.82 -5.961 1 74 433 THR B O 1
ATOM 7329 N N . ASN B 1 434 ? -16.266 13.148 -4.668 1 82.81 434 ASN B N 1
ATOM 7330 C CA . ASN B 1 434 ? -15.016 12.648 -5.242 1 82.81 434 ASN B CA 1
ATOM 7331 C C . ASN B 1 434 ? -14.781 11.18 -4.879 1 82.81 434 ASN B C 1
ATOM 7333 O O . ASN B 1 434 ? -14.297 10.406 -5.703 1 82.81 434 ASN B O 1
ATOM 7337 N N . PHE B 1 435 ? -15.219 10.82 -3.711 1 87.12 435 PHE B N 1
ATOM 7338 C CA . PHE B 1 435 ? -15.039 9.453 -3.227 1 87.12 435 PHE B CA 1
ATOM 7339 C C . PHE B 1 435 ? -15.883 8.477 -4.043 1 87.12 435 PHE B C 1
ATOM 7341 O O . PHE B 1 435 ? -15.383 7.445 -4.488 1 87.12 435 PHE B O 1
ATOM 7348 N N . ASP B 1 436 ? -17.062 8.844 -4.211 1 89.44 436 ASP B N 1
ATOM 7349 C CA . ASP B 1 436 ? -17.969 7.977 -4.961 1 89.44 436 ASP B CA 1
ATOM 7350 C C . ASP B 1 436 ? -17.516 7.832 -6.414 1 89.44 436 ASP B C 1
ATOM 7352 O O . ASP B 1 436 ? -17.641 6.758 -7.004 1 89.44 436 ASP B O 1
ATOM 7356 N N . ALA B 1 437 ? -17.062 8.93 -6.91 1 91.31 437 ALA B N 1
ATOM 7357 C CA . ALA B 1 437 ? -16.547 8.891 -8.281 1 91.31 437 ALA B CA 1
ATOM 7358 C C . ALA B 1 437 ? -15.328 7.984 -8.383 1 91.31 437 ALA B C 1
ATOM 7360 O O . ALA B 1 437 ? -15.172 7.254 -9.367 1 91.31 437 ALA B O 1
ATOM 7361 N N . ALA B 1 438 ? -14.531 8.078 -7.414 1 92.06 438 ALA B N 1
ATOM 7362 C CA . ALA B 1 438 ? -13.344 7.227 -7.395 1 92.06 438 ALA B CA 1
ATOM 7363 C C . ALA B 1 438 ? -13.727 5.75 -7.32 1 92.06 438 ALA B C 1
ATOM 7365 O O . ALA B 1 438 ? -13.172 4.922 -8.047 1 92.06 438 ALA B O 1
ATOM 7366 N N . VAL B 1 439 ? -14.672 5.422 -6.465 1 92.5 439 VAL B N 1
ATOM 7367 C CA . VAL B 1 439 ? -15.117 4.043 -6.281 1 92.5 439 VAL B CA 1
ATOM 7368 C C . VAL B 1 439 ? -15.695 3.506 -7.59 1 92.5 439 VAL B C 1
ATOM 7370 O O . VAL B 1 439 ? -15.445 2.354 -7.953 1 92.5 439 VAL B O 1
ATOM 7373 N N . LYS B 1 440 ? -16.391 4.309 -8.242 1 93 440 LYS B N 1
ATOM 7374 C CA . LYS B 1 440 ? -16.969 3.918 -9.531 1 93 440 LYS B CA 1
ATOM 7375 C C . LYS B 1 440 ? -15.875 3.631 -10.555 1 93 440 LYS B C 1
ATOM 7377 O O . LYS B 1 440 ? -15.906 2.6 -11.227 1 93 440 LYS B O 1
ATOM 7382 N N . ASP B 1 441 ? -14.906 4.504 -10.602 1 93.5 441 ASP B N 1
ATOM 7383 C CA . ASP B 1 441 ? -13.812 4.336 -11.562 1 93.5 441 ASP B CA 1
ATOM 7384 C C . ASP B 1 441 ? -12.953 3.123 -11.211 1 93.5 441 ASP B C 1
ATOM 7386 O O . ASP B 1 441 ? -12.398 2.473 -12.094 1 93.5 441 ASP B O 1
ATOM 7390 N N . LEU B 1 442 ? -12.82 2.857 -9.945 1 91.88 442 LEU B N 1
ATOM 7391 C CA . LEU B 1 442 ? -12.031 1.717 -9.5 1 91.88 442 LEU B CA 1
ATOM 7392 C C . LEU B 1 442 ? -12.68 0.403 -9.922 1 91.88 442 LEU B C 1
ATOM 7394 O O . LEU B 1 442 ? -12.023 -0.643 -9.93 1 91.88 442 LEU B O 1
ATOM 7398 N N . GLY B 1 443 ? -13.93 0.44 -10.195 1 86.75 443 GLY B N 1
ATOM 7399 C CA . GLY B 1 443 ? -14.625 -0.726 -10.711 1 86.75 443 GLY B CA 1
ATOM 7400 C C . GLY B 1 443 ? -14 -1.288 -11.977 1 86.75 443 GLY B C 1
ATOM 7401 O O . GLY B 1 443 ? -14.156 -2.473 -12.281 1 86.75 443 GLY B O 1
ATOM 7402 N N . ASP B 1 444 ? -13.25 -0.45 -12.656 1 80.5 444 ASP B N 1
ATOM 7403 C CA . ASP B 1 444 ? -12.562 -0.878 -13.867 1 80.5 444 ASP B CA 1
ATOM 7404 C C . ASP B 1 444 ? -11.367 -1.769 -13.531 1 80.5 444 ASP B C 1
ATOM 7406 O O . ASP B 1 444 ? -10.883 -2.514 -14.383 1 80.5 444 ASP B O 1
ATOM 7410 N N . CYS B 1 445 ? -10.922 -1.641 -12.344 1 79.94 445 CYS B N 1
ATOM 7411 C CA . CYS B 1 445 ? -9.75 -2.398 -11.938 1 79.94 445 CYS B CA 1
ATOM 7412 C C . CYS B 1 445 ? -10.141 -3.748 -11.352 1 79.94 445 CYS B C 1
ATOM 7414 O O . CYS B 1 445 ? -9.336 -4.676 -11.32 1 79.94 445 CYS B O 1
ATOM 7416 N N . GLY B 1 446 ? -11.336 -3.859 -10.828 1 81.12 446 GLY B N 1
ATOM 7417 C CA . GLY B 1 446 ? -11.797 -5.086 -10.195 1 81.12 446 GLY B CA 1
ATOM 7418 C C . GLY B 1 446 ? -13.086 -4.91 -9.414 1 81.12 446 GLY B C 1
ATOM 7419 O O . GLY B 1 446 ? -13.82 -3.947 -9.633 1 81.12 446 GLY B O 1
ATOM 7420 N N . ASP B 1 447 ? -13.32 -5.961 -8.625 1 83.44 447 ASP B N 1
ATOM 7421 C CA . ASP B 1 447 ? -14.484 -5.883 -7.75 1 83.44 447 ASP B CA 1
ATOM 7422 C C . ASP B 1 447 ? -14.195 -5.016 -6.527 1 83.44 447 ASP B C 1
ATOM 7424 O O . ASP B 1 447 ? -13.273 -5.305 -5.762 1 83.44 447 ASP B O 1
ATOM 7428 N N . VAL B 1 448 ? -15.062 -4.008 -6.379 1 89.81 448 VAL B N 1
ATOM 7429 C CA . VAL B 1 448 ? -14.797 -3.031 -5.328 1 89.81 448 VAL B CA 1
ATOM 7430 C C . VAL B 1 448 ? -15.859 -3.145 -4.234 1 89.81 448 VAL B C 1
ATOM 7432 O O . VAL B 1 448 ? -17.047 -3.248 -4.527 1 89.81 448 VAL B O 1
ATOM 7435 N N . SER B 1 449 ? -15.406 -3.248 -3.066 1 90.25 449 SER B N 1
ATOM 7436 C CA . SER B 1 449 ? -16.266 -3.195 -1.89 1 90.25 449 SER B CA 1
ATOM 7437 C C . SER B 1 449 ? -15.82 -2.102 -0.925 1 90.25 449 SER B C 1
ATOM 7439 O O . SER B 1 449 ? -14.625 -1.85 -0.774 1 90.25 449 SER B O 1
ATOM 7441 N N . VAL B 1 450 ? -16.875 -1.414 -0.309 1 92.62 450 VAL B N 1
ATOM 7442 C CA . VAL B 1 450 ? -16.547 -0.311 0.59 1 92.62 450 VAL B CA 1
ATOM 7443 C C . VAL B 1 450 ? -17.141 -0.579 1.971 1 92.62 450 VAL B C 1
ATOM 7445 O O . VAL B 1 450 ? -18.281 -1.053 2.084 1 92.62 450 VAL B O 1
ATOM 7448 N N . LEU B 1 451 ? -16.344 -0.419 2.961 1 92 451 LEU B N 1
ATOM 7449 C CA . LEU B 1 451 ? -16.781 -0.484 4.348 1 92 451 LEU B CA 1
ATOM 7450 C C . LEU B 1 451 ? -16.656 0.876 5.027 1 92 451 LEU B C 1
ATOM 7452 O O . LEU B 1 451 ? -15.586 1.489 4.996 1 92 451 LEU B O 1
ATOM 7456 N N . HIS B 1 452 ? -17.766 1.386 5.609 1 92.12 452 HIS B N 1
ATOM 7457 C CA . HIS B 1 452 ? -17.781 2.678 6.289 1 92.12 452 HIS B CA 1
ATOM 7458 C C . HIS B 1 452 ? -17.812 2.506 7.805 1 92.12 452 HIS B C 1
ATOM 7460 O O . HIS B 1 452 ? -17.938 1.384 8.305 1 92.12 452 HIS B O 1
ATOM 7466 N N . GLY B 1 453 ? -17.656 3.604 8.523 1 93 453 GLY B N 1
ATOM 7467 C CA . GLY B 1 453 ? -17.828 3.611 9.969 1 93 453 GLY B CA 1
ATOM 7468 C C . GLY B 1 453 ? -16.641 3.027 10.711 1 93 453 GLY B C 1
ATOM 7469 O O . GLY B 1 453 ? -16.812 2.293 11.688 1 93 453 GLY B O 1
ATOM 7470 N N . LEU B 1 454 ? -15.469 3.271 10.203 1 95.19 454 LEU B N 1
ATOM 7471 C CA . LEU B 1 454 ? -14.258 2.721 10.805 1 95.19 454 LEU B CA 1
ATOM 7472 C C . LEU B 1 454 ? -13.375 3.83 11.367 1 95.19 454 LEU B C 1
ATOM 7474 O O . LEU B 1 454 ? -13.703 5.012 11.242 1 95.19 454 LEU B O 1
ATOM 7478 N N . ALA B 1 455 ? -12.328 3.412 12.094 1 95.38 455 ALA B N 1
ATOM 7479 C CA . ALA B 1 455 ? -11.336 4.324 12.664 1 95.38 455 ALA B CA 1
ATOM 7480 C C . ALA B 1 455 ? -9.938 3.725 12.586 1 95.38 455 ALA B C 1
ATOM 7482 O O . ALA B 1 455 ? -9.773 2.502 12.617 1 95.38 455 ALA B O 1
ATOM 7483 N N . ILE B 1 456 ? -8.961 4.566 12.406 1 94.38 456 ILE B N 1
ATOM 7484 C CA . ILE B 1 456 ? -7.574 4.129 12.453 1 94.38 456 ILE B CA 1
ATOM 7485 C C . ILE B 1 456 ? -7.02 4.328 13.867 1 94.38 456 ILE B C 1
ATOM 7487 O O . ILE B 1 456 ? -7.113 5.422 14.43 1 94.38 456 ILE B O 1
ATOM 7491 N N . LEU B 1 457 ? -6.586 3.303 14.445 1 94.75 457 LEU B N 1
ATOM 7492 C CA . LEU B 1 457 ? -5.855 3.322 15.711 1 94.75 457 LEU B CA 1
ATOM 7493 C C . LEU B 1 457 ? -4.352 3.23 15.469 1 94.75 457 LEU B C 1
ATOM 7495 O O . LEU B 1 457 ? -3.881 2.303 14.812 1 94.75 457 LEU B O 1
ATOM 7499 N N . SER B 1 458 ? -3.6 4.211 15.984 1 92.75 458 SER B N 1
ATOM 7500 C CA . SER B 1 458 ? -2.168 4.242 15.695 1 92.75 458 SER B CA 1
ATOM 7501 C C . SER B 1 458 ? -1.351 4.418 16.969 1 92.75 458 SER B C 1
ATOM 7503 O O . SER B 1 458 ? -1.693 5.238 17.828 1 92.75 458 SER B O 1
ATOM 7505 N N . LEU B 1 459 ? -0.384 3.596 17.094 1 91.75 459 LEU B N 1
ATOM 7506 C CA . LEU B 1 459 ? 0.649 3.736 18.109 1 91.75 459 LEU B CA 1
ATOM 7507 C C . LEU B 1 459 ? 1.899 4.391 17.531 1 91.75 459 LEU B C 1
ATOM 7509 O O . LEU B 1 459 ? 2.418 3.949 16.5 1 91.75 459 LEU B O 1
ATOM 7513 N N . VAL B 1 460 ? 2.32 5.441 18.141 1 89.81 460 VAL B N 1
ATOM 7514 C CA . VAL B 1 460 ? 3.461 6.188 17.625 1 89.81 460 VAL B CA 1
ATOM 7515 C C . VAL B 1 460 ? 4.566 6.246 18.672 1 89.81 460 VAL B C 1
ATOM 7517 O O . VAL B 1 460 ? 4.285 6.398 19.859 1 89.81 460 VAL B O 1
ATOM 7520 N N . GLY B 1 461 ? 5.863 6.07 18.219 1 87.75 461 GLY B N 1
ATOM 7521 C CA . GLY B 1 461 ? 7.008 6.168 19.109 1 87.75 461 GLY B CA 1
ATOM 7522 C C . GLY B 1 461 ? 8.336 6.031 18.391 1 87.75 461 GLY B C 1
ATOM 7523 O O . GLY B 1 461 ? 8.531 5.102 17.609 1 87.75 461 GLY B O 1
ATOM 7524 N N . ALA B 1 462 ? 9.219 6.879 18.688 1 77.81 462 ALA B N 1
ATOM 7525 C CA . ALA B 1 462 ? 10.531 6.844 18.062 1 77.81 462 ALA B CA 1
ATOM 7526 C C . ALA B 1 462 ? 11.336 5.633 18.531 1 77.81 462 ALA B C 1
ATOM 7528 O O . ALA B 1 462 ? 12.164 5.102 17.781 1 77.81 462 ALA B O 1
ATOM 7529 N N . GLU B 1 463 ? 11.008 5.176 19.688 1 76.19 463 GLU B N 1
ATOM 7530 C CA . GLU B 1 463 ? 11.797 4.094 20.266 1 76.19 463 GLU B CA 1
ATOM 7531 C C . GLU B 1 463 ? 11.188 2.73 19.953 1 76.19 463 GLU B C 1
ATOM 7533 O O . GLU B 1 463 ? 11.711 1.696 20.359 1 76.19 463 GLU B O 1
ATOM 7538 N N . MET B 1 464 ? 10.172 2.756 19.234 1 79.5 464 MET B N 1
ATOM 7539 C CA . MET B 1 464 ? 9.469 1.503 18.984 1 79.5 464 MET B CA 1
ATOM 7540 C C . MET B 1 464 ? 10.297 0.577 18.094 1 79.5 464 MET B C 1
ATOM 7542 O O . MET B 1 464 ? 10.156 -0.645 18.172 1 79.5 464 MET B O 1
ATOM 7546 N N . LYS B 1 465 ? 11.102 1.112 17.266 1 72.12 465 LYS B N 1
ATOM 7547 C CA . LYS B 1 465 ? 11.961 0.303 16.406 1 72.12 465 LYS B CA 1
ATOM 7548 C C . LYS B 1 465 ? 12.82 -0.652 17.234 1 72.12 465 LYS B C 1
ATOM 7550 O O . LYS B 1 465 ? 13.203 -1.721 16.75 1 72.12 465 LYS B O 1
ATOM 7555 N N . ASN B 1 466 ? 13.031 -0.251 18.5 1 69.38 466 ASN B N 1
ATOM 7556 C CA . ASN B 1 466 ? 13.891 -1.044 19.359 1 69.38 466 ASN B CA 1
ATOM 7557 C C . ASN B 1 466 ? 13.078 -1.917 20.312 1 69.38 466 ASN B C 1
ATOM 7559 O O . ASN B 1 466 ? 13.633 -2.568 21.203 1 69.38 466 ASN B O 1
ATOM 7563 N N . MET B 1 467 ? 11.875 -1.893 20.156 1 73.12 467 MET B N 1
ATOM 7564 C CA . MET B 1 467 ? 11 -2.646 21.047 1 73.12 467 MET B CA 1
ATOM 7565 C C . MET B 1 467 ? 10.477 -3.902 20.359 1 73.12 467 MET B C 1
ATOM 7567 O O . MET B 1 467 ? 9.312 -3.949 19.938 1 73.12 467 MET B O 1
ATOM 7571 N N . ILE B 1 468 ? 11.297 -4.891 20.438 1 75.75 468 ILE B N 1
ATOM 7572 C CA . ILE B 1 468 ? 10.875 -6.156 19.844 1 75.75 468 ILE B CA 1
ATOM 7573 C C . ILE B 1 468 ? 9.617 -6.66 20.547 1 75.75 468 ILE B C 1
ATOM 7575 O O . ILE B 1 468 ? 9.555 -6.684 21.781 1 75.75 468 ILE B O 1
ATOM 7579 N N . GLY B 1 469 ? 8.531 -6.91 19.781 1 79.06 469 GLY B N 1
ATOM 7580 C CA . GLY B 1 469 ? 7.332 -7.512 20.344 1 79.06 469 GLY B CA 1
ATOM 7581 C C . GLY B 1 469 ? 6.207 -6.52 20.562 1 79.06 469 GLY B C 1
ATOM 7582 O O . GLY B 1 469 ? 5.098 -6.902 20.938 1 79.06 469 GLY B O 1
ATOM 7583 N N . ILE B 1 470 ? 6.465 -5.254 20.344 1 83.31 470 ILE B N 1
ATOM 7584 C CA . ILE B 1 470 ? 5.465 -4.223 20.625 1 83.31 470 ILE B CA 1
ATOM 7585 C C . ILE B 1 470 ? 4.227 -4.469 19.766 1 83.31 470 ILE B C 1
ATOM 7587 O O . ILE B 1 470 ? 3.1 -4.277 20.219 1 83.31 470 ILE B O 1
ATOM 7591 N N . SER B 1 471 ? 4.383 -4.828 18.547 1 86.56 471 SER B N 1
ATOM 7592 C CA . SER B 1 471 ? 3.238 -5.133 17.688 1 86.56 471 SER B CA 1
ATOM 7593 C C . SER B 1 471 ? 2.436 -6.305 18.25 1 86.56 471 SER B C 1
ATOM 7595 O O . SER B 1 471 ? 1.204 -6.266 18.266 1 86.56 471 SER B O 1
ATOM 7597 N N . GLY B 1 472 ? 3.172 -7.328 18.703 1 86.69 472 GLY B N 1
ATOM 7598 C CA . GLY B 1 472 ? 2.512 -8.461 19.312 1 86.69 472 GLY B CA 1
ATOM 7599 C C . GLY B 1 472 ? 1.699 -8.086 20.547 1 86.69 472 GLY B C 1
ATOM 7600 O O . GLY B 1 472 ? 0.565 -8.539 20.703 1 86.69 472 GLY B O 1
ATOM 7601 N N . LYS B 1 473 ? 2.258 -7.246 21.312 1 88.19 473 LYS B N 1
ATOM 7602 C CA . LYS B 1 473 ? 1.568 -6.797 22.516 1 88.19 473 LYS B CA 1
ATOM 7603 C C . LYS B 1 473 ? 0.33 -5.973 22.156 1 88.19 473 LYS B C 1
ATOM 7605 O O . LYS B 1 473 ? -0.733 -6.16 22.766 1 88.19 473 LYS B O 1
ATOM 7610 N N . MET B 1 474 ? 0.45 -5.059 21.234 1 91.25 474 MET B N 1
ATOM 7611 C CA . MET B 1 474 ? -0.671 -4.223 20.812 1 91.25 474 MET B CA 1
ATOM 7612 C C . MET B 1 474 ? -1.831 -5.078 20.312 1 91.25 474 MET B C 1
ATOM 7614 O O . MET B 1 474 ? -2.955 -4.949 20.812 1 91.25 474 MET B O 1
ATOM 7618 N N . PHE B 1 475 ? -1.518 -6.02 19.516 1 91 475 PHE B N 1
ATOM 7619 C CA . PHE B 1 475 ? -2.586 -6.758 18.859 1 91 475 PHE B CA 1
ATOM 7620 C C . PHE B 1 475 ? -3.125 -7.859 19.766 1 91 475 PHE B C 1
ATOM 7622 O O . PHE B 1 475 ? -4.309 -8.188 19.703 1 91 475 PHE B O 1
ATOM 7629 N N . SER B 1 476 ? -2.283 -8.406 20.578 1 90.31 476 SER B N 1
ATOM 7630 C CA . SER B 1 476 ? -2.779 -9.367 21.562 1 90.31 476 SER B CA 1
ATOM 7631 C C . SER B 1 476 ? -3.721 -8.711 22.562 1 90.31 476 SER B C 1
ATOM 7633 O O . SER B 1 476 ? -4.734 -9.305 22.953 1 90.31 476 SER B O 1
ATOM 7635 N N . THR B 1 477 ? -3.334 -7.535 22.984 1 91.94 477 THR B N 1
ATOM 7636 C CA . THR B 1 477 ? -4.18 -6.785 23.906 1 91.94 477 THR B CA 1
ATOM 7637 C C . THR B 1 477 ? -5.547 -6.516 23.281 1 91.94 477 THR B C 1
ATOM 7639 O O . THR B 1 477 ? -6.578 -6.699 23.938 1 91.94 477 THR B O 1
ATOM 7642 N N . LEU B 1 478 ? -5.574 -6.07 22.078 1 92.44 478 LEU B N 1
ATOM 7643 C CA . LEU B 1 478 ? -6.836 -5.82 21.391 1 92.44 478 LEU B CA 1
ATOM 7644 C C . LEU B 1 478 ? -7.637 -7.105 21.234 1 92.44 478 LEU B C 1
ATOM 7646 O O . LEU B 1 478 ? -8.852 -7.117 21.453 1 92.44 478 LEU B O 1
ATOM 7650 N N . GLY B 1 479 ? -6.965 -8.148 20.891 1 89.38 479 GLY B N 1
ATOM 7651 C CA . GLY B 1 479 ? -7.613 -9.445 20.766 1 89.38 479 GLY B CA 1
ATOM 7652 C C . GLY B 1 479 ? -8.211 -9.938 22.062 1 89.38 479 GLY B C 1
ATOM 7653 O O . GLY B 1 479 ? -9.336 -10.438 22.094 1 89.38 479 GLY B O 1
ATOM 7654 N N . ASP B 1 480 ? -7.484 -9.828 23.109 1 91.12 480 ASP B N 1
ATOM 7655 C CA . ASP B 1 480 ? -7.934 -10.25 24.422 1 91.12 480 ASP B CA 1
ATOM 7656 C C . ASP B 1 480 ? -9.195 -9.5 24.844 1 91.12 480 ASP B C 1
ATOM 7658 O O . ASP B 1 480 ? -10 -10.008 25.641 1 91.12 480 ASP B O 1
ATOM 7662 N N . HIS B 1 481 ? -9.375 -8.383 24.359 1 92.38 481 HIS B N 1
ATOM 7663 C CA . HIS B 1 481 ? -10.539 -7.582 24.703 1 92.38 481 HIS B CA 1
ATOM 7664 C C . HIS B 1 481 ? -11.586 -7.629 23.578 1 92.38 481 HIS B C 1
ATOM 7666 O O . HIS B 1 481 ? -12.469 -6.77 23.516 1 92.38 481 HIS B O 1
ATOM 7672 N N . ARG B 1 482 ? -11.375 -8.516 22.578 1 91.31 482 ARG B N 1
ATOM 7673 C CA . ARG B 1 482 ? -12.328 -8.859 21.531 1 91.31 482 ARG B CA 1
ATOM 7674 C C . ARG B 1 482 ? -12.57 -7.672 20.594 1 91.31 482 ARG B C 1
ATOM 7676 O O . ARG B 1 482 ? -13.719 -7.375 20.25 1 91.31 482 ARG B O 1
ATOM 7683 N N . ILE B 1 483 ? -11.609 -6.906 20.453 1 92.12 483 ILE B N 1
ATOM 7684 C CA . ILE B 1 483 ? -11.672 -5.859 19.438 1 92.12 483 ILE B CA 1
ATOM 7685 C C . ILE B 1 483 ? -11.18 -6.41 18.094 1 92.12 483 ILE B C 1
ATOM 7687 O O . ILE B 1 483 ? -10.039 -6.859 17.984 1 92.12 483 ILE B O 1
ATOM 7691 N N . ASN B 1 484 ? -11.984 -6.371 17.172 1 89.5 484 ASN B N 1
ATOM 7692 C CA . ASN B 1 484 ? -11.648 -6.906 15.852 1 89.5 484 ASN B CA 1
ATOM 7693 C C . ASN B 1 484 ? -10.805 -5.926 15.047 1 89.5 484 ASN B C 1
ATOM 7695 O O . ASN B 1 484 ? -11.062 -4.719 15.062 1 89.5 484 ASN B O 1
ATOM 7699 N N . ILE B 1 485 ? -9.805 -6.48 14.438 1 91 485 ILE B N 1
ATOM 7700 C CA . ILE B 1 485 ? -8.938 -5.68 13.586 1 91 485 ILE B CA 1
ATOM 7701 C C . ILE B 1 485 ? -9.266 -5.945 12.117 1 91 485 ILE B C 1
ATOM 7703 O O . ILE B 1 485 ? -9.242 -7.094 11.664 1 91 485 ILE B O 1
ATOM 7707 N N . GLU B 1 486 ? -9.547 -4.91 11.383 1 89 486 GLU B N 1
ATOM 7708 C CA . GLU B 1 486 ? -9.922 -5.035 9.977 1 89 486 GLU B CA 1
ATOM 7709 C C . GLU B 1 486 ? -8.688 -4.988 9.078 1 89 486 GLU B C 1
ATOM 7711 O O . GLU B 1 486 ? -8.688 -5.57 7.992 1 89 486 GLU B O 1
ATOM 7716 N N . MET B 1 487 ? -7.785 -4.203 9.477 1 91.12 487 MET B N 1
ATOM 7717 C CA . MET B 1 487 ? -6.582 -3.967 8.688 1 91.12 487 MET B CA 1
ATOM 7718 C C . MET B 1 487 ? -5.398 -3.621 9.586 1 91.12 487 MET B C 1
ATOM 7720 O O . MET B 1 487 ? -5.57 -3.006 10.641 1 91.12 487 MET B O 1
ATOM 7724 N N . ILE B 1 488 ? -4.246 -4.043 9.266 1 90.25 488 ILE B N 1
ATOM 7725 C CA . ILE B 1 488 ? -3.012 -3.688 9.961 1 90.25 488 ILE B CA 1
ATOM 7726 C C . ILE B 1 488 ? -1.98 -3.184 8.953 1 90.25 488 ILE B C 1
ATOM 7728 O O . ILE B 1 488 ? -1.838 -3.75 7.863 1 90.25 488 ILE B O 1
ATOM 7732 N N . SER B 1 489 ? -1.337 -2.135 9.242 1 88.31 489 SER B N 1
ATOM 7733 C CA . SER B 1 489 ? -0.24 -1.609 8.438 1 88.31 489 SER B CA 1
ATOM 7734 C C . SER B 1 489 ? 0.902 -1.11 9.312 1 88.31 489 SER B C 1
ATOM 7736 O O . SER B 1 489 ? 0.709 -0.222 10.148 1 88.31 489 SER B O 1
ATOM 7738 N N . GLN B 1 490 ? 2.018 -1.694 9.195 1 85.94 490 GLN B N 1
ATOM 7739 C CA . GLN B 1 490 ? 3.246 -1.264 9.852 1 85.94 490 GLN B CA 1
ATOM 7740 C C . GLN B 1 490 ? 4.41 -1.221 8.867 1 85.94 490 GLN B C 1
ATOM 7742 O O . GLN B 1 490 ? 4.727 -2.225 8.227 1 85.94 490 GLN B O 1
ATOM 7747 N N . GLY B 1 491 ? 5.023 -0.105 8.766 1 80.12 491 GLY B N 1
ATOM 7748 C CA . GLY B 1 491 ? 6.133 0.063 7.844 1 80.12 491 GLY B CA 1
ATOM 7749 C C . GLY B 1 491 ? 7.48 -0.252 8.469 1 80.12 491 GLY B C 1
ATOM 7750 O O . GLY B 1 491 ? 7.566 -0.531 9.664 1 80.12 491 GLY B O 1
ATOM 7751 N N . ALA B 1 492 ? 8.445 -0.141 7.668 1 74.12 492 ALA B N 1
ATOM 7752 C CA . ALA B 1 492 ? 9.805 -0.53 8.047 1 74.12 492 ALA B CA 1
ATOM 7753 C C . ALA B 1 492 ? 10.43 0.501 8.977 1 74.12 492 ALA B C 1
ATOM 7755 O O . ALA B 1 492 ? 11.375 0.192 9.711 1 74.12 492 ALA B O 1
ATOM 7756 N N . SER B 1 493 ? 9.93 1.66 8.992 1 68.88 493 SER B N 1
ATOM 7757 C CA . SER B 1 493 ? 10.477 2.695 9.859 1 68.88 493 SER B CA 1
ATOM 7758 C C . SER B 1 493 ? 10.086 2.455 11.32 1 68.88 493 SER B C 1
ATOM 7760 O O . SER B 1 493 ? 10.719 2.996 12.227 1 68.88 493 SER B O 1
ATOM 7762 N N . GLU B 1 494 ? 9.195 1.68 11.57 1 66.06 494 GLU B N 1
ATOM 7763 C CA . GLU B 1 494 ? 8.68 1.207 12.852 1 66.06 494 GLU B CA 1
ATOM 7764 C C . GLU B 1 494 ? 8.406 2.371 13.797 1 66.06 494 GLU B C 1
ATOM 7766 O O . GLU B 1 494 ? 8.633 2.264 15 1 66.06 494 GLU B O 1
ATOM 7771 N N . ILE B 1 495 ? 8.117 3.512 13.258 1 76.44 495 ILE B N 1
ATOM 7772 C CA . ILE B 1 495 ? 7.762 4.652 14.102 1 76.44 495 ILE B CA 1
ATOM 7773 C C . ILE B 1 495 ? 6.27 4.617 14.422 1 76.44 495 ILE B C 1
ATOM 7775 O O . ILE B 1 495 ? 5.82 5.238 15.383 1 76.44 495 ILE B O 1
ATOM 7779 N N . ASN B 1 496 ? 5.609 3.895 13.586 1 86.44 496 ASN B N 1
ATOM 7780 C CA . ASN B 1 49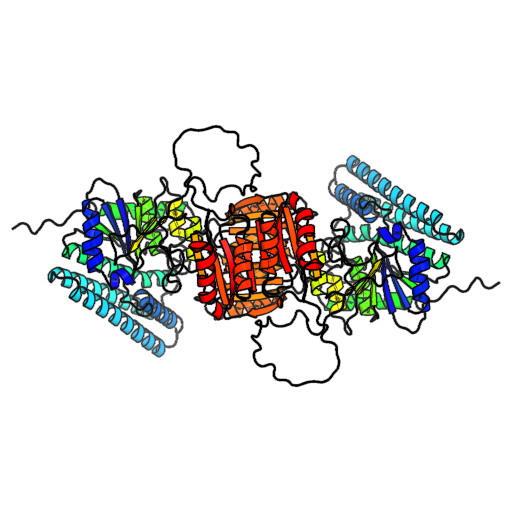6 ? 4.164 3.83 13.773 1 86.44 496 ASN B CA 1
ATOM 7781 C C . ASN B 1 496 ? 3.627 2.43 13.5 1 86.44 496 ASN B C 1
ATOM 7783 O O . ASN B 1 496 ? 4.148 1.719 12.641 1 86.44 496 ASN B O 1
ATOM 7787 N N . ILE B 1 497 ? 2.684 2.018 14.32 1 90.69 497 ILE B N 1
ATOM 7788 C CA . ILE B 1 497 ? 1.873 0.825 14.094 1 90.69 497 ILE B CA 1
ATOM 7789 C C . ILE B 1 497 ? 0.396 1.207 14.047 1 90.69 497 ILE B C 1
ATOM 7791 O O . ILE B 1 497 ? -0.149 1.737 15.016 1 90.69 497 ILE B O 1
ATOM 7795 N N . SER B 1 498 ? -0.195 0.952 12.922 1 92.81 498 SER B N 1
ATOM 7796 C CA . SER B 1 498 ? -1.58 1.383 12.758 1 92.81 498 SER B CA 1
ATOM 7797 C C . SER B 1 498 ? -2.484 0.211 12.391 1 92.81 498 SER B C 1
ATOM 7799 O O . SER B 1 498 ? -2.039 -0.748 11.758 1 92.81 498 SER B O 1
ATOM 7801 N N . CYS B 1 499 ? -3.68 0.285 12.805 1 93.25 499 CYS B N 1
ATOM 7802 C CA . CYS B 1 499 ? -4.699 -0.681 12.414 1 93.25 499 CYS B CA 1
ATOM 7803 C C . CYS B 1 499 ? -6.066 -0.015 12.297 1 93.25 499 CYS B C 1
ATOM 7805 O O . CYS B 1 499 ? -6.273 1.083 12.812 1 93.25 499 CYS B O 1
ATOM 7807 N N . VAL B 1 500 ? -6.898 -0.59 11.539 1 94.75 500 VAL B N 1
ATOM 7808 C CA . VAL B 1 500 ? -8.258 -0.086 11.359 1 94.75 500 VAL B CA 1
ATOM 7809 C C . VAL B 1 500 ? -9.234 -0.949 12.156 1 94.75 500 VAL B C 1
ATOM 7811 O O . VAL B 1 500 ? -9.195 -2.18 12.07 1 94.75 500 VAL B O 1
ATOM 7814 N N . ILE B 1 501 ? -10.062 -0.342 12.922 1 95 501 ILE B N 1
ATOM 7815 C CA . ILE B 1 501 ? -11.055 -1.018 13.75 1 95 501 ILE B CA 1
ATOM 7816 C C . ILE B 1 501 ? -12.414 -0.35 13.57 1 95 501 ILE B C 1
ATOM 7818 O O . ILE B 1 501 ? -12.523 0.681 12.898 1 95 501 ILE B O 1
ATOM 7822 N N . ASP B 1 502 ? -13.398 -0.985 14.133 1 95.06 502 ASP B N 1
ATOM 7823 C CA . ASP B 1 502 ? -14.734 -0.382 14.109 1 95.06 502 ASP B CA 1
ATOM 7824 C C . ASP B 1 502 ? -14.75 0.922 14.906 1 95.06 502 ASP B C 1
ATOM 7826 O O . ASP B 1 502 ? -14.188 1 16 1 95.06 502 ASP B O 1
ATOM 7830 N N . ALA B 1 503 ? -15.414 1.935 14.32 1 95.06 503 ALA B N 1
ATOM 7831 C CA . ALA B 1 503 ? -15.469 3.244 14.961 1 95.06 503 ALA B CA 1
ATOM 7832 C C . ALA B 1 503 ? -16.094 3.146 16.359 1 95.06 503 ALA B C 1
ATOM 7834 O O . ALA B 1 503 ? -15.703 3.889 17.266 1 95.06 503 ALA B O 1
ATOM 7835 N N . ARG B 1 504 ? -17.016 2.234 16.609 1 94.81 504 ARG B N 1
ATOM 7836 C CA . ARG B 1 504 ? -17.703 2.066 17.875 1 94.81 504 ARG B CA 1
ATOM 7837 C C . ARG B 1 504 ? -16.734 1.615 18.969 1 94.81 504 ARG B C 1
ATOM 7839 O O . ARG B 1 504 ? -16.938 1.894 20.156 1 94.81 504 ARG B O 1
ATOM 7846 N N . ASP B 1 505 ? -15.656 0.963 18.547 1 95.56 505 ASP B N 1
ATOM 7847 C CA . ASP B 1 505 ? -14.703 0.416 19.5 1 95.56 505 ASP B CA 1
ATOM 7848 C C . ASP B 1 505 ? -13.492 1.334 19.656 1 95.56 505 ASP B C 1
ATOM 7850 O O . ASP B 1 505 ? -12.594 1.05 20.453 1 95.56 505 ASP B O 1
ATOM 7854 N N . ALA B 1 506 ? -13.453 2.426 19.016 1 94.94 506 ALA B N 1
ATOM 7855 C CA . ALA B 1 506 ? -12.25 3.254 18.906 1 94.94 506 ALA B CA 1
ATOM 7856 C C . ALA B 1 506 ? -11.844 3.791 20.281 1 94.94 506 ALA B C 1
ATOM 7858 O O . ALA B 1 506 ? -10.688 3.65 20.688 1 94.94 506 ALA B O 1
ATOM 7859 N N . GLU B 1 507 ? -12.758 4.387 20.969 1 94.31 507 GLU B N 1
ATOM 7860 C CA . GLU B 1 507 ? -12.453 4.961 22.266 1 94.31 507 GLU B CA 1
ATOM 7861 C C . GLU B 1 507 ? -12.055 3.883 23.266 1 94.31 507 GLU B C 1
ATOM 7863 O O . GLU B 1 507 ? -11.117 4.062 24.047 1 94.31 507 GLU B O 1
ATOM 7868 N N . ARG B 1 508 ? -12.766 2.838 23.25 1 95.31 508 ARG B N 1
ATOM 7869 C CA . ARG B 1 508 ? -12.453 1.711 24.125 1 95.31 508 ARG B CA 1
ATOM 7870 C C . ARG B 1 508 ? -11.055 1.17 23.844 1 95.31 508 ARG B C 1
ATOM 7872 O O . ARG B 1 508 ? -10.281 0.914 24.766 1 95.31 508 ARG B O 1
ATOM 7879 N N . ALA B 1 509 ? -10.773 0.97 22.609 1 95.56 509 ALA B N 1
ATOM 7880 C CA . ALA B 1 509 ? -9.469 0.451 22.203 1 95.56 509 ALA B CA 1
ATOM 7881 C C . ALA B 1 509 ? -8.344 1.367 22.672 1 95.56 509 ALA B C 1
ATOM 7883 O O . ALA B 1 509 ? -7.312 0.895 23.156 1 95.56 509 ALA B O 1
ATOM 7884 N N . MET B 1 510 ? -8.539 2.619 22.484 1 94.44 510 MET B N 1
ATOM 7885 C CA . MET B 1 510 ? -7.543 3.6 22.891 1 94.44 510 MET B CA 1
ATOM 7886 C C . MET B 1 510 ? -7.289 3.52 24.391 1 94.44 510 MET B C 1
ATOM 7888 O O . MET B 1 510 ? -6.141 3.568 24.844 1 94.44 510 MET B O 1
ATOM 7892 N N . ASN B 1 511 ? -8.32 3.391 25.172 1 94.5 511 ASN B N 1
ATOM 7893 C CA . ASN B 1 511 ? -8.203 3.293 26.625 1 94.5 511 ASN B CA 1
ATOM 7894 C C . ASN B 1 511 ? -7.48 2.018 27.047 1 94.5 511 ASN B C 1
ATOM 7896 O O . ASN B 1 511 ? -6.613 2.049 27.922 1 94.5 511 ASN B O 1
ATOM 7900 N N . ILE B 1 512 ? -7.855 0.973 26.438 1 93.75 512 ILE B N 1
ATOM 7901 C CA . ILE B 1 512 ? -7.262 -0.323 26.75 1 93.75 512 ILE B CA 1
ATOM 7902 C C . ILE B 1 512 ? -5.766 -0.291 26.438 1 93.75 512 ILE B C 1
ATOM 7904 O O . ILE B 1 512 ? -4.949 -0.73 27.25 1 93.75 512 ILE B O 1
ATOM 7908 N N . LEU B 1 513 ? -5.43 0.193 25.266 1 93.38 513 LEU B N 1
ATOM 7909 C CA . LEU B 1 513 ? -4.027 0.231 24.875 1 93.38 513 LEU B CA 1
ATOM 7910 C C . LEU B 1 513 ? -3.229 1.161 25.781 1 93.38 513 LEU B C 1
ATOM 7912 O O . LEU B 1 513 ? -2.096 0.849 26.156 1 93.38 513 LEU B O 1
ATOM 7916 N N . HIS B 1 514 ? -3.812 2.332 26.016 1 92.94 514 HIS B N 1
ATOM 7917 C CA . HIS B 1 514 ? -3.115 3.281 26.875 1 92.94 514 HIS B CA 1
ATOM 7918 C C . HIS B 1 514 ? -2.842 2.682 28.25 1 92.94 514 HIS B C 1
ATOM 7920 O O . HIS B 1 514 ? -1.739 2.82 28.781 1 92.94 514 HIS B O 1
ATOM 7926 N N . THR B 1 515 ? -3.756 2.006 28.844 1 90 515 THR B N 1
ATOM 7927 C CA . THR B 1 515 ? -3.613 1.396 30.156 1 90 515 THR B CA 1
ATOM 7928 C C . THR B 1 515 ? -2.562 0.291 30.141 1 90 515 THR B C 1
ATOM 7930 O O . THR B 1 515 ? -1.745 0.185 31.047 1 90 515 THR B O 1
ATOM 7933 N N . ASN B 1 516 ? -2.512 -0.458 29.125 1 88.25 516 ASN B N 1
ATOM 7934 C CA . ASN B 1 516 ? -1.648 -1.632 29.062 1 88.25 516 ASN B CA 1
ATOM 7935 C C . ASN B 1 516 ? -0.234 -1.268 28.625 1 88.25 516 ASN B C 1
ATOM 7937 O O . ASN B 1 516 ? 0.735 -1.905 29.031 1 88.25 516 ASN B O 1
ATOM 7941 N N . LEU B 1 517 ? -0.102 -0.305 27.781 1 87.31 517 LEU B N 1
ATOM 7942 C CA . LEU B 1 517 ? 1.202 -0.039 27.188 1 87.31 517 LEU B CA 1
ATOM 7943 C C . LEU B 1 517 ? 1.857 1.176 27.828 1 87.31 517 LEU B C 1
ATOM 7945 O O . LEU B 1 517 ? 3.076 1.35 27.75 1 87.31 517 LEU B O 1
ATOM 7949 N N . PHE B 1 518 ? 1.118 2.031 28.406 1 83.44 518 PHE B N 1
ATOM 7950 C CA . PHE B 1 518 ? 1.682 3.262 28.938 1 83.44 518 PHE B CA 1
ATOM 7951 C C . PHE B 1 518 ? 1.683 3.232 30.469 1 83.44 518 PHE B C 1
ATOM 7953 O O . PHE B 1 518 ? 2.521 3.871 31.109 1 83.44 518 PHE B O 1
ATOM 7960 N N . THR B 1 519 ? 0.744 2.609 31.078 1 70.88 519 THR B N 1
ATOM 7961 C CA . THR B 1 519 ? 0.646 2.607 32.531 1 70.88 519 THR B CA 1
ATOM 7962 C C . THR B 1 519 ? 1.32 1.372 33.125 1 70.88 519 THR B C 1
ATOM 7964 O O . THR B 1 519 ? 2.098 1.476 34.062 1 70.88 519 THR B O 1
ATOM 7967 N N . PHE B 1 520 ? 0.936 0.136 32.531 1 55.5 520 PHE B N 1
ATOM 7968 C CA . PHE B 1 520 ? 1.369 -1.102 33.156 1 55.5 520 PHE B CA 1
ATOM 7969 C C . PHE B 1 520 ? 2.637 -1.634 32.5 1 55.5 520 PHE B C 1
ATOM 7971 O O . PHE B 1 520 ? 3.154 -2.682 32.906 1 55.5 520 PHE B O 1
ATOM 7978 N N . LEU B 1 521 ? 3.062 -1.143 31.406 1 53.72 521 LEU B N 1
ATOM 7979 C CA . LEU B 1 521 ? 4.27 -1.737 30.844 1 53.72 521 LEU B CA 1
ATOM 7980 C C . LEU B 1 521 ? 5.434 -1.633 31.828 1 53.72 521 LEU B C 1
ATOM 7982 O O . LEU B 1 521 ? 6.027 -0.563 31.969 1 53.72 521 LEU B O 1
ATOM 7986 N N . GLU B 1 522 ? 5.422 -2.039 33.062 1 44.53 522 GLU B N 1
ATOM 7987 C CA . GLU B 1 522 ? 6.574 -2.277 33.938 1 44.53 522 GLU B CA 1
ATOM 7988 C C . GLU B 1 522 ? 7.398 -3.461 33.438 1 44.53 522 GLU B C 1
ATOM 7990 O O . GLU B 1 522 ? 6.844 -4.457 32.969 1 44.53 522 GLU B O 1
#

Sequence (1044 aa):
MAGPQLLQNDSPNGWIVQKFGGTSVGKFPDRIAEDIIRAYVKDHRLVVVCSARSTGKKVTGTTSRLLEVFKNLKAIAAYASDEHKQDALLKDAKRVMQDICSDHTAAADKFIQDAELAAIVKEETVKECQLLIEYLEAAKRFHLEVNSRAKDRVISFGEKLSCRFMACMLKDRGVDAEYVDLADVLHLDASIERLDATFYREAAEVIAKKILACENRVPVVTGFFGNVPGGLLDGDVGRGYTDLCASLAAVGLKADELQIWKEVDGIFTADPSKVPTARLVPSITPSEAAELTFYGSEVIHHLTMDQVIKATPPIPIRIKNVKNPRGEGTIVKPDPLLAPDQTLQRHQQNGTCNGTKTNGTGQKSNKPKRPTAVTIKDKISIINIHSNKRSIAHTFLARLFAILNKHRVSVDLISTSEVHVSVAVHMGNAEMTNFDAAVKDLGDCGDVSVLHGLAILSLVGAEMKNMIGISGKMFSTLGDHRINIEMISQGASEINISCVIDARDAERAMNILHTNLFTFLEMAGPQLLQNDSPNGWIVQKFGGTSVGKFPDRIAEDIIRAYVKDHRLVVVCSARSTGKKVTGTTSRLLEVFKNLKAIAAYASDEHKQDALLKDAKRVMQDICSDHTAAADKFIQDAELAAIVKEETVKECQLLIEYLEAAKRFHLEVNSRAKDRVISFGEKLSCRFMACMLKDRGVDAEYVDLADVLHLDASIERLDATFYREAAEVIAKKILACENRVPVVTGFFGNVPGGLLDGDVGRGYTDLCASLAAVGLKADELQIWKEVDGIFTADPSKVPTARLVPSITPSEAAELTFYGSEVIHHLTMDQVIKATPPIPIRIKNVKNPRGEGTIVKPDPLLAPDQTLQRHQQNGTCNGTKTNGTGQKSNKPKRPTAVTIKDKISIINIHSNKRSIAHTFLARLFAILNKHRVSVDLISTSEVHVSVAVHMGNAEMTNFDAAVKDLGDCGDVSVLHGLAILSLVGAEMKNMIGISGKMFSTLGDHRINIEMISQGASEINISCVIDARDAERAMNILHTNLFTFLE

Secondary structure (DSSP, 8-state):
-----PBPS--SS-EEEEEE-HHHHHH-HHHIIIIIIHHHHTTSEEEEEEPPP--S-GGGSHHHHHHHHHHHHHHHHH-TT-HHHHHHHHHHHHHHHHHHHHHHHHHHHHH---HHHHHHHHHHHHHHHHHHHHHHHHHHHHT----HHHHHHHHHHHHHHHHHHHHHHHHHTTB-EEEE--TTT----TT--S--HHHHHHHHHHHHHHHHTTTTSEEEEES-----TT-SSSSSSGGGHHHHHHHHHHHHHT-SEEEEEESSSS-BSS-TTT-TT--B-SEE-HHHHHHHHHTT-----HHHHHHHHSSSS---EEEEETTBTTS--EEE---GGG-TTS------------------------------EEEEEEEEEEEEEEE-S-S-HHHHHHHHHHHHHHTT--EEEEEE-SSEEEEEEE-SSS-HHHHHHHHHHHTTTEEEEEEEEEEEEEEE-GGGGG-TTHHHHHHHHHHHTTPPEEEEEE-TT-SEEEEEEEGGGHHHHHHHHHIIIIIS--/-----PBPS--SS-EEEEEE-HHHHHH-HHHIIIIIIHHHHTTSEEEEEEPPP--S-GGGSHHHHHHHHHHHHHHHHH-TT-HHHHHHHHHHHHHHHHHHHHHHHHHHHHH---HHHHHHHHHHHHHHHHHHHHHHHHHHHHT----HHHHHHHHHHHHHHHHHHHHHHHHHTTB-EEEE--TTS----TT--S--HHHHHHHHHHHHHHHHTTTTSEEEEES-----TT-SSSSSSGGGHHHHHHHHHHHHHT-SEEEEEESSSS-BSS-TTT-TT--B-SEE-HHHHHHHHHTT-----HHHHHHHHSSSS---EEEEETTBTTS--EEE---GGG-TTS-----------------------------SEEEEEEEEEEEEEEE-S-S-HHHHHHHHHHHHHHTTPPEEEEEE-SSEEEEEEE-SSS-HHHHHHHHHHHTTTEEEEEEEEEEEEEEE-GGGGG-TTHHHHHHHHHHHTTPPEEEEEE-TT-SEEEEEEEGGGHHHHHHHHHIIIIIS--

Radius of gyration: 35.5 Å; Cα contacts (8 Å, |Δi|>4): 2162; chains: 2; bounding box: 70×127×77 Å

Foldseek 3Di:
DPPQQFQWQDAPQFEEEEEEEQCCLADPLLLCQAVFPVVVSVHHRYAYEYAFHDPPDPCLTPLNLLLLLLVLLVVLLVPLPDVPSNVVSLVVSLVSLVVVLVSLLVVLVVQQDDPVLSVVLSVVSVVLSVVVSVVSVCCNVVSDDRDQQVSLVSSLSRQQSSLSSSCSNNVSNRAFADEFEQAPQDPDDLPPQDDDPVNLLVLLQSLLVRCCVVPTHHYYYYLRRYADHCHCCRDDNRPQSSLQSSLSPCLNRVGQAYEYEDADAADWQEDCVLAVPIDAAAEDELVLQPVCCLQPNVHHRNSSSVSQQPGVVHHKYFYHRSVCSVRSYYIYHHDPVLHVPDDLDDPDPPPDPPPPCPPDPPPPPPDPAFFRHKYKHWWKKKKKFFAPPPDDPVVLVVVLVVLCVVLVWDFDDWDDDDGMIMTMGHPPPRDPVSVVSSQVVCVVRGDIDMDTQKMKMKTFHQCQLVVPCVVVVLVVQCVVVPWDWDAWDADSSRRMTMTMGGNVCRSVSRNSCCCVGPPPPD/DPPQAFQWQDAPQFEEEEEEEQCCLQPPLLLCQAVPPVVVSVHHRYAYEYAFHDPDDPCLTPLNLLLLLLVLLVVLLVPLPDVPSNVVSLVVSLVSLVVVLVSLLVVLVVQQDDPVLSVVLSVVSVVLSVVVSVVSVCCNVVSDDRDQQVSLVSSLSRQQSSLSSSCSNNVSNRHFADEFEQAPQDPDDLPPQDDDPVNLLVLLQSLLVRCCVVPTHHYYYYLRRYADHCHCCRDDNRPQSSLQSSLSPCLNRVGQAYEYEDADAADWQEDCVLAVPIDAQAEDELVLQCVCCLQDNVHHRNSSSVSQQPGVVHHKYFYHRSVCSVRSYYIYHHDPVLPVPDDLDDPDPPPDPPPPCPPDPPPPPPPPAFFRHKYKHWWKKKKKFFAPPPDDPVVLVVVLVVLCVVLVWDFDDWDDDDGMIMTMGHPPPRDPVSVVSSQVVCVVRGDIDMDTQKMKMKTFHSCQLVVPCPVVVLVVQCVVVPWDWDAWDADSSRRMTMTMGGNVCRSVSRNSCCCVGPPPPD

Nearest PDB structures (foldseek):
  3tvi-assembly6_K  TM=7.688E-01  e=1.105E-27  Clostridium acetobutylicum
  3tvi-assembly2_C  TM=7.361E-01  e=3.950E-27  Clostridium acetobutylicum
  3tvi-assembly6_L  TM=7.384E-01  e=7.263E-27  Clostridium acetobutylicum
  3tvi-assembly4_H  TM=7.362E-01  e=1.013E-26  Clostridium acetobutylicum
  2zho-assembly1_B  TM=8.559E-01  e=5.089E-09  Thermus thermophilus

Organism: Neurospora crassa (strain ATCC 24698 / 74-OR23-1A / CBS 708.71 / DSM 1257 / FGSC 987) (NCBI:txid367110)